Protein AF-A0A316UJD0-F1 (afdb_monomer_lite)

Radius of gyration: 44.46 Å; chains: 1; bounding box: 113×105×135 Å

InterPro domains:
  IPR000489 Pterin-binding domain [PF00809] (618-902)
  IPR000489 Pterin-binding domain [PS00792] (617-632)
  IPR000489 Pterin-binding domain [PS50972] (615-912)
  IPR000550 7,8-Dihydro-6-hydroxymethylpterin-pyrophosphokinase, HPPK [PF01288] (425-561)
  IPR000550 7,8-Dihydro-6-hydroxymethylpterin-pyrophosphokinase, HPPK [TIGR01498] (424-561)
  IPR000550 7,8-Dihydro-6-hydroxymethylpterin-pyrophosphokinase, HPPK [cd00483] (423-559)
  IPR006157 Dihydroneopterin aldolase/epimerase domain [PF02152] (89-205)
  IPR006157 Dihydroneopterin aldolase/epimerase domain [PF02152] (250-360)
  IPR006157 Dihydroneopterin aldolase/epimerase domain [SM00905] (85-206)
  IPR006157 Dihydroneopterin aldolase/epimerase domain [SM00905] (249-362)
  IPR006157 Dihydroneopterin aldolase/epimerase domain [TIGR00526] (247-365)
  IPR006390 Dihydropteroate synthase domain [TIGR01496] (617-821)
  IPR006390 Dihydropteroate synthase domain [cd00739] (615-915)
  IPR011005 Dihydropteroate synthase-like superfamily [G3DSA:3.20.20.20] (614-922)
  IPR011005 Dihydropteroate synthase-like superfamily [SSF51717] (606-919)
  IPR035907 7,8-Dihydro-6-hydroxymethylpterin-pyrophosphokinase HPPK superfamily [G3DSA:3.30.70.560] (421-604)
  IPR035907 7,8-Dihydro-6-hydroxymethylpterin-pyrophosphokinase HPPK superfamily [SSF55083] (421-580)
  IPR043133 GTP cyclohydrolase I, C-terminal/NADPH-dependent 7-cyano-7-deazaguanine reductase [G3DSA:3.30.1130.10] (66-210)
  IPR043133 GTP cyclohydrolase I, C-terminal/NADPH-dependent 7-cyano-7-deazaguanine reductase [G3DSA:3.30.1130.10] (237-364)
  IPR045031 Dihydropteroate synthase-like [PTHR20941] (417-919)

pLDDT: mean 74.89, std 22.79, range [22.47, 98.44]

Foldseek 3Di:
DDDDDDDDDDDDDDDDDDDDDDDDDDDDDDDDDDDDDDDDDDDDDDDDDDDDDDDDDDDDDDDDDDDDDDDDDDPDDDPPLPDKDKDFFDWDWAFEAADPVRFGRGTAIKTKIKIFGHHCVVCVVPVDPVSDQDVVVLSVLVRVQRVVQRVVCVVVRHRPHRHQLSVQLLSQLLCQQVRLGQKMWMKIWGAPPDPQFGIKIKIAIDGQQQKDFLVRDRDDSPDHQDNDSVSSVRIDGDDPDPRQQAIKIKTWFRWAWAQEADDPLSQPGTAIKGKIKIFGFRNCLVPPPDDDDPDDNLDPRVLSVQLRVDRHPDRYHHQVVNQVVNQLSNCVSDVRGFKMWMKMWGAPPDPPDRTDIDIDIDGPVVNVVVVPDDDDDDPDDDDDDDDDDDDDDDDDDDDDDDDDDDDDDDDDDDDDPQDWKKWKKKKKAFDAQQVVLRLQLVVLQCPDPFKHWFAKFFWKWFQQDPDRPGGTMTMIMTIMIGSDDPVRVVVSSVVSQVVSPFDDQQDPVRDGDDDSDHGRMDMATQAIHLDFDPPDPRDTPNPPCQLQDLSNLNNCCRFFQQDANSNPRDGSVVSNVCQVPDPPRPDSPPIFGWFAFLPNRGDPLRIDTFLDLFFAEEAEQELECVVPPDDDDVVSLVVSLVLVLCCCPQLVHQEYEYFDFDQAAPGDDDDLVSRLSRQLSNLLVCVVDCSCCPVSRNRAYEYEDQDLVSVVSSVVSPHGEYEHQALCPVPVVNLLSCQVSVGAYEREDADDGSHCLQVQLDQPPPDLGLLLVLLLVQLVSLQSSVVSRHHLNRYEYESNQQHSHALVSNVSCLQCVLVSQDDDPPDQSDDPPVSHTRSHSHPHAYEYEPQLHQSLQQCVQPVHDRPDDSVSGHHSVPSLVSVLVSLLSLLQSSRHRYYYYNVSNSNSVSRVVSSVVRSPVVPD

Organism: NCBI:txid1569628

Sequence (924 aa):
MLRTSKHSISTLASSSSSSSPRQLAATALRRSVQPSSSIRRHLTVLATSSRPSIHPSSAFFTPLRHSSSRATTSMASSALLPDSLHVPSLSLRLPLGIDSWSRPSPSQPISLDIQVHTDVTAAGVSDYLPHSIHYGLLVKDVEAHCAAVVAASDKQQQPVYKDLESLAEGLAKLILFGTGAPKVTLRCRKTRALLHAESVAVEVTRDRADYLRQSGQLIADSELVGKNAADLANLKLVAGSSNANLDKLIIKNLTLSCILGVNAPERVDKQQVKVNLTLQRPASALHASSATSQASPRNYRTLATAVTAFVEASTYQTVESLALGVAEVALLHDAAVESVRARVDKPSAIMFADSAGCEVVRGRRWLREIGEGERGPVNGRNGASAPAVMASRGTAAPLTAAFGPSASSSRAGVGLATSEHLVALSLGSNLGNRSAHISRALQLLAAHPAISLIDTSFLYATRPMYYESQPTFLNAAARISTTLSPLDLLEVTQGVELKVGRAPKTSPDGISTPPKGPRVLDVDVLLYDDEVVLEGKKLQIPHRGMPEREFVLRPLADILPGWTHPKTGRTVREMLDVLTKAVDYQGAGDVKRVMAPCSSAESEGGLWTWRGDRTLLMGILNATPDSFSDGGDHLGVDAALSSARRMVSEGNVDVLDVGGMSTAPGAANVSEEEEIRRVVPVIKALRQDEIVTAKGKRTPISIDTFRSRVARAALEAGADIINDVTAGRADPAILTLAAELGCPIVLMHSRGDASSMNKLAQYAQEEGGVVSGVRRELVESVRAALKAGVKRWNLILDPGIGFAKDCQGNLELLAGLGELTAPRHGQADGQEDVEGPRAELDNFPLLVGPSRKRFVGTLVGTGRSVNAEETVAVPAKERAWGTAAAVSACVGSGVVDVVRVHDVAEMRDVISVADGIYRRARRS

Structure (mmCIF, N/CA/C/O backbone):
data_AF-A0A316UJD0-F1
#
_entry.id   AF-A0A316UJD0-F1
#
loop_
_atom_site.group_PDB
_atom_site.id
_atom_site.type_symbol
_atom_site.label_atom_id
_atom_site.label_alt_id
_atom_site.label_comp_id
_atom_site.label_asym_id
_atom_site.label_entity_id
_atom_site.label_seq_id
_atom_site.pdbx_PDB_ins_code
_atom_site.Cartn_x
_atom_site.Cartn_y
_atom_site.Cartn_z
_atom_site.occupancy
_atom_site.B_iso_or_equiv
_atom_site.auth_seq_id
_atom_site.auth_comp_id
_atom_site.auth_asym_id
_atom_site.auth_atom_id
_atom_site.pdbx_PDB_model_num
ATOM 1 N N . MET A 1 1 ? 30.311 -45.324 31.489 1.00 33.38 1 MET A N 1
ATOM 2 C CA . MET A 1 1 ? 31.731 -45.355 31.066 1.00 33.38 1 MET A CA 1
ATOM 3 C C . MET A 1 1 ? 31.995 -44.087 30.261 1.00 33.38 1 MET A C 1
ATOM 5 O O . MET A 1 1 ? 31.208 -43.799 29.378 1.00 33.38 1 MET A O 1
ATOM 9 N N . LEU A 1 2 ? 32.818 -43.178 30.799 1.00 28.47 2 LEU A N 1
ATOM 10 C CA . LEU A 1 2 ? 34.182 -42.849 30.321 1.00 28.47 2 LEU A CA 1
ATOM 11 C C . LEU A 1 2 ? 34.164 -41.894 29.105 1.00 28.47 2 LEU A C 1
ATOM 13 O O . LEU A 1 2 ? 33.773 -42.287 28.019 1.00 28.47 2 LEU A O 1
ATOM 17 N N . ARG A 1 3 ? 34.373 -40.589 29.352 1.00 27.09 3 ARG A N 1
ATOM 18 C CA . ARG A 1 3 ? 35.649 -39.830 29.199 1.00 27.09 3 ARG A CA 1
ATOM 19 C C . ARG A 1 3 ? 35.906 -39.424 27.737 1.00 27.09 3 ARG A C 1
ATOM 21 O O . ARG A 1 3 ? 36.058 -40.283 26.889 1.00 27.09 3 ARG A O 1
ATOM 28 N N . THR A 1 4 ? 35.837 -38.146 27.356 1.00 33.78 4 THR A N 1
ATOM 29 C CA . THR A 1 4 ? 36.821 -37.058 27.595 1.00 33.78 4 THR A CA 1
ATOM 30 C C . THR A 1 4 ? 38.261 -37.375 27.168 1.00 33.78 4 THR A C 1
ATOM 32 O O . THR A 1 4 ? 38.966 -38.075 27.894 1.00 33.78 4 THR A O 1
ATOM 35 N N . SER A 1 5 ? 38.755 -36.687 26.137 1.00 27.02 5 SER A N 1
ATOM 36 C CA . SER A 1 5 ? 40.133 -36.171 26.104 1.00 27.02 5 SER A CA 1
ATOM 37 C C . SER A 1 5 ? 40.283 -35.033 25.086 1.00 27.02 5 SER A C 1
ATOM 39 O O . SER A 1 5 ? 39.870 -35.131 23.935 1.00 27.02 5 SER A O 1
ATOM 41 N N . LYS A 1 6 ? 40.892 -33.931 25.533 1.00 30.62 6 LYS A N 1
ATOM 42 C CA . LYS A 1 6 ? 41.588 -32.976 24.659 1.00 30.62 6 LYS A CA 1
ATOM 43 C C . LYS A 1 6 ? 42.976 -33.548 24.367 1.00 30.62 6 LYS A C 1
ATOM 45 O O . LYS A 1 6 ? 43.524 -34.198 25.253 1.00 30.62 6 LYS A O 1
ATOM 50 N N . HIS A 1 7 ? 43.604 -33.158 23.261 1.00 26.92 7 HIS A N 1
ATOM 51 C CA . HIS A 1 7 ? 45.049 -32.920 23.277 1.00 26.92 7 HIS A CA 1
ATOM 52 C C . HIS A 1 7 ? 45.429 -31.721 22.406 1.00 26.92 7 HIS A C 1
ATOM 54 O O . HIS A 1 7 ? 45.055 -31.629 21.242 1.00 26.92 7 HIS A O 1
ATOM 60 N N . SER A 1 8 ? 46.171 -30.806 23.024 1.00 26.39 8 SER A N 1
ATOM 61 C CA . SER A 1 8 ? 46.918 -29.715 22.393 1.00 26.39 8 SER A CA 1
ATOM 62 C C . SER A 1 8 ? 48.393 -30.115 22.290 1.00 26.39 8 SER A C 1
ATOM 64 O O . SER A 1 8 ? 48.815 -30.952 23.084 1.00 26.39 8 SER A O 1
ATOM 66 N N . ILE A 1 9 ? 49.165 -29.457 21.414 1.00 26.88 9 ILE A N 1
ATOM 67 C CA . ILE A 1 9 ? 50.638 -29.248 21.449 1.00 26.88 9 ILE A CA 1
ATOM 68 C C . ILE A 1 9 ? 50.945 -28.338 20.233 1.00 26.88 9 ILE A C 1
ATOM 70 O O . ILE A 1 9 ? 50.567 -28.691 19.123 1.00 26.88 9 ILE A O 1
ATOM 74 N N . SER A 1 10 ? 51.167 -27.025 20.428 1.00 25.72 10 SER A N 1
ATOM 75 C CA . SER A 1 10 ? 52.458 -26.317 20.656 1.00 25.72 10 SER A CA 1
ATOM 76 C C . SER A 1 10 ? 53.213 -26.048 19.326 1.00 25.72 10 SER A C 1
ATOM 78 O O . SER A 1 10 ? 52.911 -26.696 18.336 1.00 25.72 10 SER A O 1
ATOM 80 N N . THR A 1 11 ? 54.141 -25.098 19.129 1.00 27.67 11 THR A N 1
ATOM 81 C CA . THR A 1 11 ? 54.890 -24.108 19.953 1.00 27.67 11 THR A CA 1
ATOM 82 C C . THR A 1 11 ? 55.471 -23.071 18.950 1.00 27.67 11 THR A C 1
ATOM 84 O O . THR A 1 11 ? 55.758 -23.471 17.830 1.00 27.67 11 THR A O 1
ATOM 87 N N . LEU A 1 12 ? 55.593 -21.753 19.173 1.00 26.36 12 LEU A N 1
ATOM 88 C CA . LEU A 1 12 ? 56.616 -20.969 19.917 1.00 26.36 12 LEU A CA 1
ATOM 89 C C . LEU A 1 12 ? 56.231 -19.471 19.704 1.00 26.36 12 LEU A C 1
ATOM 91 O O . LEU A 1 12 ? 55.734 -19.137 18.635 1.00 26.36 12 LEU A O 1
ATOM 95 N N . ALA A 1 13 ? 56.206 -18.579 20.705 1.00 27.70 13 ALA A N 1
ATOM 96 C CA . ALA A 1 13 ? 57.342 -17.875 21.340 1.00 27.70 13 ALA A CA 1
ATOM 97 C C . ALA A 1 13 ? 58.022 -16.827 20.408 1.00 27.70 13 ALA A C 1
ATOM 99 O O . ALA A 1 13 ? 58.282 -17.139 19.255 1.00 27.70 13 ALA A O 1
ATOM 100 N N . SER A 1 14 ? 58.356 -15.594 20.826 1.00 28.28 14 SER A N 1
ATOM 101 C CA . SER A 1 14 ? 58.229 -14.954 22.151 1.00 28.28 14 SER A CA 1
ATOM 102 C C . SER A 1 14 ? 58.396 -13.416 22.120 1.00 28.28 14 SER A C 1
ATOM 104 O O . SER A 1 14 ? 58.990 -12.864 21.201 1.00 28.28 14 SER A O 1
ATOM 106 N N . SER A 1 15 ? 58.007 -12.803 23.254 1.00 29.31 15 SER A N 1
ATOM 107 C CA . SER A 1 15 ? 58.723 -11.754 24.031 1.00 29.31 15 SER A CA 1
ATOM 108 C C . SER A 1 15 ? 58.727 -10.277 23.579 1.00 29.31 15 SER A C 1
ATOM 110 O O . SER A 1 15 ? 58.956 -9.993 22.414 1.00 29.31 15 SER A O 1
ATOM 112 N N . SER A 1 16 ? 58.586 -9.287 24.484 1.00 28.88 16 SER A N 1
ATOM 113 C CA . SER A 1 16 ? 58.201 -9.328 25.923 1.00 28.88 16 SER A CA 1
ATOM 114 C C . SER A 1 16 ? 57.994 -7.928 26.546 1.00 28.88 16 SER A C 1
ATOM 116 O O . SER A 1 16 ? 58.577 -6.966 26.063 1.00 28.88 16 SER A O 1
ATOM 118 N N . SER A 1 17 ? 57.330 -7.900 27.725 1.00 27.69 17 SER A N 1
ATOM 119 C CA . SER A 1 17 ? 57.563 -7.001 28.899 1.00 27.69 17 SER A CA 1
ATOM 120 C C . SER A 1 17 ? 57.340 -5.476 28.756 1.00 27.69 17 SER A C 1
ATOM 122 O O . SER A 1 17 ? 57.656 -4.906 27.727 1.00 27.69 17 SER A O 1
ATOM 124 N N . SER A 1 18 ? 56.889 -4.700 29.757 1.00 27.30 18 SER A N 1
ATOM 125 C CA . SER A 1 18 ? 56.330 -4.905 31.125 1.00 27.30 18 SER A CA 1
ATOM 126 C C . SER A 1 18 ? 55.806 -3.522 31.632 1.00 27.30 18 SER A C 1
ATOM 128 O O . SER A 1 18 ? 56.014 -2.532 30.941 1.00 27.30 18 SER A O 1
ATOM 130 N N . SER A 1 19 ? 55.126 -3.289 32.768 1.00 26.72 19 SER A N 1
ATOM 131 C CA . SER A 1 19 ? 54.709 -4.090 33.944 1.00 26.72 19 SER A CA 1
ATOM 132 C C . SER A 1 19 ? 53.527 -3.396 34.675 1.00 26.72 19 SER A C 1
ATOM 134 O O . SER A 1 19 ? 53.183 -2.259 34.368 1.00 26.72 19 SER A O 1
ATOM 136 N N . SER A 1 20 ? 52.923 -4.061 35.668 1.00 26.80 20 SER A N 1
ATOM 137 C CA . SER A 1 20 ? 51.907 -3.537 36.614 1.00 26.80 20 SER A CA 1
ATOM 138 C C . SER A 1 20 ? 52.510 -3.379 38.039 1.00 26.80 20 SER A C 1
ATOM 140 O O . SER A 1 20 ? 53.711 -3.621 38.173 1.00 26.80 20 SER A O 1
ATOM 142 N N . PRO A 1 21 ? 51.762 -3.148 39.152 1.00 49.25 21 PRO A N 1
ATOM 143 C CA . PRO A 1 21 ? 50.547 -2.340 39.435 1.00 49.25 21 PRO A CA 1
ATOM 144 C C . PRO A 1 21 ? 50.702 -1.413 40.690 1.00 49.25 21 PRO A C 1
ATOM 146 O O . PRO A 1 21 ? 51.653 -1.589 41.445 1.00 49.25 21 PRO A O 1
ATOM 149 N N . ARG A 1 22 ? 49.716 -0.540 41.022 1.00 28.09 22 ARG A N 1
ATOM 150 C CA . ARG A 1 22 ? 49.052 -0.435 42.368 1.00 28.09 22 ARG A CA 1
ATOM 151 C C . ARG A 1 22 ? 48.124 0.787 42.574 1.00 28.09 22 ARG A C 1
ATOM 153 O O . ARG A 1 22 ? 48.160 1.765 41.845 1.00 28.09 22 ARG A O 1
ATOM 160 N N . GLN A 1 23 ? 47.285 0.638 43.604 1.00 27.25 23 GLN A N 1
ATOM 161 C CA . GLN A 1 23 ? 46.258 1.519 44.188 1.00 27.25 23 GLN A CA 1
ATOM 162 C C . GLN A 1 23 ? 46.683 2.977 44.467 1.00 27.25 23 GLN A C 1
ATOM 164 O O . GLN A 1 23 ? 47.784 3.184 44.969 1.00 27.25 23 GLN A O 1
ATOM 169 N N . LEU A 1 24 ? 45.747 3.937 44.357 1.00 27.53 24 LEU A N 1
ATOM 170 C CA . LEU A 1 24 ? 45.177 4.704 45.494 1.00 27.53 24 LEU A CA 1
ATOM 171 C C . LEU A 1 24 ? 44.121 5.737 45.035 1.00 27.53 24 LEU A C 1
ATOM 173 O O . LEU A 1 24 ? 43.937 5.964 43.843 1.00 27.53 24 LEU A O 1
ATOM 177 N N . ALA A 1 25 ? 43.385 6.307 45.993 1.00 26.22 25 ALA A N 1
ATOM 178 C CA . ALA A 1 25 ? 42.296 7.266 45.777 1.00 26.22 25 ALA A CA 1
ATOM 179 C C . ALA A 1 25 ? 42.722 8.736 46.023 1.00 26.22 25 ALA A C 1
ATOM 181 O O . ALA A 1 25 ? 43.819 8.987 46.510 1.00 26.22 25 ALA A O 1
ATOM 182 N N . ALA A 1 26 ? 41.771 9.656 45.792 1.00 25.83 26 ALA A N 1
ATOM 183 C CA . ALA A 1 26 ? 41.712 11.069 46.221 1.00 25.83 26 ALA A CA 1
ATOM 184 C C . ALA A 1 26 ? 42.272 12.188 45.294 1.00 25.83 26 ALA A C 1
ATOM 186 O O . ALA A 1 26 ? 43.460 12.476 45.246 1.00 25.83 26 ALA A O 1
ATOM 187 N N . THR A 1 27 ? 41.321 12.909 44.678 1.00 25.56 27 THR A N 1
ATOM 188 C CA . THR A 1 27 ? 41.107 14.374 44.804 1.00 25.56 27 THR A CA 1
ATOM 189 C C . THR A 1 27 ? 42.195 15.394 44.395 1.00 25.56 27 THR A C 1
ATOM 191 O O . THR A 1 27 ? 43.075 15.702 45.189 1.00 25.56 27 THR A O 1
ATOM 194 N N . ALA A 1 28 ? 41.986 16.093 43.262 1.00 24.86 28 ALA A N 1
ATOM 195 C CA . ALA A 1 28 ? 41.933 17.577 43.128 1.00 24.86 28 ALA A CA 1
ATOM 196 C C . ALA A 1 28 ? 41.737 17.976 41.635 1.00 24.86 28 ALA A C 1
ATOM 198 O O . ALA A 1 28 ? 42.473 17.495 40.786 1.00 24.86 28 ALA A O 1
ATOM 199 N N . LEU A 1 29 ? 40.699 18.697 41.183 1.00 25.92 29 LEU A N 1
ATOM 200 C CA . LEU A 1 29 ? 40.328 20.122 41.361 1.00 25.92 29 LEU A CA 1
ATOM 201 C C . LEU A 1 29 ? 41.305 21.174 40.779 1.00 25.92 29 LEU A C 1
ATOM 203 O O . LEU A 1 29 ? 42.278 21.534 41.439 1.00 25.92 29 LEU A O 1
ATOM 207 N N . ARG A 1 30 ? 40.960 21.730 39.595 1.00 24.64 30 ARG A N 1
ATOM 208 C CA . ARG A 1 30 ? 41.264 23.079 39.016 1.00 24.64 30 ARG A CA 1
ATOM 209 C C . ARG A 1 30 ? 40.922 23.051 37.508 1.00 24.64 30 ARG A C 1
ATOM 211 O O . ARG A 1 30 ? 41.221 22.050 36.878 1.00 24.64 30 ARG A O 1
ATOM 218 N N . ARG A 1 31 ? 40.320 24.041 36.830 1.00 26.56 31 ARG A N 1
ATOM 219 C CA . ARG A 1 31 ? 39.806 25.415 37.094 1.00 26.56 31 ARG A CA 1
ATOM 220 C C . ARG A 1 31 ? 38.464 25.531 36.329 1.00 26.56 31 ARG A C 1
ATOM 222 O O . ARG A 1 31 ? 38.388 25.009 35.228 1.00 26.56 31 ARG A O 1
ATOM 229 N N . SER A 1 32 ? 37.344 26.046 36.841 1.00 23.20 32 SER A N 1
ATOM 230 C CA . SER A 1 32 ? 37.041 27.404 37.335 1.00 23.20 32 SER A CA 1
ATOM 231 C C . SER A 1 32 ? 37.176 28.523 36.282 1.00 23.20 32 SER A C 1
ATOM 233 O O . SER A 1 32 ? 38.254 29.095 36.125 1.00 23.20 32 SER A O 1
ATOM 235 N N . VAL A 1 33 ? 36.054 28.896 35.652 1.00 24.31 33 VAL A N 1
ATOM 236 C CA . VAL A 1 33 ? 35.825 30.242 35.094 1.00 24.31 33 VAL A CA 1
ATOM 237 C C . VAL A 1 33 ? 34.597 30.836 35.789 1.00 24.31 33 VAL A C 1
ATOM 239 O O . VAL A 1 33 ? 33.499 30.295 35.712 1.00 24.31 33 VAL A O 1
ATOM 242 N N . GLN A 1 34 ? 34.835 31.920 36.519 1.00 24.05 34 GLN A N 1
ATOM 243 C CA . GLN A 1 34 ? 33.906 32.785 37.254 1.00 24.05 34 GLN A CA 1
ATOM 244 C C . GLN A 1 34 ? 34.725 34.024 37.690 1.00 24.05 34 GLN A C 1
ATOM 246 O O . GLN A 1 34 ? 35.954 33.928 37.735 1.00 24.05 34 GLN A O 1
ATOM 251 N N . PRO A 1 35 ? 34.109 35.122 38.154 1.00 44.50 35 PRO A N 1
ATOM 252 C CA . PRO A 1 35 ? 32.957 35.833 37.592 1.00 44.50 35 PRO A CA 1
ATOM 253 C C . PRO A 1 35 ? 33.253 37.358 37.533 1.00 44.50 35 PRO A C 1
ATOM 255 O O . PRO A 1 35 ? 34.298 37.805 38.002 1.00 44.50 35 PRO A O 1
ATOM 258 N N . SER A 1 36 ? 32.316 38.196 37.077 1.00 23.14 36 SER A N 1
ATOM 259 C CA . SER A 1 36 ? 32.262 39.592 37.552 1.00 23.14 36 SER A CA 1
ATOM 260 C C . SER A 1 36 ? 30.875 40.225 37.416 1.00 23.14 36 SER A C 1
ATOM 262 O O . SER A 1 36 ? 30.154 40.037 36.441 1.00 23.14 36 SER A O 1
ATOM 264 N N . SER A 1 37 ? 30.504 40.984 38.443 1.00 26.86 37 SER A N 1
ATOM 265 C CA . SER A 1 37 ? 29.342 41.871 38.517 1.00 26.86 37 SER A CA 1
ATOM 266 C C . SER A 1 37 ? 29.781 43.328 38.311 1.00 26.86 37 SER A C 1
ATOM 268 O O . SER A 1 37 ? 30.931 43.630 38.632 1.00 26.86 37 SER A O 1
ATOM 270 N N . SER A 1 38 ? 28.887 44.235 37.857 1.00 24.83 38 SER A N 1
ATOM 271 C CA . SER A 1 38 ? 28.773 45.635 38.363 1.00 24.83 38 SER A CA 1
ATOM 272 C C . SER A 1 38 ? 27.824 46.592 37.587 1.00 24.83 38 SER A C 1
ATOM 274 O O . SER A 1 38 ? 28.150 47.026 36.494 1.00 24.83 38 SER A O 1
ATOM 276 N N . ILE A 1 39 ? 26.740 47.032 38.259 1.00 25.41 39 ILE A N 1
ATOM 277 C CA . ILE A 1 39 ? 26.435 48.443 38.658 1.00 25.41 39 ILE A CA 1
ATOM 278 C C . ILE A 1 39 ? 26.049 49.555 37.615 1.00 25.41 39 ILE A C 1
ATOM 280 O O . ILE A 1 39 ? 26.784 49.827 36.676 1.00 25.41 39 ILE A O 1
ATOM 284 N N . ARG A 1 40 ? 25.006 50.356 37.990 1.00 24.66 40 ARG A N 1
ATOM 285 C CA . ARG A 1 40 ? 24.482 51.677 37.466 1.00 24.66 40 ARG A CA 1
ATOM 286 C C . ARG A 1 40 ? 23.637 51.635 36.166 1.00 24.66 40 ARG A C 1
ATOM 288 O O . ARG A 1 40 ? 23.918 50.820 35.307 1.00 24.66 40 ARG A O 1
ATOM 295 N N . ARG A 1 41 ? 22.613 52.489 35.920 1.00 26.66 41 ARG A N 1
ATOM 296 C CA . ARG A 1 41 ? 21.923 53.631 36.620 1.00 26.66 41 ARG A CA 1
ATOM 297 C C . ARG A 1 41 ? 20.535 53.837 35.935 1.00 26.66 41 ARG A C 1
ATOM 299 O O . ARG A 1 41 ? 20.472 53.610 34.737 1.00 26.66 41 ARG A O 1
ATOM 306 N N . HIS A 1 42 ? 19.409 54.170 36.590 1.00 27.08 42 HIS A N 1
ATOM 307 C CA . HIS A 1 42 ? 18.873 55.525 36.914 1.00 27.08 42 HIS A CA 1
ATOM 308 C C . HIS A 1 42 ? 17.491 55.360 37.638 1.00 27.08 42 HIS A C 1
ATOM 310 O O . HIS A 1 42 ? 16.790 54.408 37.323 1.00 27.08 42 HIS A O 1
ATOM 316 N N . LEU A 1 43 ? 17.174 56.073 38.745 1.00 25.06 43 LEU A N 1
ATOM 317 C CA . LEU A 1 43 ? 16.304 57.291 38.851 1.00 25.06 43 LEU A CA 1
ATOM 318 C C . LEU A 1 43 ? 14.836 57.059 38.375 1.00 25.06 43 LEU A C 1
ATOM 320 O O . LEU A 1 43 ? 14.658 56.607 37.254 1.00 25.06 43 LEU A O 1
ATOM 324 N N . THR A 1 44 ? 13.742 57.265 39.146 1.00 25.44 44 THR A N 1
ATOM 325 C CA . THR A 1 44 ? 13.238 58.494 39.843 1.00 25.44 44 THR A CA 1
ATOM 326 C C . THR A 1 44 ? 11.984 58.098 40.702 1.00 25.44 44 THR A C 1
ATOM 328 O O . THR A 1 44 ? 11.113 57.451 40.141 1.00 25.44 44 THR A O 1
ATOM 331 N N . VAL A 1 45 ? 11.906 58.189 42.056 1.00 25.88 45 VAL A N 1
ATOM 332 C CA . VAL A 1 45 ? 11.527 59.321 42.979 1.00 25.88 45 VAL A CA 1
ATOM 333 C C . VAL A 1 45 ? 10.076 59.267 43.557 1.00 25.88 45 VAL A C 1
ATOM 335 O O . VAL A 1 45 ? 9.126 59.226 42.792 1.00 25.88 45 VAL A O 1
ATOM 338 N N . LEU A 1 46 ? 9.961 59.401 44.903 1.00 25.53 46 LEU A N 1
ATOM 339 C CA . LEU A 1 46 ? 8.789 59.774 45.761 1.00 25.53 46 LEU A CA 1
ATOM 340 C C . LEU A 1 46 ? 7.541 58.836 45.807 1.00 25.53 46 LEU A C 1
ATOM 342 O O . LEU A 1 46 ? 7.228 58.177 44.830 1.00 25.53 46 LEU A O 1
ATOM 346 N N . ALA A 1 47 ? 6.768 58.708 46.905 1.00 25.30 47 ALA A N 1
ATOM 347 C CA . ALA A 1 47 ? 6.819 59.309 48.254 1.00 25.30 47 ALA A CA 1
ATOM 348 C C . ALA A 1 47 ? 6.143 58.421 49.347 1.00 25.30 47 ALA A C 1
ATOM 350 O O . ALA A 1 47 ? 5.105 57.817 49.104 1.00 25.30 47 ALA A O 1
ATOM 351 N N . THR A 1 48 ? 6.775 58.368 50.535 1.00 25.70 48 THR A N 1
ATOM 352 C CA . THR A 1 48 ? 6.258 58.498 51.937 1.00 25.70 48 THR A CA 1
ATOM 353 C C . THR A 1 48 ? 4.739 58.448 52.212 1.00 25.70 48 THR A C 1
ATOM 355 O O . THR A 1 48 ? 3.977 59.007 51.438 1.00 25.70 48 THR A O 1
ATOM 358 N N . SER A 1 49 ? 4.189 58.009 53.359 1.00 26.72 49 SER A N 1
ATOM 359 C CA . SER A 1 49 ? 4.631 57.447 54.671 1.00 26.72 49 SER A CA 1
ATOM 360 C C . SER A 1 49 ? 3.328 57.075 55.453 1.00 26.72 49 SER A C 1
ATOM 362 O O . SER A 1 49 ? 2.262 57.446 54.978 1.00 26.72 49 SER A O 1
ATOM 364 N N . SER A 1 50 ? 3.237 56.393 56.607 1.00 25.64 50 SER A N 1
ATOM 365 C CA . SER A 1 50 ? 4.084 56.326 57.815 1.00 25.64 50 SER A CA 1
ATOM 366 C C . SER A 1 50 ? 3.710 55.126 58.732 1.00 25.64 50 SER A C 1
ATOM 368 O O . SER A 1 50 ? 2.597 54.609 58.684 1.00 25.64 50 SER A O 1
ATOM 370 N N . ARG A 1 51 ? 4.647 54.696 59.600 1.00 28.47 51 ARG A N 1
ATOM 371 C CA . ARG A 1 51 ? 4.428 53.845 60.807 1.00 28.47 51 ARG A CA 1
ATOM 372 C C . ARG A 1 51 ? 4.319 54.754 62.061 1.00 28.47 51 ARG A C 1
ATOM 374 O O . ARG A 1 51 ? 4.757 55.900 61.938 1.00 28.47 51 ARG A O 1
ATOM 381 N N . PRO A 1 52 ? 3.771 54.321 63.226 1.00 32.03 52 PRO A N 1
ATOM 382 C CA . PRO A 1 52 ? 4.477 53.483 64.242 1.00 32.03 52 PRO A CA 1
ATOM 383 C C . PRO A 1 52 ? 3.558 52.410 64.908 1.00 32.03 52 PRO A C 1
ATOM 385 O O . PRO A 1 52 ? 2.366 52.627 65.049 1.00 32.03 52 PRO A O 1
ATOM 388 N N . SER A 1 53 ? 3.935 51.158 65.215 1.00 26.97 53 SER A N 1
ATOM 389 C CA . SER A 1 53 ? 4.909 50.617 66.195 1.00 26.97 53 SER A CA 1
ATOM 390 C C . SER A 1 53 ? 4.754 51.088 67.654 1.00 26.97 53 SER A C 1
ATOM 392 O O . SER A 1 53 ? 5.0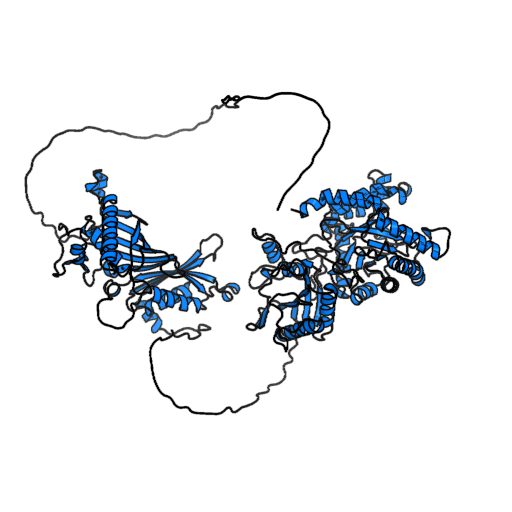74 52.240 67.916 1.00 26.97 53 SER A O 1
ATOM 394 N N . ILE A 1 54 ? 4.409 50.180 68.588 1.00 26.41 54 ILE A N 1
ATOM 395 C CA . ILE A 1 54 ? 4.956 50.058 69.968 1.00 26.41 54 ILE A CA 1
ATOM 396 C C . ILE A 1 54 ? 4.430 48.771 70.658 1.00 26.41 54 ILE A C 1
ATOM 398 O O . ILE A 1 54 ? 3.236 48.495 70.683 1.00 26.41 54 ILE A O 1
ATOM 402 N N . HIS A 1 55 ? 5.361 48.019 71.246 1.00 28.23 55 HIS A N 1
ATOM 403 C CA . HIS A 1 55 ? 5.240 47.064 72.369 1.00 28.23 55 HIS A CA 1
ATOM 404 C C . HIS A 1 55 ? 6.235 47.578 73.454 1.00 28.23 55 HIS A C 1
ATOM 406 O O . HIS A 1 55 ? 7.014 48.475 73.108 1.00 28.23 55 HIS A O 1
ATOM 412 N N . PRO A 1 56 ? 6.352 47.032 74.692 1.00 48.44 56 PRO A N 1
ATOM 413 C CA . PRO A 1 56 ? 5.615 45.948 75.371 1.00 48.44 56 PRO A CA 1
ATOM 414 C C . PRO A 1 56 ? 5.164 46.335 76.813 1.00 48.44 56 PRO A C 1
ATOM 416 O O . PRO A 1 56 ? 5.359 47.465 77.249 1.00 48.44 56 PRO A O 1
ATOM 419 N N . SER A 1 57 ? 4.634 45.387 77.601 1.00 25.75 57 SER A N 1
ATOM 420 C CA . SER A 1 57 ? 5.141 45.042 78.959 1.00 25.75 57 SER A CA 1
ATOM 421 C C . SER A 1 57 ? 4.225 44.044 79.687 1.00 25.75 57 SER A C 1
ATOM 423 O O . SER A 1 57 ? 3.043 43.922 79.377 1.00 25.75 57 SER A O 1
ATOM 425 N N . SER A 1 58 ? 4.797 43.287 80.626 1.00 27.81 58 SER A N 1
ATOM 426 C CA . SER A 1 58 ? 4.154 42.206 81.381 1.00 27.81 58 SER A CA 1
ATOM 427 C C . SER A 1 58 ? 4.063 42.537 82.875 1.00 27.81 58 SER A C 1
ATOM 429 O O . SER A 1 58 ? 5.005 43.084 83.446 1.00 27.81 58 SER A O 1
ATOM 431 N N . ALA A 1 59 ? 2.962 42.149 83.532 1.00 26.67 59 ALA A N 1
ATOM 432 C CA . ALA A 1 59 ? 2.841 42.197 84.989 1.00 26.67 59 ALA A CA 1
ATOM 433 C C . ALA A 1 59 ? 2.058 40.993 85.549 1.00 26.67 59 ALA A C 1
ATOM 435 O O . ALA A 1 59 ? 0.916 40.723 85.196 1.00 26.67 59 ALA A O 1
ATOM 436 N N . PHE A 1 60 ? 2.764 40.279 86.416 1.00 24.88 60 PHE A N 1
ATOM 437 C CA . PHE A 1 60 ? 2.444 39.085 87.190 1.00 24.88 60 PHE A CA 1
ATOM 438 C C . PHE A 1 60 ? 1.222 39.108 88.151 1.00 24.88 60 PHE A C 1
ATOM 440 O O . PHE A 1 60 ? 0.794 40.154 88.621 1.00 24.88 60 PHE A O 1
ATOM 447 N N . PHE A 1 61 ? 0.875 37.883 88.590 1.00 22.88 61 PHE A N 1
ATOM 448 C CA . PHE A 1 61 ? 0.298 37.461 89.889 1.00 22.88 61 PHE A CA 1
ATOM 449 C C . PHE A 1 61 ? -1.232 37.556 90.170 1.00 22.88 61 PHE A C 1
ATOM 451 O O . PHE A 1 61 ? -1.804 38.589 90.494 1.00 22.88 61 PHE A O 1
ATOM 458 N N . THR A 1 62 ? -1.830 36.355 90.114 1.00 23.16 62 THR A N 1
ATOM 459 C CA . THR A 1 62 ? -2.876 35.695 90.943 1.00 23.16 62 THR A CA 1
ATOM 460 C C . THR A 1 62 ? -3.105 36.171 92.398 1.00 23.16 62 THR A C 1
ATOM 462 O O . THR A 1 62 ? -2.251 36.875 92.930 1.00 23.16 62 THR A O 1
ATOM 465 N N . PRO A 1 63 ? -4.118 35.637 93.147 1.00 46.91 63 PRO A N 1
ATOM 466 C CA . PRO A 1 63 ? -5.299 34.810 92.776 1.00 46.91 63 PRO A CA 1
ATOM 467 C C . PRO A 1 63 ? -6.631 35.279 93.438 1.00 46.91 63 PRO A C 1
ATOM 469 O O . PRO A 1 63 ? -6.624 36.191 94.254 1.00 46.91 63 PRO A O 1
ATOM 472 N N . LEU A 1 64 ? -7.757 34.574 93.207 1.00 22.47 64 LEU A N 1
ATOM 473 C CA . LEU A 1 64 ? -8.563 33.928 94.279 1.00 22.47 64 LEU A CA 1
ATOM 474 C C . LEU A 1 64 ? -9.791 33.160 93.744 1.00 22.47 64 LEU A C 1
ATOM 476 O O . LEU A 1 64 ? -10.324 33.447 92.677 1.00 22.47 64 LEU A O 1
ATOM 480 N N . ARG A 1 65 ? -10.227 32.151 94.510 1.00 28.44 65 ARG A N 1
ATOM 481 C CA . ARG A 1 65 ? -11.451 31.364 94.275 1.00 28.44 65 ARG A CA 1
ATOM 482 C C . ARG A 1 65 ? -12.669 32.119 94.819 1.00 28.44 65 ARG A C 1
ATOM 484 O O . ARG A 1 65 ? -12.566 32.633 95.926 1.00 28.44 65 ARG A O 1
ATOM 491 N N . HIS A 1 66 ? -13.836 32.013 94.176 1.00 23.62 66 HIS A N 1
ATOM 492 C CA . HIS A 1 66 ? -14.972 31.298 94.783 1.00 23.62 66 HIS A CA 1
ATOM 493 C C . HIS A 1 66 ? -16.116 31.008 93.795 1.00 23.62 66 HIS A C 1
ATOM 495 O O . HIS A 1 66 ? -16.078 31.360 92.621 1.00 23.62 66 HIS A O 1
ATOM 501 N N . SER A 1 67 ? -17.074 30.239 94.298 1.00 25.77 67 SER A N 1
ATOM 502 C CA . SER A 1 67 ? -18.140 29.518 93.612 1.00 25.77 67 SER A CA 1
ATOM 503 C C . SER A 1 67 ? -19.372 30.347 93.224 1.00 25.77 67 SER A C 1
ATOM 505 O O . SER A 1 67 ? -19.730 31.307 93.896 1.00 25.77 67 SER A O 1
ATOM 507 N N . SER A 1 68 ? -20.101 29.800 92.244 1.00 28.81 68 SER A N 1
ATOM 508 C CA . SER A 1 68 ? -21.558 29.889 92.041 1.00 28.81 68 SER A CA 1
ATOM 509 C C . SER A 1 68 ? -22.213 31.255 91.783 1.00 28.81 68 SER A C 1
ATOM 511 O O . SER A 1 68 ? -22.563 31.976 92.713 1.00 28.81 68 SER A O 1
ATOM 513 N N . SER A 1 69 ? -22.678 31.436 90.545 1.00 23.91 69 SER A N 1
ATOM 514 C CA . SER A 1 69 ? -24.101 31.711 90.307 1.00 23.91 69 SER A CA 1
ATOM 515 C C . SER A 1 69 ? -24.561 31.074 88.987 1.00 23.91 69 SER A C 1
ATOM 517 O O . SER A 1 69 ? -23.791 30.940 88.037 1.00 23.91 69 SER A O 1
ATOM 519 N N . ARG A 1 70 ? -25.818 30.615 88.939 1.00 32.22 70 ARG A N 1
ATOM 520 C CA . ARG A 1 70 ? -26.471 30.188 87.694 1.00 32.22 70 ARG A CA 1
ATOM 521 C C . ARG A 1 70 ? -26.802 31.437 86.878 1.00 32.22 70 ARG A C 1
ATOM 523 O O . ARG A 1 70 ? -27.709 32.169 87.262 1.00 32.22 70 ARG A O 1
ATOM 530 N N . ALA A 1 71 ? -26.152 31.623 85.735 1.00 24.64 71 ALA A N 1
ATOM 531 C CA . ALA A 1 71 ? -26.716 32.435 84.665 1.00 24.64 71 ALA A CA 1
ATOM 532 C C . ALA A 1 71 ? -27.654 31.547 83.836 1.00 24.64 71 ALA A C 1
ATOM 534 O O . ALA A 1 71 ? -27.227 30.578 83.213 1.00 24.64 71 ALA A O 1
ATOM 535 N N . THR A 1 72 ? -28.947 31.849 83.871 1.00 31.73 72 THR A N 1
ATOM 536 C CA . THR A 1 72 ? -29.944 31.242 82.988 1.00 31.73 72 THR A CA 1
ATOM 537 C C . THR A 1 72 ? -29.696 31.660 81.541 1.00 31.73 72 THR A C 1
ATOM 539 O O . THR A 1 72 ? -29.959 32.804 81.176 1.00 31.73 72 THR A O 1
ATOM 542 N N . THR A 1 73 ? -29.281 30.717 80.704 1.00 26.84 73 THR A N 1
ATOM 543 C CA . THR A 1 73 ? -29.411 30.774 79.243 1.00 26.84 73 THR A CA 1
ATOM 544 C C . THR A 1 73 ? -30.352 29.632 78.861 1.00 26.84 73 THR A C 1
ATOM 546 O O . THR A 1 73 ? -30.061 28.466 79.099 1.00 26.84 73 THR A O 1
ATOM 549 N N . SER A 1 74 ? -31.614 29.930 78.546 1.00 25.48 74 SER A N 1
ATOM 550 C CA . SER A 1 74 ? -32.050 30.456 77.242 1.00 25.48 74 SER A CA 1
ATOM 551 C C . SER A 1 74 ? -31.700 29.478 76.127 1.00 25.48 74 SER A C 1
ATOM 553 O O . SER A 1 74 ? -30.531 29.146 75.955 1.00 25.48 74 SER A O 1
ATOM 555 N N . MET A 1 75 ? -32.735 29.018 75.414 1.00 31.80 75 MET A N 1
ATOM 556 C CA . MET A 1 75 ? -32.673 28.019 74.345 1.00 31.80 75 MET A CA 1
ATOM 557 C C . MET A 1 75 ? -31.406 28.170 73.502 1.00 31.80 75 MET A C 1
ATOM 559 O O . MET A 1 75 ? -31.247 29.156 72.781 1.00 31.80 75 MET A O 1
ATOM 563 N N . ALA A 1 76 ? -30.511 27.187 73.606 1.00 30.25 76 ALA A N 1
ATOM 564 C CA . ALA A 1 76 ? -29.281 27.173 72.839 1.00 30.25 76 ALA A CA 1
ATOM 565 C C . ALA A 1 76 ? -29.619 26.964 71.358 1.00 30.25 76 ALA A C 1
ATOM 567 O O . ALA A 1 76 ? -29.821 25.843 70.892 1.00 30.25 76 ALA A O 1
ATOM 568 N N . SER A 1 77 ? -29.686 28.087 70.638 1.00 33.69 77 SER A N 1
ATOM 569 C CA . SER A 1 77 ? -29.426 28.183 69.202 1.00 33.69 77 SER A CA 1
ATOM 570 C C . SER A 1 77 ? -28.379 27.154 68.788 1.00 33.69 77 SER A C 1
ATOM 572 O O . SER A 1 77 ? -27.375 27.008 69.487 1.00 33.69 77 SER A O 1
ATOM 574 N N . SER A 1 78 ? -28.573 26.503 67.636 1.00 41.25 78 SER A N 1
ATOM 575 C CA . SER A 1 78 ? -27.564 25.616 67.055 1.00 41.25 78 SER A CA 1
ATOM 576 C C . SER A 1 78 ? -26.210 26.318 67.074 1.00 41.25 78 SER A C 1
ATOM 578 O O . SER A 1 78 ? -26.041 27.338 66.396 1.00 41.25 78 SER A O 1
ATOM 580 N N . ALA A 1 79 ? -25.274 25.805 67.873 1.00 54.50 79 ALA A N 1
ATOM 581 C CA . ALA A 1 79 ? -23.917 26.313 67.878 1.00 54.50 79 ALA A CA 1
ATOM 582 C C . ALA A 1 79 ? -23.370 26.124 66.462 1.00 54.50 79 ALA A C 1
ATOM 584 O O . ALA A 1 79 ? -23.286 24.998 65.965 1.00 54.50 79 ALA A O 1
ATOM 585 N N . LEU A 1 80 ? -23.065 27.232 65.787 1.00 60.12 80 LEU A N 1
ATOM 586 C CA . LEU A 1 80 ? -22.308 27.178 64.548 1.00 60.12 80 LEU A CA 1
ATOM 587 C C . LEU A 1 80 ? -20.965 26.537 64.900 1.00 60.12 80 LEU A C 1
ATOM 589 O O . LEU A 1 80 ? -20.245 27.048 65.751 1.00 60.12 80 LEU A O 1
ATOM 593 N N . LEU A 1 81 ? -20.677 25.398 64.276 1.00 80.75 81 LEU A N 1
ATOM 594 C CA . LEU A 1 81 ? -19.377 24.740 64.308 1.00 80.75 81 LEU A CA 1
ATOM 595 C C . LEU A 1 81 ? -18.678 25.152 63.003 1.00 80.75 81 LEU A C 1
ATOM 597 O O . LEU A 1 81 ? -18.934 24.519 61.976 1.00 80.75 81 LEU A O 1
ATOM 601 N N . PRO A 1 82 ? -17.932 26.275 62.979 1.00 79.06 82 PRO A N 1
ATOM 602 C CA . PRO A 1 82 ? -17.373 26.813 61.739 1.00 79.06 82 PRO A CA 1
ATOM 603 C C . PRO A 1 82 ? -16.201 25.975 61.221 1.00 79.06 82 PRO A C 1
ATOM 605 O O . PRO A 1 82 ? -15.938 25.968 60.019 1.00 79.06 82 PRO A O 1
ATOM 608 N N . ASP A 1 83 ? -15.515 25.264 62.117 1.00 87.62 83 ASP A N 1
ATOM 609 C CA . ASP A 1 83 ? -14.266 24.578 61.832 1.00 87.62 83 ASP A CA 1
ATOM 610 C C . ASP A 1 83 ? -14.480 23.072 61.683 1.00 87.62 83 ASP A C 1
ATOM 612 O O . ASP A 1 83 ? -15.401 22.470 62.245 1.00 87.62 83 ASP A O 1
ATOM 616 N N . SER A 1 84 ? -13.577 22.414 60.955 1.00 88.75 84 SER A N 1
ATOM 617 C CA . SER A 1 84 ? -13.547 20.955 60.957 1.00 88.75 84 SER A CA 1
ATOM 618 C C . SER A 1 84 ? -12.144 20.374 60.825 1.00 88.75 84 SER A C 1
ATOM 620 O O . SER A 1 84 ? -11.279 20.890 60.119 1.00 88.75 84 SER A O 1
ATOM 622 N N . LEU A 1 85 ? -11.925 19.275 61.543 1.00 88.88 85 LEU A N 1
ATOM 623 C CA . LEU A 1 85 ? -10.689 18.506 61.557 1.00 88.88 85 LEU A CA 1
ATOM 624 C C . LEU A 1 85 ? -10.842 17.309 60.619 1.00 88.88 85 LEU A C 1
ATOM 626 O O . LEU A 1 85 ? -11.756 16.499 60.785 1.00 88.88 85 LEU A O 1
ATOM 630 N N . HIS A 1 86 ? -9.935 17.186 59.652 1.00 91.19 86 HIS A N 1
ATOM 631 C CA . HIS A 1 86 ? -9.981 16.151 58.623 1.00 91.19 86 HIS A CA 1
ATOM 632 C C . HIS A 1 86 ? -8.906 15.080 58.842 1.00 91.19 86 HIS A C 1
ATOM 634 O O . HIS A 1 86 ? -7.716 15.384 58.884 1.00 91.19 86 HIS A O 1
ATOM 640 N N . VAL A 1 87 ? -9.320 13.812 58.875 1.00 91.00 87 VAL A N 1
ATOM 641 C CA . VAL A 1 87 ? -8.443 12.638 58.747 1.00 91.00 87 VAL A CA 1
ATOM 642 C C . VAL A 1 87 ? -8.879 11.865 57.494 1.00 91.00 87 VAL A C 1
ATOM 644 O O . VAL A 1 87 ? -9.752 10.998 57.576 1.00 91.00 87 VAL A O 1
ATOM 647 N N . PRO A 1 88 ? -8.352 12.214 56.306 1.00 91.56 88 PRO A N 1
ATOM 648 C CA . PRO A 1 88 ? -8.721 11.558 55.058 1.00 91.56 88 PRO A CA 1
ATOM 649 C C . PRO A 1 88 ? -8.006 10.212 54.894 1.00 91.56 88 PRO A C 1
ATOM 651 O O . PRO A 1 88 ? -6.831 10.067 55.221 1.00 91.56 88 PRO A O 1
ATOM 654 N N . SER A 1 89 ? -8.692 9.252 54.277 1.00 87.12 89 SER A N 1
ATOM 655 C CA . SER A 1 89 ? -8.126 7.976 53.813 1.00 87.12 89 SER A CA 1
ATOM 656 C C . SER A 1 89 ? -7.381 7.115 54.851 1.00 87.12 89 SER A C 1
ATOM 658 O O . SER A 1 89 ? -6.482 6.359 54.477 1.00 87.12 89 SER A O 1
ATOM 660 N N . LEU A 1 90 ? -7.790 7.137 56.125 1.00 91.00 90 LEU A N 1
ATOM 661 C CA . LEU A 1 90 ? -7.292 6.208 57.148 1.00 91.00 90 LEU A CA 1
ATOM 662 C C . LEU A 1 90 ? -7.575 4.758 56.714 1.00 91.00 90 LEU A C 1
ATOM 664 O O . LEU A 1 90 ? -8.727 4.377 56.504 1.00 91.00 90 LEU A O 1
ATOM 668 N N . SER A 1 91 ? -6.520 3.962 56.535 1.00 88.75 91 SER A N 1
ATOM 669 C CA . SER A 1 91 ? -6.597 2.604 55.983 1.00 88.75 91 SER A CA 1
ATOM 670 C C . SER A 1 91 ? -6.624 1.560 57.094 1.00 88.75 91 SER A C 1
ATOM 672 O O . SER A 1 91 ? -5.641 1.383 57.810 1.00 88.75 91 SER A O 1
ATOM 674 N N . LEU A 1 92 ? -7.741 0.848 57.216 1.00 87.06 92 LEU A N 1
ATOM 675 C CA . LEU A 1 92 ? -7.975 -0.187 58.222 1.00 87.06 92 LEU A CA 1
ATOM 676 C C . LEU A 1 92 ? -8.228 -1.542 57.552 1.00 87.06 92 LEU A C 1
ATOM 678 O O . LEU A 1 92 ? -8.541 -1.619 56.362 1.00 87.06 92 LEU A O 1
ATOM 682 N N . ARG A 1 93 ? -8.114 -2.632 58.318 1.00 84.12 93 ARG A N 1
ATOM 683 C CA . ARG A 1 93 ? -8.466 -3.985 57.863 1.00 84.12 93 ARG A CA 1
ATOM 684 C C . ARG A 1 93 ? -9.447 -4.631 58.834 1.00 84.12 93 ARG A C 1
ATOM 686 O O . ARG A 1 93 ? -9.091 -4.853 59.988 1.00 84.12 93 ARG A O 1
ATOM 693 N N . LEU A 1 94 ? -10.656 -4.937 58.363 1.00 82.31 94 LEU A N 1
ATOM 694 C CA . LEU A 1 94 ? -11.713 -5.568 59.161 1.00 82.31 94 LEU A CA 1
ATOM 695 C C . LEU A 1 94 ? -12.418 -6.687 58.377 1.00 82.31 94 LEU A C 1
ATOM 697 O O . LEU A 1 94 ? -12.584 -6.561 57.157 1.00 82.31 94 LEU A O 1
ATOM 701 N N . PRO A 1 95 ? -12.896 -7.754 59.044 1.00 75.94 95 PRO A N 1
ATOM 702 C CA . PRO A 1 95 ? -13.910 -8.631 58.474 1.00 75.94 95 PRO A CA 1
ATOM 703 C C . PRO A 1 95 ? -15.232 -7.855 58.360 1.00 75.94 95 PRO A C 1
ATOM 705 O O . PRO A 1 95 ? -15.723 -7.300 59.342 1.00 75.94 95 PRO A O 1
ATOM 708 N N . LEU A 1 96 ? -15.808 -7.803 57.157 1.00 73.31 96 LEU A N 1
ATOM 709 C CA . LEU A 1 96 ? -17.106 -7.167 56.905 1.00 73.31 96 LEU A CA 1
ATOM 710 C C . LEU A 1 96 ? -18.035 -8.116 56.165 1.00 73.31 96 LEU A C 1
ATOM 712 O O . LEU A 1 96 ? -17.795 -8.438 54.996 1.00 73.31 96 LEU A O 1
ATOM 716 N N . GLY A 1 97 ? -19.127 -8.481 56.833 1.00 65.06 97 GLY A N 1
ATOM 717 C CA . GLY A 1 97 ? -20.138 -9.373 56.289 1.00 65.06 97 GLY A CA 1
ATOM 718 C C . GLY A 1 97 ? -19.656 -10.809 56.082 1.00 65.06 97 GLY A C 1
ATOM 719 O O . GLY A 1 97 ? -18.566 -11.222 56.490 1.00 65.06 97 GLY A O 1
ATOM 720 N N . ILE A 1 98 ? -20.526 -11.591 55.457 1.00 56.31 98 ILE A N 1
ATOM 721 C CA . ILE A 1 98 ? -20.379 -13.035 55.284 1.00 56.31 98 ILE A CA 1
ATOM 722 C C . ILE A 1 98 ? -19.984 -13.314 53.825 1.00 56.31 98 I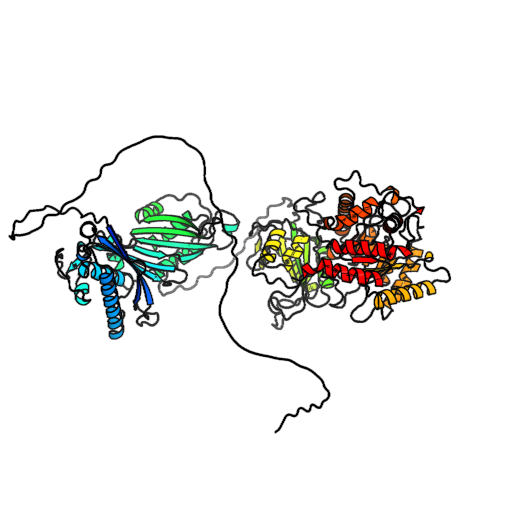LE A C 1
ATOM 724 O O . ILE A 1 98 ? -20.483 -12.654 52.911 1.00 56.31 98 ILE A O 1
ATOM 728 N N . ASP A 1 99 ? -19.051 -14.240 53.608 1.00 49.50 99 ASP A N 1
ATOM 729 C CA . ASP A 1 99 ? -18.613 -14.656 52.277 1.00 49.50 99 ASP A CA 1
ATOM 730 C C . ASP A 1 99 ? -19.651 -15.549 51.565 1.00 49.50 99 ASP A C 1
ATOM 732 O O . ASP A 1 99 ? -20.691 -15.920 52.117 1.00 49.50 99 ASP A O 1
ATOM 736 N N . SER A 1 100 ? -19.369 -15.913 50.311 1.00 43.25 100 SER A N 1
ATOM 737 C CA . SER A 1 100 ? -20.251 -16.761 49.493 1.00 43.25 100 SER A CA 1
ATOM 738 C C . SER A 1 100 ? -20.434 -18.194 50.022 1.00 43.25 100 SER A C 1
ATOM 740 O O . SER A 1 100 ? -21.248 -18.931 49.473 1.00 43.25 100 SER A O 1
ATOM 742 N N . TRP A 1 101 ? -19.693 -18.594 51.060 1.00 39.59 101 TRP A N 1
ATOM 743 C CA . TRP A 1 101 ? -19.723 -19.916 51.697 1.00 39.59 101 TRP A CA 1
ATOM 744 C C . TRP A 1 101 ? -20.268 -19.862 53.131 1.00 39.59 101 TRP A C 1
ATOM 746 O O . TRP A 1 101 ? -20.068 -20.799 53.906 1.00 39.59 101 TRP A O 1
ATOM 756 N N . SER A 1 102 ? -20.950 -18.767 53.481 1.00 51.12 102 SER A N 1
ATOM 757 C CA . SER A 1 102 ? -21.523 -18.508 54.806 1.00 51.12 102 SER A CA 1
ATOM 758 C C . SER A 1 102 ? -20.498 -18.381 55.947 1.00 51.12 102 SER A C 1
ATOM 760 O O . SER A 1 102 ? -20.853 -18.550 57.113 1.00 51.12 102 SER A O 1
ATOM 762 N N . ARG A 1 103 ? -19.239 -18.042 55.642 1.00 53.41 103 ARG A N 1
ATOM 763 C CA . ARG A 1 103 ? -18.148 -17.835 56.616 1.00 53.41 103 ARG A CA 1
ATOM 764 C C . ARG A 1 103 ? -17.898 -16.336 56.835 1.00 53.41 103 ARG A C 1
ATOM 766 O O . ARG A 1 103 ? -18.238 -15.538 55.960 1.00 53.41 103 ARG A O 1
ATOM 773 N N . PRO A 1 104 ? -17.284 -15.903 57.951 1.00 57.16 104 PRO A N 1
ATOM 774 C CA . PRO A 1 104 ? -16.808 -14.527 58.082 1.00 57.16 104 PRO A CA 1
ATOM 775 C C . PRO A 1 104 ? -15.900 -14.157 56.907 1.00 57.16 104 PRO A C 1
ATOM 777 O O . PRO A 1 104 ? -14.953 -14.883 56.601 1.00 57.16 104 PRO A O 1
ATOM 780 N N . SER A 1 105 ? -16.181 -13.035 56.239 1.00 62.72 105 SER A N 1
ATOM 781 C CA . SER A 1 105 ? -15.304 -12.562 55.165 1.00 62.72 105 SER A CA 1
ATOM 782 C C . SER A 1 105 ? -13.897 -12.299 55.714 1.00 62.72 105 SER A C 1
ATOM 784 O O . SER A 1 105 ? -13.779 -11.659 56.763 1.00 62.72 105 SER A O 1
ATOM 786 N N . PRO A 1 106 ? -12.822 -12.715 55.015 1.00 66.94 106 PRO A N 1
ATOM 787 C CA . PRO A 1 106 ? -11.461 -12.420 55.446 1.00 66.94 106 PRO A CA 1
ATOM 788 C C . PRO A 1 106 ? -11.239 -10.908 55.532 1.00 66.94 106 PRO A C 1
ATOM 790 O O . PRO A 1 106 ? -11.844 -10.146 54.773 1.00 66.94 106 PRO A O 1
ATOM 793 N N . SER A 1 107 ? -10.357 -10.490 56.443 1.00 75.44 107 SER A N 1
ATOM 794 C CA . SER A 1 107 ? -10.127 -9.078 56.760 1.00 75.44 107 SER A CA 1
ATOM 795 C C . SER A 1 107 ? -9.730 -8.268 55.517 1.00 75.44 107 SER A C 1
ATOM 797 O O . SER A 1 107 ? -8.694 -8.518 54.893 1.00 75.44 107 SER A O 1
ATOM 799 N N . GLN A 1 108 ? -10.582 -7.316 55.134 1.00 77.31 108 GLN A N 1
ATOM 800 C CA . GLN A 1 108 ? -10.503 -6.561 53.880 1.00 77.31 108 GLN A CA 1
ATOM 801 C C . GLN A 1 108 ? -10.100 -5.101 54.130 1.00 77.31 108 GLN A C 1
ATOM 803 O O . GLN A 1 108 ? -10.449 -4.548 55.175 1.00 77.31 108 GLN A O 1
ATOM 808 N N . PRO A 1 109 ? -9.381 -4.459 53.187 1.00 83.69 109 PRO A N 1
ATOM 809 C CA . PRO A 1 109 ? -9.002 -3.058 53.308 1.00 83.69 109 PRO A CA 1
ATOM 810 C C . PRO A 1 109 ? -10.230 -2.144 53.213 1.00 83.69 109 PRO A C 1
ATOM 812 O O . PRO A 1 109 ? -11.028 -2.237 52.276 1.00 83.69 109 PRO A O 1
ATOM 815 N N . ILE A 1 110 ? -10.351 -1.238 54.176 1.00 88.56 110 ILE A N 1
ATOM 816 C CA . ILE A 1 110 ? -11.393 -0.215 54.272 1.00 88.56 110 ILE A CA 1
ATOM 817 C C . ILE A 1 110 ? -10.689 1.129 54.429 1.00 88.56 110 ILE A C 1
ATOM 819 O O . ILE A 1 110 ? -9.751 1.255 55.212 1.00 88.56 110 ILE A O 1
ATOM 823 N N . SER A 1 111 ? -11.137 2.131 53.682 1.00 91.31 111 SER A N 1
ATOM 824 C CA . SER A 1 111 ? -10.619 3.496 53.754 1.00 91.31 111 SER A CA 1
ATOM 825 C C . SER A 1 111 ? -11.667 4.386 54.413 1.00 91.31 111 SER A C 1
ATOM 827 O O . SER A 1 111 ? -12.793 4.467 53.923 1.00 91.31 111 SER A O 1
ATOM 829 N N . LEU A 1 112 ? -11.313 5.037 55.518 1.00 91.88 112 LEU A N 1
ATOM 830 C CA . LEU A 1 112 ? -12.173 5.985 56.220 1.00 91.88 112 LEU A CA 1
ATOM 831 C C . LEU A 1 112 ? -11.752 7.421 55.902 1.00 91.88 112 LEU A C 1
ATOM 833 O O . LEU A 1 112 ? -10.580 7.757 56.051 1.00 91.88 112 LEU A O 1
ATOM 837 N N . ASP A 1 113 ? -12.705 8.278 55.538 1.00 92.56 113 ASP A N 1
ATOM 838 C CA . ASP A 1 113 ? -12.556 9.720 55.758 1.00 92.56 113 ASP A CA 1
ATOM 839 C C . ASP A 1 113 ? -13.321 10.090 57.032 1.00 92.56 113 ASP A C 1
ATOM 841 O O . ASP A 1 113 ? -14.509 9.774 57.157 1.00 92.56 113 ASP A O 1
ATOM 845 N N . ILE A 1 114 ? -12.648 10.769 57.958 1.00 93.44 114 ILE A N 1
ATOM 846 C CA . ILE A 1 114 ? -13.237 11.308 59.185 1.00 93.44 114 ILE A CA 1
ATOM 847 C C . ILE A 1 114 ? -13.192 12.832 59.095 1.00 93.44 114 ILE A C 1
ATOM 849 O O . ILE A 1 114 ? -12.120 13.405 58.901 1.00 93.44 114 ILE A O 1
ATOM 853 N N . GLN A 1 115 ? -14.337 13.488 59.261 1.00 93.12 115 GLN A N 1
ATOM 854 C CA . GLN A 1 115 ? -14.433 14.934 59.433 1.00 93.12 115 GLN A CA 1
ATOM 855 C C . GLN A 1 115 ? -15.148 15.218 60.754 1.00 93.12 115 GLN A C 1
ATOM 857 O O . GLN A 1 115 ? -16.331 14.916 60.903 1.00 93.12 115 GLN A O 1
ATOM 862 N N . VAL A 1 116 ? -14.429 15.776 61.725 1.00 91.00 116 VAL A N 1
ATOM 863 C CA . VAL A 1 116 ? -15.001 16.203 63.008 1.00 91.00 116 VAL A CA 1
ATOM 864 C C . VAL A 1 116 ? -15.284 17.693 62.926 1.00 91.00 116 VAL A C 1
ATOM 866 O O . VAL A 1 116 ? -14.353 18.472 62.748 1.00 91.00 116 VAL A O 1
ATOM 869 N N . HIS A 1 117 ? -16.547 18.088 63.050 1.00 89.50 117 HIS A N 1
ATOM 870 C CA . HIS A 1 117 ? -16.951 19.496 63.071 1.00 89.50 117 HIS A CA 1
ATOM 871 C C . HIS A 1 117 ? -16.861 19.999 64.512 1.00 89.50 117 HIS A C 1
ATOM 873 O O . HIS A 1 117 ? -17.307 19.309 65.430 1.00 89.50 117 HIS A O 1
ATOM 879 N N . THR A 1 118 ? -16.253 21.161 64.725 1.00 88.12 118 THR A N 1
ATOM 880 C CA . THR A 1 118 ? -15.992 21.736 66.054 1.00 88.12 118 THR A CA 1
ATOM 881 C C . THR A 1 118 ? -15.801 23.256 65.939 1.00 88.12 118 THR A C 1
ATOM 883 O O . THR A 1 118 ? -15.864 23.817 64.850 1.00 88.12 118 THR A O 1
ATOM 886 N N . ASP A 1 119 ? -15.570 23.930 67.058 1.00 85.94 119 ASP A N 1
ATOM 887 C CA . ASP A 1 119 ? -14.928 25.248 67.103 1.00 85.94 119 ASP A CA 1
ATOM 888 C C . ASP A 1 119 ? -13.486 25.031 67.601 1.00 85.94 119 ASP A C 1
ATOM 890 O O . ASP A 1 119 ? -13.290 24.308 68.585 1.00 85.94 119 ASP A O 1
ATOM 894 N N . VAL A 1 120 ? -12.474 25.566 66.908 1.00 85.88 120 VAL A N 1
ATOM 895 C CA . VAL A 1 120 ? -11.061 25.517 67.347 1.00 85.88 120 VAL A CA 1
ATOM 896 C C . VAL A 1 120 ? -10.534 26.866 67.839 1.00 85.88 120 VAL A C 1
ATOM 898 O O . VAL A 1 120 ? -9.364 26.951 68.217 1.00 85.88 120 VAL A O 1
ATOM 901 N N . THR A 1 121 ? -11.368 27.907 67.904 1.00 84.44 121 THR A N 1
ATOM 902 C CA . THR A 1 121 ? -10.992 29.273 68.317 1.00 84.44 121 THR A CA 1
ATOM 903 C C . THR A 1 121 ? -10.272 29.280 69.663 1.00 84.44 121 THR A C 1
ATOM 905 O O . THR A 1 121 ? -9.212 29.889 69.799 1.00 84.44 121 THR A O 1
ATOM 908 N N . ALA A 1 122 ? -10.791 28.546 70.654 1.00 81.06 122 ALA A N 1
ATOM 909 C CA . ALA A 1 122 ? -10.174 28.454 71.977 1.00 81.06 122 ALA A CA 1
ATOM 910 C C . ALA A 1 122 ? -8.753 27.863 71.925 1.00 81.06 122 ALA A C 1
ATOM 912 O O . ALA A 1 122 ? -7.848 28.369 72.592 1.00 81.06 122 ALA A O 1
ATOM 913 N N . ALA A 1 123 ? -8.528 26.832 71.106 1.00 82.75 123 ALA A N 1
ATOM 914 C CA . ALA A 1 123 ? -7.208 26.237 70.911 1.00 82.75 123 ALA A CA 1
ATOM 915 C C . ALA A 1 123 ? -6.265 27.153 70.123 1.00 82.75 123 ALA A C 1
ATOM 917 O O . ALA A 1 123 ? -5.115 27.302 70.519 1.00 82.75 123 ALA A O 1
ATOM 918 N N . GLY A 1 124 ? -6.751 27.815 69.069 1.00 84.94 124 GLY A N 1
ATOM 919 C CA . GLY A 1 124 ? -5.958 28.756 68.273 1.00 84.94 124 GLY A CA 1
ATOM 920 C C . GLY A 1 124 ? -5.520 30.001 69.052 1.00 84.94 124 GLY A C 1
ATOM 921 O O . GLY A 1 124 ? -4.420 30.498 68.837 1.00 84.94 124 GLY A O 1
ATOM 922 N N . VAL A 1 125 ? -6.344 30.484 69.989 1.00 85.88 125 VAL A N 1
ATOM 923 C CA . VAL A 1 125 ? -6.013 31.634 70.853 1.00 85.88 125 VAL A CA 1
ATOM 924 C C . VAL A 1 125 ? -5.069 31.254 72.000 1.00 85.88 125 VAL A C 1
ATOM 926 O O . VAL A 1 125 ? -4.244 32.070 72.403 1.00 85.88 125 VAL A O 1
ATOM 929 N N . SER A 1 126 ? -5.189 30.042 72.549 1.00 87.81 126 SER A N 1
ATOM 930 C CA . SER A 1 126 ? -4.412 29.610 73.727 1.00 87.81 126 SER A CA 1
ATOM 931 C C . SER A 1 126 ? -3.168 28.773 73.418 1.00 87.81 126 SER A C 1
ATOM 933 O O . SER A 1 126 ? -2.401 28.504 74.340 1.00 87.81 126 SER A O 1
ATOM 935 N N . ASP A 1 127 ? -3.004 28.323 72.170 1.00 81.94 127 ASP A N 1
ATOM 936 C CA . ASP A 1 127 ? -2.022 27.315 71.734 1.00 81.94 127 ASP A CA 1
ATOM 937 C C . ASP A 1 127 ? -1.976 26.073 72.654 1.00 81.94 127 ASP A C 1
ATOM 939 O O . ASP A 1 127 ? -0.928 25.505 72.963 1.00 81.94 127 ASP A O 1
ATOM 943 N N . TYR A 1 128 ? -3.149 25.663 73.156 1.00 78.62 128 TYR A N 1
ATOM 944 C CA . TYR A 1 128 ? -3.277 24.582 74.131 1.00 78.62 128 TYR A CA 1
ATOM 945 C C . TYR A 1 128 ? -4.116 23.433 73.573 1.00 78.62 128 TYR A C 1
ATOM 947 O O . TYR A 1 128 ? -5.337 23.519 73.436 1.00 78.62 128 TYR A O 1
ATOM 955 N N . LEU A 1 129 ? -3.440 22.323 73.264 1.00 75.25 129 LEU A N 1
ATOM 956 C CA . LEU A 1 129 ? -4.012 21.173 72.559 1.00 75.25 129 LEU A CA 1
ATOM 957 C C . LEU A 1 129 ? -5.284 20.571 73.207 1.00 75.25 129 LEU A C 1
ATOM 959 O O . LEU A 1 129 ? -6.171 20.187 72.449 1.00 75.25 129 LEU A O 1
ATOM 963 N N . PRO A 1 130 ? -5.452 20.523 74.549 1.00 79.25 130 PRO A N 1
ATOM 964 C CA . PRO A 1 130 ? -6.702 20.089 75.188 1.00 79.25 130 PRO A CA 1
ATOM 965 C C . PRO A 1 130 ? -7.926 20.994 74.971 1.00 79.25 130 PRO A C 1
ATOM 967 O O . PRO A 1 130 ? -9.031 20.582 75.308 1.00 79.25 130 PRO A O 1
ATOM 970 N N . HIS A 1 131 ? -7.766 22.200 74.414 1.00 77.44 131 HIS A N 1
ATOM 971 C CA . HIS A 1 131 ? -8.889 23.017 73.931 1.00 77.44 131 HIS A CA 1
ATOM 972 C C . HIS A 1 131 ? -9.338 22.628 72.505 1.00 77.44 131 HIS A C 1
ATOM 974 O O . HIS A 1 131 ? -10.195 23.294 71.931 1.00 77.44 131 HIS A O 1
ATOM 980 N N . SER A 1 132 ? -8.761 21.571 71.922 1.00 82.88 132 SER A N 1
ATOM 981 C CA . SER A 1 132 ? -9.140 20.989 70.631 1.00 82.88 132 SER A CA 1
ATOM 982 C C . SER A 1 132 ? -9.257 19.464 70.729 1.00 82.88 132 SER A C 1
ATOM 984 O O . SER A 1 132 ? -8.862 18.836 71.713 1.00 82.88 132 SER A O 1
ATOM 986 N N . ILE A 1 133 ? -9.792 18.840 69.681 1.00 82.50 133 ILE A N 1
ATOM 987 C CA . ILE A 1 133 ? -9.931 17.387 69.589 1.00 82.50 133 ILE A CA 1
ATOM 988 C C . ILE A 1 133 ? -8.629 16.806 69.030 1.00 82.50 133 ILE A C 1
ATOM 990 O O . ILE A 1 133 ? -8.277 16.989 67.863 1.00 82.50 133 ILE A O 1
ATOM 994 N N . HIS A 1 134 ? -7.900 16.071 69.869 1.00 83.62 134 HIS A N 1
ATOM 995 C CA . HIS A 1 134 ? -6.613 15.486 69.500 1.00 83.62 134 HIS A CA 1
ATOM 996 C C . HIS A 1 134 ? -6.793 14.330 68.495 1.00 83.62 134 HIS A C 1
ATOM 998 O O . HIS A 1 134 ? -6.908 13.163 68.878 1.00 83.62 134 HIS A O 1
ATOM 1004 N N . TYR A 1 135 ? -6.715 14.627 67.195 1.00 83.56 135 TYR A N 1
ATOM 1005 C CA . TYR A 1 135 ? -6.859 13.654 66.098 1.00 83.56 135 TYR A CA 1
ATOM 1006 C C . TYR A 1 135 ? -5.979 12.398 66.260 1.00 83.56 135 TYR A C 1
ATOM 1008 O O . TYR A 1 135 ? -6.437 11.290 66.006 1.00 83.56 135 TYR A O 1
ATOM 1016 N N . GLY A 1 136 ? -4.746 12.529 66.765 1.00 81.94 136 GLY A N 1
ATOM 1017 C CA . GLY A 1 136 ? -3.874 11.376 67.045 1.00 81.94 136 GLY A CA 1
ATOM 1018 C C . GLY A 1 136 ? -4.349 10.424 68.161 1.00 81.94 136 GLY A C 1
ATOM 1019 O O . GLY A 1 136 ? -3.974 9.255 68.145 1.00 81.94 136 GLY A O 1
ATOM 1020 N N . LEU A 1 137 ? -5.175 10.880 69.114 1.00 84.31 137 LEU A N 1
ATOM 1021 C CA . LEU A 1 137 ? -5.836 10.006 70.094 1.00 84.31 137 LEU A CA 1
ATOM 1022 C C . LEU A 1 137 ? -7.109 9.397 69.499 1.00 84.31 137 LEU A C 1
ATOM 1024 O O . LEU A 1 137 ? -7.344 8.207 69.675 1.00 84.31 137 LEU A O 1
ATOM 1028 N N . LEU A 1 138 ? -7.864 10.178 68.718 1.00 86.12 138 LEU A N 1
ATOM 1029 C CA . LEU A 1 138 ? -9.028 9.698 67.967 1.00 86.12 138 LEU A CA 1
ATOM 1030 C C . LEU A 1 138 ? -8.663 8.536 67.030 1.00 86.12 138 LEU A C 1
ATOM 1032 O O . LEU A 1 138 ? -9.358 7.524 67.022 1.00 86.12 138 LEU A O 1
ATOM 1036 N N . VAL A 1 139 ? -7.560 8.640 66.280 1.00 88.19 139 VAL A N 1
ATOM 1037 C CA . VAL A 1 139 ? -7.093 7.552 65.400 1.00 88.19 139 VAL A CA 1
ATOM 1038 C C . VAL A 1 139 ? -6.735 6.304 66.211 1.00 88.19 139 VAL A C 1
ATOM 1040 O O . VAL A 1 139 ? -7.168 5.217 65.844 1.00 88.19 139 VAL A O 1
ATOM 1043 N N . LYS A 1 140 ? -6.045 6.448 67.351 1.00 87.25 140 LYS A N 1
ATOM 1044 C CA . LYS A 1 140 ? -5.721 5.316 68.239 1.00 87.25 140 LYS A CA 1
ATOM 1045 C C . LYS A 1 140 ? -6.964 4.650 68.833 1.00 87.25 140 LYS A C 1
ATOM 1047 O O . LYS A 1 140 ? -7.012 3.425 68.888 1.00 87.25 140 LYS A O 1
ATOM 1052 N N . ASP A 1 141 ? -7.965 5.426 69.251 1.00 85.25 141 ASP A N 1
ATOM 1053 C CA . ASP A 1 141 ? -9.243 4.892 69.739 1.00 85.25 141 ASP A CA 1
ATOM 1054 C C . ASP A 1 141 ? -9.968 4.106 68.625 1.00 85.25 141 ASP A C 1
ATOM 1056 O O . ASP A 1 141 ? -10.454 2.999 68.863 1.00 85.25 141 ASP A O 1
ATOM 1060 N N . VAL A 1 142 ? -9.987 4.633 67.391 1.00 87.94 142 VAL A N 1
ATOM 1061 C CA . VAL A 1 142 ? -10.557 3.961 66.207 1.00 87.94 142 VAL A CA 1
ATOM 1062 C C . VAL A 1 142 ? -9.805 2.669 65.871 1.00 87.94 142 VAL A C 1
ATOM 1064 O O . VAL A 1 142 ? -10.442 1.634 65.666 1.00 87.94 142 VAL A O 1
ATOM 1067 N N . GLU A 1 143 ? -8.471 2.689 65.847 1.00 88.62 143 GLU A N 1
ATOM 1068 C CA . GLU A 1 143 ? -7.631 1.508 65.604 1.00 88.62 143 GLU A CA 1
ATOM 1069 C C . GLU A 1 143 ? -7.829 0.433 66.682 1.00 88.62 143 GLU A C 1
ATOM 1071 O O . GLU A 1 143 ? -8.005 -0.742 66.352 1.00 88.62 143 GLU A O 1
ATOM 1076 N N . ALA A 1 144 ? -7.869 0.822 67.960 1.00 86.50 144 ALA A N 1
ATOM 1077 C CA . ALA A 1 144 ? -8.085 -0.089 69.083 1.00 86.50 144 ALA A CA 1
ATOM 1078 C C . ALA A 1 144 ? -9.476 -0.743 69.041 1.00 86.50 144 ALA A C 1
ATOM 1080 O O . ALA A 1 144 ? -9.595 -1.959 69.215 1.00 86.50 144 ALA A O 1
ATOM 1081 N N . HIS A 1 145 ? -10.523 0.035 68.747 1.00 85.12 145 HIS A N 1
ATOM 1082 C CA . HIS A 1 145 ? -11.879 -0.488 68.549 1.00 85.12 145 HIS A CA 1
ATOM 1083 C C . HIS A 1 145 ? -11.938 -1.458 67.365 1.00 85.12 145 HIS A C 1
ATOM 1085 O O . HIS A 1 145 ? -12.499 -2.547 67.474 1.00 85.12 145 HIS A O 1
ATOM 1091 N N . CYS A 1 146 ? -11.290 -1.114 66.253 1.00 85.62 146 CYS A N 1
ATOM 1092 C CA . CYS A 1 146 ? -11.205 -1.976 65.077 1.00 85.62 146 CYS A CA 1
ATOM 1093 C C . CYS A 1 146 ? -10.461 -3.292 65.364 1.00 85.62 146 CYS A C 1
ATOM 1095 O O . CYS A 1 146 ? -10.933 -4.357 64.968 1.00 85.62 146 CYS A O 1
ATOM 1097 N N . ALA A 1 147 ? -9.359 -3.260 66.114 1.00 84.56 147 ALA A N 1
ATOM 1098 C CA . ALA A 1 147 ? -8.654 -4.467 66.546 1.00 84.56 147 ALA A CA 1
ATOM 1099 C C . ALA A 1 147 ? -9.517 -5.352 67.469 1.00 84.56 147 ALA A C 1
ATOM 1101 O O . ALA A 1 147 ? -9.556 -6.573 67.299 1.00 84.56 147 ALA A O 1
ATOM 1102 N N . ALA A 1 148 ? -10.269 -4.750 68.399 1.00 82.56 148 ALA A N 1
ATOM 1103 C CA . ALA A 1 148 ? -11.210 -5.473 69.256 1.00 82.56 148 ALA A CA 1
ATOM 1104 C C . ALA A 1 148 ? -12.347 -6.131 68.449 1.00 82.56 148 ALA A C 1
ATOM 1106 O O . ALA A 1 148 ? -12.733 -7.265 68.734 1.00 82.56 148 ALA A O 1
ATOM 1107 N N . VAL A 1 149 ? -12.838 -5.456 67.406 1.00 80.19 149 VAL A N 1
ATOM 1108 C CA . VAL A 1 149 ? -13.854 -5.958 66.464 1.00 80.19 149 VAL A CA 1
ATOM 1109 C C . VAL A 1 149 ? -13.356 -7.169 65.666 1.00 80.19 149 VAL A C 1
ATOM 1111 O O . VAL A 1 149 ? -14.113 -8.128 65.502 1.00 80.19 149 VAL A O 1
ATOM 1114 N N . VAL A 1 150 ? -12.092 -7.180 65.220 1.00 81.12 150 VAL A N 1
ATOM 1115 C CA . VAL A 1 150 ? -11.471 -8.366 64.591 1.00 81.12 150 VAL A CA 1
ATOM 1116 C C . VAL A 1 150 ? -11.436 -9.528 65.586 1.00 81.12 150 VAL A C 1
ATOM 1118 O O . VAL A 1 150 ? -12.020 -10.577 65.324 1.00 81.12 150 VAL A O 1
ATOM 1121 N N . ALA A 1 151 ? -10.856 -9.314 66.771 1.00 80.44 151 ALA A N 1
ATOM 1122 C CA . ALA A 1 151 ? -10.705 -10.357 67.787 1.00 80.44 151 ALA A CA 1
ATOM 1123 C C . ALA A 1 151 ? -12.048 -10.920 68.298 1.00 80.44 151 ALA A C 1
ATOM 1125 O O . ALA A 1 151 ? -12.136 -12.097 68.652 1.00 80.44 151 ALA A O 1
ATOM 1126 N N . ALA A 1 152 ? -13.102 -10.100 68.346 1.00 77.81 152 ALA A N 1
ATOM 1127 C CA . ALA A 1 152 ? -14.456 -10.548 68.663 1.00 77.81 152 ALA A CA 1
ATOM 1128 C C . ALA A 1 152 ? -15.076 -11.369 67.520 1.00 77.81 152 ALA A C 1
ATOM 1130 O O . ALA A 1 152 ? -15.692 -12.403 67.786 1.00 77.81 152 ALA A O 1
ATOM 1131 N N . SER A 1 153 ? -14.864 -10.956 66.265 1.00 74.50 153 SER A N 1
ATOM 1132 C CA . SER A 1 153 ? -15.377 -11.667 65.086 1.00 74.50 153 SER A CA 1
ATOM 1133 C C . SER A 1 153 ? -14.752 -13.059 64.938 1.00 74.50 153 SER A C 1
ATOM 1135 O O . SER A 1 153 ? -15.462 -14.030 64.673 1.00 74.50 153 SER A O 1
ATOM 1137 N N . ASP A 1 154 ? -13.444 -13.176 65.189 1.00 76.56 154 ASP A N 1
ATOM 1138 C CA . ASP A 1 154 ? -12.720 -14.452 65.161 1.00 76.56 154 ASP A CA 1
ATOM 1139 C C . ASP A 1 154 ? -13.207 -15.406 66.267 1.00 76.56 154 ASP A C 1
ATOM 1141 O O . ASP A 1 154 ? -13.436 -16.590 66.017 1.00 76.56 154 ASP A O 1
ATOM 1145 N N . LYS A 1 155 ? -13.439 -14.892 67.486 1.00 76.56 155 LYS A N 1
ATOM 1146 C CA . LYS A 1 155 ? -13.955 -15.684 68.621 1.00 76.56 155 LYS A CA 1
ATOM 1147 C C . LYS A 1 155 ? -15.385 -16.183 68.418 1.00 76.56 155 LYS A C 1
ATOM 1149 O O . LYS A 1 155 ? -15.707 -17.273 68.880 1.00 76.56 155 LYS A O 1
ATOM 1154 N N . GLN A 1 156 ? -16.245 -15.388 67.782 1.00 69.06 156 GLN A N 1
ATOM 1155 C CA . GLN A 1 156 ? -17.659 -15.727 67.573 1.00 69.06 156 GLN A CA 1
ATOM 1156 C C . GLN A 1 156 ? -17.921 -16.452 66.243 1.00 69.06 156 GLN A C 1
ATOM 1158 O O . GLN A 1 156 ? -19.053 -16.856 65.991 1.00 69.06 156 GLN A O 1
ATOM 1163 N N . GLN A 1 157 ? -16.901 -16.602 65.384 1.00 67.31 157 GLN A N 1
ATOM 1164 C CA . GLN A 1 157 ? -17.023 -17.090 64.001 1.00 67.31 157 GLN A CA 1
ATOM 1165 C C . GLN A 1 157 ? -18.118 -16.370 63.187 1.00 67.31 157 GLN A C 1
ATOM 1167 O O . GLN A 1 157 ? -18.679 -16.924 62.241 1.00 67.31 157 GLN A O 1
ATOM 1172 N N . GLN A 1 158 ? -18.414 -15.115 63.535 1.00 66.62 158 GLN A N 1
ATOM 1173 C CA . GLN A 1 158 ? -19.384 -14.251 62.863 1.00 66.62 158 GLN A CA 1
ATOM 1174 C C . GLN A 1 158 ? -18.872 -12.806 62.877 1.00 66.62 158 GLN A C 1
ATOM 1176 O O . GLN A 1 158 ? -18.308 -12.376 63.881 1.00 66.62 158 GLN A O 1
ATOM 1181 N N . PRO A 1 159 ? -19.055 -12.033 61.794 1.00 68.44 159 PRO A N 1
ATOM 1182 C CA . PRO A 1 159 ? -18.595 -10.650 61.742 1.00 68.44 159 PRO A CA 1
ATOM 1183 C C . PRO A 1 159 ? -19.439 -9.760 62.667 1.00 68.44 159 PRO A C 1
ATOM 1185 O O . PRO A 1 159 ? -20.665 -9.729 62.556 1.00 68.44 159 PRO A O 1
ATOM 1188 N N . VAL A 1 160 ? -18.783 -8.991 63.543 1.00 75.62 160 VAL A N 1
ATOM 1189 C CA . VAL A 1 160 ? -19.456 -8.038 64.454 1.00 75.62 160 VAL A CA 1
ATOM 1190 C C . VAL A 1 160 ? -20.228 -6.962 63.675 1.00 75.62 160 VAL A C 1
ATOM 1192 O O . VAL A 1 160 ? -21.338 -6.598 64.062 1.00 75.62 160 VAL A O 1
ATOM 1195 N N . TYR A 1 161 ? -19.676 -6.494 62.550 1.00 79.19 161 TYR A N 1
ATOM 1196 C CA . TYR A 1 161 ? -20.356 -5.602 61.608 1.00 79.19 161 TYR A CA 1
ATOM 1197 C C . TYR A 1 161 ? -20.756 -6.359 60.339 1.00 79.19 161 TYR A C 1
ATOM 1199 O O . TYR A 1 161 ? -19.928 -6.970 59.655 1.00 79.19 161 TYR A O 1
ATOM 1207 N N . LYS A 1 162 ? -22.051 -6.320 60.019 1.00 74.19 162 LYS A N 1
ATOM 1208 C CA . LYS A 1 162 ? -22.643 -7.090 58.913 1.00 74.19 162 LYS A CA 1
ATOM 1209 C C . LYS A 1 162 ? -22.413 -6.431 57.552 1.00 74.19 162 LYS A C 1
ATOM 1211 O O . LYS A 1 162 ? -22.382 -7.119 56.533 1.00 74.19 162 LYS A O 1
ATOM 1216 N N . ASP A 1 163 ? -22.249 -5.114 57.549 1.00 76.31 163 ASP A N 1
ATOM 1217 C CA . ASP A 1 163 ? -22.262 -4.237 56.381 1.00 76.31 163 ASP A CA 1
ATOM 1218 C C . ASP A 1 163 ? -21.489 -2.927 56.672 1.00 76.31 163 ASP A C 1
ATOM 1220 O O . ASP A 1 163 ? -20.886 -2.774 57.738 1.00 76.31 163 ASP A O 1
ATOM 1224 N N . LEU A 1 164 ? -21.420 -2.009 55.701 1.00 79.81 164 LEU A N 1
ATOM 1225 C CA . LEU A 1 164 ? -20.677 -0.745 55.857 1.00 79.81 164 LEU A CA 1
ATOM 1226 C C . LEU A 1 164 ? -21.443 0.260 56.721 1.00 79.81 164 LEU A C 1
ATOM 1228 O O . LEU A 1 164 ? -20.839 1.086 57.398 1.00 79.81 164 LEU A O 1
ATOM 1232 N N . GLU A 1 165 ? -22.763 0.162 56.692 1.00 80.75 165 GLU A N 1
ATOM 1233 C CA . GLU A 1 165 ? -23.741 0.967 57.398 1.00 80.75 165 GLU A CA 1
ATOM 1234 C C . GLU A 1 165 ? -23.595 0.778 58.917 1.00 80.75 165 GLU A C 1
ATOM 1236 O O . GLU A 1 165 ? -23.400 1.745 59.653 1.00 80.75 165 GLU A O 1
ATOM 1241 N N . SER A 1 166 ? -23.586 -0.472 59.391 1.00 80.19 166 SER A N 1
ATOM 1242 C CA . SER A 1 166 ? -23.361 -0.808 60.803 1.00 80.19 166 SER A CA 1
ATOM 1243 C C . SER A 1 166 ? -21.949 -0.468 61.291 1.00 80.19 166 SER A C 1
ATOM 1245 O O . SER A 1 166 ? -21.797 -0.057 62.443 1.00 80.19 166 SER A O 1
ATOM 1247 N N . LEU A 1 167 ? -20.929 -0.564 60.427 1.00 85.00 167 LEU A N 1
ATOM 1248 C CA . LEU A 1 167 ? -19.572 -0.100 60.739 1.00 85.00 167 LEU A CA 1
ATOM 1249 C C . LEU A 1 167 ? -19.517 1.427 60.905 1.00 85.00 167 LEU A C 1
ATOM 1251 O O . LEU A 1 167 ? -18.981 1.910 61.903 1.00 85.00 167 LEU A O 1
ATOM 1255 N N . ALA A 1 168 ? -20.071 2.182 59.953 1.00 87.25 168 ALA A N 1
ATOM 1256 C CA . ALA A 1 168 ? -20.078 3.645 59.980 1.00 87.25 168 ALA A CA 1
ATOM 1257 C C . ALA A 1 168 ? -20.806 4.181 61.222 1.00 87.25 168 ALA A C 1
ATOM 1259 O O . ALA A 1 168 ? -20.284 5.041 61.930 1.00 87.25 168 ALA A O 1
ATOM 1260 N N . GLU A 1 169 ? -21.964 3.603 61.535 1.00 85.19 169 GLU A N 1
ATOM 1261 C CA . GLU A 1 169 ? -22.759 3.908 62.726 1.00 85.19 169 GLU A CA 1
ATOM 1262 C C . GLU A 1 169 ? -22.009 3.566 64.031 1.00 85.19 169 GLU A C 1
ATOM 1264 O O . GLU A 1 169 ? -22.009 4.343 64.987 1.00 85.19 169 GLU A O 1
ATOM 1269 N N . GLY A 1 170 ? -21.309 2.426 64.074 1.00 84.69 170 GLY A N 1
ATOM 1270 C CA . GLY A 1 170 ? -20.488 2.029 65.221 1.00 84.69 170 GLY A CA 1
ATOM 1271 C C . GLY A 1 170 ? -19.312 2.975 65.486 1.00 84.69 170 GLY A C 1
ATOM 1272 O O . GLY A 1 170 ? -19.050 3.331 66.637 1.00 84.69 170 GLY A O 1
ATOM 1273 N N . LEU A 1 171 ? -18.633 3.421 64.427 1.00 88.75 171 LEU A N 1
ATOM 1274 C CA . LEU A 1 171 ? -17.521 4.370 64.514 1.00 88.75 171 LEU A CA 1
ATOM 1275 C C . LEU A 1 171 ? -17.986 5.799 64.833 1.00 88.75 171 LEU A C 1
ATOM 1277 O O . LEU A 1 171 ? -17.289 6.510 65.558 1.00 88.75 171 LEU A O 1
ATOM 1281 N N . ALA A 1 172 ? -19.168 6.215 64.365 1.00 88.31 172 ALA A N 1
ATOM 1282 C CA . ALA A 1 172 ? -19.739 7.522 64.697 1.00 88.31 172 ALA A CA 1
ATOM 1283 C C . ALA A 1 172 ? -19.956 7.659 66.210 1.00 88.31 172 ALA A C 1
ATOM 1285 O O . ALA A 1 172 ? -19.499 8.627 66.821 1.00 88.31 172 ALA A O 1
ATOM 1286 N N . LYS A 1 173 ? -20.559 6.640 66.834 1.00 86.81 173 LYS A N 1
ATOM 1287 C CA . LYS A 1 173 ? -20.743 6.567 68.291 1.00 86.81 173 LYS A CA 1
ATOM 1288 C C . LYS A 1 173 ? -19.416 6.615 69.049 1.00 86.81 173 LYS A C 1
ATOM 1290 O O . LYS A 1 173 ? -19.290 7.376 70.007 1.00 86.81 173 LYS A O 1
ATOM 1295 N N . LEU A 1 174 ? -18.419 5.839 68.612 1.00 86.88 174 LEU A N 1
ATOM 1296 C CA . LEU A 1 174 ? -17.086 5.833 69.223 1.00 86.88 174 LEU A CA 1
ATOM 1297 C C . LEU A 1 174 ? -16.459 7.234 69.233 1.00 86.88 174 LEU A C 1
ATOM 1299 O O . LEU A 1 174 ? -15.896 7.644 70.244 1.00 86.88 174 LEU A O 1
ATOM 1303 N N . ILE A 1 175 ? -16.576 7.985 68.137 1.00 87.50 175 ILE A N 1
ATOM 1304 C CA . ILE A 1 175 ? -15.979 9.320 68.027 1.00 87.50 175 ILE A CA 1
ATOM 1305 C C . ILE A 1 175 ? -16.754 10.343 68.869 1.00 87.50 175 ILE A C 1
ATOM 1307 O O . ILE A 1 175 ? -16.142 11.036 69.685 1.00 87.50 175 ILE A O 1
ATOM 1311 N N . LEU A 1 176 ? -18.083 10.399 68.747 1.00 85.69 176 LEU A N 1
ATOM 1312 C CA . LEU A 1 176 ? -18.927 11.356 69.479 1.00 85.69 176 LEU A CA 1
ATOM 1313 C C . LEU A 1 176 ? -18.816 11.205 71.000 1.00 85.69 176 LEU A C 1
ATOM 1315 O O . LEU A 1 176 ? -18.637 12.192 71.720 1.00 85.69 176 LEU A O 1
ATOM 1319 N N . PHE A 1 177 ? -18.893 9.971 71.499 1.00 82.25 177 PHE A N 1
ATOM 1320 C CA . PHE A 1 177 ? -18.910 9.708 72.938 1.00 82.25 177 PHE A CA 1
ATOM 1321 C C . PHE A 1 177 ? -17.517 9.423 73.514 1.00 82.25 177 PHE A C 1
ATOM 1323 O O . PHE A 1 177 ? -17.240 9.819 74.643 1.00 82.25 177 PHE A O 1
ATOM 1330 N N . GLY A 1 178 ? -16.611 8.817 72.741 1.00 75.62 178 GLY A N 1
ATOM 1331 C CA . GLY A 1 178 ? -15.257 8.487 73.193 1.00 75.62 178 GLY A CA 1
ATOM 1332 C C . GLY A 1 178 ? -14.233 9.621 73.073 1.00 75.62 178 GLY A C 1
ATOM 1333 O O . GLY A 1 178 ? -13.292 9.652 73.866 1.00 75.62 178 GLY A O 1
ATOM 1334 N N . THR A 1 179 ? -14.396 10.559 72.130 1.00 73.69 179 THR A N 1
ATOM 1335 C CA . THR A 1 179 ? -13.416 11.652 71.904 1.00 73.69 179 THR A CA 1
ATOM 1336 C C . THR A 1 179 ? -13.925 13.049 72.260 1.00 73.69 179 THR A C 1
ATOM 1338 O O . THR A 1 179 ? -13.172 14.011 72.157 1.00 73.69 179 THR A O 1
ATOM 1341 N N . GLY A 1 180 ? -15.184 13.177 72.691 1.00 75.31 180 GLY A N 1
ATOM 1342 C CA . GLY A 1 180 ? -15.783 14.477 73.014 1.00 75.31 180 GLY A CA 1
ATOM 1343 C C . GLY A 1 180 ? -16.346 15.243 71.811 1.00 75.31 180 GLY A C 1
ATOM 1344 O O . GLY A 1 180 ? -16.815 16.362 71.987 1.00 75.31 180 GLY A O 1
ATOM 1345 N N . ALA A 1 181 ? -16.310 14.668 70.604 1.00 83.19 181 ALA A N 1
ATOM 1346 C CA . ALA A 1 181 ? -16.733 15.354 69.387 1.00 83.19 181 ALA A CA 1
ATOM 1347 C C . ALA A 1 181 ? -18.218 15.779 69.439 1.00 83.19 181 ALA A C 1
ATOM 1349 O O . ALA A 1 181 ? -19.069 14.937 69.748 1.00 83.19 181 ALA A O 1
ATOM 1350 N N . PRO A 1 182 ? -18.554 17.042 69.103 1.00 84.06 182 PRO A N 1
ATOM 1351 C CA . PRO A 1 182 ? -19.941 17.494 69.088 1.00 84.06 182 PRO A CA 1
ATOM 1352 C C . PRO A 1 182 ? -20.681 16.997 67.838 1.00 84.06 182 PRO A C 1
ATOM 1354 O O . PRO A 1 182 ? -21.842 16.607 67.936 1.00 84.06 182 PRO A O 1
ATOM 1357 N N . LYS A 1 183 ? -20.008 16.946 66.677 1.00 89.56 183 LYS A N 1
ATOM 1358 C CA . LYS A 1 183 ? -20.562 16.428 65.419 1.00 89.56 183 LYS A CA 1
ATOM 1359 C C . LYS A 1 183 ? -19.482 15.787 64.544 1.00 89.56 183 LYS A C 1
ATOM 1361 O O . LYS A 1 183 ? -18.366 16.294 64.448 1.00 89.56 183 LYS A O 1
ATOM 1366 N N . VAL A 1 184 ? -19.812 14.689 63.867 1.00 91.62 184 VAL A N 1
ATOM 1367 C CA . VAL A 1 184 ? -18.903 13.963 62.967 1.00 91.62 184 VAL A CA 1
ATOM 1368 C C . VAL A 1 184 ? -19.590 13.600 61.651 1.00 91.62 184 VAL A C 1
ATOM 1370 O O . VAL A 1 184 ? -20.749 13.189 61.631 1.00 91.62 184 VAL A O 1
ATOM 1373 N N . THR A 1 185 ? -18.856 13.714 60.548 1.00 92.44 185 THR A N 1
ATOM 1374 C CA . THR A 1 185 ? -19.181 13.102 59.256 1.00 92.44 185 THR A CA 1
ATOM 1375 C C . THR A 1 185 ? -18.156 12.005 58.977 1.00 92.44 185 THR A C 1
ATOM 1377 O O . THR A 1 185 ? -16.948 12.250 58.996 1.00 92.44 185 THR A O 1
ATOM 1380 N N . LEU A 1 186 ? -18.632 10.786 58.728 1.00 92.44 186 LEU A N 1
ATOM 1381 C CA . LEU A 1 186 ? -17.808 9.612 58.443 1.00 92.44 186 LEU A CA 1
ATOM 1382 C C . LEU A 1 186 ? -18.139 9.051 57.073 1.00 92.44 186 LEU A C 1
ATOM 1384 O O . LEU A 1 186 ? -19.298 8.744 56.809 1.00 92.44 186 LEU A O 1
ATOM 1388 N N . ARG A 1 187 ? -17.118 8.824 56.243 1.00 93.19 187 ARG A N 1
ATOM 1389 C CA . ARG A 1 187 ? -17.256 8.116 54.965 1.00 93.19 187 ARG A CA 1
ATOM 1390 C C . ARG A 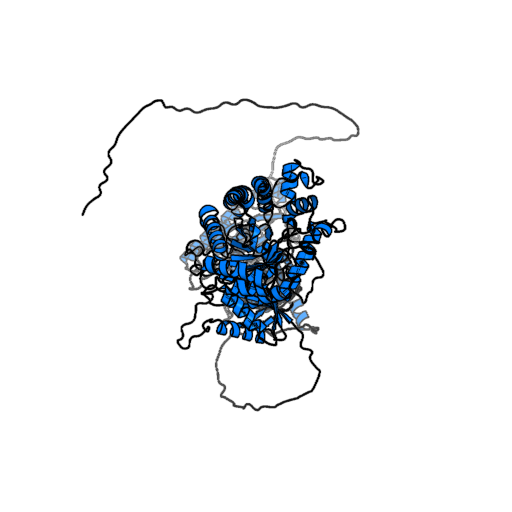1 187 ? -16.444 6.825 54.980 1.00 93.19 187 ARG A C 1
ATOM 1392 O O . ARG A 1 187 ? -15.220 6.850 54.872 1.00 93.19 187 ARG A O 1
ATOM 1399 N N . CYS A 1 188 ? -17.133 5.692 55.064 1.00 90.69 188 CYS A N 1
ATOM 1400 C CA . CYS A 1 188 ? -16.540 4.355 55.077 1.00 90.69 188 CYS A CA 1
ATOM 1401 C C . CYS A 1 188 ? -16.509 3.775 53.656 1.00 90.69 188 CYS A C 1
ATOM 1403 O O . CYS A 1 188 ? -17.552 3.372 53.145 1.00 90.69 188 CYS A O 1
ATOM 1405 N N . ARG A 1 189 ? -15.337 3.722 53.005 1.00 90.69 189 ARG A N 1
ATOM 1406 C CA . ARG A 1 189 ? -15.146 3.163 51.651 1.00 90.69 189 ARG A CA 1
ATOM 1407 C C . ARG A 1 189 ? -14.620 1.730 51.669 1.00 90.69 189 ARG A C 1
ATOM 1409 O O . ARG A 1 189 ? -13.579 1.452 52.261 1.00 90.69 189 ARG A O 1
ATOM 1416 N N . LYS A 1 190 ? -15.241 0.865 50.868 1.00 86.38 190 LYS A N 1
ATOM 1417 C CA . LYS A 1 190 ? -14.740 -0.463 50.493 1.00 86.38 190 LYS A CA 1
ATOM 1418 C C . LYS A 1 190 ? -14.313 -0.451 49.023 1.00 86.38 190 LYS A C 1
ATOM 1420 O O . LYS A 1 190 ? -15.145 -0.309 48.123 1.00 86.38 190 LYS A O 1
ATOM 1425 N N . THR A 1 191 ? -13.011 -0.560 48.768 1.00 81.19 191 THR A N 1
ATOM 1426 C CA . THR A 1 191 ? -12.455 -0.587 47.405 1.00 81.19 191 THR A CA 1
ATOM 1427 C C . THR A 1 191 ? -12.716 -1.937 46.737 1.00 81.19 191 THR A C 1
ATOM 1429 O O . THR A 1 191 ? -12.735 -2.971 47.404 1.00 81.19 191 THR A O 1
ATOM 1432 N N . ARG A 1 192 ? -12.959 -1.936 45.417 1.00 71.69 192 ARG A N 1
ATOM 1433 C CA . ARG A 1 192 ? -13.258 -3.150 44.618 1.00 71.69 192 ARG A CA 1
ATOM 1434 C C . ARG A 1 192 ? -14.407 -4.022 45.175 1.00 71.69 192 ARG A C 1
ATOM 1436 O O . ARG A 1 192 ? -14.438 -5.228 44.953 1.00 71.69 192 ARG A O 1
ATOM 1443 N N . ALA A 1 193 ? -15.366 -3.423 45.890 1.00 65.06 193 ALA A N 1
ATOM 1444 C CA . ALA A 1 193 ? -16.517 -4.128 46.474 1.00 65.06 193 ALA A CA 1
ATOM 1445 C C . ALA A 1 193 ? -17.500 -4.700 45.429 1.00 65.06 193 ALA A C 1
ATOM 1447 O O . ALA A 1 193 ? -18.308 -5.579 45.743 1.00 65.06 193 ALA A O 1
ATOM 1448 N N . LEU A 1 194 ? -17.442 -4.177 44.203 1.00 71.69 194 LEU A N 1
ATOM 1449 C CA . LEU A 1 194 ? -18.243 -4.570 43.051 1.00 71.69 194 LEU A CA 1
ATOM 1450 C C . LEU A 1 194 ? -17.332 -4.760 41.840 1.00 71.69 194 LEU A C 1
ATOM 1452 O O . LEU A 1 194 ? -16.323 -4.066 41.699 1.00 71.69 194 LEU A O 1
ATOM 1456 N N . LEU A 1 195 ? -17.724 -5.665 40.945 1.00 64.94 195 LEU A N 1
ATOM 1457 C CA . LEU A 1 195 ? -17.092 -5.791 39.639 1.00 64.94 195 LEU A CA 1
ATOM 1458 C C . LEU A 1 195 ? -17.284 -4.469 38.868 1.00 64.94 195 LEU A C 1
ATOM 1460 O O . LEU A 1 195 ? -18.374 -3.903 38.875 1.00 64.94 195 LEU A O 1
ATOM 1464 N N . HIS A 1 196 ? -16.213 -3.971 38.250 1.00 79.19 196 HIS A N 1
ATOM 1465 C CA . HIS A 1 196 ? -16.167 -2.713 37.488 1.00 79.19 196 HIS A CA 1
ATOM 1466 C C . HIS A 1 196 ? -16.419 -1.393 38.254 1.00 79.19 196 HIS A C 1
ATOM 1468 O O . HIS A 1 196 ? -16.445 -0.349 37.609 1.00 79.19 196 HIS A O 1
ATOM 1474 N N . ALA A 1 197 ? -16.530 -1.377 39.591 1.00 86.62 197 ALA A N 1
ATOM 1475 C CA . ALA A 1 197 ? -16.557 -0.128 40.374 1.00 86.62 197 ALA A CA 1
ATOM 1476 C C . ALA A 1 197 ? -15.243 0.115 41.134 1.00 86.62 197 ALA A C 1
ATOM 1478 O O . ALA A 1 197 ? -14.622 -0.819 41.646 1.00 86.62 197 ALA A O 1
ATOM 1479 N N . GLU A 1 198 ? -14.847 1.382 41.277 1.00 88.25 198 GLU A N 1
ATOM 1480 C CA . GLU A 1 198 ? -13.666 1.774 42.059 1.00 88.25 198 GLU A CA 1
ATOM 1481 C C . GLU A 1 198 ? -13.877 1.479 43.554 1.00 88.25 198 GLU A C 1
ATOM 1483 O O . GLU A 1 198 ? -13.067 0.808 44.207 1.00 88.25 198 GLU A O 1
ATOM 1488 N N . SER A 1 199 ? -14.994 1.962 44.102 1.00 88.19 199 SER A N 1
ATOM 1489 C CA . SER A 1 199 ? -15.388 1.727 45.491 1.00 88.19 199 SER A CA 1
ATOM 1490 C C . SER A 1 199 ? -16.891 1.896 45.708 1.00 88.19 199 SER A C 1
ATOM 1492 O O . SER A 1 199 ? -17.582 2.572 44.943 1.00 88.19 199 SER A O 1
ATOM 1494 N N . VAL A 1 200 ? -17.375 1.290 46.789 1.00 88.69 200 VAL A N 1
ATOM 1495 C CA . VAL A 1 200 ? -18.672 1.602 47.402 1.00 88.69 200 VAL A CA 1
ATOM 1496 C C . VAL A 1 200 ? -18.395 2.262 48.747 1.00 88.69 200 VAL A C 1
ATOM 1498 O O . VAL A 1 200 ? -17.462 1.854 49.443 1.00 88.69 200 VAL A O 1
ATOM 1501 N N . ALA A 1 201 ? -19.174 3.275 49.112 1.00 89.38 201 ALA A N 1
ATOM 1502 C CA . ALA A 1 201 ? -19.050 3.965 50.387 1.00 89.38 201 ALA A CA 1
ATOM 1503 C C . ALA A 1 201 ? -20.402 4.178 51.063 1.00 89.38 201 ALA A C 1
ATOM 1505 O O . ALA A 1 201 ? -21.410 4.366 50.387 1.00 89.38 201 ALA A O 1
ATOM 1506 N N . VAL A 1 202 ? -20.388 4.241 52.390 1.00 89.06 202 VAL A N 1
ATOM 1507 C CA . VAL A 1 202 ? -21.482 4.815 53.181 1.00 89.06 202 VAL A CA 1
ATOM 1508 C C . VAL A 1 202 ? -20.958 6.084 53.839 1.00 89.06 202 VAL A C 1
ATOM 1510 O O . VAL A 1 202 ? -19.876 6.069 54.427 1.00 89.06 202 VAL A O 1
ATOM 1513 N N . GLU A 1 203 ? -21.701 7.177 53.709 1.00 91.00 203 GLU A N 1
ATOM 1514 C CA . GLU A 1 203 ? -21.456 8.439 54.398 1.00 91.00 203 GLU A CA 1
ATOM 1515 C C . GLU A 1 203 ? -22.582 8.695 55.398 1.00 91.00 203 GLU A C 1
ATOM 1517 O O . GLU A 1 203 ? -23.741 8.817 55.001 1.00 91.00 203 GLU A O 1
ATOM 1522 N N . VAL A 1 204 ? -22.227 8.790 56.679 1.00 89.44 204 VAL A N 1
ATOM 1523 C CA . VAL A 1 204 ? -23.140 9.159 57.768 1.00 89.44 204 VAL A CA 1
ATOM 1524 C C . VAL A 1 204 ? -22.697 10.474 58.388 1.00 89.44 204 VAL A C 1
ATOM 1526 O O . VAL A 1 204 ? -21.500 10.757 58.482 1.00 89.44 204 VAL A O 1
ATOM 1529 N N . THR A 1 205 ? -23.652 11.284 58.831 1.00 89.94 205 THR A N 1
ATOM 1530 C CA . THR A 1 205 ? -23.383 12.450 59.687 1.00 89.94 205 THR A CA 1
ATOM 1531 C C . THR A 1 205 ? -24.171 12.299 60.975 1.00 89.94 205 THR A C 1
ATOM 1533 O O . THR A 1 205 ? -25.342 11.925 60.934 1.00 89.94 205 THR A O 1
ATOM 1536 N N . ARG A 1 206 ? -23.521 12.536 62.115 1.00 89.75 206 ARG A N 1
ATOM 1537 C CA . ARG A 1 206 ? -24.100 12.337 63.446 1.00 89.75 206 ARG A CA 1
ATOM 1538 C C . ARG A 1 206 ? -23.638 13.410 64.420 1.00 89.75 206 ARG A C 1
ATOM 1540 O O . ARG A 1 206 ? -22.473 13.809 64.386 1.00 89.75 206 ARG A O 1
ATOM 1547 N N . ASP A 1 207 ? -24.520 13.811 65.316 1.00 88.56 207 ASP A N 1
ATOM 1548 C CA . ASP A 1 207 ? -24.205 14.497 66.568 1.00 88.56 207 ASP A CA 1
ATOM 1549 C C . ASP A 1 207 ? -24.718 13.684 67.772 1.00 88.56 207 ASP A C 1
ATOM 1551 O O . ASP A 1 207 ? -25.168 12.544 67.636 1.00 88.56 207 ASP A O 1
ATOM 1555 N N . ARG A 1 208 ? -24.580 14.226 68.984 1.00 83.44 208 ARG A N 1
ATOM 1556 C CA . ARG A 1 208 ? -24.992 13.539 70.218 1.00 83.44 208 ARG A CA 1
ATOM 1557 C C . ARG A 1 208 ? -26.509 13.489 70.412 1.00 83.44 208 ARG A C 1
ATOM 1559 O O . ARG A 1 208 ? -26.992 12.541 71.029 1.00 83.44 208 ARG A O 1
ATOM 1566 N N . ALA A 1 209 ? -27.250 14.461 69.875 1.00 81.88 209 ALA A N 1
ATOM 1567 C CA . ALA A 1 209 ? -28.706 14.534 69.994 1.00 81.88 209 ALA A CA 1
ATOM 1568 C C . ALA A 1 209 ? -29.415 13.486 69.118 1.00 81.88 209 ALA A C 1
ATOM 1570 O O . ALA A 1 209 ? -30.558 13.120 69.390 1.00 81.88 209 ALA A O 1
ATOM 1571 N N . ASP A 1 210 ? -28.717 12.937 68.121 1.00 82.25 210 ASP A N 1
ATOM 1572 C CA . ASP A 1 210 ? -29.186 11.806 67.316 1.00 82.25 210 ASP A CA 1
ATOM 1573 C C . ASP A 1 210 ? -29.345 10.492 68.111 1.00 82.25 210 ASP A C 1
ATOM 1575 O O . ASP A 1 210 ? -29.899 9.531 67.571 1.00 82.25 210 ASP A O 1
ATOM 1579 N N . TYR A 1 211 ? -28.889 10.410 69.370 1.00 83.31 211 TYR A N 1
ATOM 1580 C CA . TYR A 1 211 ? -28.836 9.170 70.154 1.00 83.31 211 TYR A CA 1
ATOM 1581 C C . TYR A 1 211 ? -29.621 9.202 71.471 1.00 83.31 211 TYR A C 1
ATOM 1583 O O . TYR A 1 211 ? -29.541 10.139 72.261 1.00 83.31 211 TYR A O 1
ATOM 1591 N N . LEU A 1 212 ? -30.298 8.087 71.762 1.00 80.94 212 LEU A N 1
ATOM 1592 C CA . LEU A 1 212 ? -30.936 7.789 73.047 1.00 80.94 212 LEU A CA 1
ATOM 1593 C C . LEU A 1 212 ? -30.342 6.523 73.669 1.00 80.94 212 LEU A C 1
ATOM 1595 O O . LEU A 1 212 ? -29.887 5.612 72.968 1.00 80.94 212 LEU A O 1
ATOM 1599 N N . ARG A 1 213 ? -30.427 6.407 74.996 1.00 76.94 213 ARG A N 1
ATOM 1600 C CA . ARG A 1 213 ? -30.232 5.120 75.690 1.00 76.94 213 ARG A CA 1
ATOM 1601 C C . ARG A 1 213 ? -31.339 4.130 75.291 1.00 76.94 213 ARG A C 1
ATOM 1603 O O . ARG A 1 213 ? -32.441 4.538 74.927 1.00 76.94 213 ARG A O 1
ATOM 1610 N N . GLN A 1 214 ? -31.111 2.821 75.450 1.00 68.12 214 GLN A N 1
ATOM 1611 C CA . GLN A 1 214 ? -32.168 1.800 75.284 1.00 68.12 214 GLN A CA 1
ATOM 1612 C C . GLN A 1 214 ? -33.437 2.060 76.127 1.00 68.12 214 GLN A C 1
ATOM 1614 O O . GLN A 1 214 ? -34.509 1.606 75.734 1.00 68.12 214 GLN A O 1
ATOM 1619 N N . SER A 1 215 ? -33.328 2.806 77.234 1.00 66.50 215 SER A N 1
ATOM 1620 C CA . SER A 1 215 ? -34.438 3.265 78.086 1.00 66.50 215 SER A CA 1
ATOM 1621 C C . SER A 1 215 ? -35.256 4.436 77.513 1.00 66.50 215 SER A C 1
ATOM 1623 O O . SER A 1 215 ? -36.220 4.858 78.145 1.00 66.50 215 SER A O 1
ATOM 1625 N N . GLY A 1 216 ? -34.877 4.995 76.358 1.00 65.94 216 GLY A N 1
ATOM 1626 C CA . GLY A 1 216 ? -35.526 6.162 75.744 1.00 65.94 216 GLY A CA 1
ATOM 1627 C C . GLY A 1 216 ? -35.100 7.519 76.318 1.00 65.94 216 GLY A C 1
ATOM 1628 O O . GLY A 1 216 ? -35.646 8.543 75.922 1.00 65.94 216 GLY A O 1
ATOM 1629 N N . GLN A 1 217 ? -34.132 7.550 77.239 1.00 73.50 217 GLN A N 1
ATOM 1630 C CA . GLN A 1 217 ? -33.618 8.789 77.832 1.00 73.50 217 GLN A CA 1
ATOM 1631 C C . GLN A 1 217 ? -32.595 9.487 76.923 1.00 73.50 217 GLN A C 1
ATOM 1633 O O . GLN A 1 217 ? -31.741 8.828 76.320 1.00 73.50 217 GLN A O 1
ATOM 1638 N N . LEU A 1 218 ? -32.679 10.823 76.883 1.00 67.88 218 LEU A N 1
ATOM 1639 C CA . LEU A 1 218 ? -31.674 11.717 76.300 1.00 67.88 218 LEU A CA 1
ATOM 1640 C C . LEU A 1 218 ? -30.356 11.641 77.081 1.00 67.88 218 LEU A C 1
ATOM 1642 O O . LEU A 1 218 ? -30.352 11.376 78.284 1.00 67.88 218 LEU A O 1
ATOM 1646 N N . ILE A 1 219 ? -29.252 11.894 76.383 1.00 72.00 219 ILE A N 1
ATOM 1647 C CA . ILE A 1 219 ? -27.892 11.922 76.932 1.00 72.00 219 ILE A CA 1
ATOM 1648 C C . ILE A 1 219 ? -27.511 13.391 77.130 1.00 72.00 219 ILE A C 1
ATOM 1650 O O . ILE A 1 219 ? -27.704 14.193 76.216 1.00 72.00 219 ILE A O 1
ATOM 1654 N N . ALA A 1 220 ? -26.999 13.766 78.302 1.00 64.75 220 ALA A N 1
ATOM 1655 C CA . ALA A 1 220 ? -26.577 15.149 78.538 1.00 64.75 220 ALA A CA 1
ATOM 1656 C C . ALA A 1 220 ? -25.216 15.442 77.877 1.00 64.75 220 ALA A C 1
ATOM 1658 O O . ALA A 1 220 ? -24.334 14.585 77.862 1.00 64.75 220 ALA A O 1
ATOM 1659 N N . ASP A 1 221 ? -24.997 16.672 77.397 1.00 59.12 221 ASP A N 1
ATOM 1660 C CA . ASP A 1 221 ? -23.755 17.056 76.694 1.00 59.12 221 ASP A CA 1
ATOM 1661 C C . ASP A 1 221 ? -22.472 16.875 77.527 1.00 59.12 221 ASP A C 1
ATOM 1663 O O . ASP A 1 221 ? -21.381 16.728 76.976 1.00 59.12 221 ASP A O 1
ATOM 1667 N N . SER A 1 222 ? -22.586 16.857 78.856 1.00 56.59 222 SER A N 1
ATOM 1668 C CA . SER A 1 222 ? -21.482 16.635 79.797 1.00 56.59 222 SER A CA 1
ATOM 1669 C C . SER A 1 222 ? -21.287 15.170 80.217 1.00 56.59 222 SER A C 1
ATOM 1671 O O . SER A 1 222 ? -20.397 14.879 81.017 1.00 56.59 222 SER A O 1
ATOM 1673 N N . GLU A 1 223 ? -22.102 14.239 79.717 1.00 59.50 223 GLU A N 1
ATOM 1674 C CA . GLU A 1 223 ? -22.132 12.847 80.168 1.00 59.50 223 GLU A CA 1
ATOM 1675 C C . GLU A 1 223 ? -21.151 11.956 79.383 1.00 59.50 223 GLU A C 1
ATOM 1677 O O . GLU A 1 223 ? -21.178 11.882 78.153 1.00 59.50 223 GLU A O 1
ATOM 1682 N N . LEU A 1 224 ? -20.271 11.251 80.102 1.00 57.88 224 LEU A N 1
ATOM 1683 C CA . LEU A 1 224 ? -19.293 10.330 79.518 1.00 57.88 224 LEU A CA 1
ATOM 1684 C C . LEU A 1 224 ? -19.887 8.918 79.400 1.00 57.88 224 LEU A C 1
ATOM 1686 O O . LEU A 1 224 ? -20.049 8.222 80.403 1.00 57.88 224 LEU A O 1
ATOM 1690 N N . VAL A 1 225 ? -20.161 8.470 78.173 1.00 63.16 225 VAL A N 1
ATOM 1691 C CA . VAL A 1 225 ? -20.460 7.056 77.883 1.00 63.16 225 VAL A CA 1
ATOM 1692 C C . VAL A 1 225 ? -19.140 6.285 77.756 1.00 63.16 225 VAL A C 1
ATOM 1694 O O . VAL A 1 225 ? -18.166 6.794 77.201 1.00 63.16 225 VAL A O 1
ATOM 1697 N N . GLY A 1 226 ? -19.086 5.056 78.277 1.00 62.09 226 GLY A N 1
ATOM 1698 C CA . GLY A 1 226 ? -17.880 4.229 78.227 1.00 62.09 226 GLY A CA 1
ATOM 1699 C C . GLY A 1 226 ? -17.428 3.918 76.794 1.00 62.09 226 GLY A C 1
ATOM 1700 O O . GLY A 1 226 ? -18.239 3.656 75.910 1.00 62.09 226 GLY A O 1
ATOM 1701 N N . LYS A 1 227 ? -16.106 3.905 76.563 1.00 66.31 227 LYS A N 1
ATOM 1702 C CA . LYS A 1 227 ? -15.502 3.642 75.239 1.00 66.31 227 LYS A CA 1
ATOM 1703 C C . LYS A 1 227 ? -15.610 2.184 74.761 1.00 66.31 227 LYS A C 1
ATOM 1705 O O . LYS A 1 227 ? -15.113 1.862 73.686 1.00 66.31 227 LYS A O 1
ATOM 1710 N N . ASN A 1 228 ? -16.163 1.275 75.566 1.00 66.75 228 ASN A N 1
ATOM 1711 C CA . ASN A 1 228 ? -16.209 -0.143 75.216 1.00 66.75 228 ASN A CA 1
ATOM 1712 C C . ASN A 1 228 ? -17.384 -0.452 74.264 1.00 66.75 228 ASN A C 1
ATOM 1714 O O . ASN A 1 228 ? -18.390 0.255 74.217 1.00 66.75 228 ASN A O 1
ATOM 1718 N N . ALA A 1 229 ? -17.264 -1.543 73.505 1.00 63.31 229 ALA A N 1
ATOM 1719 C CA . ALA A 1 229 ? -18.253 -1.903 72.490 1.00 63.31 229 ALA A CA 1
ATOM 1720 C C . ALA A 1 229 ? -19.650 -2.240 73.057 1.00 63.31 229 ALA A C 1
ATOM 1722 O O . ALA A 1 229 ? -20.633 -2.133 72.325 1.00 63.31 229 ALA A O 1
ATOM 1723 N N . ALA A 1 230 ? -19.759 -2.628 74.335 1.00 64.94 230 ALA A N 1
ATOM 1724 C CA . ALA A 1 230 ? -21.038 -2.947 74.971 1.00 64.94 230 ALA A CA 1
ATOM 1725 C C . ALA A 1 230 ? -21.832 -1.676 75.317 1.00 64.94 230 ALA A C 1
ATOM 1727 O O . ALA A 1 230 ? -23.024 -1.595 75.020 1.00 64.94 230 ALA A O 1
ATOM 1728 N N . ASP A 1 231 ? -21.168 -0.653 75.857 1.00 68.88 231 ASP A N 1
ATOM 1729 C CA . ASP A 1 231 ? -21.794 0.630 76.190 1.00 68.88 231 ASP A CA 1
ATOM 1730 C C . ASP A 1 231 ? -22.282 1.361 74.928 1.00 68.88 231 ASP A C 1
ATOM 1732 O O . ASP A 1 231 ? -23.421 1.829 74.876 1.00 68.88 231 ASP A O 1
ATOM 1736 N N . LEU A 1 232 ? -21.479 1.364 73.857 1.00 72.38 232 LEU A N 1
ATOM 1737 C CA . LEU A 1 232 ? -21.851 1.957 72.562 1.00 72.38 232 LEU A CA 1
ATOM 1738 C C . LEU A 1 232 ? -22.980 1.182 71.841 1.00 72.38 232 LEU A C 1
ATOM 1740 O O . LEU A 1 232 ? -23.749 1.764 71.062 1.00 72.38 232 LEU A O 1
ATOM 1744 N N . ALA A 1 233 ? -23.133 -0.120 72.108 1.00 69.19 233 ALA A N 1
ATOM 1745 C CA . ALA A 1 233 ? -24.249 -0.926 71.601 1.00 69.19 233 ALA A CA 1
ATOM 1746 C C . ALA A 1 233 ? -25.591 -0.594 72.288 1.00 69.19 233 ALA A C 1
ATOM 1748 O O . ALA A 1 233 ? -26.654 -0.805 71.699 1.00 69.19 233 ALA A O 1
ATOM 1749 N N . ASN A 1 234 ? -25.563 -0.012 73.492 1.00 72.75 234 ASN A N 1
ATOM 1750 C CA . ASN A 1 234 ? -26.759 0.414 74.229 1.00 72.75 234 ASN A CA 1
ATOM 1751 C C . ASN A 1 234 ? -27.333 1.767 73.764 1.00 72.75 234 ASN A C 1
ATOM 1753 O O . ASN A 1 234 ? -28.360 2.213 74.284 1.00 72.75 234 ASN A O 1
ATOM 1757 N N . LEU A 1 235 ? -26.706 2.403 72.770 1.00 78.75 235 LEU A N 1
ATOM 1758 C CA . LEU A 1 235 ? -27.183 3.633 72.141 1.00 78.75 235 LEU A CA 1
ATOM 1759 C C . LEU A 1 235 ? -28.032 3.316 70.903 1.00 78.75 235 LEU A C 1
ATOM 1761 O O . LEU A 1 235 ? -27.589 2.596 70.002 1.00 78.75 235 LEU A O 1
ATOM 1765 N N . LYS A 1 236 ? -29.241 3.872 70.826 1.00 78.38 236 LYS A N 1
ATOM 1766 C CA . LYS A 1 236 ? -30.153 3.756 69.679 1.00 78.38 236 LYS A CA 1
ATOM 1767 C C . LYS A 1 236 ? -30.314 5.109 68.994 1.00 78.38 236 LYS A C 1
ATOM 1769 O O . LYS A 1 236 ? -30.445 6.125 69.667 1.00 78.38 236 LYS A O 1
ATOM 1774 N N . LEU A 1 237 ? -30.311 5.094 67.665 1.00 78.81 237 LEU A N 1
ATOM 1775 C CA . LEU A 1 237 ? -30.535 6.276 66.837 1.00 78.81 237 LEU A CA 1
ATOM 1776 C C . LEU A 1 237 ? -32.000 6.737 66.960 1.00 78.81 237 LEU A C 1
ATOM 1778 O O . LEU A 1 237 ? -32.912 5.905 66.951 1.00 78.81 237 LEU A O 1
ATOM 1782 N N . VAL A 1 238 ? -32.229 8.045 67.080 1.00 77.88 238 VAL A N 1
ATOM 1783 C CA . VAL A 1 238 ? -33.567 8.649 67.172 1.00 77.88 238 VAL A CA 1
ATOM 1784 C C . VAL A 1 238 ? -34.323 8.455 65.858 1.00 77.88 238 VAL A C 1
ATOM 1786 O O . VAL A 1 238 ? -33.857 8.843 64.784 1.00 77.88 238 VAL A O 1
ATOM 1789 N N . ALA A 1 239 ? -35.532 7.897 65.941 1.00 65.81 239 ALA A N 1
ATOM 1790 C CA . ALA A 1 239 ? -36.428 7.802 64.795 1.00 65.81 239 ALA A CA 1
ATOM 1791 C C . ALA A 1 239 ? -36.826 9.213 64.323 1.00 65.81 239 ALA A C 1
ATOM 1793 O O . ALA A 1 239 ? -37.492 9.946 65.049 1.00 65.81 239 ALA A O 1
ATOM 1794 N N . GLY A 1 240 ? -36.411 9.583 63.108 1.00 64.31 240 GLY A N 1
ATOM 1795 C CA . GLY A 1 240 ? -36.662 10.910 62.538 1.00 64.31 240 GLY A CA 1
ATOM 1796 C C . GLY A 1 240 ? -35.576 11.961 62.805 1.00 64.31 240 GLY A C 1
ATOM 1797 O O . GLY A 1 240 ? -35.831 13.134 62.543 1.00 64.31 240 GLY A O 1
ATOM 1798 N N . SER A 1 241 ? -34.383 11.575 63.284 1.00 77.81 241 SER A N 1
ATOM 1799 C CA . SER A 1 241 ? -33.221 12.480 63.336 1.00 77.81 241 SER A CA 1
ATOM 1800 C C . SER A 1 241 ? -32.985 13.166 61.978 1.00 77.81 241 SER A C 1
ATOM 1802 O O . SER A 1 241 ? -32.988 12.529 60.921 1.00 77.81 241 SER A O 1
ATOM 1804 N N . SER A 1 242 ? -32.753 14.480 62.010 1.00 75.81 242 SER A N 1
ATOM 1805 C CA . SER A 1 242 ? -32.502 15.280 60.810 1.00 75.81 242 SER A CA 1
ATOM 1806 C C . SER A 1 242 ? -31.170 14.926 60.146 1.00 75.81 242 SER A C 1
ATOM 1808 O O . SER A 1 242 ? -31.113 14.879 58.919 1.00 75.81 242 SER A O 1
ATOM 1810 N N . ASN A 1 243 ? -30.125 14.610 60.919 1.00 81.94 243 ASN A N 1
ATOM 1811 C CA . ASN A 1 243 ? -28.848 14.142 60.374 1.00 81.94 243 ASN A CA 1
ATOM 1812 C C . ASN A 1 243 ? -28.967 12.725 59.788 1.00 81.94 243 ASN A C 1
ATOM 1814 O O . ASN A 1 243 ? -28.430 12.456 58.716 1.00 81.94 243 ASN A O 1
ATOM 1818 N N . ALA A 1 244 ? -29.718 11.838 60.448 1.00 75.31 244 ALA A N 1
ATOM 1819 C CA . ALA A 1 244 ? -29.959 10.460 60.014 1.00 75.31 244 ALA A CA 1
ATOM 1820 C C . ALA A 1 244 ? -30.764 10.352 58.705 1.00 75.31 244 ALA A C 1
ATOM 1822 O O . ALA A 1 244 ? -30.678 9.349 57.996 1.00 75.31 244 ALA A O 1
ATOM 1823 N N . ASN A 1 245 ? -31.529 11.387 58.353 1.00 77.06 245 ASN A N 1
ATOM 1824 C CA . ASN A 1 245 ? -32.214 11.483 57.062 1.00 77.06 245 ASN A CA 1
ATOM 1825 C C . ASN A 1 245 ? -31.287 11.948 55.916 1.00 77.06 245 ASN A C 1
ATOM 1827 O O . ASN A 1 245 ? -31.693 11.938 54.753 1.00 77.06 245 ASN A O 1
ATOM 1831 N N . LEU A 1 246 ? -30.044 12.349 56.215 1.00 81.31 246 LEU A N 1
ATOM 1832 C CA . LEU A 1 246 ? -29.049 12.827 55.242 1.00 81.31 246 LEU A CA 1
ATOM 1833 C C . LEU A 1 246 ? -27.967 11.786 54.912 1.00 81.31 246 LEU A C 1
ATOM 1835 O O . LEU A 1 246 ? -27.008 12.121 54.210 1.00 81.31 246 LEU A O 1
ATOM 1839 N N . ASP A 1 247 ? -28.112 10.549 55.391 1.00 86.06 247 ASP A N 1
ATOM 1840 C CA . ASP A 1 247 ? -27.178 9.457 55.113 1.00 86.06 247 ASP A CA 1
ATOM 1841 C C . ASP A 1 247 ? -27.146 9.102 53.623 1.00 86.06 247 ASP A C 1
ATOM 1843 O O . ASP A 1 247 ? -28.166 9.119 52.921 1.00 86.06 247 ASP A O 1
ATOM 1847 N N . LYS A 1 248 ? -25.949 8.770 53.127 1.00 89.06 248 LYS A N 1
ATOM 1848 C CA . LYS A 1 248 ? -25.708 8.532 51.700 1.00 89.06 248 LYS A CA 1
ATOM 1849 C C . LYS A 1 248 ? -25.018 7.204 51.451 1.00 89.06 248 LYS A C 1
ATOM 1851 O O . LYS A 1 248 ? -23.952 6.925 51.997 1.00 89.06 248 LYS A O 1
ATOM 1856 N N . LEU A 1 249 ? -25.565 6.446 50.510 1.00 88.75 249 LEU A N 1
ATOM 1857 C CA . LEU A 1 249 ? -24.888 5.325 49.867 1.00 88.75 249 LEU A CA 1
ATOM 1858 C C . LEU A 1 249 ? -24.251 5.815 48.560 1.00 88.75 249 LEU A C 1
ATOM 1860 O O . LEU A 1 249 ? -24.931 6.393 47.712 1.00 88.75 249 LEU A O 1
ATOM 1864 N N . ILE A 1 250 ? -22.950 5.593 48.391 1.00 90.94 250 ILE A N 1
ATOM 1865 C CA . ILE A 1 250 ? -22.150 6.108 47.274 1.00 90.94 250 ILE A CA 1
ATOM 1866 C C . ILE A 1 250 ? -21.570 4.936 46.477 1.00 90.94 250 ILE A C 1
ATOM 1868 O O . ILE A 1 250 ? -20.924 4.055 47.042 1.00 90.94 250 ILE A O 1
ATOM 1872 N N . ILE A 1 251 ? -21.739 4.946 45.155 1.00 91.88 251 ILE A N 1
ATOM 1873 C CA . ILE A 1 251 ? -21.040 4.047 44.223 1.00 91.88 251 ILE A CA 1
ATOM 1874 C C . ILE A 1 251 ? -20.172 4.923 43.325 1.00 91.88 251 ILE A C 1
ATOM 1876 O O . ILE A 1 251 ? -20.695 5.777 42.607 1.00 91.88 251 ILE A O 1
ATOM 1880 N N . LYS A 1 252 ? -18.851 4.729 43.377 1.00 92.25 252 LYS A N 1
ATOM 1881 C CA . LYS A 1 252 ? -17.882 5.556 42.652 1.00 92.25 252 LYS A CA 1
ATOM 1882 C C . LYS A 1 252 ? -17.320 4.820 41.436 1.00 92.25 252 LYS A C 1
ATOM 1884 O O . LYS A 1 252 ? -16.825 3.697 41.564 1.00 92.25 252 LYS A O 1
ATOM 1889 N N . ASN A 1 253 ? -17.344 5.495 40.288 1.00 91.62 253 ASN A N 1
ATOM 1890 C CA . ASN A 1 253 ? -16.771 5.071 39.011 1.00 91.62 253 ASN A CA 1
ATOM 1891 C C . ASN A 1 253 ? -17.145 3.629 38.620 1.00 91.62 253 ASN A C 1
ATOM 1893 O O . ASN A 1 253 ? -16.274 2.808 38.330 1.00 91.62 253 ASN A O 1
ATOM 1897 N N . LEU A 1 254 ? -18.447 3.323 38.607 1.00 93.38 254 LEU A N 1
ATOM 1898 C CA . LEU A 1 254 ? -18.975 2.097 38.007 1.00 93.38 254 LEU A CA 1
ATOM 1899 C C . LEU A 1 254 ? -18.802 2.192 36.484 1.00 93.38 254 LEU A C 1
ATOM 1901 O O . LEU A 1 254 ? -19.490 2.962 35.819 1.00 93.38 254 LEU A O 1
ATOM 1905 N N . THR A 1 255 ? -17.831 1.458 35.949 1.00 93.12 255 THR A N 1
ATOM 1906 C CA . THR A 1 255 ? -17.410 1.531 34.545 1.00 93.12 255 THR A CA 1
ATOM 1907 C C . THR A 1 255 ? -18.229 0.553 33.708 1.00 93.12 255 THR A C 1
ATOM 1909 O O . THR A 1 255 ? -18.124 -0.656 33.894 1.00 93.12 255 THR A O 1
ATOM 1912 N N . LEU A 1 256 ? -19.057 1.073 32.804 1.00 93.06 256 LEU A N 1
ATOM 1913 C CA . LEU A 1 256 ? -20.051 0.328 32.019 1.00 93.06 256 LEU A CA 1
ATOM 1914 C C . LEU A 1 256 ? -19.882 0.619 30.526 1.00 93.06 256 LEU A C 1
ATOM 1916 O O . LEU A 1 256 ? -19.248 1.608 30.171 1.00 93.06 256 LEU A O 1
ATOM 1920 N N . SER A 1 257 ? -20.440 -0.223 29.650 1.00 88.75 257 SER A N 1
ATOM 1921 C CA . SER A 1 257 ? -20.305 -0.062 28.190 1.00 88.75 257 SER A CA 1
ATOM 1922 C C . SER A 1 257 ? -21.661 0.071 27.487 1.00 88.75 257 SER A C 1
ATOM 1924 O O . SER A 1 257 ? -22.431 -0.892 27.406 1.00 88.75 257 SER A O 1
ATOM 1926 N N . CYS A 1 258 ? -21.947 1.250 26.932 1.00 90.12 258 CYS A N 1
ATOM 1927 C CA . CYS A 1 258 ? -23.217 1.575 26.272 1.00 90.12 258 CYS A CA 1
ATOM 1928 C C . CYS A 1 258 ? -23.016 2.391 24.990 1.00 90.12 258 CYS A C 1
ATOM 1930 O O . CYS A 1 258 ? -21.962 2.984 24.772 1.00 90.12 258 CYS A O 1
ATOM 1932 N N . ILE A 1 259 ? -24.036 2.432 24.135 1.00 84.44 259 ILE A N 1
ATOM 1933 C CA . ILE A 1 259 ? -24.050 3.331 22.977 1.00 84.44 259 ILE A CA 1
ATOM 1934 C C . ILE A 1 259 ? -24.461 4.715 23.490 1.00 84.44 259 ILE A C 1
ATOM 1936 O O . ILE A 1 259 ? -25.538 4.847 24.068 1.00 84.44 259 ILE A O 1
ATOM 1940 N N . LEU A 1 260 ? -23.590 5.719 23.342 1.00 84.06 260 LEU A N 1
ATOM 1941 C CA . LEU A 1 260 ? -23.809 7.055 23.902 1.00 84.06 260 LEU A CA 1
ATOM 1942 C C . LEU A 1 260 ? -23.140 8.146 23.062 1.00 84.06 260 LEU A C 1
ATOM 1944 O O . LEU A 1 260 ? -21.919 8.316 23.098 1.00 84.06 260 LEU A O 1
ATOM 1948 N N . GLY A 1 261 ? -23.954 8.940 22.376 1.00 76.56 261 GLY A N 1
ATOM 1949 C CA . GLY A 1 261 ? -23.525 10.155 21.690 1.00 76.56 261 GLY A CA 1
ATOM 1950 C C . GLY A 1 261 ? -24.441 10.544 20.533 1.00 76.56 261 GLY A C 1
ATOM 1951 O O . GLY A 1 261 ? -25.227 9.737 20.026 1.00 76.56 261 GLY A O 1
ATOM 1952 N N . VAL A 1 262 ? -24.360 11.814 20.140 1.00 64.62 262 VAL A N 1
ATOM 1953 C CA . VAL A 1 262 ? -25.199 12.382 19.079 1.00 64.62 262 VAL A CA 1
ATOM 1954 C C . VAL A 1 262 ? -24.568 12.214 17.703 1.00 64.62 262 VAL A C 1
ATOM 1956 O O . VAL A 1 262 ? -25.308 12.179 16.722 1.00 64.62 262 VAL A O 1
ATOM 1959 N N . ASN A 1 263 ? -23.250 12.046 17.607 1.00 63.91 263 ASN A N 1
ATOM 1960 C CA . ASN A 1 263 ? -22.561 11.875 16.330 1.00 63.91 263 ASN A CA 1
ATOM 1961 C C . ASN A 1 263 ? -22.735 10.443 15.808 1.00 63.91 263 ASN A C 1
ATOM 1963 O O . ASN A 1 263 ? -22.773 9.495 16.591 1.00 63.91 263 ASN A O 1
ATOM 1967 N N . ALA A 1 264 ? -22.807 10.260 14.486 1.00 58.75 264 ALA A N 1
ATOM 1968 C CA . ALA A 1 264 ? -23.024 8.942 13.879 1.00 58.75 264 ALA A CA 1
ATOM 1969 C C . ALA A 1 264 ? -22.032 7.844 14.350 1.00 58.75 264 ALA A C 1
ATOM 1971 O O . ALA A 1 264 ? -22.506 6.750 14.661 1.00 58.75 264 ALA A O 1
ATOM 1972 N N . PRO A 1 265 ? -20.714 8.103 14.528 1.00 58.03 265 PRO A N 1
ATOM 1973 C CA . PRO A 1 265 ? -19.781 7.095 15.050 1.00 58.03 265 PRO A CA 1
ATOM 1974 C C . PRO A 1 265 ? -20.096 6.651 16.488 1.00 58.03 265 PRO A C 1
ATOM 1976 O O . PRO A 1 265 ? -19.952 5.480 16.835 1.00 58.03 265 PRO A O 1
ATOM 1979 N N . GLU A 1 266 ? -20.597 7.565 17.324 1.00 61.12 266 GLU A N 1
ATOM 1980 C CA . GLU A 1 266 ? -20.929 7.302 18.731 1.00 61.12 266 GLU A CA 1
ATOM 1981 C C . GLU A 1 266 ? -22.187 6.430 18.900 1.00 61.12 266 GLU A C 1
ATOM 1983 O O . GLU A 1 266 ? -22.479 5.972 20.008 1.00 61.12 266 GLU A O 1
ATOM 1988 N N . ARG A 1 267 ? -22.937 6.207 17.811 1.00 66.81 267 ARG A N 1
ATOM 1989 C CA . ARG A 1 267 ? -24.186 5.432 17.777 1.00 66.81 267 ARG A CA 1
ATOM 1990 C C . ARG A 1 267 ? -23.995 3.962 17.384 1.00 66.81 267 ARG A C 1
ATOM 1992 O O . ARG A 1 267 ? -24.975 3.223 17.374 1.00 66.81 267 ARG A O 1
ATOM 1999 N N . VAL A 1 268 ? -22.771 3.542 17.051 1.00 62.22 268 VAL A N 1
ATOM 2000 C CA . VAL A 1 268 ? -22.485 2.192 16.526 1.00 62.22 268 VAL A CA 1
ATOM 2001 C C . VAL A 1 268 ? -21.809 1.300 17.564 1.00 62.22 268 VAL A C 1
ATOM 2003 O O . VAL A 1 268 ? -22.274 0.192 17.821 1.00 62.22 268 VAL A O 1
ATOM 2006 N N . ASP A 1 269 ? -20.720 1.774 18.169 1.00 71.50 269 ASP A N 1
ATOM 2007 C CA . ASP A 1 269 ? -19.905 0.972 19.080 1.00 71.50 269 ASP A CA 1
ATOM 2008 C C . ASP A 1 269 ? -20.177 1.346 20.551 1.00 71.50 269 ASP A C 1
ATOM 2010 O O . ASP A 1 269 ? -20.367 2.516 20.904 1.00 71.50 269 ASP A O 1
ATOM 2014 N N . LYS A 1 270 ? -20.205 0.337 21.435 1.00 81.38 270 LYS A N 1
ATOM 2015 C CA . LYS A 1 270 ? -20.368 0.548 22.880 1.00 81.38 270 LYS A CA 1
ATOM 2016 C C . LYS A 1 270 ? -19.126 1.238 23.446 1.00 81.38 270 LYS A C 1
ATOM 2018 O O . LYS A 1 270 ? -18.036 0.674 23.434 1.00 81.38 270 LYS A O 1
ATOM 2023 N N . GLN A 1 271 ? -19.313 2.432 23.989 1.00 84.44 271 GLN A N 1
ATOM 2024 C CA . GLN A 1 271 ? -18.272 3.242 24.611 1.00 84.44 271 GLN A CA 1
ATOM 2025 C C . GLN A 1 271 ? -18.286 3.049 26.127 1.00 84.44 271 GLN A C 1
ATOM 2027 O O . GLN A 1 271 ? -19.342 2.816 26.721 1.00 84.44 271 GLN A O 1
ATOM 2032 N N . GLN A 1 272 ? -17.118 3.171 26.762 1.00 89.56 272 GLN A N 1
ATOM 2033 C CA . GLN A 1 272 ? -17.053 3.162 28.219 1.00 89.56 272 GLN A CA 1
ATOM 2034 C C . GLN A 1 272 ? -17.609 4.462 28.800 1.00 89.56 272 GLN A C 1
ATOM 2036 O O . GLN A 1 272 ? -17.249 5.558 28.375 1.00 89.56 272 GLN A O 1
ATOM 2041 N N . VAL A 1 273 ? -18.437 4.319 29.827 1.00 93.69 273 VAL A N 1
ATOM 2042 C CA . VAL A 1 273 ? -18.961 5.404 30.657 1.00 93.69 273 VAL A CA 1
ATOM 2043 C C . VAL A 1 273 ? -18.694 5.083 32.120 1.00 93.69 273 VAL A C 1
ATOM 2045 O O . VAL A 1 273 ? -18.717 3.919 32.525 1.00 93.69 273 VAL A O 1
ATOM 2048 N N . LYS A 1 274 ? -18.435 6.105 32.933 1.00 94.62 274 LYS A N 1
ATOM 2049 C CA . LYS A 1 274 ? -18.268 5.969 34.383 1.00 94.62 274 LYS A CA 1
ATOM 2050 C C . LYS A 1 274 ? -19.505 6.540 35.058 1.00 94.62 274 LYS A C 1
ATOM 2052 O O . LYS A 1 274 ? -19.774 7.735 34.973 1.00 94.62 274 LYS A O 1
ATOM 2057 N N . VAL A 1 275 ? -20.261 5.677 35.722 1.00 95.50 275 VAL A N 1
ATOM 2058 C CA . VAL A 1 275 ? -21.452 6.056 36.479 1.00 95.50 275 VAL A CA 1
ATOM 2059 C C . VAL A 1 275 ? -21.070 6.248 37.945 1.00 95.50 275 VAL A C 1
ATOM 2061 O O . VAL A 1 275 ? -20.495 5.367 38.588 1.00 95.50 275 VAL A O 1
ATOM 2064 N N . ASN A 1 276 ? -21.393 7.422 38.469 1.00 95.75 276 ASN A N 1
ATOM 2065 C CA . ASN A 1 276 ? -21.197 7.835 39.848 1.00 95.75 276 ASN A CA 1
ATOM 2066 C C . ASN A 1 276 ? -22.581 8.061 40.475 1.00 95.75 276 ASN A C 1
ATOM 2068 O O . ASN A 1 276 ? -23.375 8.855 39.972 1.00 95.75 276 ASN A O 1
ATOM 2072 N N . LEU A 1 277 ? -22.887 7.351 41.562 1.00 94.62 277 LEU A N 1
ATOM 2073 C CA . LEU A 1 277 ? -24.173 7.433 42.260 1.00 94.62 277 LEU A CA 1
ATOM 2074 C C . LEU A 1 277 ? -23.964 7.879 43.700 1.00 94.62 277 LEU A C 1
ATOM 2076 O O . LEU A 1 277 ? -23.070 7.390 44.385 1.00 94.62 277 LEU A O 1
ATOM 2080 N N . THR A 1 278 ? -24.821 8.772 44.177 1.00 93.69 278 THR A N 1
ATOM 2081 C CA . THR A 1 278 ? -24.964 9.124 45.594 1.00 93.69 278 THR A CA 1
ATOM 2082 C C . THR A 1 278 ? -26.451 9.139 45.922 1.00 93.69 278 THR A C 1
ATOM 2084 O O . THR A 1 278 ? -27.208 9.926 45.360 1.00 93.69 278 THR A O 1
ATOM 2087 N N . LEU A 1 279 ? -26.873 8.227 46.790 1.00 90.25 279 LEU A N 1
ATOM 2088 C CA . LEU A 1 279 ? -28.269 7.917 47.088 1.00 90.25 279 LEU A CA 1
ATOM 2089 C C . LEU A 1 279 ? -28.549 8.341 48.521 1.00 90.25 279 LEU A C 1
ATOM 2091 O O . LEU A 1 279 ? -27.957 7.774 49.439 1.00 90.25 279 LEU A O 1
ATOM 2095 N N . GLN A 1 280 ? -29.439 9.305 48.717 1.00 88.50 280 GLN A N 1
ATOM 2096 C CA . GLN A 1 280 ? -29.891 9.688 50.046 1.00 88.50 280 GLN A CA 1
ATOM 2097 C C . GLN A 1 280 ? -30.954 8.692 50.517 1.00 88.50 280 GLN A C 1
ATOM 2099 O O . GLN A 1 280 ? -31.992 8.523 49.864 1.00 88.50 280 GLN A O 1
ATOM 2104 N N . ARG A 1 281 ? -30.686 8.022 51.638 1.00 79.31 281 ARG A N 1
ATOM 2105 C CA . ARG A 1 281 ? -31.594 7.059 52.276 1.00 79.31 281 ARG A CA 1
ATOM 2106 C C . ARG A 1 281 ? -31.709 7.410 53.759 1.00 79.31 281 ARG A C 1
ATOM 2108 O O . ARG A 1 281 ? -30.672 7.529 54.402 1.00 79.31 281 ARG A O 1
ATOM 2115 N N . PRO A 1 282 ? -32.919 7.518 54.328 1.00 69.88 282 PRO A N 1
ATOM 2116 C CA . PRO A 1 282 ? -33.065 7.727 55.758 1.00 69.88 282 PRO A CA 1
ATOM 2117 C C . PRO A 1 282 ? -32.591 6.490 56.528 1.00 69.88 282 PRO A C 1
ATOM 2119 O O . PRO A 1 282 ? -32.807 5.349 56.099 1.00 69.88 282 PRO A O 1
ATOM 2122 N N . ALA A 1 283 ? -31.970 6.698 57.691 1.00 63.53 283 ALA A N 1
ATOM 2123 C CA . ALA A 1 283 ? -31.372 5.623 58.487 1.00 63.53 283 ALA A CA 1
ATOM 2124 C C . ALA A 1 283 ? -32.358 4.507 58.882 1.00 63.53 283 ALA A C 1
ATOM 2126 O O . ALA A 1 283 ? -31.964 3.344 59.000 1.00 63.53 283 ALA A O 1
ATOM 2127 N N . SER A 1 284 ? -33.656 4.819 58.997 1.00 59.22 284 SER A N 1
ATOM 2128 C CA . SER A 1 284 ? -34.731 3.834 59.204 1.00 59.22 284 SER A CA 1
ATOM 2129 C C . SER A 1 284 ? -34.754 2.734 58.137 1.00 59.22 284 SER A C 1
ATOM 2131 O O . SER A 1 284 ? -35.119 1.601 58.438 1.00 59.22 284 SER A O 1
ATOM 2133 N N . ALA A 1 285 ? -34.312 3.039 56.915 1.00 54.44 285 ALA A N 1
ATOM 2134 C CA . ALA A 1 285 ? -34.212 2.098 55.810 1.00 54.44 285 ALA A CA 1
ATOM 2135 C C . ALA A 1 285 ? -32.788 1.584 55.543 1.00 54.44 285 ALA A C 1
ATOM 2137 O O . ALA A 1 285 ? -32.626 0.630 54.781 1.00 54.44 285 ALA A O 1
ATOM 2138 N N . LEU A 1 286 ? -31.752 2.181 56.140 1.00 52.56 286 LEU A N 1
ATOM 2139 C CA . LEU A 1 286 ? -30.393 1.619 56.150 1.00 52.56 286 LEU A CA 1
ATOM 2140 C C . LEU A 1 286 ? -30.264 0.513 57.210 1.00 52.56 286 LEU A C 1
ATOM 2142 O O . LEU A 1 286 ? -29.599 -0.489 56.973 1.00 52.56 286 LEU A O 1
ATOM 2146 N N . HIS A 1 287 ? -30.978 0.634 58.334 1.00 50.81 287 HIS A N 1
ATOM 2147 C CA . HIS A 1 287 ? -30.981 -0.354 59.421 1.00 50.81 287 HIS A CA 1
ATOM 2148 C C . HIS A 1 287 ? -32.134 -1.378 59.363 1.00 50.81 287 HIS A C 1
ATOM 2150 O O . HIS A 1 287 ? -32.268 -2.202 60.268 1.00 50.81 287 HIS A O 1
ATOM 2156 N N . ALA A 1 288 ? -32.944 -1.385 58.297 1.00 44.09 288 ALA A N 1
ATOM 2157 C CA . ALA A 1 288 ? -34.116 -2.257 58.118 1.00 44.09 288 ALA A CA 1
ATOM 2158 C C . ALA A 1 288 ? -33.796 -3.754 57.860 1.00 44.09 288 ALA A C 1
ATOM 2160 O O . ALA A 1 288 ? -34.538 -4.450 57.169 1.00 44.09 288 ALA A O 1
ATOM 2161 N N . SER A 1 289 ? -32.710 -4.286 58.428 1.00 40.22 289 SER A N 1
ATOM 2162 C CA . SER A 1 289 ? -32.392 -5.723 58.440 1.00 40.22 289 SER A CA 1
ATOM 2163 C C . SER A 1 289 ? -32.959 -6.459 59.669 1.00 40.22 289 SER A C 1
ATOM 2165 O O . SER A 1 289 ? -32.537 -7.576 59.974 1.00 40.22 289 SER A O 1
ATOM 2167 N N . SER A 1 290 ? -33.871 -5.838 60.426 1.00 31.52 290 SER A N 1
ATOM 2168 C CA . SER A 1 290 ? -34.481 -6.412 61.630 1.00 31.52 290 SER A CA 1
ATOM 2169 C C . SER A 1 290 ? -35.802 -7.140 61.335 1.00 31.52 290 SER A C 1
ATOM 2171 O O . SER A 1 290 ? -36.866 -6.533 61.308 1.00 31.52 290 SER A O 1
ATOM 2173 N N . ALA A 1 291 ? -35.711 -8.463 61.190 1.00 33.97 291 ALA A N 1
ATOM 2174 C CA . ALA A 1 291 ? -36.730 -9.435 61.606 1.00 33.97 291 ALA A CA 1
ATOM 2175 C C . ALA A 1 291 ? -38.214 -9.168 61.236 1.00 33.97 291 ALA A C 1
ATOM 2177 O O . ALA A 1 291 ? -39.031 -8.955 62.126 1.00 33.97 291 ALA A O 1
ATOM 2178 N N . THR A 1 292 ? -38.576 -9.274 59.948 1.00 31.00 292 THR A N 1
ATOM 2179 C CA . THR A 1 292 ? -39.777 -9.996 59.429 1.00 31.00 292 THR A CA 1
ATOM 2180 C C . THR A 1 292 ? -40.033 -9.688 57.943 1.00 31.00 292 THR A C 1
ATOM 2182 O O . THR A 1 292 ? -40.769 -8.777 57.588 1.00 31.00 292 THR A O 1
ATOM 2185 N N . SER A 1 293 ? -39.425 -10.466 57.043 1.00 27.84 293 SER A N 1
ATOM 2186 C CA . SER A 1 293 ? -39.937 -10.802 55.695 1.00 27.84 293 SER A CA 1
ATOM 2187 C C . SER A 1 293 ? -38.861 -11.563 54.915 1.00 27.84 293 SER A C 1
ATOM 2189 O O . SER A 1 293 ? -37.669 -11.357 55.125 1.00 27.84 293 SER A O 1
ATOM 2191 N N . GLN A 1 294 ? -39.265 -12.419 53.973 1.00 31.25 294 GLN A N 1
ATOM 2192 C CA . GLN A 1 294 ? -38.357 -13.068 53.011 1.00 31.25 294 GLN A CA 1
ATOM 2193 C C . GLN A 1 294 ? -37.944 -12.114 51.866 1.00 31.25 294 GLN A C 1
ATOM 2195 O O . GLN A 1 294 ? -37.753 -12.534 50.727 1.00 31.25 294 GLN A O 1
ATOM 2200 N N . ALA A 1 295 ? -37.818 -10.815 52.150 1.00 30.66 295 ALA A N 1
ATOM 2201 C CA . ALA A 1 295 ? -37.320 -9.832 51.200 1.00 30.66 295 ALA A CA 1
ATOM 2202 C C . ALA A 1 295 ? -35.786 -9.840 51.233 1.00 30.66 295 ALA A C 1
ATOM 2204 O O . ALA A 1 295 ? -35.178 -9.482 52.242 1.00 30.66 295 ALA A O 1
ATOM 2205 N N . SER A 1 296 ? -35.146 -10.257 50.137 1.00 33.25 296 SER A N 1
ATOM 2206 C CA . SER A 1 296 ? -33.684 -10.232 50.033 1.00 33.25 296 SER A CA 1
ATOM 2207 C C . SER A 1 296 ? -33.152 -8.816 50.299 1.00 33.25 296 SER A C 1
ATOM 2209 O O . SER A 1 296 ? -33.716 -7.858 49.759 1.00 33.25 296 SER A O 1
ATOM 2211 N N . PRO A 1 297 ? -32.074 -8.649 51.090 1.00 41.84 297 PRO A N 1
ATOM 2212 C CA . PRO A 1 297 ? -31.545 -7.327 51.403 1.00 41.84 297 PRO A CA 1
ATOM 2213 C C . PRO A 1 297 ? -31.158 -6.605 50.107 1.00 41.84 297 PRO A C 1
ATOM 2215 O O . PRO A 1 297 ? -30.279 -7.070 49.374 1.00 41.84 297 PRO A O 1
ATOM 2218 N N . ARG A 1 298 ? -31.822 -5.472 49.823 1.00 52.47 298 ARG A N 1
ATOM 2219 C CA . ARG A 1 298 ? -31.586 -4.618 48.642 1.00 52.47 298 ARG A CA 1
ATOM 2220 C C . ARG A 1 298 ? -30.246 -3.889 48.778 1.00 52.47 298 ARG A C 1
ATOM 2222 O O . ARG A 1 298 ? -30.161 -2.705 49.087 1.00 52.47 298 ARG A O 1
ATOM 2229 N N . ASN A 1 299 ? -29.192 -4.674 48.606 1.00 66.00 299 ASN A N 1
ATOM 2230 C CA . ASN A 1 299 ? -27.788 -4.316 48.729 1.00 66.00 299 ASN A CA 1
ATOM 2231 C C . ASN A 1 299 ? -27.347 -3.467 47.521 1.00 66.00 299 ASN A C 1
ATOM 2233 O O . ASN A 1 299 ? -27.858 -3.663 46.415 1.00 66.00 299 ASN A O 1
ATOM 2237 N N . TYR A 1 300 ? -26.349 -2.595 47.700 1.00 75.06 300 TYR A N 1
ATOM 2238 C CA . TYR A 1 300 ? -25.696 -1.823 46.630 1.00 75.06 300 TYR A CA 1
ATOM 2239 C C . TYR A 1 300 ? -25.298 -2.669 45.405 1.00 75.06 300 TYR A C 1
ATOM 2241 O O . TYR A 1 300 ? -25.339 -2.176 44.282 1.00 75.06 300 TYR A O 1
ATOM 2249 N N . ARG A 1 301 ? -24.993 -3.960 45.589 1.00 75.00 301 ARG A N 1
ATOM 2250 C CA . ARG A 1 301 ? -24.778 -4.941 44.515 1.00 75.00 301 ARG A CA 1
ATOM 2251 C C . ARG A 1 301 ? -25.999 -5.112 43.613 1.00 75.00 301 ARG A C 1
ATOM 2253 O O . ARG A 1 301 ? -25.844 -5.096 42.402 1.00 75.00 301 ARG A O 1
ATOM 2260 N N . THR A 1 302 ? -27.198 -5.243 44.183 1.00 80.06 302 THR A N 1
ATOM 2261 C CA . THR A 1 302 ? -28.440 -5.398 43.402 1.00 80.06 302 THR A CA 1
ATOM 2262 C C . THR A 1 302 ? -28.745 -4.148 42.580 1.00 80.06 302 THR A C 1
ATOM 2264 O O . THR A 1 302 ? -29.132 -4.266 41.421 1.00 80.06 302 THR A O 1
ATOM 2267 N N . LEU A 1 303 ? -28.498 -2.963 43.149 1.00 83.94 303 LEU A N 1
ATOM 2268 C CA . LEU A 1 303 ? -28.648 -1.694 42.443 1.00 83.94 303 LEU A CA 1
ATOM 2269 C C . LEU A 1 303 ? -27.609 -1.552 41.327 1.00 83.94 303 LEU A C 1
ATOM 2271 O O . LEU A 1 303 ? -27.963 -1.184 40.214 1.00 83.94 303 LEU A O 1
ATOM 2275 N N . ALA A 1 304 ? -26.343 -1.879 41.599 1.00 85.31 304 ALA A N 1
ATOM 2276 C CA . ALA A 1 304 ? -25.298 -1.860 40.583 1.00 85.31 304 ALA A CA 1
ATOM 2277 C C . ALA A 1 304 ? -25.638 -2.797 39.416 1.00 85.31 304 ALA A C 1
ATOM 2279 O O . ALA A 1 304 ? -25.529 -2.377 38.274 1.00 85.31 304 ALA A O 1
ATOM 2280 N N . THR A 1 305 ? -26.144 -4.008 39.679 1.00 83.75 305 THR A N 1
ATOM 2281 C CA . THR A 1 305 ? -26.628 -4.920 38.629 1.00 83.75 305 THR A CA 1
ATOM 2282 C C . THR A 1 305 ? -27.799 -4.332 37.833 1.00 83.75 305 THR A C 1
ATOM 2284 O O . THR A 1 305 ? -27.789 -4.423 36.608 1.00 83.75 305 THR A O 1
ATOM 2287 N N . ALA A 1 306 ? -28.780 -3.701 38.489 1.00 85.00 306 ALA A N 1
ATOM 2288 C CA . ALA A 1 306 ? -29.909 -3.062 37.806 1.00 85.00 306 ALA A CA 1
ATOM 2289 C C . ALA A 1 306 ? -29.461 -1.889 36.913 1.00 85.00 306 ALA A C 1
ATOM 2291 O O . ALA A 1 306 ? -29.884 -1.788 35.762 1.00 85.00 306 ALA A O 1
ATOM 2292 N N . VAL A 1 307 ? -28.552 -1.045 37.410 1.00 90.25 307 VAL A N 1
ATOM 2293 C CA . VAL A 1 307 ? -27.966 0.076 36.658 1.00 90.25 307 VAL A CA 1
ATOM 2294 C C . VAL A 1 307 ? -27.079 -0.424 35.515 1.00 90.25 307 VAL A C 1
ATOM 2296 O O . VAL A 1 307 ? -27.186 0.105 34.414 1.00 90.25 307 VAL A O 1
ATOM 2299 N N . THR A 1 308 ? -26.271 -1.471 35.717 1.00 90.19 308 THR A N 1
ATOM 2300 C CA . THR A 1 308 ? -25.510 -2.139 34.645 1.00 90.19 308 THR A CA 1
ATOM 2301 C C . THR A 1 308 ? -26.439 -2.611 33.533 1.00 90.19 308 THR A C 1
ATOM 2303 O O . THR A 1 308 ? -26.261 -2.202 32.389 1.00 90.19 308 THR A O 1
ATOM 2306 N N . ALA A 1 309 ? -27.461 -3.406 33.864 1.00 86.62 309 ALA A N 1
ATOM 2307 C CA . ALA A 1 309 ? -28.397 -3.945 32.880 1.00 86.62 309 ALA A CA 1
ATOM 2308 C C . ALA A 1 309 ? -29.128 -2.836 32.104 1.00 86.62 309 ALA A C 1
ATOM 2310 O O . ALA A 1 309 ? -29.281 -2.936 30.889 1.00 86.62 309 ALA A O 1
ATOM 2311 N N . PHE A 1 310 ? -29.531 -1.759 32.786 1.00 92.06 310 PHE A N 1
ATOM 2312 C CA . PHE A 1 310 ? -30.153 -0.600 32.151 1.00 92.06 310 PHE A CA 1
ATOM 2313 C C . PHE A 1 310 ? -29.204 0.133 31.197 1.00 92.06 310 PHE A C 1
ATOM 2315 O O . PHE A 1 310 ? -29.538 0.333 30.032 1.00 92.06 310 PHE A O 1
ATOM 2322 N N . VAL A 1 311 ? -28.015 0.517 31.670 1.00 91.25 311 VAL A N 1
ATOM 2323 C CA . VAL A 1 311 ? -27.039 1.286 30.883 1.00 91.25 311 VAL A CA 1
ATOM 2324 C C . VAL A 1 311 ? -26.592 0.482 29.663 1.00 91.25 311 VAL A C 1
ATOM 2326 O O . VAL A 1 311 ? -26.609 1.004 28.550 1.00 91.25 311 VAL A O 1
ATOM 2329 N N . GLU A 1 312 ? -26.269 -0.801 29.829 1.00 88.75 312 GLU A N 1
ATOM 2330 C CA . GLU A 1 312 ? -25.809 -1.662 28.734 1.00 88.75 312 GLU A CA 1
ATOM 2331 C C . GLU A 1 312 ? -26.888 -1.995 27.693 1.00 88.75 312 GLU A C 1
ATOM 2333 O O . GLU A 1 312 ? -26.531 -2.332 26.559 1.00 88.75 312 GLU A O 1
ATOM 2338 N N . ALA A 1 313 ? -28.171 -1.907 28.054 1.00 86.50 313 ALA A N 1
ATOM 2339 C CA . ALA A 1 313 ? -29.305 -2.045 27.137 1.00 86.50 313 ALA A CA 1
ATOM 2340 C C . ALA A 1 313 ? -29.771 -0.703 26.538 1.00 86.50 313 ALA A C 1
ATOM 2342 O O . ALA A 1 313 ? -30.596 -0.693 25.625 1.00 86.50 313 ALA A O 1
ATOM 2343 N N . SER A 1 314 ? -29.274 0.426 27.050 1.00 82.19 314 SER A N 1
ATOM 2344 C CA . SER A 1 314 ? -29.737 1.750 26.645 1.00 82.19 314 SER A CA 1
ATOM 2345 C C . SER A 1 314 ? -29.179 2.207 25.293 1.00 82.19 314 SER A C 1
ATOM 2347 O O . SER A 1 314 ? -28.050 1.895 24.910 1.00 82.19 314 SER A O 1
ATOM 2349 N N . THR A 1 315 ? -29.991 2.996 24.589 1.00 78.00 315 THR A N 1
ATOM 2350 C CA . THR A 1 315 ? -29.693 3.610 23.284 1.00 78.00 315 THR A CA 1
ATOM 2351 C C . THR A 1 315 ? -29.750 5.142 23.348 1.00 78.00 315 THR A C 1
ATOM 2353 O O . THR A 1 315 ? -30.013 5.810 22.345 1.00 78.00 315 THR A O 1
ATOM 2356 N N . TYR A 1 316 ? -29.571 5.722 24.541 1.00 81.12 316 TYR A N 1
ATOM 2357 C CA . TYR A 1 316 ? -29.644 7.170 24.735 1.00 81.12 316 TYR A CA 1
ATOM 2358 C C . TYR A 1 316 ? -28.515 7.880 23.988 1.00 81.12 316 TYR A C 1
ATOM 2360 O O . TYR A 1 316 ? -27.342 7.574 24.159 1.00 81.12 316 TYR A O 1
ATOM 2368 N N . GLN A 1 317 ? -28.872 8.884 23.190 1.00 80.38 317 GLN A N 1
ATOM 2369 C CA . GLN A 1 317 ? -27.906 9.638 22.387 1.00 80.38 317 GLN A CA 1
ATOM 2370 C C . GLN A 1 317 ? -27.182 10.730 23.189 1.00 80.38 317 GLN A C 1
ATOM 2372 O O . GLN A 1 317 ? -26.195 11.275 22.712 1.00 80.38 317 GLN A O 1
ATOM 2377 N N . THR A 1 318 ? -27.637 11.068 24.400 1.00 87.56 318 THR A N 1
ATOM 2378 C CA . THR A 1 318 ? -27.070 12.176 25.186 1.00 87.56 318 THR A CA 1
ATOM 2379 C C . THR A 1 318 ? -26.760 11.754 26.622 1.00 87.56 318 THR A C 1
ATOM 2381 O O . THR A 1 318 ? -27.453 10.908 27.201 1.00 87.56 318 THR A O 1
ATOM 2384 N N . VAL A 1 319 ? -25.707 12.341 27.202 1.00 90.12 319 VAL A N 1
ATOM 2385 C CA . VAL A 1 319 ? -25.227 12.017 28.559 1.00 90.12 319 VAL A CA 1
ATOM 2386 C C . VAL A 1 319 ? -26.271 12.400 29.612 1.00 90.12 319 VAL A C 1
ATOM 2388 O O . VAL A 1 319 ? -26.463 11.676 30.584 1.00 90.12 319 VAL A O 1
ATOM 2391 N N . GLU A 1 320 ? -27.003 13.489 29.381 1.00 91.81 320 GLU A N 1
ATOM 2392 C CA . GLU A 1 320 ? -28.123 13.964 30.199 1.00 91.81 320 GLU A CA 1
ATOM 2393 C C . GLU A 1 320 ? -29.264 12.942 30.211 1.00 91.81 320 GLU A C 1
ATOM 2395 O O . GLU A 1 320 ? -29.787 12.601 31.271 1.00 91.81 320 GLU A O 1
ATOM 2400 N N . SER A 1 321 ? -29.627 12.416 29.037 1.00 89.38 321 SER A N 1
ATOM 2401 C CA . SER A 1 321 ? -30.704 11.432 28.891 1.00 89.38 321 SER A CA 1
ATOM 2402 C C . SER A 1 321 ? -30.362 10.124 29.610 1.00 89.38 321 SER A C 1
ATOM 2404 O O . SER A 1 321 ? -31.202 9.566 30.320 1.00 89.38 321 SER A O 1
ATOM 2406 N N . LEU A 1 322 ? -29.107 9.674 29.496 1.00 92.69 322 LEU A N 1
ATOM 2407 C CA . LEU A 1 322 ? -28.613 8.509 30.226 1.00 92.69 322 LEU A CA 1
ATOM 2408 C C . LEU A 1 322 ? -28.555 8.763 31.742 1.00 92.69 322 LEU A C 1
ATOM 2410 O O . LEU A 1 322 ? -28.985 7.908 32.513 1.00 92.69 322 LEU A O 1
ATOM 2414 N N . ALA A 1 323 ? -28.089 9.936 32.184 1.00 93.06 323 ALA A N 1
ATOM 2415 C CA . ALA A 1 323 ? -28.033 10.298 33.603 1.00 93.06 323 ALA A CA 1
ATOM 2416 C C . ALA A 1 323 ? -29.429 10.362 34.248 1.00 93.06 323 ALA A C 1
ATOM 2418 O O . ALA A 1 323 ? -29.612 9.881 35.368 1.00 93.06 323 ALA A O 1
ATOM 2419 N N . LEU A 1 324 ? -30.432 10.884 33.530 1.00 92.44 324 LEU A N 1
ATOM 2420 C CA . LEU A 1 324 ? -31.834 10.871 33.961 1.00 92.44 324 LEU A CA 1
ATOM 2421 C C . LEU A 1 324 ? -32.389 9.449 34.077 1.00 92.44 324 LEU A C 1
ATOM 2423 O O . LEU A 1 324 ? -32.989 9.122 35.098 1.00 92.44 324 LEU A O 1
ATOM 2427 N N . GLY A 1 325 ? -32.151 8.596 33.078 1.00 90.44 325 GLY A N 1
ATOM 2428 C CA . GLY A 1 325 ? -32.581 7.197 33.118 1.00 90.44 325 GLY A CA 1
ATOM 2429 C C . GLY A 1 325 ? -31.924 6.401 34.252 1.00 90.44 325 GLY A C 1
ATOM 2430 O O . GLY A 1 325 ? -32.581 5.634 34.952 1.00 90.44 325 GLY A O 1
ATOM 2431 N N . VAL A 1 326 ? -30.634 6.637 34.507 1.00 93.81 326 VAL A N 1
ATOM 2432 C CA . VAL A 1 326 ? -29.907 6.044 35.641 1.00 93.81 326 VAL A CA 1
ATOM 2433 C C . VAL A 1 326 ? -30.492 6.506 36.985 1.00 93.81 326 VAL A C 1
ATOM 2435 O O . VAL A 1 326 ? -30.639 5.692 37.900 1.00 93.81 326 VAL A O 1
ATOM 2438 N N . ALA A 1 327 ? -30.872 7.782 37.111 1.00 92.44 327 ALA A N 1
ATOM 2439 C CA . ALA A 1 327 ? -31.556 8.302 38.296 1.00 92.44 327 ALA A CA 1
ATOM 2440 C C . ALA A 1 327 ? -32.959 7.689 38.486 1.00 92.44 327 ALA A C 1
ATOM 2442 O O . ALA A 1 327 ? -33.336 7.354 39.610 1.00 92.44 327 ALA A O 1
ATOM 2443 N N . GLU A 1 328 ? -33.718 7.503 37.403 1.00 91.31 328 GLU A N 1
ATOM 2444 C CA . GLU A 1 328 ? -35.027 6.837 37.410 1.00 91.31 328 GLU A CA 1
ATOM 2445 C C . GLU A 1 328 ? -34.912 5.387 37.906 1.00 91.31 328 GLU A C 1
ATOM 2447 O O . GLU A 1 328 ? -35.576 5.012 38.875 1.00 91.31 328 GLU A O 1
ATOM 2452 N N . VAL A 1 329 ? -33.997 4.596 37.331 1.00 90.50 329 VAL A N 1
ATOM 2453 C CA . VAL A 1 329 ? -33.734 3.210 37.763 1.00 90.50 329 VAL A CA 1
ATOM 2454 C C . VAL A 1 329 ? -33.330 3.142 39.231 1.00 90.50 329 VAL A C 1
ATOM 2456 O O . VAL A 1 329 ? -33.819 2.277 39.954 1.00 90.50 329 VAL A O 1
ATOM 2459 N N . ALA A 1 330 ? -32.495 4.066 39.709 1.00 89.50 330 ALA A N 1
ATOM 2460 C CA . ALA A 1 330 ? -32.089 4.097 41.110 1.00 89.50 330 ALA A CA 1
ATOM 2461 C C . ALA A 1 330 ? -33.254 4.370 42.082 1.00 89.50 330 ALA A C 1
ATOM 2463 O O . ALA A 1 330 ? -33.332 3.731 43.132 1.00 89.50 330 ALA A O 1
ATOM 2464 N N . LEU A 1 331 ? -34.178 5.274 41.731 1.00 88.44 331 LEU A N 1
ATOM 2465 C CA . LEU A 1 331 ? -35.359 5.593 42.549 1.00 88.44 331 LEU A CA 1
ATOM 2466 C C . LEU A 1 331 ? -36.443 4.498 42.499 1.00 88.44 331 LEU A C 1
ATOM 2468 O O . LEU A 1 331 ? -37.182 4.328 43.475 1.00 88.44 331 LEU A O 1
ATOM 2472 N N . LEU A 1 332 ? -36.539 3.766 41.383 1.00 86.25 332 LEU A N 1
ATOM 2473 C CA . LEU A 1 332 ? -37.452 2.629 41.200 1.00 86.25 332 LEU A CA 1
ATOM 2474 C C . LEU A 1 332 ? -36.946 1.348 41.880 1.00 86.25 332 LEU A C 1
ATOM 2476 O O . LEU A 1 332 ? -37.737 0.604 42.462 1.00 86.25 332 LEU A O 1
ATOM 2480 N N . HIS A 1 333 ? -35.636 1.089 41.834 1.00 83.69 333 HIS A N 1
ATOM 2481 C CA . HIS A 1 333 ? -35.014 -0.101 42.432 1.00 83.69 333 HIS A CA 1
ATOM 2482 C C . HIS A 1 333 ? -35.181 -0.148 43.953 1.00 83.69 333 HIS A C 1
ATOM 2484 O O . HIS A 1 333 ? -35.312 -1.224 44.545 1.00 83.69 333 HIS A O 1
ATOM 2490 N N . ASP A 1 334 ? -35.200 1.014 44.604 1.00 78.81 334 ASP A N 1
ATOM 2491 C CA . ASP A 1 334 ? -35.261 1.119 46.054 1.00 78.81 334 ASP A CA 1
ATOM 2492 C C . ASP A 1 334 ? -36.280 2.169 46.518 1.00 78.81 334 ASP A C 1
ATOM 2494 O O . ASP A 1 334 ? -36.068 3.379 46.428 1.00 78.81 334 ASP A O 1
ATOM 2498 N N . ALA A 1 335 ? -37.390 1.675 47.075 1.00 76.56 335 ALA A N 1
ATOM 2499 C CA . ALA A 1 335 ? -38.479 2.484 47.614 1.00 76.56 335 ALA A CA 1
ATOM 2500 C C . ALA A 1 335 ? -38.066 3.371 48.806 1.00 76.56 335 ALA A C 1
ATOM 2502 O O . ALA A 1 335 ? -38.813 4.283 49.157 1.00 76.56 335 ALA A O 1
ATOM 2503 N N . ALA A 1 336 ? -36.894 3.137 49.405 1.00 77.19 336 ALA A N 1
ATOM 2504 C CA . ALA A 1 336 ? -36.358 3.950 50.491 1.00 77.19 336 ALA A CA 1
ATOM 2505 C C . ALA A 1 336 ? -35.477 5.126 50.042 1.00 77.19 336 ALA A C 1
ATOM 2507 O O . ALA A 1 336 ? -35.178 5.994 50.857 1.00 77.19 336 ALA A O 1
ATOM 2508 N N . VAL A 1 337 ? -35.033 5.178 48.783 1.00 84.06 337 VAL A N 1
ATOM 2509 C CA . VAL A 1 337 ? -34.217 6.307 48.300 1.00 84.06 337 VAL A CA 1
ATOM 2510 C C . VAL A 1 337 ? -35.116 7.531 48.146 1.00 84.06 337 VAL A C 1
ATOM 2512 O O . VAL A 1 337 ? -36.093 7.489 47.395 1.00 84.06 337 VAL A O 1
ATOM 2515 N N . GLU A 1 338 ? -34.811 8.617 48.852 1.00 85.38 338 GLU A N 1
ATOM 2516 C CA . GLU A 1 338 ? -35.562 9.881 48.771 1.00 85.38 338 GLU A CA 1
ATOM 2517 C C . GLU A 1 338 ? -35.085 10.738 47.598 1.00 85.38 338 GLU A C 1
ATOM 2519 O O . GLU A 1 338 ? -35.896 11.252 46.815 1.00 85.38 338 GLU A O 1
ATOM 2524 N N . SER A 1 339 ? -33.760 10.845 47.465 1.00 90.44 339 SER A N 1
ATOM 2525 C CA . SER A 1 339 ? -33.074 11.551 46.391 1.00 90.44 339 SER A CA 1
ATOM 2526 C C . SER A 1 339 ? -31.867 10.759 45.883 1.00 90.44 339 SER A C 1
ATOM 2528 O O . SER A 1 339 ? -31.224 10.005 46.614 1.00 90.44 339 SER A O 1
ATOM 2530 N N . VAL A 1 340 ? -31.557 10.929 44.603 1.00 93.56 340 VAL A N 1
ATOM 2531 C CA . VAL A 1 340 ? -30.364 10.405 43.946 1.00 93.56 340 VAL A CA 1
ATOM 2532 C C . VAL A 1 340 ? -29.659 11.538 43.216 1.00 93.56 340 VAL A C 1
ATOM 2534 O O . VAL A 1 340 ? -30.271 12.312 42.480 1.00 93.56 340 VAL A O 1
ATOM 2537 N N . ARG A 1 341 ? -28.346 11.609 43.405 1.00 95.88 341 ARG A N 1
ATOM 2538 C CA . ARG A 1 341 ? -27.410 12.318 42.540 1.00 95.88 341 ARG A CA 1
ATOM 2539 C C . ARG A 1 341 ? -26.758 11.272 41.644 1.00 95.88 341 ARG A C 1
ATOM 2541 O O . ARG A 1 341 ? -26.015 10.420 42.135 1.00 95.88 341 ARG A O 1
ATOM 2548 N N . ALA A 1 342 ? -27.075 11.315 40.356 1.00 96.06 342 ALA A N 1
ATOM 2549 C CA . ALA A 1 342 ? -26.493 10.454 39.339 1.00 96.06 342 ALA A CA 1
ATOM 2550 C C . ALA A 1 342 ? -25.620 11.303 38.418 1.00 96.06 342 ALA A C 1
ATOM 2552 O O . ALA A 1 342 ? -26.110 12.230 37.773 1.00 96.06 342 ALA A O 1
ATOM 2553 N N . ARG A 1 343 ? -24.330 10.982 38.358 1.00 96.69 343 ARG A N 1
ATOM 2554 C CA . ARG A 1 343 ? -23.379 11.578 37.427 1.00 96.69 343 ARG A CA 1
ATOM 2555 C C . ARG A 1 343 ? -22.906 10.519 36.444 1.00 96.69 343 ARG A C 1
ATOM 2557 O O . ARG A 1 343 ? -22.462 9.447 36.852 1.00 96.69 343 ARG A O 1
ATOM 2564 N N . VAL A 1 344 ? -23.008 10.821 35.157 1.00 96.25 344 VAL A N 1
ATOM 2565 C CA . VAL A 1 344 ? -22.482 9.981 34.080 1.00 96.25 344 VAL A CA 1
ATOM 2566 C C . VAL A 1 344 ? -21.353 10.741 33.413 1.00 96.25 344 VAL A C 1
ATOM 2568 O O . VAL A 1 344 ? -21.567 11.804 32.835 1.00 96.25 344 VAL A O 1
ATOM 2571 N N . ASP A 1 345 ? -20.155 10.181 33.505 1.00 94.31 345 ASP A N 1
ATOM 2572 C CA . ASP A 1 345 ? -18.959 10.692 32.857 1.00 94.31 345 ASP A CA 1
ATOM 2573 C C . ASP A 1 345 ? -18.644 9.859 31.619 1.00 94.31 345 ASP A C 1
ATOM 2575 O O . ASP A 1 345 ? -18.611 8.626 31.668 1.00 94.31 345 ASP A O 1
ATOM 2579 N N . LYS A 1 346 ? -18.368 10.544 30.513 1.00 91.25 346 LYS A N 1
ATOM 2580 C CA . LYS A 1 346 ? -17.850 9.990 29.268 1.00 91.25 346 LYS A CA 1
ATOM 2581 C C . LYS A 1 346 ? -16.353 10.342 29.182 1.00 91.25 346 LYS A C 1
ATOM 2583 O O . LYS A 1 346 ? -16.008 11.492 28.884 1.00 91.25 346 LYS A O 1
ATOM 2588 N N . PRO A 1 347 ? -15.443 9.403 29.511 1.00 86.38 347 PRO A N 1
ATOM 2589 C CA . PRO A 1 347 ? -14.003 9.615 29.377 1.00 86.38 347 PRO A CA 1
ATOM 2590 C C . PRO A 1 347 ? -13.635 9.957 27.933 1.00 86.38 347 PRO A C 1
ATOM 2592 O O . PRO A 1 347 ? -14.288 9.484 27.004 1.00 86.38 347 PRO A O 1
ATOM 2595 N N . SER A 1 348 ? -12.601 10.778 27.747 1.00 77.44 348 SER A N 1
ATOM 2596 C CA . SER A 1 348 ? -12.065 11.139 26.421 1.00 77.44 348 SER A CA 1
ATOM 2597 C C . SER A 1 348 ? -13.053 11.810 25.445 1.00 77.44 348 SER A C 1
ATOM 2599 O O . SER A 1 348 ? -12.720 11.983 24.278 1.00 77.44 348 SER A O 1
ATOM 2601 N N . ALA A 1 349 ? -14.239 12.235 25.902 1.00 75.62 349 ALA A N 1
ATOM 2602 C CA . ALA A 1 349 ? -15.228 12.939 25.077 1.00 75.62 349 ALA A CA 1
ATOM 2603 C C . ALA A 1 349 ? -14.756 14.321 24.587 1.00 75.62 349 ALA A C 1
ATOM 2605 O O . ALA A 1 349 ? -15.250 14.822 23.581 1.00 75.62 349 ALA A O 1
ATOM 2606 N N . ILE A 1 350 ? -13.815 14.939 25.305 1.00 74.94 350 ILE A N 1
ATOM 2607 C CA . ILE A 1 350 ? -13.158 16.195 24.939 1.00 74.94 350 ILE A CA 1
ATOM 2608 C C . ILE A 1 350 ? -11.651 15.958 25.042 1.00 74.94 350 ILE A C 1
ATOM 2610 O O . ILE A 1 350 ? -11.170 15.409 26.036 1.00 74.94 350 ILE A O 1
ATOM 2614 N N . MET A 1 351 ? -10.903 16.359 24.014 1.00 57.62 351 MET A N 1
ATOM 2615 C CA . MET A 1 351 ? -9.445 16.235 23.996 1.00 57.62 351 MET A CA 1
ATOM 2616 C C . MET A 1 351 ? -8.830 17.041 25.155 1.00 57.62 351 MET A C 1
ATOM 2618 O O . MET A 1 351 ? -9.270 18.151 25.440 1.00 57.62 351 MET A O 1
ATOM 2622 N N . PHE A 1 352 ? -7.821 16.473 25.823 1.00 73.50 352 PHE A N 1
ATOM 2623 C CA . PHE A 1 352 ? -7.151 17.033 27.013 1.00 73.50 352 PHE A CA 1
ATOM 2624 C C . PHE A 1 352 ? -7.989 17.125 28.307 1.00 73.50 352 PHE A C 1
ATOM 2626 O O . PHE A 1 352 ? -7.467 17.595 29.316 1.00 73.50 352 PHE A O 1
ATOM 2633 N N . ALA A 1 353 ? -9.234 16.637 28.329 1.00 69.94 353 ALA A N 1
ATOM 2634 C CA . ALA A 1 353 ? -10.024 16.492 29.554 1.00 69.94 353 ALA A CA 1
ATOM 2635 C C . ALA A 1 353 ? -10.115 15.019 29.993 1.00 69.94 353 ALA A C 1
ATOM 2637 O O . ALA A 1 353 ? -10.373 14.138 29.171 1.00 69.94 353 ALA A O 1
ATOM 2638 N N . ASP A 1 354 ? -9.994 14.750 31.300 1.00 77.56 354 ASP A N 1
ATOM 2639 C CA . ASP A 1 354 ? -10.142 13.396 31.869 1.00 77.56 354 ASP A CA 1
ATOM 2640 C C . ASP A 1 354 ? -11.501 12.755 31.517 1.00 77.56 354 ASP A C 1
ATOM 2642 O O . ASP A 1 354 ? -11.609 11.551 31.263 1.00 77.56 354 ASP A O 1
ATOM 2646 N N . SER A 1 355 ? -12.556 13.574 31.507 1.00 88.50 355 SER A N 1
ATOM 2647 C CA . SER A 1 355 ? -13.914 13.216 31.089 1.00 88.50 355 SER A CA 1
ATOM 2648 C C . SER A 1 355 ? -14.785 14.461 30.935 1.00 88.50 355 SER A C 1
ATOM 2650 O O . SER A 1 355 ? -14.638 15.399 31.719 1.00 88.50 355 SER A O 1
ATOM 2652 N N . ALA A 1 356 ? -15.766 14.417 30.033 1.00 87.00 356 ALA A N 1
ATOM 2653 C CA . ALA A 1 356 ? -16.938 15.295 30.099 1.00 87.00 356 ALA A CA 1
ATOM 2654 C C . ALA A 1 356 ? -18.116 14.505 30.688 1.00 87.00 356 ALA A C 1
ATOM 2656 O O . ALA A 1 356 ? -18.236 13.310 30.425 1.00 87.00 356 ALA A O 1
ATOM 2657 N N . GLY A 1 357 ? -18.987 15.132 31.477 1.00 90.62 357 GLY A N 1
ATOM 2658 C CA . GLY A 1 357 ? -20.076 14.412 32.136 1.00 90.62 357 GLY A CA 1
ATOM 2659 C C . GLY A 1 357 ? -21.229 15.298 32.582 1.00 90.62 357 GLY A C 1
ATOM 2660 O O . GLY A 1 357 ? -21.070 16.504 32.756 1.00 90.62 357 GLY A O 1
ATOM 2661 N N . CYS A 1 358 ? -22.389 14.675 32.776 1.00 94.25 358 CYS A N 1
ATOM 2662 C CA . CYS A 1 358 ? -23.599 15.318 33.279 1.00 94.25 358 CYS A CA 1
ATOM 2663 C C . CYS A 1 358 ? -23.921 14.783 34.678 1.00 94.25 358 CYS A C 1
ATOM 2665 O O . CYS A 1 358 ? -23.919 13.569 34.884 1.00 94.25 358 CYS A O 1
ATOM 2667 N N . GLU A 1 359 ? -24.228 15.673 35.624 1.00 96.25 359 GLU A N 1
ATOM 2668 C CA . GLU A 1 359 ? -24.761 15.321 36.942 1.00 96.25 359 GLU A CA 1
ATOM 2669 C C . GLU A 1 359 ? -26.209 15.800 37.076 1.00 96.25 359 GLU A C 1
ATOM 2671 O O . GLU A 1 359 ? -26.513 16.976 36.872 1.00 96.25 359 GLU A O 1
ATOM 2676 N N . VAL A 1 360 ? -27.105 14.892 37.463 1.00 94.44 360 VAL A N 1
ATOM 2677 C CA . VAL A 1 360 ? -28.504 15.194 37.773 1.00 94.44 360 VAL A CA 1
ATOM 2678 C C . VAL A 1 360 ? -28.815 14.826 39.218 1.00 94.44 360 VAL A C 1
ATOM 2680 O O . VAL A 1 360 ? -28.458 13.750 39.695 1.00 94.44 360 VAL A O 1
ATOM 2683 N N . VAL A 1 361 ? -29.529 15.710 39.915 1.00 94.12 361 VAL A N 1
ATOM 2684 C CA . VAL A 1 361 ? -30.128 15.423 41.225 1.00 94.12 361 VAL A CA 1
ATOM 2685 C C . VAL A 1 361 ? -31.634 15.296 41.038 1.00 94.12 361 VAL A C 1
ATOM 2687 O O . VAL A 1 361 ? -32.267 16.215 40.514 1.00 94.12 361 VAL A O 1
ATOM 2690 N N . ARG A 1 362 ? -32.211 14.155 41.415 1.00 93.00 362 ARG A N 1
ATOM 2691 C CA . ARG A 1 362 ? -33.643 13.840 41.280 1.00 93.00 362 ARG A CA 1
ATOM 2692 C C . ARG A 1 362 ? -34.158 13.171 42.550 1.00 93.00 362 ARG A C 1
ATOM 2694 O O . ARG A 1 362 ? -33.395 12.551 43.277 1.00 93.00 362 ARG A O 1
ATOM 2701 N N . GLY A 1 363 ? -35.454 13.283 42.822 1.00 90.31 363 GLY A N 1
ATOM 2702 C CA . GLY A 1 363 ? -36.083 12.658 43.988 1.00 90.31 363 GLY A CA 1
ATOM 2703 C C . GLY A 1 363 ? -37.514 12.218 43.711 1.00 90.31 363 GLY A C 1
ATOM 2704 O O . GLY A 1 363 ? -38.034 12.427 42.613 1.00 90.31 363 GLY A O 1
ATOM 2705 N N . ARG A 1 364 ? -38.178 11.635 44.715 1.00 85.62 364 ARG A N 1
ATOM 2706 C CA . ARG A 1 364 ? -39.518 11.019 44.570 1.00 85.62 364 ARG A CA 1
ATOM 2707 C C . ARG A 1 364 ? -40.621 11.938 44.037 1.00 85.62 364 ARG A C 1
ATOM 2709 O O . ARG A 1 364 ? -41.623 11.450 43.525 1.00 85.62 364 ARG A O 1
ATOM 2716 N N . ARG A 1 365 ? -40.469 13.259 44.160 1.00 84.81 365 ARG A N 1
ATOM 2717 C CA . ARG A 1 365 ? -41.383 14.231 43.542 1.00 84.81 365 ARG A CA 1
ATOM 2718 C C . ARG A 1 365 ? -41.293 14.187 42.011 1.00 84.81 365 ARG A C 1
ATOM 2720 O O . ARG A 1 365 ? -42.301 13.924 41.370 1.00 84.81 365 ARG A O 1
ATOM 2727 N N . TRP A 1 366 ? -40.084 14.314 41.465 1.00 88.50 366 TRP A N 1
ATOM 2728 C CA . TRP A 1 366 ? -39.831 14.246 40.022 1.00 88.50 366 TRP A CA 1
ATOM 2729 C C . TRP A 1 366 ? -40.294 12.919 39.407 1.00 88.50 366 TRP A C 1
ATOM 2731 O O . TRP A 1 366 ? -40.899 12.920 38.342 1.00 88.50 366 TRP A O 1
ATOM 2741 N N . LEU A 1 367 ? -40.076 11.793 40.102 1.00 85.19 367 LEU A N 1
ATOM 2742 C CA . LEU A 1 367 ? -40.513 10.473 39.629 1.00 85.19 367 LEU A CA 1
ATOM 2743 C C . LEU A 1 367 ? -42.044 10.367 39.468 1.00 85.19 367 LEU A C 1
ATOM 2745 O O . LEU A 1 367 ? -42.511 9.641 38.597 1.00 85.19 367 LEU A O 1
ATOM 2749 N N . ARG A 1 368 ? -42.826 11.091 40.283 1.00 83.00 368 ARG A N 1
ATOM 2750 C CA . ARG A 1 368 ? -44.288 11.176 40.123 1.00 83.00 368 ARG A CA 1
ATOM 2751 C C . ARG A 1 368 ? -44.667 12.087 38.957 1.00 83.00 368 ARG A C 1
ATOM 2753 O O . ARG A 1 368 ? -45.439 11.679 38.099 1.00 83.00 368 ARG A O 1
ATOM 2760 N N . GLU A 1 369 ? -44.045 13.262 38.873 1.00 80.31 369 GLU A N 1
ATOM 2761 C CA . GLU A 1 369 ? -44.306 14.259 37.823 1.00 80.31 369 GLU A CA 1
ATOM 2762 C C . GLU A 1 369 ? -44.056 13.706 36.398 1.00 80.31 369 GLU A C 1
ATOM 2764 O O . GLU A 1 369 ? -44.816 14.012 35.483 1.00 80.31 369 GLU A O 1
ATOM 2769 N N . ILE A 1 370 ? -43.063 12.824 36.195 1.00 74.69 370 ILE A N 1
ATOM 2770 C CA . ILE A 1 370 ? -42.822 12.156 34.892 1.00 74.69 370 ILE A CA 1
ATOM 2771 C C . ILE A 1 370 ? -43.738 10.949 34.605 1.00 74.69 370 ILE A C 1
ATOM 2773 O O . ILE A 1 370 ? -43.723 10.417 33.489 1.00 74.69 370 ILE A O 1
ATOM 2777 N N . GLY A 1 371 ? -44.498 10.485 35.600 1.00 60.72 371 GLY A N 1
ATOM 2778 C CA . GLY A 1 371 ? -45.476 9.403 35.460 1.00 60.72 371 GLY A CA 1
ATOM 2779 C C . GLY A 1 371 ? -46.845 9.878 34.966 1.00 60.72 371 GLY A C 1
ATOM 2780 O O . GLY A 1 371 ? -47.578 9.085 34.382 1.00 60.72 371 GLY A O 1
ATOM 2781 N N . GLU A 1 372 ? -47.166 11.158 35.172 1.00 45.69 372 GLU A N 1
ATOM 2782 C CA . GLU A 1 372 ? -48.499 11.739 34.943 1.00 45.69 372 GLU A CA 1
ATOM 2783 C C . GLU A 1 372 ? -48.580 12.640 33.688 1.00 45.69 372 GLU A C 1
ATOM 2785 O O . GLU A 1 372 ? -49.673 13.017 33.275 1.00 45.69 372 GLU A O 1
ATOM 2790 N N . GLY A 1 373 ? -47.446 12.977 33.054 1.00 39.16 373 GLY A N 1
ATOM 2791 C CA . GLY A 1 373 ? -47.385 13.863 31.880 1.00 39.16 373 GLY A CA 1
ATOM 2792 C C . GLY A 1 373 ? -47.397 13.153 30.516 1.00 39.16 373 GLY A C 1
ATOM 2793 O O . GLY A 1 373 ? -46.739 12.125 30.326 1.00 39.16 373 GLY A O 1
ATOM 2794 N N . GLU A 1 374 ? -48.091 13.742 29.534 1.00 40.97 374 GLU A N 1
ATOM 2795 C CA . GLU A 1 374 ? -48.104 13.271 28.141 1.00 40.97 374 GLU A CA 1
ATOM 2796 C C . GLU A 1 374 ? -46.695 13.243 27.523 1.00 40.97 374 GLU A C 1
ATOM 2798 O O . GLU A 1 374 ? -45.900 14.179 27.636 1.00 40.97 374 GLU A O 1
ATOM 2803 N N . ARG A 1 375 ? -46.375 12.138 26.843 1.00 43.59 375 ARG A N 1
ATOM 2804 C CA . ARG A 1 375 ? -45.049 11.881 26.271 1.00 43.59 375 ARG A CA 1
ATOM 2805 C C . ARG A 1 375 ? -45.016 12.304 24.803 1.00 43.59 375 ARG A C 1
ATOM 2807 O O . ARG A 1 375 ? -45.630 11.649 23.967 1.00 43.59 375 ARG A O 1
ATOM 2814 N N . GLY A 1 376 ? -44.255 13.357 24.496 1.00 35.91 376 GLY A N 1
ATOM 2815 C CA . GLY A 1 376 ? -43.983 13.784 23.119 1.00 35.91 376 GLY A CA 1
ATOM 2816 C C . GLY A 1 376 ? -43.270 12.712 22.269 1.00 35.91 376 GLY A C 1
ATOM 2817 O O . GLY A 1 376 ? -42.736 11.739 22.813 1.00 35.91 376 GLY A O 1
ATOM 2818 N N . PRO A 1 377 ? -43.250 12.868 20.931 1.00 33.03 377 PRO A N 1
ATOM 2819 C CA . PRO A 1 377 ? -42.778 11.834 20.014 1.00 33.03 377 PRO A CA 1
ATOM 2820 C C . PRO A 1 377 ? -41.263 11.618 20.128 1.00 33.03 377 PRO A C 1
ATOM 2822 O O . PRO A 1 377 ? -40.468 12.515 19.856 1.00 33.03 377 PRO A O 1
ATOM 2825 N N . VAL A 1 378 ? -40.860 10.399 20.498 1.00 37.34 378 VAL A N 1
ATOM 2826 C CA . VAL A 1 378 ? -39.453 9.974 20.572 1.00 37.34 378 VAL A CA 1
ATOM 2827 C C . VAL A 1 378 ? -39.293 8.633 19.862 1.00 37.34 378 VAL A C 1
ATOM 2829 O O . VAL A 1 378 ? -39.933 7.646 20.226 1.00 37.34 378 VAL A O 1
ATOM 2832 N N . ASN A 1 379 ? -38.413 8.597 18.860 1.00 31.61 379 ASN A N 1
ATOM 2833 C CA . ASN A 1 379 ? -38.115 7.396 18.083 1.00 31.61 379 ASN A CA 1
ATOM 2834 C C . ASN A 1 379 ? -37.509 6.278 18.951 1.00 31.61 379 ASN A C 1
ATOM 2836 O O . ASN A 1 379 ? -36.561 6.509 19.698 1.00 31.61 379 ASN A O 1
ATOM 2840 N N . GLY A 1 380 ? -37.992 5.045 18.765 1.00 34.53 380 GLY A N 1
ATOM 2841 C CA . GLY A 1 380 ? -37.240 3.835 19.118 1.00 34.53 380 GLY A CA 1
ATOM 2842 C C . GLY A 1 380 ? -37.213 3.430 20.596 1.00 34.53 380 GLY A C 1
ATOM 2843 O O . GLY A 1 380 ? -36.157 3.058 21.103 1.00 34.53 380 GLY A O 1
ATOM 2844 N N . ARG A 1 381 ? -38.357 3.419 21.294 1.00 35.03 381 ARG A N 1
ATOM 2845 C CA . ARG A 1 381 ? -38.473 2.685 22.570 1.00 35.03 381 ARG A CA 1
ATOM 2846 C C . ARG A 1 381 ? -38.755 1.200 22.329 1.00 35.03 381 ARG A C 1
ATOM 2848 O O . ARG A 1 381 ? -39.912 0.797 22.253 1.00 35.03 381 ARG A O 1
ATOM 2855 N N . ASN A 1 382 ? -37.705 0.379 22.303 1.00 32.47 382 ASN A N 1
ATOM 2856 C CA . ASN A 1 382 ? -37.865 -1.052 22.571 1.00 32.47 382 ASN A CA 1
ATOM 2857 C C . ASN A 1 382 ? -38.276 -1.234 24.039 1.00 32.47 382 ASN A C 1
ATOM 2859 O O . ASN A 1 382 ? -37.558 -0.829 24.954 1.00 32.47 382 ASN A O 1
ATOM 2863 N N . GLY A 1 383 ? -39.447 -1.828 24.262 1.00 31.77 383 GLY A N 1
ATOM 2864 C CA . GLY A 1 383 ? -39.972 -2.095 25.597 1.00 31.77 383 GLY A CA 1
ATOM 2865 C C . GLY A 1 383 ? -39.208 -3.217 26.295 1.00 31.77 383 GLY A C 1
ATOM 2866 O O . GLY A 1 383 ? -39.580 -4.378 26.177 1.00 31.77 383 GLY A O 1
ATOM 2867 N N . ALA A 1 384 ? -38.178 -2.867 27.063 1.00 28.97 384 ALA A N 1
ATOM 2868 C CA . ALA A 1 384 ? -37.552 -3.758 28.034 1.00 28.97 384 ALA A CA 1
ATOM 2869 C C . ALA A 1 384 ? -38.116 -3.477 29.437 1.00 28.97 384 ALA A C 1
ATOM 2871 O O . ALA A 1 384 ? -37.498 -2.799 30.258 1.00 28.97 384 ALA A O 1
ATOM 2872 N N . SER A 1 385 ? -39.314 -3.994 29.719 1.00 28.42 385 SER A N 1
ATOM 2873 C CA . SER A 1 385 ? -39.784 -4.140 31.101 1.00 28.42 385 SER A CA 1
ATOM 2874 C C . SER A 1 385 ? -38.827 -5.060 31.866 1.00 28.42 385 SER A C 1
ATOM 2876 O O . SER A 1 385 ? -38.482 -6.132 31.366 1.00 28.42 385 SER A O 1
ATOM 2878 N N . ALA A 1 386 ? -38.395 -4.645 33.060 1.00 26.33 386 ALA A N 1
ATOM 2879 C CA . ALA A 1 386 ? -37.402 -5.369 33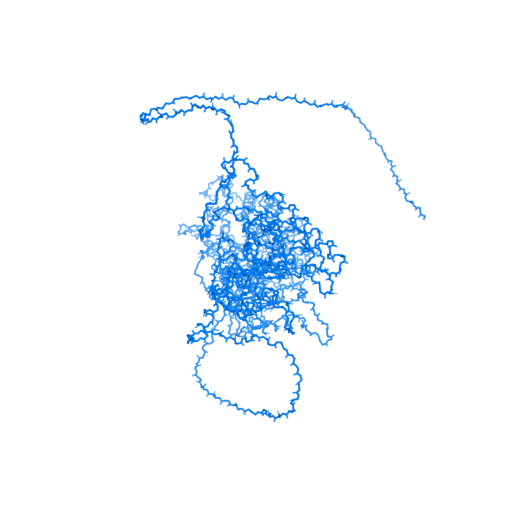.854 1.00 26.33 386 ALA A CA 1
ATOM 2880 C C . ALA A 1 386 ? -37.802 -6.842 34.112 1.00 26.33 386 ALA A C 1
ATOM 2882 O O . ALA A 1 386 ? -38.986 -7.125 34.318 1.00 26.33 386 ALA A O 1
ATOM 2883 N N . PRO A 1 387 ? -36.843 -7.789 34.138 1.00 27.11 387 PRO A N 1
ATOM 2884 C CA . PRO A 1 387 ? -37.148 -9.204 34.312 1.00 27.11 387 PRO A CA 1
ATOM 2885 C C . PRO A 1 387 ? -37.648 -9.488 35.733 1.00 27.11 387 PRO A C 1
ATOM 2887 O O . PRO A 1 387 ? -36.894 -9.423 36.706 1.00 27.11 387 PRO A O 1
ATOM 2890 N N . ALA A 1 388 ? -38.925 -9.851 35.847 1.00 26.91 388 ALA A N 1
ATOM 2891 C CA . ALA A 1 388 ? -39.504 -10.338 37.089 1.00 26.91 388 ALA A CA 1
ATOM 2892 C C . ALA A 1 388 ? -38.969 -11.745 37.407 1.00 26.91 388 ALA A C 1
ATOM 2894 O O . ALA A 1 388 ? -39.324 -12.728 36.759 1.00 26.91 388 ALA A O 1
ATOM 2895 N N . VAL A 1 389 ? -38.128 -11.849 38.435 1.00 25.14 389 VAL A N 1
ATOM 2896 C CA . VAL A 1 389 ? -37.745 -13.132 39.033 1.00 25.14 389 VAL A CA 1
ATOM 2897 C C . VAL A 1 389 ? -38.711 -13.434 40.175 1.00 25.14 389 VAL A C 1
ATOM 2899 O O . VAL A 1 389 ? -38.601 -12.790 41.213 1.00 25.14 389 VAL A O 1
ATOM 2902 N N . MET A 1 390 ? -39.615 -14.408 40.005 1.00 24.09 390 MET A N 1
ATOM 2903 C CA . MET A 1 390 ? -40.075 -15.320 41.072 1.00 24.09 390 MET A CA 1
ATOM 2904 C C . MET A 1 390 ? -41.064 -16.392 40.564 1.00 24.09 390 MET A C 1
ATOM 2906 O O . MET A 1 390 ? -42.079 -16.094 39.951 1.00 24.09 390 MET A O 1
ATOM 2910 N N . ALA A 1 391 ? -40.757 -17.640 40.924 1.00 24.30 391 ALA A N 1
ATOM 2911 C CA . ALA A 1 391 ? -41.671 -18.698 41.367 1.00 24.30 391 ALA A CA 1
ATOM 2912 C C . ALA A 1 391 ? -42.997 -19.026 40.619 1.00 24.30 391 ALA A C 1
ATOM 2914 O O . ALA A 1 391 ? -44.054 -18.467 40.887 1.00 24.30 391 ALA A O 1
ATOM 2915 N N . SER A 1 392 ? -42.963 -20.221 40.010 1.00 24.56 392 SER A N 1
ATOM 2916 C CA . SER A 1 392 ? -43.848 -21.368 40.319 1.00 24.56 392 SER A CA 1
ATOM 2917 C C . SER A 1 392 ? -45.035 -21.731 39.404 1.00 24.56 392 SER A C 1
ATOM 2919 O O . SER A 1 392 ? -45.903 -20.933 39.092 1.00 24.56 392 SER A O 1
ATOM 2921 N N . ARG A 1 393 ? -45.062 -23.042 39.101 1.00 25.80 393 ARG A N 1
ATOM 2922 C CA . ARG A 1 393 ? -46.213 -23.957 38.970 1.00 25.80 393 ARG A CA 1
ATOM 2923 C C . ARG A 1 393 ? -47.427 -23.535 38.120 1.00 25.80 393 ARG A C 1
ATOM 2925 O O . ARG A 1 393 ? -48.317 -22.852 38.602 1.00 25.80 393 ARG A O 1
ATOM 2932 N N . GLY A 1 394 ? -47.615 -24.284 37.028 1.00 23.67 394 GLY A N 1
ATOM 2933 C CA . GLY A 1 394 ? -48.877 -25.016 36.848 1.00 23.67 394 GLY A CA 1
ATOM 2934 C C . GLY A 1 394 ? -49.636 -24.788 35.540 1.00 23.67 394 GLY A C 1
ATOM 2935 O O . GLY A 1 394 ? -50.143 -23.707 35.288 1.00 23.67 394 GLY A O 1
ATOM 2936 N N . THR A 1 395 ? -49.798 -25.885 34.792 1.00 27.00 395 THR A N 1
ATOM 2937 C CA . THR A 1 395 ? -50.953 -26.206 33.925 1.00 27.00 395 THR A CA 1
ATOM 2938 C C . THR A 1 395 ? -51.401 -25.205 32.848 1.00 27.00 395 THR A C 1
ATOM 2940 O O . THR A 1 395 ? -52.176 -24.294 33.117 1.00 27.00 395 THR A O 1
ATOM 2943 N N . ALA A 1 396 ? -51.116 -25.546 31.587 1.00 23.72 396 ALA A N 1
ATOM 2944 C CA . ALA A 1 396 ? -52.070 -25.394 30.485 1.00 23.72 396 ALA A CA 1
ATOM 2945 C C . ALA A 1 396 ? -51.847 -26.507 29.441 1.00 23.72 396 ALA A C 1
ATOM 2947 O O . ALA A 1 396 ? -50.710 -26.797 29.073 1.00 23.72 396 ALA A O 1
ATOM 2948 N N . ALA A 1 397 ? -52.932 -27.151 29.005 1.00 24.98 397 ALA A N 1
ATOM 2949 C CA . ALA A 1 397 ? -52.948 -28.131 27.915 1.00 24.98 397 ALA A CA 1
ATOM 2950 C C . ALA A 1 397 ? -53.097 -27.412 26.545 1.00 24.98 397 ALA A C 1
ATOM 2952 O O . ALA A 1 397 ? -53.394 -26.215 26.528 1.00 24.98 397 ALA A O 1
ATOM 2953 N N . PRO A 1 398 ? -52.850 -28.079 25.400 1.00 30.69 398 PRO A N 1
ATOM 2954 C CA . PRO A 1 398 ? -52.573 -27.389 24.141 1.00 30.69 398 PRO A CA 1
ATOM 2955 C C . PRO A 1 398 ? -53.833 -27.033 23.343 1.00 30.69 398 PRO A C 1
ATOM 2957 O O . PRO A 1 398 ? -54.821 -27.765 23.367 1.00 30.69 398 PRO A O 1
ATOM 2960 N N . LEU A 1 399 ? -53.743 -25.975 22.530 1.00 25.25 399 LEU A N 1
ATOM 2961 C CA . LEU A 1 399 ? -54.656 -25.741 21.410 1.00 25.25 399 LEU A CA 1
ATOM 2962 C C . LEU A 1 399 ? -53.883 -25.457 20.119 1.00 25.25 399 LEU A C 1
ATOM 2964 O O . LEU A 1 399 ? -53.012 -24.593 20.050 1.00 25.25 399 LEU A O 1
ATOM 2968 N N . THR A 1 400 ? -54.227 -26.235 19.101 1.00 24.86 400 THR A N 1
ATOM 2969 C CA . THR A 1 400 ? -53.681 -26.235 17.743 1.00 24.86 400 THR A CA 1
ATOM 2970 C C . THR A 1 400 ? -54.485 -25.334 16.806 1.00 24.86 400 THR A C 1
ATOM 2972 O O . THR A 1 400 ? -55.698 -25.504 16.710 1.00 24.86 400 THR A O 1
ATOM 2975 N N . ALA A 1 401 ? -53.811 -24.486 16.025 1.00 26.19 401 ALA A N 1
ATOM 2976 C CA . ALA A 1 401 ? -54.268 -23.981 14.721 1.00 26.19 401 ALA A CA 1
ATOM 2977 C C . ALA A 1 401 ? -53.027 -23.454 13.967 1.00 26.19 401 ALA A C 1
ATOM 2979 O O . ALA A 1 401 ? -52.350 -22.555 14.451 1.00 26.19 401 ALA A O 1
ATOM 2980 N N . ALA A 1 402 ? -52.518 -24.160 12.956 1.00 24.95 402 ALA A N 1
ATOM 2981 C CA . ALA A 1 402 ? -52.994 -24.169 11.565 1.00 24.95 402 ALA A CA 1
ATOM 2982 C C . ALA A 1 402 ? -52.480 -22.958 10.756 1.00 24.95 402 ALA A C 1
ATOM 2984 O O . ALA A 1 402 ? -53.031 -21.863 10.808 1.00 24.95 402 ALA A O 1
ATOM 2985 N N . PHE A 1 403 ? -51.413 -23.195 9.982 1.00 27.44 403 PHE A N 1
ATOM 2986 C CA . PHE A 1 403 ? -50.939 -22.294 8.928 1.00 27.44 403 PHE A CA 1
ATOM 2987 C C . PHE A 1 403 ? -51.950 -22.230 7.770 1.00 27.44 403 PHE A C 1
ATOM 2989 O O . PHE A 1 403 ? -52.494 -23.257 7.369 1.00 27.44 403 PHE A O 1
ATOM 2996 N N . GLY A 1 404 ? -52.117 -21.046 7.175 1.00 24.91 404 GLY A N 1
ATOM 2997 C CA . GLY A 1 404 ? -52.861 -20.830 5.930 1.00 24.91 404 GLY A CA 1
ATOM 2998 C C . GLY A 1 404 ? -52.311 -19.602 5.181 1.00 24.91 404 GLY A C 1
ATOM 2999 O O . GLY A 1 404 ? -52.114 -18.572 5.826 1.00 24.91 404 GLY A O 1
ATOM 3000 N N . PRO A 1 405 ? -52.002 -19.683 3.870 1.00 36.44 405 PRO A N 1
ATOM 3001 C CA . PRO A 1 405 ? -51.320 -18.611 3.140 1.00 36.44 405 PRO A CA 1
ATOM 3002 C C . PRO A 1 405 ? -52.269 -17.685 2.357 1.00 36.44 405 PRO A C 1
ATOM 3004 O O . PRO A 1 405 ? -53.300 -18.117 1.849 1.00 36.44 405 PRO A O 1
ATOM 3007 N N . SER A 1 406 ? -51.859 -16.426 2.172 1.00 24.52 406 SER A N 1
ATOM 3008 C CA . SER A 1 406 ? -52.358 -15.506 1.134 1.00 24.52 406 SER A CA 1
ATOM 3009 C C . SER A 1 406 ? -51.282 -14.426 0.916 1.00 24.52 406 SER A C 1
ATOM 3011 O O . SER A 1 406 ? -50.949 -13.710 1.854 1.00 24.52 406 SER A O 1
ATOM 3013 N N . ALA A 1 407 ? -50.484 -14.438 -0.155 1.00 26.16 407 ALA A N 1
ATOM 3014 C CA . ALA A 1 407 ? -50.807 -14.238 -1.574 1.00 26.16 407 ALA A CA 1
ATOM 3015 C C . ALA A 1 407 ? -50.956 -12.752 -1.976 1.00 26.16 407 ALA A C 1
ATOM 3017 O O . ALA A 1 407 ? -51.989 -12.124 -1.787 1.00 26.16 407 ALA A O 1
ATOM 3018 N N . SER A 1 408 ? -49.880 -12.248 -2.596 1.00 28.47 408 SER A N 1
ATOM 3019 C CA . SER A 1 408 ? -49.833 -11.239 -3.671 1.00 28.47 408 SER A CA 1
ATOM 3020 C C . SER A 1 408 ? -50.689 -9.961 -3.591 1.00 28.47 408 SER A C 1
ATOM 3022 O O . SER A 1 408 ? -51.889 -9.978 -3.855 1.00 28.47 408 SER A O 1
ATOM 3024 N N . SER A 1 409 ? -50.005 -8.815 -3.532 1.00 26.55 409 SER A N 1
ATOM 3025 C CA . SER A 1 409 ? -50.432 -7.600 -4.239 1.00 26.55 409 SER A CA 1
ATOM 3026 C C . SER A 1 409 ? -49.308 -7.103 -5.155 1.00 26.55 409 SER A C 1
ATOM 3028 O O . SER A 1 409 ? -48.351 -6.457 -4.736 1.00 26.55 409 SER A O 1
ATOM 3030 N N . SER A 1 410 ? -49.406 -7.428 -6.443 1.00 29.02 410 SER A N 1
ATOM 3031 C CA . SER A 1 410 ? -48.542 -6.842 -7.464 1.00 29.02 410 SER A CA 1
ATOM 3032 C C . SER A 1 410 ? -48.962 -5.395 -7.738 1.00 29.02 410 SER A C 1
ATOM 3034 O O . SER A 1 410 ? -50.127 -5.109 -8.018 1.00 29.02 410 SER A O 1
ATOM 3036 N N . ARG A 1 411 ? -48.002 -4.467 -7.726 1.00 28.45 411 ARG A N 1
ATOM 3037 C CA . ARG A 1 411 ? -48.115 -3.194 -8.449 1.00 28.45 411 ARG A CA 1
ATOM 3038 C C . ARG A 1 411 ? -46.893 -3.012 -9.333 1.00 28.45 411 ARG A C 1
ATOM 3040 O O . ARG A 1 411 ? -45.778 -3.338 -8.945 1.00 28.45 411 ARG A O 1
ATOM 3047 N N . ALA A 1 412 ? -47.158 -2.581 -10.558 1.00 26.89 412 ALA A N 1
ATOM 3048 C CA . ALA A 1 412 ? -46.208 -2.623 -11.652 1.00 26.89 412 ALA A CA 1
ATOM 3049 C C . ALA A 1 412 ? -45.259 -1.418 -11.670 1.00 26.89 412 ALA A C 1
ATOM 3051 O O . ALA A 1 412 ? -45.640 -0.314 -11.292 1.00 26.89 412 ALA A O 1
ATOM 3052 N N . GLY A 1 413 ? -44.078 -1.644 -12.247 1.00 32.41 413 GLY A N 1
ATOM 3053 C CA . GLY A 1 413 ? -43.513 -0.737 -13.245 1.00 32.41 413 GLY A CA 1
ATOM 3054 C C . GLY A 1 413 ? -43.204 0.692 -12.807 1.00 32.41 413 GLY A C 1
ATOM 3055 O O . GLY A 1 413 ? -43.815 1.631 -13.308 1.00 32.41 413 GLY A O 1
ATOM 3056 N N . VAL A 1 414 ? -42.149 0.856 -12.013 1.00 28.98 414 VAL A N 1
ATOM 3057 C CA . VAL A 1 414 ? -41.239 1.999 -12.173 1.00 28.98 414 VAL A CA 1
ATOM 3058 C C . VAL A 1 414 ? -39.865 1.409 -12.464 1.00 28.98 414 VAL A C 1
ATOM 3060 O O . VAL A 1 414 ? -39.416 0.521 -11.742 1.00 28.98 414 VAL A O 1
ATOM 3063 N N . GLY A 1 415 ? -39.235 1.837 -13.559 1.00 30.78 415 GLY A N 1
ATOM 3064 C CA . GLY A 1 415 ? -37.921 1.335 -13.950 1.00 30.78 415 GLY A CA 1
ATOM 3065 C C . GLY A 1 415 ? -36.862 1.769 -12.943 1.00 30.78 415 GLY A C 1
ATOM 3066 O O . GLY A 1 415 ? -36.474 2.934 -12.928 1.00 30.78 415 GLY A O 1
ATOM 3067 N N . LEU A 1 416 ? -36.398 0.835 -12.114 1.00 32.75 416 LEU A N 1
ATOM 3068 C CA . LEU A 1 416 ? -35.185 1.012 -11.326 1.00 32.75 416 LEU A CA 1
ATOM 3069 C C . LEU A 1 416 ? -33.998 0.989 -12.289 1.00 32.75 416 LEU A C 1
ATOM 3071 O O . LEU A 1 416 ? -33.638 -0.066 -12.809 1.00 32.75 416 LEU A O 1
ATOM 3075 N N . ALA A 1 417 ? -33.400 2.156 -12.525 1.00 34.28 417 ALA A N 1
ATOM 3076 C CA . ALA A 1 417 ? -32.036 2.205 -13.019 1.00 34.28 417 ALA A CA 1
ATOM 3077 C C . ALA A 1 417 ? -31.154 1.517 -11.969 1.00 34.28 417 ALA A C 1
ATOM 3079 O O . ALA A 1 417 ? -31.120 1.945 -10.815 1.00 34.28 417 ALA A O 1
ATOM 3080 N N . THR A 1 418 ? -30.499 0.422 -12.348 1.00 46.50 418 THR A N 1
ATOM 3081 C CA . THR A 1 418 ? -29.518 -0.249 -11.495 1.00 46.50 418 THR A CA 1
ATOM 3082 C C . THR A 1 418 ? -28.328 0.685 -11.329 1.00 46.50 418 THR A C 1
ATOM 3084 O O . THR A 1 418 ? -27.588 0.895 -12.291 1.00 46.50 418 THR A O 1
ATOM 3087 N N . SER A 1 419 ? -28.169 1.273 -10.145 1.00 73.50 419 SER A N 1
ATOM 3088 C CA . SER A 1 419 ? -26.969 2.032 -9.800 1.00 73.50 419 SER A CA 1
ATOM 3089 C C . SER A 1 419 ? -25.743 1.131 -9.915 1.00 73.50 419 SER A C 1
ATOM 3091 O O . SER A 1 419 ? -25.752 0.001 -9.428 1.00 73.50 419 SER A O 1
ATOM 3093 N N . GLU A 1 420 ? -24.694 1.626 -10.565 1.00 87.19 420 GLU A N 1
ATOM 3094 C CA . GLU A 1 420 ? -23.370 1.030 -10.433 1.00 87.19 420 GLU A CA 1
ATOM 3095 C C . GLU A 1 420 ? -22.781 1.419 -9.072 1.00 87.19 420 GLU A C 1
ATOM 3097 O O . GLU A 1 420 ? -22.866 2.576 -8.663 1.00 87.19 420 GLU A O 1
ATOM 3102 N N . HIS A 1 421 ? -22.207 0.438 -8.380 1.00 91.38 421 HIS A N 1
ATOM 3103 C CA . HIS A 1 421 ? -21.634 0.560 -7.043 1.00 91.38 421 HIS A CA 1
ATOM 3104 C C . HIS A 1 421 ? -20.117 0.374 -7.090 1.00 91.38 421 HIS A C 1
ATOM 3106 O O . HIS A 1 421 ? -19.611 -0.558 -7.726 1.00 91.38 421 HIS A O 1
ATOM 3112 N N . LEU A 1 422 ? -19.380 1.232 -6.389 1.00 92.06 422 LEU A N 1
ATOM 3113 C CA . LEU A 1 422 ? -17.924 1.220 -6.323 1.00 92.06 422 LEU A CA 1
ATOM 3114 C C . LEU A 1 422 ? -17.449 0.377 -5.137 1.00 92.06 422 LEU A C 1
ATOM 3116 O O . LEU A 1 422 ? -17.685 0.704 -3.977 1.00 92.06 422 LEU A O 1
ATOM 3120 N N . VAL A 1 423 ? -16.720 -0.702 -5.408 1.00 94.31 423 VAL A N 1
ATOM 3121 C CA . VAL A 1 423 ? -16.321 -1.675 -4.382 1.00 94.31 423 VAL A CA 1
ATOM 3122 C C . VAL A 1 423 ? -14.809 -1.850 -4.349 1.00 94.31 423 VAL A C 1
ATOM 3124 O O . VAL A 1 423 ? -14.155 -1.954 -5.388 1.00 94.31 423 VAL A O 1
ATOM 3127 N N . ALA A 1 424 ? -14.244 -1.933 -3.142 1.00 95.69 424 ALA A N 1
ATOM 3128 C CA . ALA A 1 424 ? -12.864 -2.361 -2.937 1.00 95.69 424 ALA A CA 1
ATOM 3129 C C . ALA A 1 424 ? -12.823 -3.777 -2.349 1.00 95.69 424 ALA A C 1
ATOM 3131 O O . ALA A 1 424 ? -13.483 -4.069 -1.351 1.00 95.69 424 ALA A O 1
ATOM 3132 N N . LEU A 1 425 ? -12.005 -4.644 -2.940 1.00 97.06 425 LEU A N 1
ATOM 3133 C CA . LEU A 1 425 ? -11.751 -6.017 -2.497 1.00 97.06 425 LEU A CA 1
ATOM 3134 C C . LEU A 1 425 ? -10.292 -6.161 -2.054 1.00 97.06 425 LEU A C 1
ATOM 3136 O O . LEU A 1 425 ? -9.415 -5.569 -2.683 1.00 97.06 425 LEU A O 1
ATOM 3140 N N . SER A 1 426 ? -10.003 -6.992 -1.048 1.00 96.25 426 SER A N 1
ATOM 3141 C CA . SER A 1 426 ? -8.642 -7.508 -0.812 1.00 96.25 426 SER A CA 1
ATOM 3142 C C . SER A 1 426 ? -8.501 -8.930 -1.333 1.00 96.25 426 SER A C 1
ATOM 3144 O O . SER A 1 426 ? -9.400 -9.745 -1.151 1.00 96.25 426 SER A O 1
ATOM 3146 N N . LEU A 1 427 ? -7.343 -9.227 -1.917 1.00 95.19 427 LEU A N 1
ATOM 3147 C CA . LEU A 1 427 ? -6.956 -10.522 -2.470 1.00 95.19 427 LEU A CA 1
ATOM 3148 C C . LEU A 1 427 ? -5.714 -11.015 -1.721 1.00 95.19 427 LEU A C 1
ATOM 3150 O O . LEU A 1 427 ? -4.704 -10.309 -1.703 1.00 95.19 427 LEU A O 1
ATOM 3154 N N . GLY A 1 428 ? -5.764 -12.209 -1.130 1.00 93.06 428 GLY A N 1
ATOM 3155 C CA . GLY A 1 428 ? -4.641 -12.807 -0.401 1.00 93.06 428 GLY A CA 1
ATOM 3156 C C . GLY A 1 428 ? -4.377 -14.257 -0.802 1.00 93.06 428 GLY A C 1
ATOM 3157 O O . GLY A 1 428 ? -5.311 -15.031 -0.994 1.00 93.06 428 GLY A O 1
ATOM 3158 N N . SER A 1 429 ? -3.108 -14.654 -0.913 1.00 90.50 429 SER A N 1
ATOM 3159 C CA . SER A 1 429 ? -2.709 -16.040 -1.203 1.00 90.50 429 SER A CA 1
ATOM 3160 C C . SER A 1 429 ? -1.368 -16.390 -0.556 1.00 90.50 429 SER A C 1
ATOM 3162 O O . SER A 1 429 ? -0.414 -15.617 -0.660 1.00 90.50 429 SER A O 1
ATOM 3164 N N . ASN A 1 430 ? -1.266 -17.555 0.098 1.00 86.31 430 ASN A N 1
ATOM 3165 C CA . ASN A 1 430 ? -0.006 -18.051 0.676 1.00 86.31 430 ASN A CA 1
ATOM 3166 C C . ASN A 1 430 ? 0.325 -19.519 0.355 1.00 86.31 430 ASN A C 1
ATOM 3168 O O . ASN A 1 430 ? 1.228 -20.085 0.963 1.00 86.31 430 ASN A O 1
ATOM 3172 N N . LEU A 1 431 ? -0.368 -20.134 -0.606 1.00 83.00 431 LEU A N 1
ATOM 3173 C CA . LEU A 1 431 ? -0.069 -21.483 -1.096 1.00 83.00 431 LEU A CA 1
ATOM 3174 C C . LEU A 1 431 ? 0.094 -21.482 -2.620 1.00 83.00 431 LEU A C 1
ATOM 3176 O O . LEU A 1 431 ? -0.579 -20.720 -3.310 1.00 83.00 431 LEU A O 1
ATOM 3180 N N . GLY A 1 432 ? 0.935 -22.381 -3.139 1.00 82.31 432 GLY A N 1
ATOM 3181 C CA . GLY A 1 432 ? 1.114 -22.609 -4.578 1.00 82.31 432 GLY A CA 1
ATOM 3182 C C . GLY A 1 432 ? 1.628 -21.388 -5.351 1.00 82.31 432 GLY A C 1
ATOM 3183 O O . GLY A 1 432 ? 2.407 -20.585 -4.832 1.00 82.31 432 GLY A O 1
ATOM 3184 N N . ASN A 1 433 ? 1.190 -21.234 -6.605 1.00 82.00 433 ASN A N 1
ATOM 3185 C CA . ASN A 1 433 ? 1.519 -20.063 -7.417 1.00 82.00 433 ASN A CA 1
ATOM 3186 C C . ASN A 1 433 ? 0.629 -18.869 -7.028 1.00 82.00 433 ASN A C 1
ATOM 3188 O O . ASN A 1 433 ? -0.386 -18.563 -7.659 1.00 82.00 433 ASN A O 1
ATOM 3192 N N . ARG A 1 434 ? 1.054 -18.174 -5.971 1.00 88.06 434 ARG A N 1
ATOM 3193 C CA . ARG A 1 434 ? 0.312 -17.075 -5.342 1.00 88.06 434 ARG A CA 1
ATOM 3194 C C . ARG A 1 434 ? -0.081 -15.955 -6.315 1.00 88.06 434 ARG A C 1
ATOM 3196 O O . ARG A 1 434 ? -1.197 -15.446 -6.218 1.00 88.06 434 ARG A O 1
ATOM 3203 N N . SER A 1 435 ? 0.791 -15.577 -7.255 1.00 86.69 435 SER A N 1
ATOM 3204 C CA . SER A 1 435 ? 0.497 -14.512 -8.227 1.00 86.69 435 SER A CA 1
ATOM 3205 C C . SER A 1 435 ? -0.501 -14.968 -9.290 1.00 86.69 435 SER A C 1
ATOM 3207 O O . SER A 1 435 ? -1.435 -14.224 -9.582 1.00 86.69 435 SER A O 1
ATOM 3209 N N . ALA A 1 436 ? -0.393 -16.198 -9.806 1.00 85.12 436 ALA A N 1
ATOM 3210 C CA . ALA A 1 436 ? -1.401 -16.724 -10.729 1.00 85.12 436 ALA A CA 1
ATOM 3211 C C . ALA A 1 436 ? -2.768 -16.913 -10.060 1.00 85.12 436 ALA A C 1
ATOM 3213 O O . ALA A 1 436 ? -3.779 -16.663 -10.709 1.00 85.12 436 ALA A O 1
ATOM 3214 N N . HIS A 1 437 ? -2.832 -17.283 -8.775 1.00 89.88 437 HIS A N 1
ATOM 3215 C CA . HIS A 1 437 ? -4.108 -17.374 -8.052 1.00 89.88 437 HIS A CA 1
ATOM 3216 C C . HIS A 1 437 ? -4.815 -16.010 -7.983 1.00 89.88 437 HIS A C 1
ATOM 3218 O O . HIS A 1 437 ? -6.004 -15.922 -8.288 1.00 89.88 437 HIS A O 1
ATOM 3224 N N . ILE A 1 438 ? -4.083 -14.936 -7.654 1.00 91.88 438 ILE A N 1
ATOM 3225 C CA . ILE A 1 438 ? -4.619 -13.562 -7.622 1.00 91.88 438 ILE A CA 1
ATOM 3226 C C . ILE A 1 438 ? -5.024 -13.098 -9.031 1.00 91.88 438 ILE A C 1
ATOM 3228 O O . ILE A 1 438 ? -6.135 -12.600 -9.219 1.00 91.88 438 ILE A O 1
ATOM 3232 N N . SER A 1 439 ? -4.177 -13.311 -10.043 1.00 90.12 439 SER A N 1
ATOM 3233 C CA . SER A 1 439 ? -4.498 -12.967 -11.437 1.00 90.12 439 SER A CA 1
ATOM 3234 C C . SER A 1 439 ? -5.726 -13.725 -11.948 1.00 90.12 439 SER A C 1
ATOM 3236 O O . SER A 1 439 ? -6.597 -13.136 -12.591 1.00 90.12 439 SER A O 1
ATOM 3238 N N . ARG A 1 440 ? -5.854 -15.016 -11.616 1.00 90.25 440 ARG A N 1
ATOM 3239 C CA . ARG A 1 440 ? -7.007 -15.842 -11.989 1.00 90.25 440 ARG A CA 1
ATOM 3240 C C . ARG A 1 440 ? -8.284 -15.403 -11.278 1.00 90.25 440 ARG A C 1
ATOM 3242 O O . ARG A 1 440 ? -9.345 -15.421 -11.898 1.00 90.25 440 ARG A O 1
ATOM 3249 N N . ALA A 1 441 ? -8.191 -14.970 -10.021 1.00 94.19 441 ALA A N 1
ATOM 3250 C CA . ALA A 1 441 ? -9.317 -14.390 -9.296 1.00 94.19 441 ALA A CA 1
ATOM 3251 C C . ALA A 1 441 ? -9.859 -13.144 -10.009 1.00 94.19 441 ALA A C 1
ATOM 3253 O O . ALA A 1 441 ? -11.058 -13.058 -10.266 1.00 94.19 441 ALA A O 1
ATOM 3254 N N . LEU A 1 442 ? -8.973 -12.225 -10.412 1.00 93.88 442 LEU A N 1
ATOM 3255 C CA . LEU A 1 442 ? -9.357 -11.029 -11.167 1.00 93.88 442 LEU A CA 1
ATOM 3256 C C . LEU A 1 442 ? -9.969 -11.355 -12.533 1.00 93.88 442 LEU A C 1
ATOM 3258 O O . LEU A 1 442 ? -10.960 -10.734 -12.903 1.00 93.88 442 LEU A O 1
ATOM 3262 N N . GLN A 1 443 ? -9.432 -12.339 -13.261 1.00 91.88 443 GLN A N 1
ATOM 3263 C CA . GLN A 1 443 ? -10.037 -12.810 -14.515 1.00 91.88 443 GLN A CA 1
ATOM 3264 C C . GLN A 1 443 ? -11.452 -13.364 -14.304 1.00 91.88 443 GLN A C 1
ATOM 3266 O O . GLN A 1 443 ? -12.337 -13.107 -15.111 1.00 91.88 443 GLN A O 1
ATOM 3271 N N . LEU A 1 444 ? -11.676 -14.135 -13.233 1.00 94.38 444 LEU A N 1
ATOM 3272 C CA . LEU A 1 444 ? -12.987 -14.714 -12.930 1.00 94.38 444 LEU A CA 1
ATOM 3273 C C . LEU A 1 444 ? -14.006 -13.662 -12.470 1.00 94.38 444 LEU A C 1
ATOM 3275 O O . LEU A 1 444 ? -15.183 -13.806 -12.788 1.00 94.38 444 LEU A O 1
ATOM 3279 N N . LEU A 1 445 ? -13.561 -12.620 -11.760 1.00 94.75 445 LEU A N 1
ATOM 3280 C CA . LEU A 1 445 ? -14.392 -11.470 -11.395 1.00 94.75 445 LEU A CA 1
ATOM 3281 C C . LEU A 1 445 ? -14.757 -10.638 -12.632 1.00 94.75 445 LEU A C 1
ATOM 3283 O O . LEU A 1 445 ? -15.933 -10.400 -12.868 1.00 94.75 445 LEU A O 1
ATOM 3287 N N . ALA A 1 446 ? -13.778 -10.272 -13.466 1.00 91.56 446 ALA A N 1
ATOM 3288 C CA . ALA A 1 446 ? -13.998 -9.484 -14.684 1.00 91.56 446 ALA A CA 1
ATOM 3289 C C . ALA A 1 446 ? -14.762 -10.237 -15.795 1.00 91.56 446 ALA A C 1
ATOM 3291 O O . ALA A 1 446 ? -15.257 -9.619 -16.730 1.00 91.56 446 ALA A O 1
ATOM 3292 N N . ALA A 1 447 ? -14.865 -11.567 -15.708 1.00 93.75 447 ALA A N 1
ATOM 3293 C CA . ALA A 1 447 ? -15.717 -12.374 -16.584 1.00 93.75 447 ALA A CA 1
ATOM 3294 C C . ALA A 1 447 ? -17.193 -12.414 -16.136 1.00 93.75 447 ALA A C 1
ATOM 3296 O O . ALA A 1 447 ? -18.025 -12.999 -16.832 1.00 93.75 447 ALA A O 1
ATOM 3297 N N . HIS A 1 448 ? -17.533 -11.848 -14.973 1.00 95.31 448 HIS A N 1
ATOM 3298 C CA . HIS A 1 448 ? -18.909 -11.772 -14.498 1.00 95.31 448 HIS A CA 1
ATOM 3299 C C . HIS A 1 448 ? -19.612 -10.549 -15.120 1.00 95.31 448 HIS A C 1
ATOM 3301 O O . HIS A 1 448 ? -19.119 -9.438 -14.960 1.00 95.31 448 HIS A O 1
ATOM 3307 N N . PRO A 1 449 ? -20.780 -10.693 -15.778 1.00 94.31 449 PRO A N 1
ATOM 3308 C CA . PRO A 1 449 ? -21.381 -9.615 -16.578 1.00 94.31 449 PRO A CA 1
ATOM 3309 C C . PRO A 1 449 ? -21.824 -8.390 -15.764 1.00 94.31 449 PRO A C 1
ATOM 3311 O O . PRO A 1 449 ? -22.039 -7.327 -16.332 1.00 94.31 449 PRO A O 1
ATOM 3314 N N . ALA A 1 450 ? -21.969 -8.544 -14.446 1.00 95.19 450 ALA A N 1
ATOM 3315 C CA . ALA A 1 450 ? -22.324 -7.473 -13.517 1.00 95.19 450 ALA A CA 1
ATOM 3316 C C . ALA A 1 450 ? -21.115 -6.867 -12.773 1.00 95.19 450 ALA A C 1
ATOM 3318 O O . ALA A 1 450 ? -21.334 -6.146 -11.807 1.00 95.19 450 ALA A O 1
ATOM 3319 N N . ILE A 1 451 ? -19.867 -7.197 -13.145 1.00 95.62 451 ILE A N 1
ATOM 3320 C CA . ILE A 1 451 ? -18.642 -6.703 -12.488 1.00 95.62 451 ILE A CA 1
ATOM 3321 C C . ILE A 1 451 ? -17.656 -6.171 -13.535 1.00 95.62 451 ILE A C 1
ATOM 3323 O O . ILE A 1 451 ? -17.256 -6.890 -14.448 1.00 95.62 451 ILE A O 1
ATOM 3327 N N . SER A 1 452 ? -17.181 -4.941 -13.343 1.00 93.31 452 SER A N 1
ATOM 3328 C CA . SER A 1 452 ? -16.102 -4.332 -14.127 1.00 93.31 452 SER A CA 1
ATOM 3329 C C . SER A 1 452 ? -14.891 -4.048 -13.239 1.00 93.31 452 SER A C 1
ATOM 3331 O O . SER A 1 452 ? -15.024 -3.456 -12.169 1.00 93.31 452 SER A O 1
ATOM 3333 N N . LEU A 1 453 ? -13.693 -4.467 -13.656 1.00 93.19 453 LEU A N 1
ATOM 3334 C CA . LEU A 1 453 ? -12.452 -4.197 -12.922 1.00 93.19 453 LEU A CA 1
ATOM 3335 C C . LEU A 1 453 ? -11.891 -2.826 -13.316 1.00 93.19 453 LEU A C 1
ATOM 3337 O O . LEU A 1 453 ? -11.456 -2.649 -14.451 1.00 93.19 453 LEU A O 1
ATOM 3341 N N . ILE A 1 454 ? -11.845 -1.896 -12.362 1.00 91.44 454 ILE A N 1
ATOM 3342 C CA . ILE A 1 454 ? -11.383 -0.519 -12.581 1.00 91.44 454 ILE A CA 1
ATOM 3343 C C . ILE A 1 454 ? -9.879 -0.395 -12.323 1.00 91.44 454 ILE A C 1
ATOM 3345 O O . ILE A 1 454 ? -9.158 0.172 -13.138 1.00 91.44 454 ILE A O 1
ATOM 3349 N N . ASP A 1 455 ? -9.397 -0.891 -11.178 1.00 89.69 455 ASP A N 1
ATOM 3350 C CA . ASP A 1 455 ? -8.026 -0.634 -10.713 1.00 89.69 455 ASP A CA 1
ATOM 3351 C C . ASP A 1 455 ? -7.490 -1.759 -9.809 1.00 89.69 455 ASP A C 1
ATOM 3353 O O . ASP A 1 455 ? -8.240 -2.577 -9.271 1.00 89.69 455 ASP A O 1
ATOM 3357 N N . THR A 1 456 ? -6.175 -1.781 -9.602 1.00 95.00 456 THR A N 1
ATOM 3358 C CA . THR A 1 456 ? -5.453 -2.698 -8.706 1.00 95.00 456 THR A CA 1
ATOM 3359 C C . THR A 1 456 ? -4.344 -1.964 -7.961 1.00 95.00 456 THR A C 1
ATOM 3361 O O . THR A 1 456 ? -3.749 -1.031 -8.496 1.00 95.00 456 THR A O 1
ATOM 3364 N N . SER A 1 457 ? -4.021 -2.408 -6.750 1.00 95.25 457 SER A N 1
ATOM 3365 C CA . SER A 1 457 ? -2.843 -1.954 -6.001 1.00 95.25 457 SER A CA 1
ATOM 3366 C C . SER A 1 457 ? -1.529 -2.503 -6.578 1.00 95.25 457 SER A C 1
ATOM 3368 O O . SER A 1 457 ? -1.528 -3.250 -7.557 1.00 95.25 457 SER A O 1
ATOM 3370 N N . PHE A 1 458 ? -0.393 -2.226 -5.929 1.00 94.38 458 PHE A N 1
ATOM 3371 C CA . PHE A 1 458 ? 0.787 -3.088 -6.092 1.00 94.38 458 PHE A CA 1
ATOM 3372 C C . PHE A 1 458 ? 0.567 -4.457 -5.412 1.00 94.38 458 PHE A C 1
ATOM 3374 O O . PHE A 1 458 ? -0.338 -4.609 -4.587 1.00 94.38 458 PHE A O 1
ATOM 3381 N N . LEU A 1 459 ? 1.396 -5.457 -5.733 1.00 92.69 459 LEU A N 1
ATOM 3382 C CA . LEU A 1 459 ? 1.461 -6.714 -4.978 1.00 92.69 459 LEU A CA 1
ATOM 3383 C C . LEU A 1 459 ? 2.411 -6.550 -3.788 1.00 92.69 459 LEU A C 1
ATOM 3385 O O . LEU A 1 459 ? 3.502 -5.993 -3.925 1.00 92.69 459 LEU A O 1
ATOM 3389 N N . TYR A 1 460 ? 2.021 -7.082 -2.632 1.00 91.88 460 TYR A N 1
ATOM 3390 C CA . TYR A 1 460 ? 2.787 -7.002 -1.390 1.00 91.88 460 TYR A CA 1
ATOM 3391 C C . TYR A 1 460 ? 3.043 -8.390 -0.808 1.00 91.88 460 TYR A C 1
ATOM 3393 O O . TYR A 1 460 ? 2.104 -9.099 -0.441 1.00 91.88 460 TYR A O 1
ATOM 3401 N N . ALA A 1 461 ? 4.314 -8.759 -0.673 1.00 89.00 461 ALA A N 1
ATOM 3402 C CA . ALA A 1 461 ? 4.733 -9.910 0.112 1.00 89.00 461 ALA A CA 1
ATOM 3403 C C . ALA A 1 461 ? 4.819 -9.514 1.595 1.00 89.00 461 ALA A C 1
ATOM 3405 O O . ALA A 1 461 ? 5.512 -8.553 1.936 1.00 89.00 461 ALA A O 1
ATOM 3406 N N . THR A 1 462 ? 4.123 -10.237 2.475 1.00 87.00 462 THR A N 1
ATOM 3407 C CA . THR A 1 462 ? 4.071 -9.953 3.923 1.00 87.00 462 THR A CA 1
ATOM 3408 C C . THR A 1 462 ? 4.263 -11.217 4.757 1.00 87.00 462 THR A C 1
ATOM 3410 O O . THR A 1 462 ? 3.993 -12.337 4.302 1.00 87.00 462 THR A O 1
ATOM 3413 N N . ARG A 1 463 ? 4.694 -11.056 6.015 1.00 82.56 463 ARG A N 1
ATOM 3414 C CA . ARG A 1 463 ? 4.654 -12.170 6.974 1.00 82.56 463 ARG A CA 1
ATOM 3415 C C . ARG A 1 463 ? 3.197 -12.501 7.350 1.00 82.56 463 ARG A C 1
ATOM 3417 O O . ARG A 1 463 ? 2.325 -11.633 7.252 1.00 82.56 463 ARG A O 1
ATOM 3424 N N . PRO A 1 464 ? 2.908 -13.746 7.764 1.00 75.00 464 PRO A N 1
ATOM 3425 C CA . PRO A 1 464 ? 1.619 -14.100 8.352 1.00 75.00 464 PRO A CA 1
ATOM 3426 C C . PRO A 1 464 ? 1.354 -13.347 9.663 1.00 75.00 464 PRO A C 1
ATOM 3428 O O . PRO A 1 464 ? 2.235 -13.270 10.509 1.00 75.00 464 PRO A O 1
ATOM 3431 N N . MET A 1 465 ? 0.128 -12.850 9.868 1.00 64.94 465 MET A N 1
ATOM 3432 C CA . MET A 1 465 ? -0.221 -12.059 11.065 1.00 64.94 465 MET A CA 1
ATOM 3433 C C . MET A 1 465 ? -0.640 -12.895 12.291 1.00 64.94 465 MET A C 1
ATOM 3435 O O . MET A 1 465 ? -0.497 -12.438 13.418 1.00 64.94 465 MET A O 1
ATOM 3439 N N . TYR A 1 466 ? -1.225 -14.083 12.092 1.00 60.19 466 TYR A N 1
ATOM 3440 C CA . TYR A 1 466 ? -1.899 -14.830 13.176 1.00 60.19 466 TYR A CA 1
ATOM 3441 C C . TYR A 1 466 ? -1.333 -16.229 13.452 1.00 60.19 466 TYR A C 1
ATOM 3443 O O . TYR A 1 466 ? -1.487 -16.740 14.556 1.00 60.19 466 TYR A O 1
ATOM 3451 N N . TYR A 1 467 ? -0.708 -16.852 12.454 1.00 57.75 467 TYR A N 1
ATOM 3452 C CA . TYR A 1 467 ? -0.021 -18.136 12.581 1.00 57.75 467 TYR A CA 1
ATOM 3453 C C . TYR A 1 467 ? 1.301 -17.998 11.842 1.00 57.75 467 TYR A C 1
ATOM 3455 O O . TYR A 1 467 ? 1.300 -17.968 10.615 1.00 57.75 467 TYR A O 1
ATOM 3463 N N . GLU A 1 468 ? 2.404 -17.861 12.570 1.00 63.84 468 GLU A N 1
ATOM 3464 C CA . GLU A 1 468 ? 3.725 -17.590 11.986 1.00 63.84 468 GLU A CA 1
ATOM 3465 C C . GLU A 1 468 ? 4.330 -18.818 11.285 1.00 63.84 468 GLU A C 1
ATOM 3467 O O . GLU A 1 468 ? 5.145 -18.680 10.378 1.00 63.84 468 GLU A O 1
ATOM 3472 N N . SER A 1 469 ? 3.882 -20.028 11.636 1.00 62.72 469 SER A N 1
ATOM 3473 C CA . SER A 1 469 ? 4.315 -21.295 11.033 1.00 62.72 469 SER A CA 1
ATOM 3474 C C . SER A 1 469 ? 3.620 -21.593 9.691 1.00 62.72 469 SER A C 1
ATOM 3476 O O . SER A 1 469 ? 3.024 -22.658 9.523 1.00 62.72 469 SER A O 1
ATOM 3478 N N . GLN A 1 470 ? 3.644 -20.648 8.747 1.00 68.81 470 GLN A N 1
ATOM 3479 C CA . GLN A 1 470 ? 3.140 -20.827 7.375 1.00 68.81 470 GLN A CA 1
ATOM 3480 C C . GLN A 1 470 ? 3.894 -19.933 6.363 1.00 68.81 470 GLN A C 1
ATOM 3482 O O . GLN A 1 470 ? 4.570 -18.991 6.783 1.00 68.81 470 GLN A O 1
ATOM 3487 N N . PRO A 1 471 ? 3.783 -20.183 5.042 1.00 76.44 471 PRO A N 1
ATOM 3488 C CA . PRO A 1 471 ? 4.455 -19.370 4.027 1.00 76.44 471 PRO A CA 1
ATOM 3489 C C . PRO A 1 471 ? 3.971 -17.915 4.001 1.00 76.44 471 PRO A C 1
ATOM 3491 O O . PRO A 1 471 ? 2.870 -17.592 4.465 1.00 76.44 471 PRO A O 1
ATOM 3494 N N . THR A 1 472 ? 4.792 -17.035 3.422 1.00 83.75 472 THR A N 1
ATOM 3495 C CA . THR A 1 472 ? 4.483 -15.606 3.278 1.00 83.75 472 THR A CA 1
ATOM 3496 C C . THR A 1 472 ? 3.251 -15.377 2.404 1.00 83.75 472 THR A C 1
ATOM 3498 O O . THR A 1 472 ? 3.031 -16.064 1.402 1.00 83.75 472 THR A O 1
ATOM 3501 N N . PHE A 1 473 ? 2.443 -14.385 2.771 1.00 86.31 473 PHE A N 1
ATOM 3502 C CA . PHE A 1 473 ? 1.282 -13.989 1.981 1.00 86.31 473 PHE A CA 1
ATOM 3503 C C . PHE A 1 473 ? 1.706 -13.061 0.852 1.00 86.31 473 PHE A C 1
ATOM 3505 O O . PHE A 1 473 ? 2.532 -12.172 1.052 1.00 86.31 473 PHE A O 1
ATOM 3512 N N . LEU A 1 474 ? 1.100 -13.249 -0.313 1.00 90.94 474 LEU A N 1
ATOM 3513 C CA . LEU A 1 474 ? 1.015 -12.250 -1.364 1.00 90.94 474 LEU A CA 1
ATOM 3514 C C . LEU A 1 474 ? -0.358 -11.582 -1.249 1.00 90.94 474 LEU A C 1
ATOM 3516 O O . LEU A 1 474 ? -1.371 -12.283 -1.241 1.00 90.94 474 LEU A O 1
ATOM 3520 N N . ASN A 1 475 ? -0.387 -10.256 -1.135 1.00 93.88 475 ASN A N 1
ATOM 3521 C CA . ASN A 1 475 ? -1.607 -9.471 -0.948 1.00 93.88 475 ASN A CA 1
ATOM 3522 C C . ASN A 1 475 ? -1.732 -8.388 -2.024 1.00 93.88 475 ASN A C 1
ATOM 3524 O O . ASN A 1 475 ? -0.732 -7.793 -2.431 1.00 93.88 475 ASN A O 1
ATOM 3528 N N . ALA A 1 476 ? -2.963 -8.095 -2.427 1.00 95.69 476 ALA A N 1
ATOM 3529 C CA . ALA A 1 476 ? -3.330 -6.942 -3.241 1.00 95.69 476 ALA A CA 1
ATOM 3530 C C . ALA A 1 476 ? -4.731 -6.440 -2.864 1.00 95.69 476 ALA A C 1
ATOM 3532 O O . ALA A 1 476 ? -5.478 -7.110 -2.150 1.00 95.69 476 ALA A O 1
ATOM 3533 N N . ALA A 1 477 ? -5.102 -5.279 -3.389 1.00 96.94 477 ALA A N 1
ATOM 3534 C CA . ALA A 1 477 ? -6.466 -4.785 -3.427 1.00 96.94 477 ALA A CA 1
ATOM 3535 C C . ALA A 1 477 ? -6.882 -4.508 -4.876 1.00 96.94 477 ALA A C 1
ATOM 3537 O O . ALA A 1 477 ? -6.042 -4.218 -5.733 1.00 96.94 477 ALA A O 1
ATOM 3538 N N . ALA A 1 478 ? -8.179 -4.596 -5.142 1.00 96.62 478 ALA A N 1
ATOM 3539 C CA . ALA A 1 478 ? -8.777 -4.288 -6.434 1.00 96.62 478 ALA A CA 1
ATOM 3540 C C . ALA A 1 478 ? -9.997 -3.386 -6.250 1.00 96.62 478 ALA A C 1
ATOM 3542 O O . ALA A 1 478 ? -10.763 -3.576 -5.304 1.00 96.62 478 ALA A O 1
ATOM 3543 N N . ARG A 1 479 ? -10.172 -2.427 -7.161 1.00 94.50 479 ARG A N 1
ATOM 3544 C CA . ARG A 1 479 ? -11.351 -1.561 -7.245 1.00 94.50 479 ARG A CA 1
ATOM 3545 C C . ARG A 1 479 ? -12.218 -2.028 -8.406 1.00 94.50 479 ARG A C 1
ATOM 3547 O O . ARG A 1 479 ? -11.704 -2.180 -9.515 1.00 94.50 479 ARG A O 1
ATOM 3554 N N . ILE A 1 480 ? -13.502 -2.257 -8.164 1.00 95.00 480 ILE A N 1
ATOM 3555 C CA . ILE A 1 480 ? -14.467 -2.718 -9.169 1.00 95.00 480 ILE A CA 1
ATOM 3556 C C . ILE A 1 480 ? -15.703 -1.810 -9.190 1.00 95.00 480 ILE A C 1
ATOM 3558 O O . ILE A 1 480 ? -16.047 -1.235 -8.159 1.00 95.00 480 ILE A O 1
ATOM 3562 N N . SER A 1 481 ? -16.367 -1.717 -10.341 1.00 94.00 481 SER A N 1
ATOM 3563 C CA . SER A 1 481 ? -17.781 -1.330 -10.431 1.00 94.00 481 SER A CA 1
ATOM 3564 C C . SER A 1 481 ? -18.629 -2.605 -10.452 1.00 94.00 481 SER A C 1
ATOM 3566 O O . SER A 1 481 ? -18.202 -3.622 -11.013 1.00 94.00 481 SER A O 1
ATOM 3568 N N . THR A 1 482 ? -19.803 -2.584 -9.825 1.00 95.12 482 THR A N 1
ATOM 3569 C CA . THR A 1 482 ? -20.741 -3.711 -9.816 1.00 95.12 482 THR A CA 1
ATOM 3570 C C . THR A 1 482 ? -22.195 -3.262 -9.697 1.00 95.12 482 THR A C 1
ATOM 3572 O O . THR A 1 482 ? -22.492 -2.292 -9.012 1.00 95.12 482 THR A O 1
ATOM 3575 N N . THR A 1 483 ? -23.124 -3.998 -10.312 1.00 95.56 483 THR A N 1
ATOM 3576 C CA . THR A 1 483 ? -24.581 -3.836 -10.089 1.00 95.56 483 THR A CA 1
ATOM 3577 C C . THR A 1 483 ? -25.164 -4.882 -9.126 1.00 95.56 483 THR A C 1
ATOM 3579 O O . THR A 1 483 ? -26.364 -4.888 -8.859 1.00 95.56 483 THR A O 1
ATOM 3582 N N . LEU A 1 484 ? -24.323 -5.784 -8.603 1.00 93.88 484 LEU A N 1
ATOM 3583 C CA . LEU A 1 484 ? -24.684 -6.785 -7.591 1.00 93.88 484 LEU A CA 1
ATOM 3584 C C . LEU A 1 484 ? -24.800 -6.177 -6.195 1.00 93.88 484 LEU A C 1
ATOM 3586 O O . LEU A 1 484 ? -23.929 -5.401 -5.812 1.00 93.88 484 LEU A O 1
ATOM 3590 N N . SER A 1 485 ? -25.770 -6.643 -5.400 1.00 92.25 485 SER A N 1
ATOM 3591 C CA . SER A 1 485 ? -25.863 -6.281 -3.982 1.00 92.25 485 SER A CA 1
ATOM 3592 C C . SER A 1 485 ? -24.643 -6.772 -3.176 1.00 92.25 485 SER A C 1
ATOM 3594 O O . SER A 1 485 ? -23.950 -7.704 -3.604 1.00 92.25 485 SER A O 1
ATOM 3596 N N . PRO A 1 486 ? -24.391 -6.233 -1.964 1.00 91.56 486 PRO A N 1
ATOM 3597 C CA . PRO A 1 486 ? -23.283 -6.677 -1.117 1.00 91.56 486 PRO A CA 1
ATOM 3598 C C . PRO A 1 486 ? -23.288 -8.185 -0.807 1.00 91.56 486 PRO A C 1
ATOM 3600 O O . PRO A 1 486 ? -22.221 -8.795 -0.701 1.00 91.56 486 PRO A O 1
ATOM 3603 N N . LEU A 1 487 ? -24.473 -8.798 -0.672 1.00 89.94 487 LEU A N 1
ATOM 3604 C CA . LEU A 1 487 ? -24.611 -10.243 -0.459 1.00 89.94 487 LEU A CA 1
ATOM 3605 C C . LEU A 1 487 ? -24.313 -11.042 -1.729 1.00 89.94 487 LEU A C 1
ATOM 3607 O O . LEU A 1 487 ? -23.529 -11.987 -1.666 1.00 89.94 487 LEU A O 1
ATOM 3611 N N . ASP A 1 488 ? -24.887 -10.652 -2.869 1.00 92.12 488 ASP A N 1
ATOM 3612 C CA . ASP A 1 488 ? -24.670 -11.350 -4.144 1.00 92.12 488 ASP A CA 1
ATOM 3613 C C . ASP A 1 488 ? -23.188 -11.295 -4.542 1.00 92.12 488 ASP A C 1
ATOM 3615 O O . ASP A 1 488 ? -22.604 -12.292 -4.970 1.00 92.12 488 ASP A O 1
ATOM 3619 N N . LEU A 1 489 ? -22.537 -10.148 -4.320 1.00 94.12 489 LEU A N 1
ATOM 3620 C CA . LEU A 1 489 ? -21.101 -9.997 -4.527 1.00 94.12 489 LEU A CA 1
ATOM 3621 C C . LEU A 1 489 ? -20.288 -10.918 -3.607 1.00 94.12 489 LEU A C 1
ATOM 3623 O O . LEU A 1 489 ? -19.321 -11.526 -4.064 1.00 94.12 489 LEU A O 1
ATOM 3627 N N . LEU A 1 490 ? -20.673 -11.057 -2.334 1.00 92.19 490 LEU A N 1
ATOM 3628 C CA . LEU A 1 490 ? -20.020 -11.980 -1.400 1.00 92.19 490 LEU A CA 1
ATOM 3629 C C . LEU A 1 490 ? -20.184 -13.452 -1.828 1.00 92.19 490 LEU A C 1
ATOM 3631 O O . LEU A 1 490 ? -19.274 -14.258 -1.618 1.00 92.19 490 LEU A O 1
ATOM 3635 N N . GLU A 1 491 ? -21.316 -13.826 -2.424 1.00 91.25 491 GLU A N 1
ATOM 3636 C CA . GLU A 1 491 ? -21.499 -15.165 -2.998 1.00 91.25 491 GLU A CA 1
ATOM 3637 C C . GLU A 1 491 ? -20.627 -15.362 -4.247 1.00 91.25 491 GLU A C 1
ATOM 3639 O O . GLU A 1 491 ? -19.978 -16.406 -4.388 1.00 91.25 491 GLU A O 1
ATOM 3644 N N . VAL A 1 492 ? -20.505 -14.341 -5.104 1.00 94.44 492 VAL A N 1
ATOM 3645 C CA . VAL A 1 492 ? -19.592 -14.363 -6.259 1.00 94.44 492 VAL A CA 1
ATOM 3646 C C . VAL A 1 492 ? -18.130 -14.484 -5.822 1.00 94.44 492 VAL A C 1
ATOM 3648 O O . VAL A 1 492 ? -17.425 -15.338 -6.365 1.00 94.44 492 VAL A O 1
ATOM 3651 N N . THR A 1 493 ? -17.652 -13.719 -4.830 1.00 93.44 493 THR A N 1
ATOM 3652 C CA . THR A 1 493 ? -16.254 -13.832 -4.366 1.00 93.44 493 THR A CA 1
ATOM 3653 C C . THR A 1 493 ? -15.966 -15.209 -3.769 1.00 93.44 493 THR A C 1
ATOM 3655 O O . THR A 1 493 ? -14.956 -15.819 -4.123 1.00 93.44 493 THR A O 1
ATOM 3658 N N . GLN A 1 494 ? -16.877 -15.775 -2.971 1.00 89.88 494 GLN A N 1
ATOM 3659 C CA . GLN A 1 494 ? -16.754 -17.153 -2.469 1.00 89.88 494 GLN A CA 1
ATOM 3660 C C . GLN A 1 494 ? -16.752 -18.189 -3.606 1.00 89.88 494 GLN A C 1
ATOM 3662 O O . GLN A 1 494 ? -15.976 -19.147 -3.580 1.00 89.88 494 GLN A O 1
ATOM 3667 N N . GLY A 1 495 ? -17.563 -17.986 -4.647 1.00 90.50 495 GLY A N 1
ATOM 3668 C CA . GLY A 1 495 ? -17.546 -18.814 -5.854 1.00 90.50 495 GLY A CA 1
ATOM 3669 C C . GLY A 1 495 ? -16.224 -18.734 -6.629 1.00 90.50 495 GLY A C 1
ATOM 3670 O O . GLY A 1 495 ? -15.766 -19.743 -7.168 1.00 90.50 495 GLY A O 1
ATOM 3671 N N . VAL A 1 496 ? -15.581 -17.562 -6.667 1.00 92.25 496 VAL A N 1
ATOM 3672 C CA . VAL A 1 496 ? -14.244 -17.373 -7.260 1.00 92.25 496 VAL A CA 1
ATOM 3673 C C . VAL A 1 496 ? -13.179 -18.122 -6.462 1.00 92.25 496 VAL A C 1
ATOM 3675 O O . VAL A 1 496 ? -12.371 -18.832 -7.057 1.00 92.25 496 VAL A O 1
ATOM 3678 N N . GLU A 1 497 ? -13.203 -18.047 -5.131 1.00 91.31 497 GLU A N 1
ATOM 3679 C CA . GLU A 1 497 ? -12.273 -18.792 -4.274 1.00 91.31 497 GLU A CA 1
ATOM 3680 C C . GLU A 1 497 ? -12.320 -20.304 -4.522 1.00 91.31 497 GLU A C 1
ATOM 3682 O O . GLU A 1 497 ? -11.275 -20.935 -4.699 1.00 91.31 497 GLU A O 1
ATOM 3687 N N . LEU A 1 498 ? -13.525 -20.882 -4.579 1.00 87.44 498 LEU A N 1
ATOM 3688 C CA . LEU A 1 498 ? -13.718 -22.306 -4.873 1.00 87.44 498 LEU A CA 1
ATOM 3689 C C . LEU A 1 498 ? -13.156 -22.669 -6.258 1.00 87.44 498 LEU A C 1
ATOM 3691 O O . LEU A 1 498 ? -12.433 -23.656 -6.385 1.00 87.44 498 LEU A O 1
ATOM 3695 N N . LYS A 1 499 ? -13.413 -21.843 -7.284 1.00 89.50 499 LYS A N 1
ATOM 3696 C CA . LYS A 1 499 ? -12.909 -22.042 -8.660 1.00 89.50 499 LYS A CA 1
ATOM 3697 C C . LYS A 1 499 ? -11.384 -21.940 -8.786 1.00 89.50 499 LYS A C 1
ATOM 3699 O O . LYS A 1 499 ? -10.826 -22.538 -9.702 1.00 89.50 499 LYS A O 1
ATOM 3704 N N . VAL A 1 500 ? -10.715 -21.190 -7.909 1.00 86.38 500 VAL A N 1
ATOM 3705 C CA . VAL A 1 500 ? -9.241 -21.076 -7.871 1.00 86.38 500 VAL A CA 1
ATOM 3706 C C . VAL A 1 500 ? -8.597 -22.210 -7.053 1.00 86.38 500 VAL A C 1
ATOM 3708 O O . VAL A 1 500 ? -7.394 -22.428 -7.157 1.00 86.38 500 VAL A O 1
ATOM 3711 N N . GLY A 1 501 ? -9.383 -22.985 -6.296 1.00 80.25 501 GLY A N 1
ATOM 3712 C CA . GLY A 1 501 ? -8.917 -24.172 -5.566 1.00 80.25 501 GLY A CA 1
ATOM 3713 C C . GLY A 1 501 ? -8.946 -24.047 -4.042 1.00 80.25 501 GLY A C 1
ATOM 3714 O O . GLY A 1 501 ? -8.295 -24.829 -3.346 1.00 80.25 501 GLY A O 1
ATOM 3715 N N . ARG A 1 502 ? -9.686 -23.082 -3.480 1.00 74.62 502 ARG A N 1
ATOM 3716 C CA . ARG A 1 502 ? -9.949 -23.039 -2.035 1.00 74.62 502 ARG A CA 1
ATOM 3717 C C . ARG A 1 502 ? -10.799 -24.251 -1.634 1.00 74.62 502 ARG A C 1
ATOM 3719 O O . ARG A 1 502 ? -11.918 -24.407 -2.111 1.00 74.62 502 ARG A O 1
ATOM 3726 N N . ALA A 1 503 ? -10.305 -25.075 -0.709 1.00 66.56 503 ALA A N 1
ATOM 3727 C CA . ALA A 1 503 ? -11.109 -26.144 -0.115 1.00 66.56 503 ALA A CA 1
ATOM 3728 C C . ALA A 1 503 ? -12.350 -25.568 0.609 1.00 66.56 503 ALA A C 1
ATOM 3730 O O . ALA A 1 503 ? -12.232 -24.535 1.285 1.00 66.56 503 ALA A O 1
ATOM 3731 N N . PRO A 1 504 ? -13.531 -26.209 0.505 1.00 60.94 504 PRO A N 1
ATOM 3732 C CA . PRO A 1 504 ? -14.739 -25.741 1.177 1.00 60.94 504 PRO A CA 1
ATOM 3733 C C . PRO A 1 504 ? -14.549 -25.714 2.700 1.00 60.94 504 PRO A C 1
ATOM 3735 O O . PRO A 1 504 ? -13.881 -26.568 3.278 1.00 60.94 504 PRO A O 1
ATOM 3738 N N . LYS A 1 505 ? -15.179 -24.737 3.373 1.00 55.22 505 LYS A N 1
ATOM 3739 C CA . LYS A 1 505 ? -15.085 -24.549 4.840 1.00 55.22 505 LYS A CA 1
ATOM 3740 C C . LYS A 1 505 ? -15.595 -25.763 5.643 1.00 55.22 505 LYS A C 1
ATOM 3742 O O . LYS A 1 505 ? -15.279 -25.886 6.823 1.00 55.22 505 LYS A O 1
ATOM 3747 N N . THR A 1 506 ? -16.349 -26.650 4.998 1.00 50.47 506 THR A N 1
ATOM 3748 C CA . THR A 1 506 ? -16.826 -27.939 5.509 1.00 50.47 506 THR A CA 1
ATOM 3749 C C . THR A 1 506 ? -16.530 -29.035 4.484 1.00 50.47 506 THR A C 1
ATOM 3751 O O . THR A 1 506 ? -17.064 -28.990 3.375 1.00 50.47 506 THR A O 1
ATOM 3754 N N . SER A 1 507 ? -15.705 -30.016 4.856 1.00 43.03 507 SER A N 1
ATOM 3755 C CA . SER A 1 507 ? -15.572 -31.287 4.128 1.00 43.03 507 SER A CA 1
ATOM 3756 C C . SER A 1 507 ? -16.770 -32.207 4.432 1.00 43.03 507 SER A C 1
ATOM 3758 O O . SER A 1 507 ? -17.249 -32.177 5.571 1.00 43.03 507 SER A O 1
ATOM 3760 N N . PRO A 1 508 ? -17.217 -33.066 3.489 1.00 44.06 508 PRO A N 1
ATOM 3761 C CA . PRO A 1 508 ? -18.118 -34.188 3.783 1.00 44.06 508 PRO A CA 1
ATOM 3762 C C . PRO A 1 508 ? -17.633 -35.073 4.943 1.00 44.06 508 PRO A C 1
ATOM 3764 O O . PRO A 1 508 ? -18.447 -35.601 5.695 1.00 44.06 508 PRO A O 1
ATOM 3767 N N . ASP A 1 509 ? -16.313 -35.162 5.135 1.00 45.47 509 ASP A N 1
ATOM 3768 C CA . ASP A 1 509 ? -15.657 -36.005 6.144 1.00 45.47 509 ASP A CA 1
ATOM 3769 C C . ASP A 1 509 ? -15.439 -35.288 7.495 1.00 45.47 509 ASP A C 1
ATOM 3771 O O . ASP A 1 509 ? -14.708 -35.768 8.360 1.00 45.47 509 ASP A O 1
ATOM 3775 N N . GLY A 1 510 ? -16.009 -34.092 7.685 1.00 37.84 510 GLY A N 1
ATOM 3776 C CA . GLY A 1 510 ? -15.953 -33.339 8.950 1.00 37.84 510 GLY A CA 1
ATOM 3777 C C . GLY A 1 510 ? -14.620 -32.641 9.269 1.00 37.84 510 GLY A C 1
ATOM 3778 O O . GLY A 1 510 ? -14.545 -31.877 10.233 1.00 37.84 510 GLY A O 1
ATOM 3779 N N . ILE A 1 511 ? -13.575 -32.833 8.459 1.00 42.06 511 ILE A N 1
ATOM 3780 C CA . ILE A 1 511 ? -12.287 -32.140 8.613 1.00 42.06 511 ILE A CA 1
ATOM 3781 C C . ILE A 1 511 ? -12.416 -30.706 8.073 1.00 42.06 511 ILE A C 1
ATOM 3783 O O . ILE A 1 511 ? -12.542 -30.496 6.867 1.00 42.06 511 ILE A O 1
ATOM 3787 N N . SER A 1 512 ? -12.388 -29.710 8.964 1.00 47.44 512 SER A N 1
ATOM 3788 C CA . SER A 1 512 ? -12.404 -28.285 8.595 1.00 47.44 512 SER A CA 1
ATOM 3789 C C . SER A 1 512 ? -11.002 -27.675 8.633 1.00 47.44 512 SER A C 1
ATOM 3791 O O . SER A 1 512 ? -10.223 -27.921 9.555 1.00 47.44 512 SER A O 1
ATOM 3793 N N . THR A 1 513 ? -10.675 -26.845 7.640 1.00 52.09 513 THR A N 1
ATOM 3794 C CA . THR A 1 513 ? -9.433 -26.060 7.633 1.00 52.09 513 THR A CA 1
ATOM 3795 C C . THR A 1 513 ? -9.431 -25.087 8.822 1.00 52.09 513 THR A C 1
ATOM 3797 O O . THR A 1 513 ? -10.437 -24.396 9.017 1.00 52.09 513 THR A O 1
ATOM 3800 N N . PRO A 1 514 ? -8.334 -24.958 9.597 1.00 53.25 514 PRO A N 1
ATOM 3801 C CA . PRO A 1 514 ? -8.303 -24.076 10.761 1.00 53.25 514 PRO A CA 1
ATOM 3802 C C . PRO A 1 514 ? -8.724 -22.628 10.440 1.00 53.25 514 PRO A C 1
ATOM 3804 O O . PRO A 1 514 ? -8.327 -22.082 9.399 1.00 53.25 514 PRO A O 1
ATOM 3807 N N . PRO A 1 515 ? -9.484 -21.954 11.326 1.00 54.03 515 PRO A N 1
ATOM 3808 C CA . PRO A 1 515 ? -9.783 -20.533 11.176 1.00 54.03 515 PRO A CA 1
ATOM 3809 C C . PRO A 1 515 ? -8.487 -19.726 11.021 1.00 54.03 515 PRO A C 1
ATOM 3811 O O . PRO A 1 515 ? -7.607 -19.814 11.865 1.00 54.03 515 PRO A O 1
ATOM 3814 N N . LYS A 1 516 ? -8.377 -18.924 9.952 1.00 56.50 516 LYS A N 1
ATOM 3815 C CA . LYS A 1 516 ? -7.168 -18.157 9.571 1.00 56.50 516 LYS A CA 1
ATOM 3816 C C . LYS A 1 516 ? -5.904 -18.991 9.228 1.00 56.50 516 LYS A C 1
ATOM 3818 O O . LYS A 1 516 ? -4.813 -18.426 9.205 1.00 56.50 516 LYS A O 1
ATOM 3823 N N . GLY A 1 517 ? -6.031 -20.294 8.958 1.00 55.19 517 GLY A N 1
ATOM 3824 C CA . GLY A 1 517 ? -4.940 -21.120 8.415 1.00 55.19 517 GLY A CA 1
ATOM 3825 C C . GLY A 1 517 ? -4.614 -20.830 6.933 1.00 55.19 517 GLY A C 1
ATOM 3826 O O . GLY A 1 517 ? -5.288 -19.985 6.335 1.00 55.19 517 GLY A O 1
ATOM 3827 N N . PRO A 1 518 ? -3.630 -21.541 6.338 1.00 59.91 518 PRO A N 1
ATOM 3828 C CA . PRO A 1 518 ? -3.149 -21.318 4.967 1.00 59.91 518 PRO A CA 1
ATOM 3829 C C . PRO A 1 518 ? -4.233 -21.460 3.888 1.00 59.91 518 PRO A C 1
ATOM 3831 O O . PRO A 1 518 ? -5.138 -22.291 4.015 1.00 59.91 518 PRO A O 1
ATOM 3834 N N . ARG A 1 519 ? -4.150 -20.655 2.819 1.00 76.00 519 ARG A N 1
ATOM 3835 C CA . ARG A 1 519 ? -5.158 -20.564 1.745 1.00 76.00 519 ARG A CA 1
ATOM 3836 C C . ARG A 1 519 ? -4.526 -20.381 0.365 1.00 76.00 519 ARG A C 1
ATOM 3838 O O . ARG A 1 519 ? -3.595 -19.601 0.174 1.00 76.00 519 ARG A O 1
ATOM 3845 N N . VAL A 1 520 ? -5.117 -21.074 -0.609 1.00 82.88 520 VAL A N 1
ATOM 3846 C CA . VAL A 1 520 ? -4.857 -20.915 -2.051 1.00 82.88 520 VAL A CA 1
ATOM 3847 C C . VAL A 1 520 ? -5.296 -19.525 -2.530 1.00 82.88 520 VAL A C 1
ATOM 3849 O O . VAL A 1 520 ? -4.592 -18.903 -3.324 1.00 82.88 520 VAL A O 1
ATOM 3852 N N . LEU A 1 521 ? -6.430 -19.039 -2.013 1.00 87.75 521 LEU A N 1
ATOM 3853 C CA . LEU A 1 521 ? -6.958 -17.690 -2.203 1.00 87.75 521 LEU A CA 1
ATOM 3854 C C . LEU A 1 521 ? -7.905 -17.324 -1.039 1.00 87.75 521 LEU A C 1
ATOM 3856 O O . LEU A 1 521 ? -8.590 -18.200 -0.502 1.00 87.75 521 LEU A O 1
ATOM 3860 N N . ASP A 1 522 ? -7.940 -16.044 -0.677 1.00 90.06 522 ASP A N 1
ATOM 3861 C CA . ASP A 1 522 ? -8.908 -15.391 0.215 1.00 90.06 522 ASP A CA 1
ATOM 3862 C C . ASP A 1 522 ? -9.334 -14.064 -0.448 1.00 90.06 522 ASP A C 1
ATOM 3864 O O . ASP A 1 522 ? -8.464 -13.304 -0.891 1.00 90.06 522 ASP A O 1
ATOM 3868 N N . VAL A 1 523 ? -10.641 -13.795 -0.551 1.00 92.56 523 VAL A N 1
ATOM 3869 C CA . VAL A 1 523 ? -11.204 -12.574 -1.159 1.00 92.56 523 VAL A CA 1
ATOM 3870 C C . VAL A 1 523 ? -12.239 -11.937 -0.226 1.00 92.56 523 VAL A C 1
ATOM 3872 O O . VAL A 1 523 ? -13.408 -12.325 -0.213 1.00 92.56 523 VAL A O 1
ATOM 3875 N N . ASP A 1 524 ? -11.816 -10.926 0.537 1.00 92.50 524 ASP A N 1
ATOM 3876 C CA . ASP A 1 524 ? -12.699 -10.150 1.423 1.00 92.50 524 ASP A CA 1
ATOM 3877 C C . ASP A 1 524 ? -13.224 -8.890 0.700 1.00 92.50 524 ASP A C 1
ATOM 3879 O O . ASP A 1 524 ? -12.454 -8.156 0.071 1.00 92.50 524 ASP A O 1
ATOM 3883 N N . VAL A 1 525 ? -14.522 -8.595 0.847 1.00 93.75 525 VAL A N 1
ATOM 3884 C CA . VAL A 1 525 ? -15.113 -7.298 0.465 1.00 93.75 525 VAL A CA 1
ATOM 3885 C C . VAL A 1 525 ? -14.737 -6.267 1.530 1.00 93.75 525 VAL A C 1
ATOM 3887 O O . VAL A 1 525 ? -15.125 -6.415 2.689 1.00 93.75 525 VAL A O 1
ATOM 3890 N N . LEU A 1 526 ? -13.959 -5.245 1.161 1.00 92.69 526 LEU A N 1
ATOM 3891 C CA . LEU A 1 526 ? -13.469 -4.218 2.087 1.00 92.69 526 LEU A CA 1
ATOM 3892 C C . LEU A 1 526 ? -14.436 -3.049 2.219 1.00 92.69 526 LEU A C 1
ATOM 3894 O O . LEU A 1 526 ? -14.780 -2.691 3.342 1.00 92.69 526 LEU A O 1
ATOM 3898 N N . LEU A 1 527 ? -14.819 -2.454 1.087 1.00 92.56 527 LEU A N 1
ATOM 3899 C CA . LEU A 1 527 ? -15.603 -1.220 0.963 1.00 92.56 527 LEU A CA 1
ATOM 3900 C C . LEU A 1 527 ? -16.721 -1.434 -0.058 1.00 92.56 527 LEU A C 1
ATOM 3902 O O . LEU A 1 527 ? -16.523 -2.203 -0.995 1.00 92.56 527 LEU A O 1
ATOM 3906 N N . TYR A 1 528 ? -17.842 -0.736 0.089 1.00 90.69 528 TYR A N 1
ATOM 3907 C CA . TYR A 1 528 ? -18.952 -0.740 -0.863 1.00 90.69 528 TYR A CA 1
ATOM 3908 C C . TYR A 1 528 ? -19.588 0.648 -0.798 1.00 90.69 528 TYR A C 1
ATOM 3910 O O . TYR A 1 528 ? -20.182 0.999 0.223 1.00 90.69 528 TYR A O 1
ATOM 3918 N N . ASP A 1 529 ? -19.349 1.449 -1.834 1.00 87.56 529 ASP A N 1
ATOM 3919 C CA . ASP A 1 529 ? -19.551 2.899 -1.848 1.00 87.56 529 ASP A CA 1
ATOM 3920 C C . ASP A 1 529 ? -19.018 3.552 -0.551 1.00 87.56 529 ASP A C 1
ATOM 3922 O O . ASP A 1 529 ? -17.977 3.153 -0.015 1.00 87.56 529 ASP A O 1
ATOM 3926 N N . ASP A 1 530 ? -19.764 4.518 -0.016 1.00 76.56 530 ASP A N 1
ATOM 3927 C CA . ASP A 1 530 ? -19.589 5.070 1.330 1.00 76.56 530 ASP A CA 1
ATOM 3928 C C . ASP A 1 530 ? -20.566 4.437 2.350 1.00 76.56 530 ASP A C 1
ATOM 3930 O O . ASP A 1 530 ? -20.812 4.989 3.428 1.00 76.56 530 ASP A O 1
ATOM 3934 N N . GLU A 1 531 ? -21.150 3.276 2.028 1.00 76.38 531 GLU A N 1
ATOM 3935 C CA . GLU A 1 531 ? -22.173 2.628 2.852 1.00 76.38 531 GLU A CA 1
ATOM 3936 C C . GLU A 1 531 ? -21.610 1.845 4.053 1.00 76.38 531 GLU A C 1
ATOM 3938 O O . GLU A 1 531 ? -20.476 1.356 4.083 1.00 76.38 531 GLU A O 1
ATOM 3943 N N . VAL A 1 532 ? -22.463 1.679 5.072 1.00 74.69 532 VAL A N 1
ATOM 3944 C CA . VAL A 1 532 ? -22.212 0.805 6.226 1.00 74.69 532 VAL A CA 1
ATOM 3945 C C . VAL A 1 532 ? -23.210 -0.350 6.207 1.00 74.69 532 VAL A C 1
ATOM 3947 O O . VAL A 1 532 ? -24.336 -0.226 6.689 1.00 74.69 532 VAL A O 1
ATOM 3950 N N . VAL A 1 533 ? -22.782 -1.494 5.672 1.00 77.94 533 VAL A N 1
ATOM 3951 C CA . VAL A 1 533 ? -23.611 -2.700 5.519 1.00 77.94 533 VAL A CA 1
ATOM 3952 C C . VAL A 1 533 ? -23.407 -3.634 6.716 1.00 77.94 533 VAL A C 1
ATOM 3954 O O . VAL A 1 533 ? -22.276 -4.016 7.028 1.00 77.94 533 VAL A O 1
ATOM 3957 N N . LEU A 1 534 ? -24.498 -4.027 7.386 1.00 72.38 534 LEU A N 1
ATOM 3958 C CA . LEU A 1 534 ? -24.491 -4.897 8.574 1.00 72.38 534 LEU A CA 1
ATOM 3959 C C . LEU A 1 534 ? -25.457 -6.085 8.422 1.00 72.38 534 LEU A C 1
ATOM 3961 O O . LEU A 1 534 ? -26.563 -6.107 8.957 1.00 72.38 534 LEU A O 1
ATOM 3965 N N . GLU A 1 535 ? -24.983 -7.122 7.741 1.00 73.00 535 GLU A N 1
ATOM 3966 C CA . GLU A 1 535 ? -25.694 -8.367 7.417 1.00 73.00 535 GLU A CA 1
ATOM 3967 C C . GLU A 1 535 ? -25.467 -9.431 8.513 1.00 73.00 535 GLU A C 1
ATOM 3969 O O . GLU A 1 535 ? -24.895 -10.514 8.316 1.00 73.00 535 GLU A O 1
ATOM 3974 N N . GLY A 1 536 ? -25.861 -9.088 9.743 1.00 66.50 536 GLY A N 1
ATOM 3975 C CA . GLY A 1 536 ? -25.733 -9.946 10.925 1.00 66.50 536 GLY A CA 1
ATOM 3976 C C . GLY A 1 536 ? -24.288 -10.388 11.203 1.00 66.50 536 GLY A C 1
ATOM 3977 O O . GLY A 1 536 ? -23.418 -9.573 11.495 1.00 66.50 536 GLY A O 1
ATOM 3978 N N . LYS A 1 537 ? -24.031 -11.704 11.157 1.00 61.72 537 LYS A N 1
ATOM 3979 C CA . LYS A 1 537 ? -22.672 -12.286 11.255 1.00 61.72 537 LYS A CA 1
ATOM 3980 C C . LYS A 1 537 ? -22.052 -12.634 9.892 1.00 61.72 537 LYS A C 1
ATOM 3982 O O . LYS A 1 537 ? -20.926 -13.129 9.879 1.00 61.72 537 LYS A O 1
ATOM 3987 N N . LYS A 1 538 ? -22.780 -12.465 8.779 1.00 69.31 538 LYS A N 1
ATOM 3988 C CA . LYS A 1 538 ? -22.343 -12.913 7.446 1.00 69.31 538 LYS A CA 1
ATOM 3989 C C . LYS A 1 538 ? -21.416 -11.905 6.773 1.00 69.31 538 LYS A C 1
ATOM 3991 O O . LYS A 1 538 ? -20.366 -12.306 6.281 1.00 69.31 538 LYS A O 1
ATOM 3996 N N . LEU A 1 539 ? -21.794 -10.627 6.774 1.00 79.44 539 LEU A N 1
ATOM 3997 C CA . LEU A 1 539 ? -21.065 -9.559 6.092 1.00 79.44 539 LEU A CA 1
ATOM 3998 C C . LEU A 1 539 ? -21.105 -8.265 6.917 1.00 79.44 539 LEU A C 1
ATOM 4000 O O . LEU A 1 539 ? -22.115 -7.930 7.534 1.00 79.44 539 LEU A O 1
ATOM 4004 N N . GLN A 1 540 ? -19.974 -7.564 6.944 1.00 84.50 540 GLN A N 1
ATOM 4005 C CA . GLN A 1 540 ? -19.812 -6.267 7.589 1.00 84.50 540 GLN A CA 1
ATOM 4006 C C . GLN A 1 540 ? -18.907 -5.410 6.710 1.00 84.50 540 GLN A C 1
ATOM 4008 O O . GLN A 1 540 ? -17.745 -5.769 6.512 1.00 84.50 540 GLN A O 1
ATOM 4013 N N . ILE A 1 541 ? -19.442 -4.296 6.219 1.00 85.94 541 ILE A N 1
ATOM 4014 C CA . ILE A 1 541 ? -18.738 -3.322 5.381 1.00 85.94 541 ILE A CA 1
ATOM 4015 C C . ILE A 1 541 ? -18.839 -1.950 6.074 1.00 85.94 541 ILE A C 1
ATOM 4017 O O . ILE A 1 541 ? -19.922 -1.612 6.554 1.00 85.94 541 ILE A O 1
ATOM 4021 N N . PRO A 1 542 ? -17.752 -1.166 6.183 1.00 87.62 542 PRO A N 1
ATOM 4022 C CA . PRO A 1 542 ? -16.373 -1.523 5.854 1.00 87.62 542 PRO A CA 1
ATOM 4023 C C . PRO A 1 542 ? -15.846 -2.717 6.662 1.00 87.62 542 PRO A C 1
ATOM 4025 O O . PRO A 1 542 ? -16.242 -2.921 7.816 1.00 87.62 542 PRO A O 1
ATOM 4028 N N . HIS A 1 543 ? -14.952 -3.514 6.072 1.00 86.38 543 HIS A N 1
ATOM 4029 C CA . HIS A 1 543 ? -14.475 -4.749 6.694 1.00 86.38 543 HIS A CA 1
ATOM 4030 C C . HIS A 1 543 ? -13.797 -4.477 8.046 1.00 86.38 543 HIS A C 1
ATOM 4032 O O . HIS A 1 543 ? -12.730 -3.866 8.125 1.00 86.38 543 HIS A O 1
ATOM 4038 N N . ARG A 1 544 ? -14.380 -5.019 9.123 1.00 84.12 544 ARG A N 1
ATOM 4039 C CA . ARG A 1 544 ? -14.026 -4.736 10.531 1.00 84.12 544 ARG A CA 1
ATOM 4040 C C . ARG A 1 544 ? -12.540 -4.786 10.889 1.00 84.12 544 ARG A C 1
ATOM 4042 O O . ARG A 1 544 ? -12.109 -4.057 11.768 1.00 84.12 544 ARG A O 1
ATOM 4049 N N . GLY A 1 545 ? -11.776 -5.673 10.250 1.00 82.12 545 GLY A N 1
ATOM 4050 C CA . GLY A 1 545 ? -10.351 -5.863 10.536 1.00 82.12 545 GLY A CA 1
ATOM 4051 C C . GLY A 1 545 ? -9.428 -4.953 9.727 1.00 82.12 545 GLY A C 1
ATOM 4052 O O . GLY A 1 545 ? -8.218 -5.054 9.874 1.00 82.12 545 GLY A O 1
ATOM 4053 N N . MET A 1 546 ? -9.962 -4.116 8.835 1.00 87.88 546 MET A N 1
ATOM 4054 C CA . MET A 1 546 ? -9.167 -3.251 7.962 1.00 87.88 546 MET A CA 1
ATOM 4055 C C . MET A 1 546 ? -8.288 -2.245 8.732 1.00 87.88 546 MET A C 1
ATOM 4057 O O . MET A 1 546 ? -7.107 -2.182 8.401 1.00 87.88 546 MET A O 1
ATOM 4061 N N . PRO A 1 547 ? -8.760 -1.531 9.782 1.00 85.38 547 PRO A N 1
ATOM 4062 C CA . PRO A 1 547 ? -7.933 -0.543 10.492 1.00 85.38 547 PRO A CA 1
ATOM 4063 C C . PRO A 1 547 ? -6.700 -1.125 11.204 1.00 85.38 547 PRO A C 1
ATOM 4065 O O . PRO A 1 547 ? -5.762 -0.395 11.501 1.00 85.38 547 PRO A O 1
ATOM 4068 N N . GLU A 1 548 ? -6.695 -2.433 11.476 1.00 84.00 548 GLU A N 1
ATOM 4069 C CA . GLU A 1 548 ? -5.624 -3.136 12.196 1.00 84.00 548 GLU A CA 1
ATOM 4070 C C . GLU A 1 548 ? -4.586 -3.776 11.251 1.00 84.00 548 GLU A C 1
ATOM 4072 O O . GLU A 1 548 ? -3.540 -4.243 11.699 1.00 84.00 548 GLU A O 1
ATOM 4077 N N . ARG A 1 549 ? -4.868 -3.856 9.941 1.00 87.25 549 ARG A N 1
ATOM 4078 C CA . ARG A 1 549 ? -4.116 -4.688 8.986 1.00 87.25 549 ARG A CA 1
ATOM 4079 C C . ARG A 1 549 ? -3.330 -3.848 7.985 1.00 87.25 549 ARG A C 1
ATOM 4081 O O . ARG A 1 549 ? -3.851 -3.446 6.947 1.00 87.25 549 ARG A O 1
ATOM 4088 N N . GLU A 1 550 ? -2.029 -3.704 8.219 1.00 89.88 550 GLU A N 1
ATOM 4089 C CA . GLU A 1 550 ? -1.099 -3.057 7.278 1.00 89.88 550 GLU A CA 1
ATOM 4090 C C . GLU A 1 550 ? -1.127 -3.704 5.882 1.00 89.88 550 GLU A C 1
ATOM 4092 O O . GLU A 1 550 ? -1.128 -2.997 4.877 1.00 89.88 550 GLU A O 1
ATOM 4097 N N . PHE A 1 551 ? -1.244 -5.035 5.805 1.00 89.06 551 PHE A N 1
ATOM 4098 C CA . PHE A 1 551 ? -1.348 -5.771 4.537 1.00 89.06 551 PHE A CA 1
ATOM 4099 C C . PHE A 1 551 ? -2.673 -5.555 3.781 1.00 89.06 551 PHE A C 1
ATOM 4101 O O . PHE A 1 551 ? -2.792 -6.010 2.648 1.00 89.06 551 PHE A O 1
ATOM 4108 N N . VAL A 1 552 ? -3.652 -4.865 4.379 1.00 92.31 552 VAL A N 1
ATOM 4109 C CA . VAL A 1 552 ? -4.874 -4.386 3.708 1.00 92.31 552 VAL A CA 1
ATOM 4110 C C . VAL A 1 552 ? -4.757 -2.889 3.413 1.00 92.31 552 VAL A C 1
ATOM 4112 O O . VAL A 1 552 ? -4.994 -2.463 2.285 1.00 92.31 552 VAL A O 1
ATOM 4115 N N . LEU A 1 553 ? -4.337 -2.093 4.402 1.00 92.62 553 LEU A N 1
ATOM 4116 C CA . LEU A 1 553 ? -4.230 -0.637 4.281 1.00 92.62 553 LEU A CA 1
ATOM 4117 C C . LEU A 1 553 ? -3.170 -0.189 3.264 1.00 92.62 553 LEU A C 1
ATOM 4119 O O . LEU A 1 553 ? -3.409 0.788 2.563 1.00 92.62 553 LEU A O 1
ATOM 4123 N N . ARG A 1 554 ? -2.032 -0.891 3.131 1.00 92.12 554 ARG A N 1
ATOM 4124 C CA . ARG A 1 554 ? -1.013 -0.572 2.110 1.00 92.12 554 ARG A CA 1
ATOM 4125 C C . ARG A 1 554 ? -1.545 -0.752 0.682 1.00 92.12 554 ARG A C 1
ATOM 4127 O O . ARG A 1 554 ? -1.522 0.238 -0.044 1.00 92.12 554 ARG A O 1
ATOM 4134 N N . PRO A 1 555 ? -2.078 -1.927 0.282 1.00 94.38 555 PRO A N 1
ATOM 4135 C CA . PRO A 1 555 ? -2.756 -2.070 -1.004 1.00 94.38 555 PRO A CA 1
ATOM 4136 C C . PRO A 1 555 ? -3.869 -1.044 -1.236 1.00 94.38 555 PRO A C 1
ATOM 4138 O O . PRO A 1 555 ? -3.946 -0.440 -2.304 1.00 94.38 555 PRO A O 1
ATOM 4141 N N . LEU A 1 556 ? -4.724 -0.814 -0.236 1.00 93.06 556 LEU A N 1
ATOM 4142 C CA . LEU A 1 556 ? -5.854 0.101 -0.376 1.00 93.06 556 LEU A CA 1
ATOM 4143 C C . LEU A 1 556 ? -5.396 1.561 -0.557 1.00 93.06 556 LEU A C 1
ATOM 4145 O O . LEU A 1 556 ? -6.002 2.295 -1.332 1.00 93.06 556 LEU A O 1
ATOM 4149 N N . ALA A 1 557 ? -4.287 1.969 0.070 1.00 91.44 557 ALA A N 1
ATOM 4150 C CA . ALA A 1 557 ? -3.693 3.299 -0.086 1.00 91.44 557 ALA A CA 1
ATOM 4151 C C . ALA A 1 557 ? -3.035 3.551 -1.461 1.00 91.44 557 ALA A C 1
ATOM 4153 O O . ALA A 1 557 ? -2.696 4.702 -1.759 1.00 91.44 557 ALA A O 1
ATOM 4154 N N . ASP A 1 558 ? -2.857 2.519 -2.295 1.00 90.81 558 ASP A N 1
ATOM 4155 C CA . ASP A 1 558 ? -2.418 2.685 -3.687 1.00 90.81 558 ASP A CA 1
ATOM 4156 C C . ASP A 1 558 ? -3.586 3.112 -4.601 1.00 90.81 558 ASP A C 1
ATOM 4158 O O . ASP A 1 558 ? -3.373 3.896 -5.526 1.00 90.81 558 ASP A O 1
ATOM 4162 N N . ILE A 1 559 ? -4.809 2.628 -4.329 1.00 90.31 559 ILE A N 1
ATOM 4163 C CA . ILE A 1 559 ? -6.007 2.813 -5.179 1.00 90.31 559 ILE A CA 1
ATOM 4164 C C . ILE A 1 559 ? -7.025 3.828 -4.636 1.00 90.31 559 ILE A C 1
ATOM 4166 O O . ILE A 1 559 ? -7.719 4.470 -5.420 1.00 90.31 559 ILE A O 1
ATOM 4170 N N . LEU A 1 560 ? -7.131 3.968 -3.311 1.00 89.31 560 LEU A N 1
ATOM 4171 C CA . LEU A 1 560 ? -8.117 4.797 -2.604 1.00 89.31 560 LEU A CA 1
ATOM 4172 C C . LEU A 1 560 ? -7.506 5.472 -1.349 1.00 89.31 560 LEU A C 1
ATOM 4174 O O . LEU A 1 560 ? -8.051 5.340 -0.252 1.00 89.31 560 LEU A O 1
ATOM 4178 N N . PRO A 1 561 ? -6.374 6.202 -1.450 1.00 88.12 561 PRO A N 1
ATOM 4179 C CA . PRO A 1 561 ? -5.709 6.794 -0.282 1.00 88.12 561 PRO A CA 1
ATOM 4180 C C . PRO A 1 561 ? -6.573 7.795 0.494 1.00 88.12 561 PRO A C 1
ATOM 4182 O O . PRO A 1 561 ? -6.441 7.865 1.716 1.00 88.12 561 PRO A O 1
ATOM 4185 N N . GLY A 1 562 ? -7.422 8.558 -0.204 1.00 85.69 562 GLY A N 1
ATOM 4186 C CA . GLY A 1 562 ? -8.286 9.596 0.369 1.00 85.69 562 GLY A CA 1
ATOM 4187 C C . GLY A 1 562 ? -9.658 9.112 0.848 1.00 85.69 562 GLY A C 1
ATOM 4188 O O . GLY A 1 562 ? -10.379 9.886 1.472 1.00 85.69 562 GLY A O 1
ATOM 4189 N N . TRP A 1 563 ? -10.034 7.850 0.598 1.00 87.56 563 TRP A N 1
ATOM 4190 C CA . TRP A 1 563 ? -11.334 7.342 1.043 1.00 87.56 563 TRP A CA 1
ATOM 4191 C C . TRP A 1 563 ? -11.415 7.355 2.575 1.00 87.56 563 TRP A C 1
ATOM 4193 O O . TRP A 1 563 ? -10.491 6.892 3.249 1.00 87.56 563 TRP A O 1
ATOM 4203 N N . THR A 1 564 ? -12.495 7.909 3.127 1.00 86.12 564 THR A N 1
ATOM 4204 C CA . THR A 1 564 ? -12.616 8.199 4.564 1.00 86.12 564 THR A CA 1
ATOM 4205 C C . THR A 1 564 ? -13.458 7.150 5.270 1.00 86.12 564 THR A C 1
ATOM 4207 O O . THR A 1 564 ? -14.636 6.971 4.980 1.00 86.12 564 THR A O 1
ATOM 4210 N N . HIS A 1 565 ? -12.874 6.476 6.258 1.00 82.56 565 HIS A N 1
ATOM 4211 C CA . HIS A 1 565 ? -13.542 5.385 6.949 1.00 82.56 565 HIS A CA 1
ATOM 4212 C C . HIS A 1 565 ? -14.652 5.906 7.886 1.00 82.56 565 HIS A C 1
ATOM 4214 O O . HIS A 1 565 ? -14.341 6.553 8.890 1.00 82.56 565 HIS A O 1
ATOM 4220 N N . PRO A 1 566 ? -15.935 5.528 7.687 1.00 77.44 566 PRO A N 1
ATOM 4221 C CA . PRO A 1 566 ? -17.086 6.127 8.375 1.00 77.44 566 PRO A CA 1
ATOM 4222 C C . PRO A 1 566 ? -17.053 5.983 9.905 1.00 77.44 566 PRO A C 1
ATOM 4224 O O . PRO A 1 566 ? -17.492 6.877 10.621 1.00 77.44 566 PRO A O 1
ATOM 4227 N N . LYS A 1 567 ? -16.493 4.882 10.434 1.00 73.12 567 LYS A N 1
ATOM 4228 C CA . LYS A 1 567 ? -16.257 4.716 11.881 1.00 73.12 567 LYS A CA 1
ATOM 4229 C C . LYS A 1 567 ? -15.104 5.546 12.462 1.00 73.12 567 LYS A C 1
ATOM 4231 O O . LYS A 1 567 ? -15.232 6.015 13.587 1.00 73.12 567 LYS A O 1
ATOM 4236 N N . THR A 1 568 ? -13.962 5.656 11.775 1.00 78.06 568 THR A N 1
ATOM 4237 C CA . THR A 1 568 ? -12.744 6.263 12.357 1.00 78.06 568 THR A CA 1
ATOM 4238 C C . THR A 1 568 ? -12.578 7.739 11.999 1.00 78.06 568 THR A C 1
ATOM 4240 O O . THR A 1 568 ? -11.777 8.419 12.637 1.00 78.06 568 THR A O 1
ATOM 4243 N N . GLY A 1 569 ? -13.302 8.227 10.985 1.00 82.12 569 GLY A N 1
ATOM 4244 C CA . GLY A 1 569 ? -13.184 9.590 10.459 1.00 82.12 569 GLY A CA 1
ATOM 4245 C C . GLY A 1 569 ? -11.845 9.881 9.775 1.00 82.12 569 GLY A C 1
ATOM 4246 O O . GLY A 1 569 ? -11.534 11.043 9.544 1.00 82.12 569 GLY A O 1
ATOM 4247 N N . ARG A 1 570 ? -11.041 8.848 9.491 1.00 86.19 570 ARG A N 1
ATOM 4248 C CA . ARG A 1 570 ? -9.704 8.957 8.892 1.00 86.19 570 ARG A CA 1
ATOM 4249 C C . ARG A 1 570 ? -9.692 8.401 7.480 1.00 86.19 570 ARG A C 1
ATOM 4251 O O . ARG A 1 570 ? -10.327 7.379 7.207 1.00 86.19 570 ARG A O 1
ATOM 4258 N N . THR A 1 571 ? -8.906 9.025 6.617 1.00 90.25 571 THR A N 1
ATOM 4259 C CA . THR A 1 571 ? -8.578 8.497 5.291 1.00 90.25 571 THR A CA 1
ATOM 4260 C C . THR A 1 571 ? -7.808 7.174 5.391 1.00 90.25 571 THR A C 1
ATOM 4262 O O . THR A 1 571 ? -7.165 6.887 6.407 1.00 90.25 571 THR A O 1
ATOM 4265 N N . VAL A 1 572 ? -7.816 6.354 4.335 1.00 90.25 572 VAL A N 1
ATOM 4266 C CA . VAL A 1 572 ? -6.995 5.125 4.269 1.00 90.25 572 VAL A CA 1
ATOM 4267 C C . VAL A 1 572 ? -5.518 5.429 4.529 1.00 90.25 572 VAL A C 1
ATOM 4269 O O . VAL A 1 572 ? -4.862 4.694 5.272 1.00 90.25 572 VAL A O 1
ATOM 4272 N N . ARG A 1 573 ? -5.000 6.531 3.971 1.00 88.81 573 ARG A N 1
ATOM 4273 C CA . ARG A 1 573 ? -3.609 6.958 4.174 1.00 88.81 573 ARG A CA 1
ATOM 4274 C C . ARG A 1 573 ? -3.339 7.361 5.629 1.00 88.81 573 ARG A C 1
ATOM 4276 O O . ARG A 1 573 ? -2.342 6.916 6.182 1.00 88.81 573 ARG A O 1
ATOM 4283 N N . GLU A 1 574 ? -4.237 8.093 6.289 1.00 88.94 574 GLU A N 1
ATOM 4284 C CA . GLU A 1 574 ? -4.103 8.413 7.723 1.00 88.94 574 GLU A CA 1
ATOM 4285 C C . GLU A 1 574 ? -4.211 7.181 8.630 1.00 88.94 574 GLU A C 1
ATOM 4287 O O . GLU A 1 574 ? -3.501 7.095 9.631 1.00 88.94 574 GLU A O 1
ATOM 4292 N N . MET A 1 575 ? -5.071 6.210 8.305 1.00 90.50 575 MET A N 1
ATOM 4293 C CA . MET A 1 575 ? -5.136 4.947 9.052 1.00 90.50 575 MET A CA 1
ATOM 4294 C C . MET A 1 575 ? -3.830 4.156 8.932 1.00 90.50 575 MET A C 1
ATOM 4296 O O . MET A 1 575 ? -3.335 3.650 9.938 1.00 90.50 575 MET A O 1
ATOM 4300 N N . LEU A 1 576 ? -3.247 4.090 7.729 1.00 89.94 576 LEU A N 1
ATOM 4301 C CA . LEU A 1 576 ? -1.945 3.461 7.501 1.00 89.94 576 LEU A CA 1
ATOM 4302 C C . LEU A 1 576 ? -0.824 4.183 8.264 1.00 89.94 576 LEU A C 1
ATOM 4304 O O . LEU A 1 576 ? -0.001 3.535 8.912 1.00 89.94 576 LEU A O 1
ATOM 4308 N N . ASP A 1 577 ? -0.808 5.513 8.219 1.00 88.25 577 ASP A N 1
ATOM 4309 C CA . ASP A 1 577 ? 0.168 6.343 8.927 1.00 88.25 577 ASP A CA 1
ATOM 4310 C C . ASP A 1 577 ? 0.085 6.152 10.445 1.00 88.25 577 ASP A C 1
ATOM 4312 O O . ASP A 1 577 ? 1.111 5.999 11.101 1.00 88.25 577 ASP A O 1
ATOM 4316 N N . VAL A 1 578 ? -1.123 6.116 11.016 1.00 88.06 578 VAL A N 1
ATOM 4317 C CA . VAL A 1 578 ? -1.311 5.880 12.456 1.00 88.06 578 VAL A CA 1
ATOM 4318 C C . VAL A 1 578 ? -0.859 4.477 12.851 1.00 88.06 578 VAL A C 1
ATOM 4320 O O . VAL A 1 578 ? -0.164 4.338 13.854 1.00 88.06 578 VAL A O 1
ATOM 4323 N N . LEU A 1 579 ? -1.219 3.453 12.071 1.00 86.31 579 LEU A N 1
ATOM 4324 C CA . LEU A 1 579 ? -0.822 2.073 12.347 1.00 86.31 579 LEU A CA 1
ATOM 4325 C C . LEU A 1 579 ? 0.705 1.920 12.311 1.00 86.31 579 LEU A C 1
ATOM 4327 O O . LEU A 1 579 ? 1.287 1.374 13.239 1.00 86.31 579 LEU A O 1
ATOM 4331 N N . THR A 1 580 ? 1.357 2.452 11.274 1.00 84.06 580 THR A N 1
ATOM 4332 C CA . THR A 1 580 ? 2.812 2.313 11.074 1.00 84.06 580 THR A CA 1
ATOM 4333 C C . THR A 1 580 ? 3.664 3.179 12.005 1.00 84.06 580 THR A C 1
ATOM 4335 O O . THR A 1 580 ? 4.848 2.890 12.167 1.00 84.06 580 THR A O 1
ATOM 4338 N N . LYS A 1 581 ? 3.089 4.215 12.632 1.00 83.25 581 LYS A N 1
ATOM 4339 C CA . LYS A 1 581 ? 3.775 5.118 13.579 1.00 83.25 581 LYS A CA 1
ATOM 4340 C C . LYS A 1 581 ? 3.446 4.838 15.055 1.00 83.25 581 LYS A C 1
ATOM 4342 O O . LYS A 1 581 ? 3.903 5.586 15.920 1.00 83.25 581 LYS A O 1
ATOM 4347 N N . ALA A 1 582 ? 2.647 3.815 15.369 1.00 79.62 582 ALA A N 1
ATOM 4348 C CA . ALA A 1 582 ? 2.319 3.472 16.753 1.00 79.62 582 ALA A CA 1
ATOM 4349 C C . ALA A 1 582 ? 3.531 2.872 17.500 1.00 79.62 582 ALA A C 1
ATOM 4351 O O . ALA A 1 582 ? 4.317 2.113 16.940 1.00 79.62 582 ALA A O 1
ATOM 4352 N N . VAL A 1 583 ? 3.691 3.226 18.781 1.00 73.00 583 VAL A N 1
ATOM 4353 C CA . VAL A 1 583 ? 4.902 2.940 19.587 1.00 73.00 583 VAL A CA 1
ATOM 4354 C C . VAL A 1 583 ? 5.102 1.442 19.857 1.00 73.00 583 VAL A C 1
ATOM 4356 O O . VAL A 1 583 ? 6.225 0.978 20.034 1.00 73.00 583 VAL A O 1
ATOM 4359 N N . ASP A 1 584 ? 4.009 0.689 19.889 1.00 72.38 584 ASP A N 1
ATOM 4360 C CA . ASP A 1 584 ? 3.937 -0.760 20.068 1.00 72.38 584 ASP A CA 1
ATOM 4361 C C . ASP A 1 584 ? 3.842 -1.531 18.738 1.00 72.38 584 ASP A C 1
ATOM 4363 O O . ASP A 1 584 ? 3.723 -2.759 18.738 1.00 72.38 584 ASP A O 1
ATOM 4367 N N . TYR A 1 585 ? 3.928 -0.842 17.593 1.00 70.56 585 TYR A N 1
ATOM 4368 C CA . TYR A 1 585 ? 3.811 -1.474 16.286 1.00 70.56 585 TYR A CA 1
ATOM 4369 C C . TYR A 1 585 ? 5.073 -2.253 15.902 1.00 70.56 585 TYR A C 1
ATOM 4371 O O . TYR A 1 585 ? 6.087 -1.686 15.503 1.00 70.56 585 TYR A O 1
ATOM 4379 N N . GLN A 1 586 ? 4.994 -3.583 15.956 1.00 60.25 586 GLN A N 1
ATOM 4380 C CA . GLN A 1 586 ? 6.097 -4.476 15.571 1.00 60.25 586 GLN A CA 1
ATOM 4381 C C . GLN A 1 586 ? 6.193 -4.737 14.049 1.00 60.25 586 GLN A C 1
ATOM 4383 O O . GLN A 1 586 ? 7.008 -5.554 13.617 1.00 60.25 586 GLN A O 1
ATOM 4388 N N . GLY A 1 587 ? 5.381 -4.052 13.231 1.00 56.97 587 GLY A N 1
ATOM 4389 C CA . GLY A 1 587 ? 5.284 -4.281 11.784 1.00 56.97 587 GLY A CA 1
ATOM 4390 C C . GLY A 1 587 ? 4.512 -5.551 11.414 1.00 56.97 587 GLY A C 1
ATOM 4391 O O . GLY A 1 587 ? 4.487 -6.521 12.171 1.00 56.97 587 GLY A O 1
ATOM 4392 N N . ALA A 1 588 ? 3.972 -5.634 10.194 1.00 52.88 588 ALA A N 1
ATOM 4393 C CA . ALA A 1 588 ? 3.642 -6.928 9.577 1.00 52.88 588 ALA A CA 1
ATOM 4394 C C . ALA A 1 588 ? 4.910 -7.646 9.037 1.00 52.88 588 ALA A C 1
ATOM 4396 O O . ALA A 1 588 ? 4.895 -8.280 7.974 1.00 52.88 588 ALA A O 1
ATOM 4397 N N . GLY A 1 589 ? 6.028 -7.537 9.770 1.00 53.34 589 GLY A N 1
ATOM 4398 C CA . GLY A 1 589 ? 7.377 -7.871 9.310 1.00 53.34 589 GLY A CA 1
ATOM 4399 C C . GLY A 1 589 ? 7.827 -7.031 8.109 1.00 53.34 589 GLY A C 1
ATOM 4400 O O . GLY A 1 589 ? 7.297 -5.953 7.854 1.00 53.34 589 GLY A O 1
ATOM 4401 N N . ASP A 1 590 ? 8.801 -7.539 7.346 1.00 67.75 590 ASP A N 1
ATOM 4402 C CA . ASP A 1 590 ? 9.218 -6.911 6.092 1.00 67.75 590 ASP A CA 1
ATOM 4403 C C . ASP A 1 590 ? 8.062 -6.916 5.060 1.00 67.75 590 ASP A C 1
ATOM 4405 O O . ASP A 1 590 ? 7.885 -7.887 4.316 1.00 67.75 590 ASP A O 1
ATOM 4409 N N . VAL A 1 591 ? 7.287 -5.834 4.963 1.00 78.00 591 VAL A N 1
ATOM 4410 C CA . VAL A 1 591 ? 6.317 -5.668 3.871 1.00 78.00 591 VAL A CA 1
ATOM 4411 C C . VAL A 1 591 ? 7.047 -5.221 2.604 1.00 78.00 591 VAL A C 1
ATOM 4413 O O . VAL A 1 591 ? 7.503 -4.083 2.502 1.00 78.00 591 VAL A O 1
ATOM 4416 N N . LYS A 1 592 ? 7.154 -6.120 1.622 1.00 84.44 592 LYS A N 1
ATOM 4417 C CA . LYS A 1 592 ? 7.902 -5.901 0.371 1.00 84.44 592 LYS A CA 1
ATOM 4418 C C . LYS A 1 592 ? 6.941 -5.731 -0.797 1.00 84.44 592 LYS A C 1
ATOM 4420 O O . LYS A 1 592 ? 6.099 -6.599 -1.018 1.00 84.44 592 LYS A O 1
ATOM 4425 N N . ARG A 1 593 ? 7.082 -4.654 -1.579 1.00 87.94 593 ARG A N 1
ATOM 4426 C CA . ARG A 1 593 ? 6.428 -4.568 -2.896 1.00 87.94 593 ARG A CA 1
ATOM 4427 C C . ARG A 1 593 ? 7.084 -5.567 -3.828 1.00 87.94 593 ARG A C 1
ATOM 4429 O O . ARG A 1 593 ? 8.312 -5.619 -3.891 1.00 87.94 593 ARG A O 1
ATOM 4436 N N . VAL A 1 594 ? 6.282 -6.349 -4.538 1.00 88.31 594 VAL A N 1
ATOM 4437 C CA . VAL A 1 594 ? 6.783 -7.400 -5.423 1.00 88.31 594 VAL A CA 1
ATOM 4438 C C . VAL A 1 594 ? 6.116 -7.407 -6.793 1.00 88.31 594 VAL A C 1
ATOM 4440 O O . VAL A 1 594 ? 5.046 -6.840 -6.984 1.00 88.31 594 VAL A O 1
ATOM 4443 N N . MET A 1 595 ? 6.765 -8.071 -7.744 1.00 87.00 595 MET A N 1
ATOM 4444 C CA . MET A 1 595 ? 6.291 -8.304 -9.109 1.00 87.00 595 MET A CA 1
ATOM 4445 C C . MET A 1 595 ? 6.626 -9.739 -9.518 1.00 87.00 595 MET A C 1
ATOM 4447 O O . MET A 1 595 ? 7.638 -10.288 -9.073 1.00 87.00 595 MET A O 1
ATOM 4451 N N . ALA A 1 596 ? 5.793 -10.337 -10.366 1.00 80.94 596 ALA A N 1
ATOM 4452 C CA . ALA A 1 596 ? 6.047 -11.644 -10.962 1.00 80.94 596 ALA A CA 1
ATOM 4453 C C . ALA A 1 596 ? 6.443 -11.468 -12.443 1.00 80.94 596 ALA A C 1
ATOM 4455 O O . ALA A 1 596 ? 5.631 -10.948 -13.208 1.00 80.94 596 ALA A O 1
ATOM 4456 N N . PRO A 1 597 ? 7.658 -11.873 -12.858 1.00 72.25 597 PRO A N 1
ATOM 4457 C CA . PRO A 1 597 ? 8.021 -12.010 -14.270 1.00 72.25 597 PRO A CA 1
ATOM 4458 C C . PRO A 1 597 ? 7.035 -12.905 -15.042 1.00 72.25 597 PRO A C 1
ATOM 4460 O O . PRO A 1 597 ? 6.522 -13.878 -14.483 1.00 72.25 597 PRO A O 1
ATOM 4463 N N . CYS A 1 598 ? 6.797 -12.620 -16.329 1.00 71.50 598 CYS A N 1
ATOM 4464 C CA . CYS A 1 598 ? 5.734 -13.273 -17.111 1.00 71.50 598 CYS A CA 1
ATOM 4465 C C . CYS A 1 598 ? 5.808 -14.814 -17.120 1.00 71.50 598 CYS A C 1
ATOM 4467 O O . CYS A 1 598 ? 4.773 -15.477 -17.157 1.00 71.50 598 CYS A O 1
ATOM 4469 N N . SER A 1 599 ? 7.010 -15.397 -17.057 1.00 62.97 599 SER A N 1
ATOM 4470 C CA . SER A 1 599 ? 7.207 -16.855 -17.080 1.00 62.97 599 SER A CA 1
ATOM 4471 C C . SER A 1 599 ? 7.580 -17.481 -15.726 1.00 62.97 599 SER A C 1
ATOM 4473 O O . SER A 1 599 ? 7.843 -18.680 -15.655 1.00 62.97 599 SER A O 1
ATOM 4475 N N . SER A 1 600 ? 7.583 -16.728 -14.616 1.00 55.03 600 SER A N 1
ATOM 4476 C CA . SER A 1 600 ? 8.025 -17.228 -13.296 1.00 55.03 600 SER A CA 1
ATOM 4477 C C . SER A 1 600 ? 6.959 -18.025 -12.521 1.00 55.03 600 SER A C 1
ATOM 4479 O O . SER A 1 600 ? 6.931 -17.995 -11.289 1.00 55.03 600 SER A O 1
ATOM 4481 N N . ALA A 1 601 ? 6.057 -18.717 -13.215 1.00 44.62 601 ALA A N 1
ATOM 4482 C CA . ALA A 1 601 ? 4.813 -19.268 -12.671 1.00 44.62 601 ALA A CA 1
ATOM 4483 C C . ALA A 1 601 ? 4.960 -20.495 -11.732 1.00 44.62 601 ALA A C 1
ATOM 4485 O O . ALA A 1 601 ? 3.954 -21.096 -11.358 1.00 44.62 601 ALA A O 1
ATOM 4486 N N . GLU A 1 602 ? 6.174 -20.898 -11.340 1.00 45.56 602 GLU A N 1
ATOM 4487 C CA . GLU A 1 602 ? 6.388 -22.205 -10.688 1.00 45.56 602 GLU A CA 1
ATOM 4488 C C . GLU A 1 602 ? 7.280 -22.206 -9.432 1.00 45.56 602 GLU A C 1
ATOM 4490 O O . GLU A 1 602 ? 7.503 -23.270 -8.857 1.00 45.56 602 GLU A O 1
ATOM 4495 N N . SER A 1 603 ? 7.784 -21.065 -8.933 1.00 46.47 603 SER A N 1
ATOM 4496 C CA . SER A 1 603 ? 8.567 -21.084 -7.678 1.00 46.47 603 SER A CA 1
ATOM 4497 C C . SER A 1 603 ? 8.510 -19.806 -6.836 1.00 46.47 603 SER A C 1
ATOM 4499 O O . SER A 1 603 ? 8.469 -18.690 -7.352 1.00 46.47 603 SER A O 1
ATOM 4501 N N . GLU A 1 604 ? 8.582 -19.968 -5.508 1.00 44.09 604 GLU A N 1
ATOM 4502 C CA . GLU A 1 604 ? 8.580 -18.854 -4.547 1.00 44.09 604 GLU A CA 1
ATOM 4503 C C . GLU A 1 604 ? 9.773 -17.894 -4.702 1.00 44.09 604 GLU A C 1
ATOM 4505 O O . GLU A 1 604 ? 9.674 -16.741 -4.287 1.00 44.09 604 GLU A O 1
ATOM 4510 N N . GLY A 1 605 ? 10.871 -18.346 -5.318 1.00 48.16 605 GLY A N 1
ATOM 4511 C CA . GLY A 1 605 ? 12.065 -17.540 -5.593 1.00 48.16 605 GLY A CA 1
ATOM 4512 C C . GLY A 1 605 ? 11.976 -16.645 -6.836 1.00 48.16 605 GLY A C 1
ATOM 4513 O O . GLY A 1 605 ? 12.925 -15.920 -7.113 1.00 48.16 605 GLY A O 1
ATOM 4514 N N . GLY A 1 606 ? 10.872 -16.687 -7.593 1.00 62.19 606 GLY A N 1
ATOM 4515 C CA . GLY A 1 606 ? 10.699 -15.893 -8.817 1.00 62.19 606 GLY A CA 1
ATOM 4516 C C . GLY A 1 606 ? 10.233 -14.446 -8.608 1.00 62.19 606 GLY A C 1
ATOM 4517 O O . GLY A 1 606 ? 10.277 -13.660 -9.550 1.00 62.19 606 GLY A O 1
ATOM 4518 N N . LEU A 1 607 ? 9.775 -14.079 -7.404 1.00 75.81 607 LEU A N 1
ATOM 4519 C CA . LEU A 1 607 ? 9.218 -12.749 -7.137 1.00 75.81 607 LEU A CA 1
ATOM 4520 C C . LEU A 1 607 ? 10.316 -11.692 -6.969 1.00 75.81 607 LEU A C 1
ATOM 4522 O O . LEU A 1 607 ? 11.157 -11.772 -6.073 1.00 75.81 607 LEU A O 1
ATOM 4526 N N . TRP A 1 608 ? 10.255 -10.647 -7.785 1.00 78.75 608 TRP A N 1
ATOM 4527 C CA . TRP A 1 608 ? 11.141 -9.493 -7.682 1.00 78.75 608 TRP A CA 1
ATOM 4528 C C . TRP A 1 608 ? 10.663 -8.524 -6.617 1.00 78.75 608 TRP A C 1
ATOM 4530 O O . TRP A 1 608 ? 9.504 -8.131 -6.644 1.00 78.75 608 TRP A O 1
ATOM 4540 N N . THR A 1 609 ? 11.553 -8.101 -5.717 1.00 78.88 609 THR A N 1
ATOM 4541 C CA . THR A 1 609 ? 11.262 -7.044 -4.737 1.00 78.88 609 THR A CA 1
ATOM 4542 C C . THR A 1 609 ? 11.658 -5.677 -5.285 1.00 78.88 609 THR A C 1
ATOM 4544 O O . THR A 1 609 ? 12.820 -5.460 -5.622 1.00 78.88 609 THR A O 1
ATOM 4547 N N . TRP A 1 610 ? 10.707 -4.747 -5.286 1.00 75.94 610 TRP A N 1
ATOM 4548 C CA . TRP A 1 610 ? 10.884 -3.342 -5.658 1.00 75.94 610 TRP A CA 1
ATOM 4549 C C . TRP A 1 610 ? 10.854 -2.452 -4.405 1.00 75.94 610 TRP A C 1
ATOM 4551 O O . TRP A 1 610 ? 10.333 -2.863 -3.365 1.00 75.94 610 TRP A O 1
ATOM 4561 N N . ARG A 1 611 ? 11.421 -1.239 -4.470 1.00 70.88 611 ARG A N 1
ATOM 4562 C CA . ARG A 1 611 ? 11.610 -0.308 -3.333 1.00 70.88 611 ARG A CA 1
ATOM 4563 C C . ARG A 1 611 ? 12.424 -0.887 -2.162 1.00 70.88 611 ARG A C 1
ATOM 4565 O O . ARG A 1 611 ? 12.365 -0.365 -1.050 1.00 70.88 611 ARG A O 1
ATOM 4572 N N . GLY A 1 612 ? 13.208 -1.937 -2.414 1.00 67.62 612 GLY A N 1
ATOM 4573 C CA . GLY A 1 612 ? 13.996 -2.648 -1.405 1.00 67.62 612 GLY A CA 1
ATOM 4574 C C . GLY A 1 612 ? 15.337 -1.997 -1.035 1.00 67.62 612 GLY A C 1
ATOM 4575 O O . GLY A 1 612 ? 15.692 -0.902 -1.483 1.00 67.62 612 GLY A O 1
ATOM 4576 N N . ASP A 1 613 ? 16.102 -2.736 -0.229 1.00 74.38 613 ASP A N 1
ATOM 4577 C CA . ASP A 1 613 ? 17.425 -2.386 0.315 1.00 74.38 613 ASP A CA 1
ATOM 4578 C C . ASP A 1 613 ? 18.514 -2.077 -0.721 1.00 74.38 613 ASP A C 1
ATOM 4580 O O . ASP A 1 613 ? 19.551 -1.533 -0.347 1.00 74.38 613 ASP A O 1
ATOM 4584 N N . ARG A 1 614 ? 18.319 -2.456 -1.990 1.00 86.75 614 ARG A N 1
ATOM 4585 C CA . ARG A 1 614 ? 19.300 -2.288 -3.067 1.00 86.75 614 ARG A CA 1
ATOM 4586 C C . ARG A 1 614 ? 18.659 -1.832 -4.370 1.00 86.75 614 ARG A C 1
ATOM 4588 O O . ARG A 1 614 ? 17.458 -2.018 -4.567 1.00 86.75 614 ARG A O 1
ATOM 4595 N N . THR A 1 615 ? 19.477 -1.287 -5.256 1.00 92.25 615 THR A N 1
ATOM 4596 C CA . THR A 1 615 ? 19.137 -1.023 -6.655 1.00 92.25 615 THR A CA 1
ATOM 4597 C C . THR A 1 615 ? 19.351 -2.298 -7.480 1.00 92.25 615 THR A C 1
ATOM 4599 O O . THR A 1 615 ? 20.284 -3.069 -7.234 1.00 92.25 615 THR A O 1
ATOM 4602 N N . LEU A 1 616 ? 18.471 -2.541 -8.446 1.00 92.81 616 LEU A N 1
ATOM 4603 C CA . LEU A 1 616 ? 18.561 -3.641 -9.402 1.00 92.81 616 LEU A CA 1
ATOM 4604 C C . LEU A 1 616 ? 19.329 -3.209 -10.658 1.00 92.81 616 LEU A C 1
ATOM 4606 O O . LEU A 1 616 ? 19.262 -2.054 -11.089 1.00 92.81 616 LEU A O 1
ATOM 4610 N N . LEU A 1 617 ? 20.047 -4.153 -11.260 1.00 94.06 617 LEU A N 1
ATOM 4611 C CA . LEU A 1 617 ? 20.926 -3.908 -12.400 1.00 94.06 617 LEU A CA 1
ATOM 4612 C C . LEU A 1 617 ? 20.384 -4.570 -13.674 1.00 94.06 617 LEU A C 1
ATOM 4614 O O . LEU A 1 617 ? 20.318 -5.797 -13.757 1.00 94.06 617 LEU A O 1
ATOM 4618 N N . MET A 1 618 ? 20.032 -3.761 -14.675 1.00 96.19 618 MET A N 1
ATOM 4619 C CA . MET A 1 618 ? 19.613 -4.219 -16.005 1.00 96.19 618 MET A CA 1
ATOM 4620 C C . MET A 1 618 ? 20.756 -4.035 -17.014 1.00 96.19 618 MET A C 1
ATOM 4622 O O . MET A 1 618 ? 21.210 -2.914 -17.254 1.00 96.19 618 MET A O 1
ATOM 4626 N N . GLY A 1 619 ? 21.217 -5.135 -17.610 1.00 95.75 619 GLY A N 1
ATOM 4627 C CA . GLY A 1 619 ? 22.273 -5.159 -18.623 1.00 95.75 619 GLY A CA 1
ATOM 4628 C C . GLY A 1 619 ? 21.710 -5.087 -20.041 1.00 95.75 619 GLY A C 1
ATOM 4629 O O . GLY A 1 619 ? 20.842 -5.879 -20.402 1.00 95.75 619 GLY A O 1
ATOM 4630 N N . ILE A 1 620 ? 22.212 -4.146 -20.842 1.00 93.62 620 ILE A N 1
ATOM 4631 C CA . ILE A 1 620 ? 21.796 -3.931 -22.237 1.00 93.62 620 ILE A CA 1
ATOM 4632 C C . ILE A 1 620 ? 22.466 -4.962 -23.155 1.00 93.62 620 ILE A C 1
ATOM 4634 O O . ILE A 1 620 ? 23.695 -4.992 -23.256 1.00 93.62 620 ILE A O 1
ATOM 4638 N N . LEU A 1 621 ? 21.669 -5.747 -23.881 1.00 92.19 621 LEU A N 1
ATOM 4639 C CA . LEU A 1 621 ? 22.122 -6.750 -24.843 1.00 92.19 621 LEU A CA 1
ATOM 4640 C C . LEU A 1 621 ? 21.597 -6.437 -26.255 1.00 92.19 621 LEU A C 1
ATOM 4642 O O . LEU A 1 621 ? 20.504 -6.838 -26.649 1.00 92.19 621 LEU A O 1
ATOM 4646 N N . ASN A 1 622 ? 22.403 -5.724 -27.040 1.00 85.56 622 ASN A N 1
ATOM 4647 C CA . ASN A 1 622 ? 22.048 -5.370 -28.415 1.00 85.56 622 ASN A CA 1
ATOM 4648 C C . ASN A 1 622 ? 22.196 -6.579 -29.353 1.00 85.56 622 ASN A C 1
ATOM 4650 O O . ASN A 1 622 ? 23.282 -7.144 -29.469 1.00 85.56 622 ASN A O 1
ATOM 4654 N N . ALA A 1 623 ? 21.129 -6.915 -30.073 1.00 83.38 623 ALA A N 1
ATOM 4655 C CA . ALA A 1 623 ? 21.085 -7.906 -31.146 1.00 83.38 623 ALA A CA 1
ATOM 4656 C C . ALA A 1 623 ? 21.074 -7.211 -32.527 1.00 83.38 623 ALA A C 1
ATOM 4658 O O . ALA A 1 623 ? 20.234 -7.497 -33.377 1.00 83.38 623 ALA A O 1
ATOM 4659 N N . THR A 1 624 ? 21.972 -6.241 -32.740 1.00 70.94 624 THR A N 1
ATOM 4660 C CA . THR A 1 624 ? 22.055 -5.435 -33.975 1.00 70.94 624 THR A CA 1
ATOM 4661 C C . THR A 1 624 ? 23.328 -5.733 -34.784 1.00 70.94 624 THR A C 1
ATOM 4663 O O . THR A 1 624 ? 24.403 -5.818 -34.186 1.00 70.94 624 THR A O 1
ATOM 4666 N N . PRO A 1 625 ? 23.263 -5.814 -36.133 1.00 58.75 625 PRO A N 1
ATOM 4667 C CA . PRO A 1 625 ? 24.434 -6.076 -36.979 1.00 58.75 625 PRO A CA 1
ATOM 4668 C C . PRO A 1 625 ? 25.557 -5.043 -36.843 1.00 58.75 625 PRO A C 1
ATOM 4670 O O . PRO A 1 625 ? 26.724 -5.402 -36.909 1.00 58.75 625 PRO A O 1
ATOM 4673 N N . ASP A 1 626 ? 25.238 -3.774 -36.571 1.00 52.88 626 ASP A N 1
ATOM 4674 C CA . ASP A 1 626 ? 26.243 -2.705 -36.424 1.00 52.88 626 ASP A CA 1
ATOM 4675 C C . ASP A 1 626 ? 27.115 -2.847 -35.158 1.00 52.88 626 ASP A C 1
ATOM 4677 O O . ASP A 1 626 ? 28.101 -2.130 -34.983 1.00 52.88 626 ASP A O 1
ATOM 4681 N N . SER A 1 627 ? 26.765 -3.781 -34.265 1.00 46.41 627 SER A N 1
ATOM 4682 C CA . SER A 1 627 ? 27.612 -4.209 -33.142 1.00 46.41 627 SER A CA 1
ATOM 4683 C C . SER A 1 627 ? 28.559 -5.362 -33.518 1.00 46.41 627 SER A C 1
ATOM 4685 O O . SER A 1 627 ? 29.463 -5.677 -32.743 1.00 46.41 627 SER A O 1
ATOM 4687 N N . PHE A 1 628 ? 28.346 -5.990 -34.681 1.00 46.78 628 PHE A N 1
ATOM 4688 C CA . PHE A 1 628 ? 28.920 -7.266 -35.117 1.00 46.78 628 PHE A CA 1
ATOM 4689 C C . PHE A 1 628 ? 29.173 -7.282 -36.637 1.00 46.78 628 PHE A C 1
ATOM 4691 O O . PHE A 1 628 ? 28.575 -8.061 -37.382 1.00 46.78 628 PHE A O 1
ATOM 4698 N N . SER A 1 629 ? 30.091 -6.440 -37.111 1.00 30.16 629 SER A N 1
ATOM 4699 C CA . SER A 1 629 ? 30.696 -6.654 -38.427 1.00 30.16 629 SER A CA 1
ATOM 4700 C C . SER A 1 629 ? 31.479 -7.976 -38.422 1.00 30.16 629 SER A C 1
ATOM 4702 O O . SER A 1 629 ? 32.352 -8.143 -37.571 1.00 30.16 629 SER A O 1
ATOM 4704 N N . ASP A 1 630 ? 31.173 -8.852 -39.389 1.00 34.31 630 ASP A N 1
ATOM 4705 C CA . ASP A 1 630 ? 31.946 -10.030 -39.847 1.00 34.31 630 ASP A CA 1
ATOM 4706 C C . ASP A 1 630 ? 31.362 -11.445 -39.609 1.00 34.31 630 ASP A C 1
ATOM 4708 O O . ASP A 1 630 ? 32.103 -12.430 -39.604 1.00 34.31 630 ASP A O 1
ATOM 4712 N N . GLY A 1 631 ? 30.032 -11.614 -39.555 1.00 34.97 631 GLY A N 1
ATOM 4713 C CA . GLY A 1 631 ? 29.452 -12.920 -39.916 1.00 34.97 631 GLY A CA 1
ATOM 4714 C C . GLY A 1 631 ? 27.949 -13.127 -39.702 1.00 34.97 631 GLY A C 1
ATOM 4715 O O . GLY A 1 631 ? 27.289 -12.350 -39.022 1.00 34.97 631 GLY A O 1
ATOM 4716 N N . GLY A 1 632 ? 27.408 -14.175 -40.340 1.00 44.38 632 GLY A N 1
ATOM 4717 C CA . GLY A 1 632 ? 25.963 -14.438 -40.443 1.00 44.38 632 GLY A CA 1
ATOM 4718 C C . GLY A 1 632 ? 25.270 -14.883 -39.146 1.00 44.38 632 GLY A C 1
ATOM 4719 O O . GLY A 1 632 ? 25.921 -15.109 -38.130 1.00 44.38 632 GLY A O 1
ATOM 4720 N N . ASP A 1 633 ? 23.946 -15.053 -39.218 1.00 47.72 633 ASP A N 1
ATOM 4721 C CA . ASP A 1 633 ? 22.975 -15.137 -38.107 1.00 47.72 633 ASP A CA 1
ATOM 4722 C C . ASP A 1 633 ? 23.413 -15.919 -36.850 1.00 47.72 633 ASP A C 1
ATOM 4724 O O . ASP A 1 633 ? 23.124 -15.499 -35.729 1.00 47.72 633 ASP A O 1
ATOM 4728 N N . HIS A 1 634 ? 24.141 -17.030 -37.002 1.00 49.78 634 HIS A N 1
ATOM 4729 C CA . HIS A 1 634 ? 24.657 -17.818 -35.876 1.00 49.78 634 HIS A CA 1
ATOM 4730 C C . HIS A 1 634 ? 25.682 -17.060 -35.010 1.00 49.78 634 HIS A C 1
ATOM 4732 O O . HIS A 1 634 ? 25.632 -17.145 -33.783 1.00 49.78 634 HIS A O 1
ATOM 4738 N N . LEU A 1 635 ? 26.565 -16.263 -35.621 1.00 53.16 635 LEU A N 1
ATOM 4739 C CA . LEU A 1 635 ? 27.615 -15.520 -34.912 1.00 53.16 635 LEU A CA 1
ATOM 4740 C C . LEU A 1 635 ? 27.042 -14.393 -34.042 1.00 53.16 635 LEU A C 1
ATOM 4742 O O . LEU A 1 635 ? 27.575 -14.119 -32.966 1.00 53.16 635 LEU A O 1
ATOM 4746 N N . GLY A 1 636 ? 25.916 -13.796 -34.449 1.00 72.56 636 GLY A N 1
ATOM 4747 C CA . GLY A 1 636 ? 25.182 -12.832 -33.624 1.00 72.56 636 GLY A CA 1
ATOM 4748 C C . GLY A 1 636 ? 24.601 -13.462 -32.352 1.00 72.56 636 GLY A C 1
ATOM 4749 O O . GLY A 1 636 ? 24.660 -12.855 -31.281 1.00 72.56 636 GLY A O 1
ATOM 4750 N N . VAL A 1 637 ? 24.099 -14.700 -32.437 1.00 84.94 637 VAL A N 1
ATOM 4751 C CA . VAL A 1 637 ? 23.558 -15.433 -31.278 1.00 84.94 637 VAL A CA 1
ATOM 4752 C C . VAL A 1 637 ? 24.671 -15.850 -30.315 1.00 84.94 637 VAL A C 1
ATOM 4754 O O . VAL A 1 637 ? 24.557 -15.589 -29.117 1.00 84.94 637 VAL A O 1
ATOM 4757 N N . ASP A 1 638 ? 25.768 -16.425 -30.813 1.00 84.12 638 ASP A N 1
ATOM 4758 C CA . ASP A 1 638 ? 26.894 -16.862 -29.971 1.00 84.12 638 ASP A CA 1
ATOM 4759 C C . ASP A 1 638 ? 27.587 -15.686 -29.261 1.00 84.12 638 ASP A C 1
ATOM 4761 O O . ASP A 1 638 ? 27.962 -15.786 -28.085 1.00 84.12 638 ASP A O 1
ATOM 4765 N N . ALA A 1 639 ? 27.707 -14.536 -29.933 1.00 83.75 639 ALA A N 1
ATOM 4766 C CA . ALA A 1 639 ? 28.217 -13.309 -29.327 1.00 83.75 639 ALA A CA 1
ATOM 4767 C C . ALA A 1 639 ? 27.261 -12.755 -28.254 1.00 83.75 639 ALA A C 1
ATOM 4769 O O . ALA A 1 639 ? 27.712 -12.368 -27.169 1.00 83.75 639 ALA A O 1
ATOM 4770 N N . ALA A 1 640 ? 25.947 -12.765 -28.509 1.00 87.81 640 ALA A N 1
ATOM 4771 C CA . ALA A 1 640 ? 24.941 -12.338 -27.539 1.00 87.81 640 ALA A CA 1
ATOM 4772 C C . ALA A 1 640 ? 24.920 -13.243 -26.292 1.00 87.81 640 ALA A C 1
ATOM 4774 O O . ALA A 1 640 ? 24.963 -12.732 -25.171 1.00 87.81 640 ALA A O 1
ATOM 4775 N N . LEU A 1 641 ? 24.961 -14.570 -26.470 1.00 90.31 641 LEU A N 1
ATOM 4776 C CA . LEU A 1 641 ? 25.131 -15.549 -25.387 1.00 90.31 641 LEU A CA 1
ATOM 4777 C C . LEU A 1 641 ? 26.398 -15.270 -24.571 1.00 90.31 641 LEU A C 1
ATOM 4779 O O . LEU A 1 641 ? 26.346 -15.179 -23.346 1.00 90.31 641 LEU A O 1
ATOM 4783 N N . SER A 1 642 ? 27.539 -15.094 -25.238 1.00 89.50 642 SER A N 1
ATOM 4784 C CA . SER A 1 642 ? 28.830 -14.848 -24.580 1.00 89.50 642 SER A CA 1
ATOM 4785 C C . SER A 1 642 ? 28.848 -13.532 -23.793 1.00 89.50 642 SER A C 1
ATOM 4787 O O . SER A 1 642 ? 29.468 -13.439 -22.732 1.00 89.50 642 SER A O 1
ATOM 4789 N N . SER A 1 643 ? 28.143 -12.508 -24.277 1.00 89.88 643 SER A N 1
ATOM 4790 C CA . SER A 1 643 ? 27.951 -11.251 -23.552 1.00 89.88 643 SER A CA 1
ATOM 4791 C C . SER A 1 643 ? 27.042 -11.433 -22.330 1.00 89.88 643 SER A C 1
ATOM 4793 O O . SER A 1 643 ? 27.424 -11.062 -21.220 1.00 89.88 643 SER A O 1
ATOM 4795 N N . ALA A 1 644 ? 25.889 -12.087 -22.501 1.00 91.81 644 ALA A N 1
ATOM 4796 C CA . ALA A 1 644 ? 24.940 -12.360 -21.423 1.00 91.81 644 ALA A CA 1
ATOM 4797 C C . ALA A 1 644 ? 25.549 -13.206 -20.297 1.00 91.81 644 ALA A C 1
ATOM 4799 O O . ALA A 1 644 ? 25.383 -12.870 -19.125 1.00 91.81 644 ALA A O 1
ATOM 4800 N N . ARG A 1 645 ? 26.311 -14.254 -20.642 1.00 91.38 645 ARG A N 1
ATOM 4801 C CA . ARG A 1 645 ? 27.045 -15.091 -19.679 1.00 91.38 645 ARG A CA 1
ATOM 4802 C C . ARG A 1 645 ? 27.931 -14.241 -18.773 1.00 91.38 645 ARG A C 1
ATOM 4804 O O . ARG A 1 645 ? 27.789 -14.350 -17.562 1.00 91.38 645 ARG A O 1
ATOM 4811 N N . ARG A 1 646 ? 28.755 -13.343 -19.335 1.00 89.56 646 ARG A N 1
ATOM 4812 C CA . ARG A 1 646 ? 29.600 -12.412 -18.556 1.00 89.56 646 ARG A CA 1
ATOM 4813 C C . ARG A 1 646 ? 28.778 -11.464 -17.681 1.00 89.56 646 ARG A C 1
ATOM 4815 O O . ARG A 1 646 ? 29.089 -11.287 -16.507 1.00 89.56 646 ARG A O 1
ATOM 4822 N N . MET A 1 647 ? 27.692 -10.891 -18.203 1.00 91.44 647 MET A N 1
ATOM 4823 C CA . MET A 1 647 ? 26.807 -10.024 -17.408 1.00 91.44 647 MET A CA 1
ATOM 4824 C C . MET A 1 647 ? 26.198 -10.763 -16.205 1.00 91.44 647 MET A C 1
ATOM 4826 O O . MET A 1 647 ? 26.080 -10.182 -15.126 1.00 91.44 647 MET A O 1
ATOM 4830 N N . VAL A 1 648 ? 25.851 -12.043 -16.360 1.00 88.94 648 VAL A N 1
ATOM 4831 C CA . VAL A 1 648 ? 25.309 -12.883 -15.281 1.00 88.94 648 VAL A CA 1
ATOM 4832 C C . VAL A 1 648 ? 26.396 -13.344 -14.303 1.00 88.94 648 VAL A C 1
ATOM 4834 O O . VAL A 1 648 ? 26.185 -13.226 -13.097 1.00 88.94 648 VAL A O 1
ATOM 4837 N N . SER A 1 649 ? 27.545 -13.834 -14.782 1.00 85.50 649 SER A N 1
ATOM 4838 C CA . SER A 1 649 ? 28.600 -14.422 -13.940 1.00 85.50 649 SER A CA 1
ATOM 4839 C C . SER A 1 649 ? 29.505 -13.389 -13.262 1.00 85.50 649 SER A C 1
ATOM 4841 O O . SER A 1 649 ? 29.812 -13.528 -12.081 1.00 85.50 649 SER A O 1
ATOM 4843 N N . GLU A 1 650 ? 29.925 -12.351 -13.985 1.00 79.62 650 GLU A N 1
ATOM 4844 C CA . GLU A 1 650 ? 30.839 -11.305 -13.504 1.00 79.62 650 GLU A CA 1
ATOM 4845 C C . GLU A 1 650 ? 30.038 -10.106 -12.984 1.00 79.62 650 GLU A C 1
ATOM 4847 O O . GLU A 1 650 ? 30.231 -9.640 -11.859 1.00 79.62 650 GLU A O 1
ATOM 4852 N N . GLY A 1 651 ? 29.088 -9.628 -13.792 1.00 74.88 651 GLY A N 1
ATOM 4853 C CA . GLY A 1 651 ? 28.255 -8.467 -13.475 1.00 74.88 651 GLY A CA 1
ATOM 4854 C C . GLY A 1 651 ? 27.179 -8.721 -12.415 1.00 74.88 651 GLY A C 1
ATOM 4855 O O . GLY A 1 651 ? 26.654 -7.766 -11.847 1.00 74.88 651 GLY A O 1
ATOM 4856 N N . ASN A 1 652 ? 26.857 -9.989 -12.126 1.00 84.81 652 ASN A N 1
ATOM 4857 C CA . ASN A 1 652 ? 25.743 -10.400 -11.263 1.00 84.81 652 ASN A CA 1
ATOM 4858 C C . ASN A 1 652 ? 24.402 -9.734 -11.649 1.00 84.81 652 ASN A C 1
ATOM 4860 O O . ASN A 1 652 ? 23.585 -9.435 -10.779 1.00 84.81 652 ASN A O 1
ATOM 4864 N N . VAL A 1 653 ? 24.173 -9.511 -12.948 1.00 90.50 653 VAL A N 1
ATOM 4865 C CA . VAL A 1 653 ? 23.005 -8.786 -13.473 1.00 90.50 653 VAL A CA 1
ATOM 4866 C C . VAL A 1 653 ? 21.679 -9.372 -12.964 1.00 90.50 653 VAL A C 1
ATOM 4868 O O . VAL A 1 653 ? 21.559 -10.584 -12.737 1.00 90.50 653 VAL A O 1
ATOM 4871 N N . ASP A 1 654 ? 20.686 -8.502 -12.779 1.00 90.00 654 ASP A N 1
ATOM 4872 C CA . ASP A 1 654 ? 19.335 -8.867 -12.341 1.00 90.00 654 ASP A CA 1
ATOM 4873 C C . ASP A 1 654 ? 18.376 -9.044 -13.524 1.00 90.00 654 ASP A C 1
ATOM 4875 O O . ASP A 1 654 ? 17.466 -9.868 -13.458 1.00 90.00 654 ASP A O 1
ATOM 4879 N N . VAL A 1 655 ? 18.603 -8.302 -14.615 1.00 92.56 655 VAL A N 1
ATOM 4880 C CA . VAL A 1 655 ? 17.795 -8.340 -15.844 1.00 92.56 655 VAL A CA 1
ATOM 4881 C C . VAL A 1 655 ? 18.687 -8.260 -17.077 1.00 92.56 655 VAL A C 1
ATOM 4883 O O . VAL A 1 655 ? 19.565 -7.401 -17.140 1.00 92.56 655 VAL A O 1
ATOM 4886 N N . LEU A 1 656 ? 18.434 -9.088 -18.085 1.00 94.50 656 LEU A N 1
ATOM 4887 C CA . LEU A 1 656 ? 18.996 -8.902 -19.427 1.00 94.50 656 LEU A CA 1
ATOM 4888 C C . LEU A 1 656 ? 17.951 -8.208 -20.297 1.00 94.50 656 LEU A C 1
ATOM 4890 O O . LEU A 1 656 ? 16.819 -8.672 -20.337 1.00 94.50 656 LEU A O 1
ATOM 4894 N N . ASP A 1 657 ? 18.298 -7.128 -20.986 1.00 96.56 657 ASP A N 1
ATOM 4895 C CA . ASP A 1 657 ? 17.368 -6.395 -21.852 1.00 96.56 657 ASP A CA 1
ATOM 4896 C C . ASP A 1 657 ? 17.829 -6.458 -23.310 1.00 96.56 657 ASP A C 1
ATOM 4898 O O . ASP A 1 657 ? 18.870 -5.905 -23.668 1.00 96.56 657 ASP A O 1
ATOM 4902 N N . VAL A 1 658 ? 17.082 -7.202 -24.126 1.00 95.69 658 VAL A N 1
ATOM 4903 C CA . VAL A 1 658 ? 17.434 -7.565 -25.504 1.00 95.69 658 VAL A CA 1
ATOM 4904 C C . VAL A 1 658 ? 16.797 -6.574 -26.472 1.00 95.69 658 VAL A C 1
ATOM 4906 O O . VAL A 1 658 ? 15.580 -6.438 -26.470 1.00 95.69 658 VAL A O 1
ATOM 4909 N N . GLY A 1 659 ? 17.590 -5.930 -27.332 1.00 92.56 659 GLY A N 1
ATOM 4910 C CA . GLY A 1 659 ? 17.091 -4.988 -28.346 1.00 92.56 659 GLY A CA 1
ATOM 4911 C C . GLY A 1 659 ? 17.544 -5.343 -29.763 1.00 92.56 659 GLY A C 1
ATOM 4912 O O . GLY A 1 659 ? 18.743 -5.433 -30.023 1.00 92.56 659 GLY A O 1
ATOM 4913 N N . GLY A 1 660 ? 16.602 -5.533 -30.695 1.00 86.25 660 GLY A N 1
ATOM 4914 C CA . GLY A 1 660 ? 16.884 -5.849 -32.113 1.00 86.25 660 GLY A CA 1
ATOM 4915 C C . GLY A 1 660 ? 17.078 -4.624 -33.021 1.00 86.25 660 GLY A C 1
ATOM 4916 O O . GLY A 1 660 ? 17.492 -4.750 -34.179 1.00 86.25 660 GLY A O 1
ATOM 4917 N N . MET A 1 661 ? 16.787 -3.434 -32.495 1.00 84.19 661 MET A N 1
ATOM 4918 C CA . MET A 1 661 ? 16.772 -2.155 -33.201 1.00 84.19 661 MET A CA 1
ATOM 4919 C C . MET A 1 661 ? 17.441 -1.080 -32.339 1.00 84.19 661 MET A C 1
ATOM 4921 O O . MET A 1 661 ? 17.290 -1.065 -31.121 1.00 84.19 661 MET A O 1
ATOM 4925 N N . SER A 1 662 ? 18.180 -0.163 -32.967 1.00 77.19 662 SER A N 1
ATOM 4926 C CA . SER A 1 662 ? 18.752 0.985 -32.259 1.00 77.19 662 SER A CA 1
ATOM 4927 C C . SER A 1 662 ? 17.709 2.092 -32.119 1.00 77.19 662 SER A C 1
ATOM 4929 O O . SER A 1 662 ? 17.178 2.576 -33.113 1.00 77.19 662 SER A O 1
ATOM 4931 N N . THR A 1 663 ? 17.456 2.530 -30.886 1.00 71.12 663 THR A N 1
ATOM 4932 C CA . THR A 1 663 ? 16.586 3.675 -30.561 1.00 71.12 663 THR A CA 1
ATOM 4933 C C . THR A 1 663 ? 17.370 4.991 -30.432 1.00 71.12 663 THR A C 1
ATOM 4935 O O . THR A 1 663 ? 16.848 6.000 -29.955 1.00 71.12 663 THR A O 1
ATOM 4938 N N . ALA A 1 664 ? 18.645 5.004 -30.843 1.00 72.69 664 ALA A N 1
ATOM 4939 C CA . ALA A 1 664 ? 19.488 6.195 -30.821 1.00 72.69 664 ALA A CA 1
ATOM 4940 C C . ALA A 1 664 ? 19.029 7.250 -31.856 1.00 72.69 664 ALA A C 1
ATOM 4942 O O . ALA A 1 664 ? 18.540 6.880 -32.926 1.00 72.69 664 ALA A O 1
ATOM 4943 N N . PRO A 1 665 ? 19.224 8.560 -31.595 1.00 65.62 665 PRO A N 1
ATOM 4944 C CA . PRO A 1 665 ? 18.889 9.609 -32.558 1.00 65.62 665 PRO A CA 1
ATOM 4945 C C . PRO A 1 665 ? 19.561 9.383 -33.919 1.00 65.62 665 PRO A C 1
ATOM 4947 O O . PRO A 1 665 ? 20.771 9.171 -33.986 1.00 65.62 665 PRO A O 1
ATOM 4950 N N . GLY A 1 666 ? 18.776 9.444 -34.995 1.00 64.25 666 GLY A N 1
ATOM 4951 C CA . GLY A 1 666 ? 19.229 9.225 -36.373 1.00 64.25 666 GLY A CA 1
ATOM 4952 C C . GLY A 1 666 ? 19.389 7.762 -36.811 1.00 64.25 666 GLY A C 1
ATOM 4953 O O . GLY A 1 666 ? 19.788 7.534 -37.950 1.00 64.25 666 GLY A O 1
ATOM 4954 N N . ALA A 1 667 ? 19.085 6.773 -35.963 1.00 71.56 667 ALA A N 1
ATOM 4955 C CA . ALA A 1 667 ? 19.122 5.364 -36.357 1.00 71.56 667 ALA A CA 1
ATOM 4956 C C . ALA A 1 667 ? 18.043 5.018 -37.405 1.00 71.56 667 ALA A C 1
ATOM 4958 O O . ALA A 1 667 ? 16.933 5.553 -37.379 1.00 71.56 667 ALA A O 1
ATOM 4959 N N . ALA A 1 668 ? 18.364 4.096 -38.317 1.00 70.19 668 ALA A N 1
ATOM 4960 C CA . ALA A 1 668 ? 17.419 3.601 -39.315 1.00 70.19 668 ALA A CA 1
ATOM 4961 C C . ALA A 1 668 ? 16.433 2.590 -38.701 1.00 70.19 668 ALA A C 1
ATOM 4963 O O . ALA A 1 668 ? 16.840 1.648 -38.018 1.00 70.19 668 ALA A O 1
ATOM 4964 N N . ASN A 1 669 ? 15.140 2.755 -38.992 1.00 72.38 669 ASN A N 1
ATOM 4965 C CA . ASN A 1 669 ? 14.111 1.787 -38.609 1.00 72.38 669 ASN A CA 1
ATOM 4966 C C . ASN A 1 669 ? 14.268 0.482 -39.402 1.00 72.38 669 ASN A C 1
ATOM 4968 O O . ASN A 1 669 ? 14.404 0.505 -40.626 1.00 72.38 669 ASN A O 1
ATOM 4972 N N . VAL A 1 670 ? 14.164 -0.654 -38.712 1.00 85.31 670 VAL A N 1
ATOM 4973 C CA . VAL A 1 670 ? 14.071 -1.985 -39.336 1.00 85.31 670 VAL A CA 1
ATOM 4974 C C . VAL A 1 670 ? 12.613 -2.419 -39.514 1.00 85.31 670 VAL A C 1
ATOM 4976 O O . VAL A 1 670 ? 11.710 -1.905 -38.842 1.00 85.31 670 VAL A O 1
ATOM 4979 N N . SER A 1 671 ? 12.358 -3.367 -40.422 1.00 90.00 671 SER A N 1
ATOM 4980 C CA . SER A 1 671 ? 11.039 -4.000 -40.522 1.00 90.00 671 SER A CA 1
ATOM 4981 C C . SER A 1 671 ? 10.747 -4.856 -39.287 1.00 90.00 671 SER A C 1
ATOM 4983 O O . SER A 1 671 ? 11.644 -5.231 -38.534 1.00 90.00 671 SER A O 1
ATOM 4985 N N . GLU A 1 672 ? 9.471 -5.148 -39.064 1.00 92.69 672 GLU A N 1
ATOM 4986 C CA . GLU A 1 672 ? 9.028 -5.931 -37.910 1.00 92.69 672 GLU A CA 1
ATOM 4987 C C . GLU A 1 672 ? 9.537 -7.378 -37.979 1.00 92.69 672 GLU A C 1
ATOM 4989 O O . GLU A 1 672 ? 10.022 -7.926 -36.992 1.00 92.69 672 GLU A O 1
ATOM 4994 N N . GLU A 1 673 ? 9.516 -7.970 -39.174 1.00 93.25 673 GLU A N 1
ATOM 4995 C CA . GLU A 1 673 ? 10.071 -9.293 -39.456 1.00 93.25 673 GLU A CA 1
ATOM 4996 C C . GLU A 1 673 ? 11.576 -9.366 -39.171 1.00 93.25 673 GLU A C 1
ATOM 4998 O O . GLU A 1 673 ? 12.059 -10.392 -38.695 1.00 93.25 673 GLU A O 1
ATOM 5003 N N . GLU A 1 674 ? 12.317 -8.295 -39.455 1.00 91.06 674 GLU A N 1
ATOM 5004 C CA . GLU A 1 674 ? 13.761 -8.217 -39.225 1.00 91.06 674 GLU A CA 1
ATOM 5005 C C . GLU A 1 674 ? 14.089 -8.060 -37.733 1.00 91.06 674 GLU A C 1
ATOM 5007 O O . GLU A 1 674 ? 14.992 -8.719 -37.220 1.00 91.06 674 GLU A O 1
ATOM 5012 N N . GLU A 1 675 ? 13.312 -7.258 -37.003 1.00 92.62 675 GLU A N 1
ATOM 5013 C CA . GLU A 1 675 ? 13.423 -7.148 -35.546 1.00 92.62 675 GLU A CA 1
ATOM 5014 C C . GLU A 1 675 ? 13.152 -8.505 -34.867 1.00 92.62 675 GLU A C 1
ATOM 5016 O O . GLU A 1 675 ? 13.953 -8.957 -34.046 1.00 92.62 675 GLU A O 1
ATOM 5021 N N . ILE A 1 676 ? 12.097 -9.217 -35.292 1.00 94.44 676 ILE A N 1
ATOM 5022 C CA . ILE A 1 676 ? 11.766 -10.578 -34.831 1.00 94.44 676 ILE A CA 1
ATOM 5023 C C . ILE A 1 676 ? 12.911 -11.560 -35.115 1.00 94.44 676 ILE A C 1
ATOM 5025 O O . ILE A 1 676 ? 13.301 -12.313 -34.217 1.00 94.44 676 ILE A O 1
ATOM 5029 N N . ARG A 1 677 ? 13.471 -11.552 -36.335 1.00 92.19 677 ARG A N 1
ATOM 5030 C CA . ARG A 1 677 ? 14.597 -12.423 -36.729 1.00 92.19 677 ARG A CA 1
ATOM 5031 C C . ARG A 1 677 ? 15.831 -12.232 -35.854 1.00 92.19 677 ARG A C 1
ATOM 5033 O O . ARG A 1 677 ? 16.523 -13.208 -35.593 1.00 92.19 677 ARG A O 1
ATOM 5040 N N . ARG A 1 678 ? 16.083 -11.014 -35.374 1.00 90.88 678 ARG A N 1
ATOM 5041 C CA . ARG A 1 678 ? 17.213 -10.705 -34.486 1.00 90.88 678 ARG A CA 1
ATOM 5042 C C . ARG A 1 678 ? 16.975 -11.161 -33.051 1.00 90.88 678 ARG A C 1
ATOM 5044 O O . ARG A 1 678 ? 17.838 -11.809 -32.464 1.00 90.88 678 ARG A O 1
ATOM 5051 N N . VAL A 1 679 ? 15.819 -10.833 -32.471 1.00 94.19 679 VAL A N 1
ATOM 5052 C CA . VAL A 1 679 ? 15.596 -11.034 -31.025 1.00 94.19 679 VAL A CA 1
ATOM 5053 C C . VAL A 1 679 ? 15.167 -12.455 -30.668 1.00 94.19 679 VAL A C 1
ATOM 5055 O O . VAL A 1 679 ? 15.622 -12.991 -29.659 1.00 94.19 679 VAL A O 1
ATOM 5058 N N . VAL A 1 680 ? 14.328 -13.107 -31.481 1.00 95.06 680 VAL A N 1
ATOM 5059 C CA . VAL A 1 680 ? 13.747 -14.417 -31.128 1.00 95.06 680 VAL A CA 1
ATOM 5060 C C . VAL A 1 680 ? 14.800 -15.529 -30.997 1.00 95.06 680 VAL A C 1
ATOM 5062 O O . VAL A 1 680 ? 14.730 -16.265 -30.008 1.00 95.06 680 VAL A O 1
ATOM 5065 N N . PRO A 1 681 ? 15.787 -15.681 -31.907 1.00 93.94 681 PRO A N 1
ATOM 5066 C CA . PRO A 1 681 ? 16.841 -16.685 -31.750 1.00 93.94 681 PRO A CA 1
ATOM 5067 C C . PRO A 1 681 ? 17.698 -16.443 -30.504 1.00 93.94 681 PRO A C 1
ATOM 5069 O O . PRO A 1 681 ? 17.970 -17.388 -29.765 1.00 93.94 681 PRO A O 1
ATOM 5072 N N . VAL A 1 682 ? 18.048 -15.181 -30.222 1.00 93.75 682 VAL A N 1
ATOM 5073 C CA . VAL A 1 682 ? 18.820 -14.793 -29.030 1.00 93.75 682 VAL A CA 1
ATOM 5074 C C . VAL A 1 682 ? 18.060 -15.147 -27.751 1.00 93.75 682 VAL A C 1
ATOM 5076 O O . VAL A 1 682 ? 18.621 -15.795 -26.871 1.00 93.75 682 VAL A O 1
ATOM 5079 N N . ILE A 1 683 ? 16.773 -14.800 -27.653 1.00 94.69 683 ILE A N 1
ATOM 5080 C CA . ILE A 1 683 ? 15.949 -15.106 -26.471 1.00 94.69 683 ILE A CA 1
ATOM 5081 C C . ILE A 1 683 ? 15.821 -16.624 -26.275 1.00 94.69 683 ILE A C 1
ATOM 5083 O O . ILE A 1 683 ? 16.036 -17.107 -25.163 1.00 94.69 683 ILE A O 1
ATOM 5087 N N . LYS A 1 684 ? 15.554 -17.395 -27.341 1.00 94.06 684 LYS A N 1
ATOM 5088 C CA . LYS A 1 684 ? 15.491 -18.868 -27.264 1.00 94.06 684 LYS A CA 1
ATOM 5089 C C . LYS A 1 684 ? 16.805 -19.475 -26.775 1.00 94.06 684 LYS A C 1
ATOM 5091 O O . LYS A 1 684 ? 16.779 -20.337 -25.900 1.00 94.06 684 LYS A O 1
ATOM 5096 N N . ALA A 1 685 ? 17.936 -19.001 -27.293 1.00 92.62 685 ALA A N 1
ATOM 5097 C CA . ALA A 1 685 ? 19.255 -19.467 -26.883 1.00 92.62 685 ALA A CA 1
ATOM 5098 C C . ALA A 1 685 ? 19.545 -19.136 -25.406 1.00 92.62 685 ALA A C 1
ATOM 5100 O O . ALA A 1 685 ? 19.945 -20.014 -24.645 1.00 92.62 685 ALA A O 1
ATOM 5101 N N . LEU A 1 686 ? 19.245 -17.911 -24.957 1.00 92.00 686 LEU A N 1
ATOM 5102 C CA . LEU A 1 686 ? 19.369 -17.503 -23.548 1.00 92.00 686 LEU A CA 1
ATOM 5103 C C . LEU A 1 686 ? 18.486 -18.334 -22.600 1.00 92.00 686 LEU A C 1
ATOM 5105 O O . LEU A 1 686 ? 18.816 -18.484 -21.426 1.00 92.00 686 LEU A O 1
ATOM 5109 N N . ARG A 1 687 ? 17.368 -18.890 -23.086 1.00 90.06 687 ARG A N 1
ATOM 5110 C CA . ARG A 1 687 ? 16.499 -19.804 -22.321 1.00 90.06 687 ARG A CA 1
ATOM 5111 C C . ARG A 1 687 ? 16.941 -21.259 -22.310 1.00 90.06 687 ARG A C 1
ATOM 5113 O O . ARG A 1 687 ? 16.405 -22.026 -21.516 1.00 90.06 687 ARG A O 1
ATOM 5120 N N . GLN A 1 688 ? 17.911 -21.622 -23.138 1.00 90.38 688 GLN A N 1
ATOM 5121 C CA . GLN A 1 688 ? 18.556 -22.935 -23.135 1.00 90.38 688 GLN A CA 1
ATOM 5122 C C . GLN A 1 688 ? 19.916 -22.906 -22.417 1.00 90.38 688 GLN A C 1
ATOM 5124 O O . GLN A 1 688 ? 20.506 -23.954 -22.178 1.00 90.38 688 GLN A O 1
ATOM 5129 N N . ASP A 1 689 ? 20.410 -21.719 -22.052 1.00 90.25 689 ASP A N 1
ATOM 5130 C CA . ASP A 1 689 ? 21.710 -21.534 -21.418 1.00 90.25 689 ASP A CA 1
ATOM 5131 C C . ASP A 1 689 ? 21.678 -21.783 -19.899 1.00 90.25 689 ASP A C 1
ATOM 5133 O O . ASP A 1 689 ? 20.941 -21.128 -19.158 1.00 90.25 689 ASP A O 1
ATOM 5137 N N . GLU A 1 690 ? 22.517 -22.703 -19.416 1.00 85.19 690 GLU A N 1
ATOM 5138 C CA . GLU A 1 690 ? 22.571 -23.105 -18.002 1.00 85.19 690 GLU A CA 1
ATOM 5139 C C . GLU A 1 690 ? 23.036 -21.990 -17.048 1.00 85.19 690 GLU A C 1
ATOM 5141 O O . GLU A 1 690 ? 22.652 -21.995 -15.878 1.00 85.19 690 GLU A O 1
ATOM 5146 N N . ILE A 1 691 ? 23.836 -21.022 -17.515 1.00 80.44 691 ILE A N 1
ATOM 5147 C CA . ILE A 1 691 ? 24.326 -19.910 -16.683 1.00 80.44 691 ILE A CA 1
ATOM 5148 C C . ILE A 1 691 ? 23.202 -18.887 -16.492 1.00 80.44 691 ILE A C 1
ATOM 5150 O O . ILE A 1 691 ? 22.962 -18.432 -15.374 1.00 80.44 691 ILE A O 1
ATOM 5154 N N . VAL A 1 692 ? 22.470 -18.562 -17.561 1.00 80.69 692 VAL A N 1
ATOM 5155 C CA . VAL A 1 692 ? 21.318 -17.639 -17.525 1.00 80.69 692 VAL A CA 1
ATOM 5156 C C . VAL A 1 692 ? 20.105 -18.258 -16.810 1.00 80.69 692 VAL A C 1
ATOM 5158 O O . VAL A 1 692 ? 19.315 -17.545 -16.183 1.00 80.69 692 VAL A O 1
ATOM 5161 N N . THR A 1 693 ? 19.947 -19.584 -16.869 1.00 78.88 693 THR A N 1
ATOM 5162 C CA . THR A 1 693 ? 18.807 -20.316 -16.280 1.00 78.88 693 THR A CA 1
ATOM 5163 C C . THR A 1 693 ? 19.123 -21.053 -14.973 1.00 78.88 693 THR A C 1
ATOM 5165 O O . THR A 1 693 ? 18.282 -21.809 -14.482 1.00 78.88 693 THR A O 1
ATOM 5168 N N . ALA A 1 694 ? 20.293 -20.799 -14.377 1.00 75.00 694 ALA A N 1
ATOM 5169 C CA . ALA A 1 694 ? 20.809 -21.502 -13.205 1.00 75.00 694 ALA A CA 1
ATOM 5170 C C . ALA A 1 694 ? 19.764 -21.688 -12.085 1.00 75.00 694 ALA A C 1
ATOM 5172 O O . ALA A 1 694 ? 19.082 -20.750 -11.653 1.00 75.00 694 ALA A O 1
ATOM 5173 N N . LYS A 1 695 ? 19.648 -22.923 -11.580 1.00 55.25 695 LYS A N 1
ATOM 5174 C CA . LYS A 1 695 ? 18.620 -23.319 -10.605 1.00 55.25 695 LYS A CA 1
ATOM 5175 C C . LYS A 1 695 ? 18.720 -22.485 -9.320 1.00 55.25 695 LYS A C 1
ATOM 5177 O O . LYS A 1 695 ? 19.668 -22.622 -8.555 1.00 55.25 695 LYS A O 1
ATOM 5182 N N . GLY A 1 696 ? 17.709 -21.649 -9.078 1.00 59.84 696 GLY A N 1
ATOM 5183 C CA . GLY A 1 696 ? 17.650 -20.711 -7.948 1.00 59.84 696 GLY A CA 1
ATOM 5184 C C . GLY A 1 696 ? 17.948 -19.246 -8.303 1.00 59.84 696 GLY A C 1
ATOM 5185 O O . GLY A 1 696 ? 17.632 -18.374 -7.500 1.00 59.84 696 GLY A O 1
ATOM 5186 N N . LYS A 1 697 ? 18.475 -18.954 -9.502 1.00 66.62 697 LYS A N 1
ATOM 5187 C CA . LYS A 1 697 ? 18.631 -17.591 -10.045 1.00 66.62 697 LYS A CA 1
ATOM 5188 C C . LYS A 1 697 ? 18.440 -17.575 -11.573 1.00 66.62 697 LYS A C 1
ATOM 5190 O O . LYS A 1 697 ? 19.352 -17.238 -12.319 1.00 66.62 697 LYS A O 1
ATOM 5195 N N . ARG A 1 698 ? 17.236 -17.920 -12.046 1.00 81.62 698 ARG A N 1
ATOM 5196 C CA . ARG A 1 698 ? 16.852 -17.750 -13.459 1.00 81.62 698 ARG A CA 1
ATOM 5197 C C . ARG A 1 698 ? 16.744 -16.257 -13.772 1.00 81.62 698 ARG A C 1
ATOM 5199 O O . ARG A 1 698 ? 15.781 -15.631 -13.334 1.00 81.62 698 ARG A O 1
ATOM 5206 N N . THR A 1 699 ? 17.686 -15.701 -14.528 1.00 87.25 699 THR A N 1
ATOM 5207 C CA . THR A 1 699 ? 17.700 -14.273 -14.881 1.00 87.25 699 THR A CA 1
ATOM 5208 C C . THR A 1 699 ? 16.566 -13.940 -15.861 1.00 87.25 699 THR A C 1
ATOM 5210 O O . THR A 1 699 ? 16.480 -14.552 -16.934 1.00 87.25 699 THR A O 1
ATOM 5213 N N . PRO A 1 700 ? 15.670 -12.992 -15.536 1.00 90.25 700 PRO A N 1
ATOM 5214 C CA . PRO A 1 700 ? 14.630 -12.561 -16.463 1.00 90.25 700 PRO A CA 1
ATOM 5215 C C . PRO A 1 700 ? 15.170 -11.789 -17.666 1.00 90.25 700 PRO A C 1
ATOM 5217 O O . PRO A 1 700 ? 16.208 -11.127 -17.597 1.00 90.25 700 PRO A O 1
ATOM 5220 N N . ILE A 1 701 ? 14.436 -11.897 -18.773 1.00 93.56 701 ILE A N 1
ATOM 5221 C CA . ILE A 1 701 ? 14.773 -11.275 -20.053 1.00 93.56 701 ILE A CA 1
ATOM 5222 C C . ILE A 1 701 ? 13.691 -10.256 -20.394 1.00 93.56 701 ILE A C 1
ATOM 5224 O O . ILE A 1 701 ? 12.524 -10.609 -20.532 1.00 93.56 701 ILE A O 1
ATOM 5228 N N . SER A 1 702 ? 14.091 -9.005 -20.537 1.00 96.25 702 SER A N 1
ATOM 5229 C CA . SER A 1 702 ? 13.289 -7.919 -21.075 1.00 96.25 702 SER A CA 1
ATOM 5230 C C . SER A 1 702 ? 13.499 -7.812 -22.592 1.00 96.25 702 SER A C 1
ATOM 5232 O O . SER A 1 702 ? 14.578 -8.146 -23.091 1.00 96.25 702 SER A O 1
ATOM 5234 N N . ILE A 1 703 ? 12.466 -7.395 -23.326 1.00 97.25 703 ILE A N 1
ATOM 5235 C CA . ILE A 1 703 ? 12.520 -7.095 -24.765 1.00 97.25 703 ILE A CA 1
ATOM 5236 C C . ILE A 1 703 ? 12.335 -5.584 -24.978 1.00 97.25 703 ILE A C 1
ATOM 5238 O O . ILE A 1 703 ? 11.254 -5.056 -24.726 1.00 97.25 703 ILE A O 1
ATOM 5242 N N . ASP A 1 704 ? 13.381 -4.901 -25.451 1.00 96.81 704 ASP A N 1
ATOM 5243 C CA . ASP A 1 704 ? 13.377 -3.481 -25.845 1.00 96.81 704 ASP A CA 1
ATOM 5244 C C . ASP A 1 704 ? 12.707 -3.353 -27.221 1.00 96.81 704 ASP A C 1
ATOM 5246 O O . ASP A 1 704 ? 13.346 -3.516 -28.265 1.00 96.81 704 ASP A O 1
ATOM 5250 N N . THR A 1 705 ? 11.384 -3.163 -27.215 1.00 95.81 705 THR A N 1
ATOM 5251 C CA . THR A 1 705 ? 10.563 -2.974 -28.417 1.00 95.81 705 THR A CA 1
ATOM 5252 C C . THR A 1 705 ? 9.283 -2.202 -28.103 1.00 95.81 705 THR A C 1
ATOM 5254 O O . THR A 1 705 ? 8.678 -2.354 -27.044 1.00 95.81 705 THR A O 1
ATOM 5257 N N . PHE A 1 706 ? 8.830 -1.415 -29.077 1.00 94.62 706 PHE A N 1
ATOM 5258 C CA . PHE A 1 706 ? 7.555 -0.695 -29.038 1.00 94.62 706 PHE A CA 1
ATOM 5259 C C . PHE A 1 706 ? 6.466 -1.348 -29.904 1.00 94.62 706 PHE A C 1
ATOM 5261 O O . PHE A 1 706 ? 5.421 -0.744 -30.123 1.00 94.62 706 PHE A O 1
ATOM 5268 N N . ARG A 1 707 ? 6.703 -2.553 -30.448 1.00 96.12 707 ARG A N 1
ATOM 5269 C CA . ARG A 1 707 ? 5.789 -3.235 -31.385 1.00 96.12 707 ARG A CA 1
ATOM 5270 C C . ARG A 1 707 ? 5.167 -4.473 -30.749 1.00 96.12 707 ARG A C 1
ATOM 5272 O O . ARG A 1 707 ? 5.878 -5.391 -30.334 1.00 96.12 707 ARG A O 1
ATOM 5279 N N . SER A 1 708 ? 3.840 -4.550 -30.726 1.00 97.31 708 SER A N 1
ATOM 5280 C CA . SER A 1 708 ? 3.093 -5.634 -30.074 1.00 97.31 708 SER A CA 1
ATOM 5281 C C . SER A 1 708 ? 3.390 -7.017 -30.659 1.00 97.31 708 SER A C 1
ATOM 5283 O O . SER A 1 708 ? 3.506 -7.985 -29.909 1.00 97.31 708 SER A O 1
ATOM 5285 N N . ARG A 1 709 ? 3.582 -7.147 -31.977 1.00 97.62 709 ARG A N 1
ATOM 5286 C CA . ARG A 1 709 ? 3.904 -8.440 -32.608 1.00 97.62 709 ARG A CA 1
ATOM 5287 C C . ARG A 1 709 ? 5.326 -8.910 -32.287 1.00 97.62 709 ARG A C 1
ATOM 5289 O O . ARG A 1 709 ? 5.522 -10.104 -32.065 1.00 97.62 709 ARG A O 1
ATOM 5296 N N . VAL A 1 710 ? 6.296 -7.991 -32.207 1.00 97.44 710 VAL A N 1
ATOM 5297 C CA . VAL A 1 710 ? 7.671 -8.298 -31.762 1.00 97.44 710 VAL A CA 1
ATOM 5298 C C . VAL A 1 710 ? 7.652 -8.729 -30.298 1.00 97.44 710 VAL A C 1
ATOM 5300 O O . VAL A 1 710 ? 8.189 -9.784 -29.967 1.00 97.44 710 VAL A O 1
ATOM 5303 N N . ALA A 1 711 ? 6.964 -7.969 -29.440 1.00 97.69 711 ALA A N 1
ATOM 5304 C CA . ALA A 1 711 ? 6.788 -8.300 -28.029 1.00 97.69 711 ALA A CA 1
ATOM 5305 C C . ALA A 1 711 ? 6.120 -9.674 -27.844 1.00 97.69 711 ALA A C 1
ATOM 5307 O O . ALA A 1 711 ? 6.617 -10.491 -27.072 1.00 97.69 711 ALA A O 1
ATOM 5308 N N . ARG A 1 712 ? 5.056 -9.983 -28.599 1.00 97.50 712 ARG A N 1
ATOM 5309 C CA . ARG A 1 712 ? 4.384 -11.294 -28.567 1.00 97.50 712 ARG A CA 1
ATOM 5310 C C . ARG A 1 712 ? 5.344 -12.425 -28.948 1.00 97.50 712 ARG A C 1
ATOM 5312 O O . ARG A 1 712 ? 5.488 -13.371 -28.180 1.00 97.50 712 ARG A O 1
ATOM 5319 N N . ALA A 1 713 ? 6.061 -12.296 -30.066 1.00 97.62 713 ALA A N 1
ATOM 5320 C CA . ALA A 1 713 ? 7.031 -13.300 -30.511 1.00 97.62 713 ALA A CA 1
ATOM 5321 C C . ALA A 1 713 ? 8.205 -13.479 -29.522 1.00 97.62 713 ALA A C 1
ATOM 5323 O O . ALA A 1 713 ? 8.696 -14.592 -29.331 1.00 97.62 713 ALA A O 1
ATOM 5324 N N . ALA A 1 714 ? 8.642 -12.402 -28.865 1.00 96.75 714 ALA A N 1
ATOM 5325 C CA . ALA A 1 714 ? 9.666 -12.435 -27.823 1.00 96.75 714 ALA A CA 1
ATOM 5326 C C . ALA A 1 714 ? 9.174 -13.121 -26.535 1.00 96.75 714 ALA A C 1
ATOM 5328 O O . ALA A 1 714 ? 9.906 -13.922 -25.954 1.00 96.75 714 ALA A O 1
ATOM 5329 N N . LEU A 1 715 ? 7.936 -12.865 -26.102 1.00 95.06 715 LEU A N 1
ATOM 5330 C CA . LEU A 1 715 ? 7.316 -13.534 -24.950 1.00 95.06 715 LEU A CA 1
ATOM 5331 C C . LEU A 1 715 ? 7.089 -15.028 -25.222 1.00 95.06 715 LEU A C 1
ATOM 5333 O O . LEU A 1 715 ? 7.436 -15.857 -24.384 1.00 95.06 715 LEU A O 1
ATOM 5337 N N . GLU A 1 716 ? 6.629 -15.394 -26.421 1.00 94.62 716 GLU A N 1
ATOM 5338 C CA . GLU A 1 716 ? 6.529 -16.791 -26.881 1.00 94.62 716 GLU A CA 1
ATOM 5339 C C . GLU A 1 716 ? 7.902 -17.487 -26.971 1.00 94.62 716 GLU A C 1
ATOM 5341 O O . GLU A 1 716 ? 8.014 -18.690 -26.736 1.00 94.62 716 GLU A O 1
ATOM 5346 N N . ALA A 1 717 ? 8.971 -16.738 -27.260 1.00 94.62 717 ALA A N 1
ATOM 5347 C CA . ALA A 1 717 ? 10.355 -17.210 -27.178 1.00 94.62 717 ALA A CA 1
ATOM 5348 C C . ALA A 1 717 ? 10.879 -17.344 -25.732 1.00 94.62 717 ALA A C 1
ATOM 5350 O O . ALA A 1 717 ? 11.930 -17.952 -25.519 1.00 94.62 717 ALA A O 1
ATOM 5351 N N . GLY A 1 718 ? 10.154 -16.804 -24.748 1.00 91.94 718 GLY A N 1
ATOM 5352 C CA . GLY A 1 718 ? 10.449 -16.897 -23.321 1.00 91.94 718 GLY A CA 1
ATOM 5353 C C . GLY A 1 718 ? 10.916 -15.599 -22.657 1.00 91.94 718 GLY A C 1
ATOM 5354 O O . GLY A 1 718 ? 11.503 -15.676 -21.575 1.00 91.94 718 GLY A O 1
ATOM 5355 N N . ALA A 1 719 ? 10.711 -14.420 -23.250 1.00 93.81 719 ALA A N 1
ATOM 5356 C CA . ALA A 1 719 ? 10.885 -13.149 -22.538 1.00 93.81 719 ALA A CA 1
ATOM 5357 C C . ALA A 1 719 ? 9.926 -13.038 -21.329 1.00 93.81 719 ALA A C 1
ATOM 5359 O O . ALA A 1 719 ? 8.959 -13.785 -21.197 1.00 93.81 719 ALA A O 1
ATOM 5360 N N . ASP A 1 720 ? 10.232 -12.125 -20.412 1.00 92.25 720 ASP A N 1
ATOM 5361 C CA . ASP A 1 720 ? 9.558 -11.946 -19.121 1.00 92.25 720 ASP A CA 1
ATOM 5362 C C . ASP A 1 720 ? 8.948 -10.556 -18.913 1.00 92.25 720 ASP A C 1
ATOM 5364 O O . ASP A 1 720 ? 8.102 -10.408 -18.031 1.00 92.25 720 ASP A O 1
ATOM 5368 N N . ILE A 1 721 ? 9.443 -9.546 -19.637 1.00 95.38 721 ILE A N 1
ATOM 5369 C CA . ILE A 1 721 ? 9.138 -8.121 -19.455 1.00 95.38 721 ILE A CA 1
ATOM 5370 C C . ILE A 1 721 ? 9.146 -7.454 -20.832 1.00 95.38 721 ILE A C 1
ATOM 5372 O O . ILE A 1 721 ? 10.032 -7.731 -21.638 1.00 95.38 721 ILE A O 1
ATOM 5376 N N . ILE A 1 722 ? 8.199 -6.556 -21.092 1.00 98.06 722 ILE A N 1
ATOM 5377 C CA . ILE A 1 722 ? 8.230 -5.656 -22.252 1.00 98.06 722 ILE A CA 1
ATOM 5378 C C . ILE A 1 722 ? 8.900 -4.343 -21.827 1.00 98.06 722 ILE A C 1
ATOM 5380 O O . ILE A 1 722 ? 8.525 -3.773 -20.806 1.00 98.06 722 ILE A O 1
ATOM 5384 N N . ASN A 1 723 ? 9.855 -3.831 -22.595 1.00 98.00 723 ASN A N 1
ATOM 5385 C CA . ASN A 1 723 ? 10.441 -2.508 -22.389 1.00 98.00 723 ASN A CA 1
ATOM 5386 C C . ASN A 1 723 ? 10.063 -1.600 -23.566 1.00 98.00 723 ASN A C 1
ATOM 5388 O O . ASN A 1 723 ? 10.673 -1.668 -24.630 1.00 98.00 723 ASN A O 1
ATOM 5392 N N . ASP A 1 724 ? 9.023 -0.780 -23.382 1.00 97.62 724 ASP A N 1
ATOM 5393 C CA . ASP A 1 724 ? 8.479 0.076 -24.434 1.00 97.62 724 ASP A CA 1
ATOM 5394 C C . ASP A 1 724 ? 8.941 1.530 -24.264 1.00 97.62 724 ASP A C 1
ATOM 5396 O O . ASP A 1 724 ? 8.425 2.310 -23.450 1.00 97.62 724 ASP A O 1
ATOM 5400 N N . VAL A 1 725 ? 9.883 1.915 -25.126 1.00 95.31 725 VAL A N 1
ATOM 5401 C CA . VAL A 1 725 ? 10.428 3.276 -25.231 1.00 95.31 725 VAL A CA 1
ATOM 5402 C C . VAL A 1 725 ? 9.395 4.347 -25.626 1.00 95.31 725 VAL A C 1
ATOM 5404 O O . VAL A 1 725 ? 9.712 5.536 -25.629 1.00 95.31 725 VAL A O 1
ATOM 5407 N N . THR A 1 726 ? 8.166 3.967 -25.974 1.00 95.06 726 THR A N 1
ATOM 5408 C CA . THR A 1 726 ? 7.061 4.857 -26.373 1.00 95.06 726 THR A CA 1
ATOM 5409 C C . THR A 1 726 ? 5.869 4.824 -25.418 1.00 95.06 726 THR A C 1
ATOM 5411 O O . THR A 1 726 ? 4.945 5.620 -25.592 1.00 95.06 726 THR A O 1
ATOM 5414 N N . ALA A 1 727 ? 5.884 3.951 -24.405 1.00 96.50 727 ALA A N 1
ATOM 5415 C CA . ALA A 1 727 ? 4.804 3.770 -23.433 1.00 96.50 727 ALA A CA 1
ATOM 5416 C C . ALA A 1 727 ? 3.402 3.595 -24.067 1.00 96.50 727 ALA A C 1
ATOM 5418 O O . ALA A 1 727 ? 2.435 4.247 -23.670 1.00 96.50 727 ALA A O 1
ATOM 5419 N N . GLY A 1 728 ? 3.301 2.741 -25.086 1.00 95.69 728 GLY A N 1
ATOM 5420 C CA . GLY A 1 728 ? 2.082 2.416 -25.824 1.00 95.69 728 GLY A CA 1
ATOM 5421 C C . GLY A 1 728 ? 1.667 3.447 -26.873 1.00 95.69 728 GLY A C 1
ATOM 5422 O O . GLY A 1 728 ? 0.636 3.261 -27.516 1.00 95.69 728 GLY A O 1
ATOM 5423 N N . ARG A 1 729 ? 2.428 4.536 -27.074 1.00 94.44 729 ARG A N 1
ATOM 5424 C CA . ARG A 1 729 ? 2.070 5.588 -28.047 1.00 94.44 729 ARG A CA 1
ATOM 5425 C C . ARG A 1 729 ? 2.327 5.193 -29.503 1.00 94.44 729 ARG A C 1
ATOM 5427 O O . ARG A 1 729 ? 1.610 5.684 -30.369 1.00 94.44 729 ARG A O 1
ATOM 5434 N N . ALA A 1 730 ? 3.325 4.350 -29.788 1.00 93.19 730 ALA A N 1
ATOM 5435 C CA . ALA A 1 730 ? 3.595 3.898 -31.158 1.00 93.19 730 ALA A CA 1
ATOM 5436 C C . ALA A 1 730 ? 2.694 2.729 -31.590 1.00 93.19 730 ALA A C 1
ATOM 5438 O O . ALA A 1 730 ? 2.232 2.709 -32.728 1.00 93.19 730 ALA A O 1
ATOM 5439 N N . ASP A 1 731 ? 2.419 1.791 -30.681 1.00 95.69 731 ASP A N 1
ATOM 5440 C CA . ASP A 1 731 ? 1.493 0.677 -30.898 1.00 95.69 731 ASP A CA 1
ATOM 5441 C C . ASP A 1 731 ? 0.647 0.425 -29.635 1.00 95.69 731 ASP A C 1
ATOM 5443 O O . ASP A 1 731 ? 1.077 -0.297 -28.731 1.00 95.69 731 ASP A O 1
ATOM 5447 N N . PRO A 1 732 ? -0.577 0.978 -29.552 1.00 96.44 732 PRO A N 1
ATOM 5448 C CA . PRO A 1 732 ? -1.453 0.785 -28.397 1.00 96.44 732 PRO A CA 1
ATOM 5449 C C . PRO A 1 732 ? -1.795 -0.681 -28.090 1.00 96.44 732 PRO A C 1
ATOM 5451 O O . PRO A 1 732 ? -2.133 -0.998 -26.947 1.00 96.44 732 PRO A O 1
ATOM 5454 N N . ALA A 1 733 ? -1.684 -1.599 -29.061 1.00 97.75 733 ALA A N 1
ATOM 5455 C CA . ALA A 1 733 ? -1.967 -3.017 -28.839 1.00 97.75 733 ALA A CA 1
ATOM 5456 C C . ALA A 1 733 ? -0.935 -3.695 -27.918 1.00 97.75 733 ALA A C 1
ATOM 5458 O O . ALA A 1 733 ? -1.225 -4.755 -27.359 1.00 97.75 733 ALA A O 1
ATOM 5459 N N . ILE A 1 734 ? 0.237 -3.085 -27.693 1.00 98.25 734 ILE A N 1
ATOM 5460 C CA . ILE A 1 734 ? 1.243 -3.600 -26.751 1.00 98.25 734 ILE A CA 1
ATOM 5461 C C . ILE A 1 734 ? 0.752 -3.546 -25.295 1.00 98.25 734 ILE A C 1
ATOM 5463 O O . ILE A 1 734 ? 1.089 -4.419 -24.494 1.00 98.25 734 ILE A O 1
ATOM 5467 N N . LEU A 1 735 ? -0.115 -2.580 -24.965 1.00 98.19 735 LEU A N 1
ATOM 5468 C CA . LEU A 1 735 ? -0.744 -2.469 -23.647 1.00 98.19 735 LEU A CA 1
ATOM 5469 C C . LEU A 1 735 ? -1.787 -3.579 -23.451 1.00 98.19 735 LEU A C 1
ATOM 5471 O O . LEU A 1 735 ? -1.803 -4.236 -22.411 1.00 98.19 735 LEU A O 1
ATOM 5475 N N . THR A 1 736 ? -2.600 -3.850 -24.477 1.00 96.88 736 THR A N 1
ATOM 5476 C CA . THR A 1 736 ? -3.551 -4.973 -24.483 1.00 96.88 736 THR A CA 1
ATOM 5477 C C . THR A 1 736 ? -2.824 -6.312 -24.353 1.00 96.88 736 THR A C 1
ATOM 5479 O O . THR A 1 736 ? -3.206 -7.132 -23.524 1.00 96.88 736 THR A O 1
ATOM 5482 N N . LEU A 1 737 ? -1.721 -6.514 -25.084 1.00 97.00 737 LEU A N 1
ATOM 5483 C CA . LEU A 1 737 ? -0.865 -7.701 -24.967 1.00 97.00 737 LEU A CA 1
ATOM 5484 C C . LEU A 1 737 ? -0.335 -7.897 -23.535 1.00 97.00 737 LEU A C 1
ATOM 5486 O O . LEU A 1 737 ? -0.396 -9.004 -22.996 1.00 97.00 737 LEU A O 1
ATOM 5490 N N . ALA A 1 738 ? 0.173 -6.830 -22.909 1.00 96.06 738 ALA A N 1
ATOM 5491 C CA . ALA A 1 738 ? 0.663 -6.876 -21.532 1.00 96.06 738 ALA A CA 1
ATOM 5492 C C . ALA A 1 738 ? -0.456 -7.227 -20.531 1.00 96.06 738 ALA A C 1
ATOM 5494 O O . ALA A 1 738 ? -0.222 -7.974 -19.577 1.00 96.06 738 ALA A O 1
ATOM 5495 N N . ALA A 1 739 ? -1.680 -6.742 -20.767 1.00 93.44 739 ALA A N 1
ATOM 5496 C CA . ALA A 1 739 ? -2.859 -7.067 -19.969 1.00 93.44 739 ALA A CA 1
ATOM 5497 C C . ALA A 1 739 ? -3.324 -8.525 -20.155 1.00 93.44 739 ALA A C 1
ATOM 5499 O O . ALA A 1 739 ? -3.557 -9.213 -19.160 1.00 93.44 739 ALA A O 1
ATOM 5500 N N . GLU A 1 740 ? -3.419 -9.003 -21.402 1.00 91.44 740 GLU A N 1
ATOM 5501 C CA . GLU A 1 740 ? -3.807 -10.376 -21.774 1.00 91.44 740 GLU A CA 1
ATOM 5502 C C . GLU A 1 740 ? -2.892 -11.422 -21.132 1.00 91.44 740 GLU A C 1
ATOM 5504 O O . GLU A 1 740 ? -3.363 -12.374 -20.506 1.00 91.44 740 GLU A O 1
ATOM 5509 N N . LEU A 1 741 ? -1.578 -11.237 -21.284 1.00 90.88 741 LEU A N 1
ATOM 5510 C CA . LEU A 1 741 ? -0.566 -12.184 -20.816 1.00 90.88 741 LEU A CA 1
ATOM 5511 C C . LEU A 1 741 ? -0.201 -11.990 -19.338 1.00 90.88 741 LEU A C 1
ATOM 5513 O O . LEU A 1 741 ? 0.522 -12.806 -18.773 1.00 90.88 741 LEU A O 1
ATOM 5517 N N . GLY A 1 742 ? -0.679 -10.916 -18.700 1.00 90.38 742 GLY A N 1
ATOM 5518 C CA . GLY A 1 742 ? -0.261 -10.550 -17.348 1.00 90.38 742 GLY A CA 1
ATOM 5519 C C . GLY A 1 742 ? 1.236 -10.237 -17.257 1.00 90.38 742 GLY A C 1
ATOM 5520 O O . GLY A 1 742 ? 1.833 -10.438 -16.199 1.00 90.38 742 GLY A O 1
ATOM 5521 N N . CYS A 1 743 ? 1.835 -9.738 -18.339 1.00 92.31 743 CYS A N 1
ATOM 5522 C CA . CYS A 1 743 ? 3.260 -9.434 -18.436 1.00 92.31 743 CYS A CA 1
ATOM 5523 C C . CYS A 1 743 ? 3.591 -8.065 -17.807 1.00 92.31 743 CYS A C 1
ATOM 5525 O O . CYS A 1 743 ? 2.850 -7.101 -18.027 1.00 92.31 743 CYS A O 1
ATOM 5527 N N . PRO A 1 744 ? 4.704 -7.935 -17.062 1.00 95.00 744 PRO A N 1
ATOM 5528 C CA . PRO A 1 744 ? 5.296 -6.643 -16.736 1.00 95.00 744 PRO A CA 1
ATOM 5529 C C . PRO A 1 744 ? 5.675 -5.820 -17.975 1.00 95.00 744 PRO A C 1
ATOM 5531 O O . PRO A 1 744 ? 6.159 -6.371 -18.968 1.00 95.00 744 PRO A O 1
ATOM 5534 N N . ILE A 1 745 ? 5.501 -4.501 -17.900 1.00 97.69 745 ILE A N 1
ATOM 5535 C CA . ILE A 1 745 ? 5.853 -3.547 -18.955 1.00 97.69 745 ILE A CA 1
ATOM 5536 C C . ILE A 1 745 ? 6.500 -2.277 -18.379 1.00 97.69 745 ILE A C 1
ATOM 5538 O O . ILE A 1 745 ? 6.010 -1.690 -17.411 1.00 97.69 745 ILE A O 1
ATOM 5542 N N . VAL A 1 746 ? 7.605 -1.848 -18.992 1.00 98.31 746 VAL A N 1
ATOM 5543 C CA . VAL A 1 746 ? 8.232 -0.540 -18.769 1.00 98.31 746 VAL A CA 1
ATOM 5544 C C . VAL A 1 746 ? 7.591 0.477 -19.707 1.00 98.31 746 VAL A C 1
ATOM 5546 O O . VAL A 1 746 ? 7.562 0.279 -20.919 1.00 98.31 746 VAL A O 1
ATOM 5549 N N . LEU A 1 747 ? 7.094 1.570 -19.134 1.00 98.44 747 LEU A N 1
ATOM 5550 C CA . LEU A 1 747 ? 6.529 2.719 -19.827 1.00 98.44 747 LEU A CA 1
ATOM 5551 C C . LEU A 1 747 ? 7.538 3.872 -19.776 1.00 98.44 747 LEU A C 1
ATOM 5553 O O . LEU A 1 747 ? 7.652 4.558 -18.755 1.00 98.44 747 LEU A O 1
ATOM 5557 N N . MET A 1 748 ? 8.276 4.094 -20.867 1.00 97.94 748 MET A N 1
ATOM 5558 C CA . MET A 1 748 ? 9.219 5.213 -20.952 1.00 97.94 748 MET A CA 1
ATOM 5559 C C . MET A 1 748 ? 8.582 6.479 -21.547 1.00 97.94 748 MET A C 1
ATOM 5561 O O . MET A 1 748 ? 7.892 6.453 -22.572 1.00 97.94 748 MET A O 1
ATOM 5565 N N . HIS A 1 749 ? 8.875 7.633 -20.952 1.00 97.00 749 HIS A N 1
ATOM 5566 C CA . HIS A 1 749 ? 8.495 8.925 -21.518 1.00 97.00 749 HIS A CA 1
ATOM 5567 C C . HIS A 1 749 ? 9.459 9.383 -22.627 1.00 97.00 749 HIS A C 1
ATOM 5569 O O . HIS A 1 749 ? 10.656 9.605 -22.424 1.00 97.00 749 HIS A O 1
ATOM 5575 N N . SER A 1 750 ? 8.888 9.604 -23.806 1.00 94.62 750 SER A N 1
ATOM 5576 C CA . SER A 1 750 ? 9.553 10.043 -25.030 1.00 94.62 750 SER A CA 1
ATOM 5577 C C . SER A 1 750 ? 8.570 10.836 -25.894 1.00 94.62 750 SER A C 1
ATOM 5579 O O . SER A 1 750 ? 7.365 10.572 -25.872 1.00 94.62 750 SER A O 1
ATOM 5581 N N . ARG A 1 751 ? 9.087 11.786 -26.681 1.00 92.62 751 ARG A N 1
ATOM 5582 C CA . ARG A 1 751 ? 8.314 12.558 -27.662 1.00 92.62 751 ARG A CA 1
ATOM 5583 C C . ARG A 1 751 ? 8.898 12.339 -29.058 1.00 92.62 751 ARG A C 1
ATOM 5585 O O . ARG A 1 751 ? 10.109 12.465 -29.236 1.00 92.62 751 ARG A O 1
ATOM 5592 N N . GLY A 1 752 ? 8.038 12.063 -30.038 1.00 87.56 752 GLY A N 1
ATOM 5593 C CA . GLY A 1 752 ? 8.442 11.763 -31.416 1.00 87.56 752 GLY A CA 1
ATOM 5594 C C . GLY A 1 752 ? 9.225 10.454 -31.557 1.00 87.56 752 GLY A C 1
ATOM 5595 O O . GLY A 1 752 ? 9.085 9.536 -30.754 1.00 87.56 752 GLY A O 1
ATOM 5596 N N . ASP A 1 753 ? 10.053 10.388 -32.596 1.00 82.56 753 ASP A N 1
ATOM 5597 C CA . ASP A 1 753 ? 10.850 9.225 -33.000 1.00 82.56 753 ASP A CA 1
ATOM 5598 C C . ASP A 1 753 ? 12.359 9.547 -33.082 1.00 82.56 753 ASP A C 1
ATOM 5600 O O . ASP A 1 753 ? 12.796 10.664 -32.791 1.00 82.56 753 ASP A O 1
ATOM 5604 N N . ALA A 1 754 ? 13.175 8.582 -33.523 1.00 77.94 754 ALA A N 1
ATOM 5605 C CA . ALA A 1 754 ? 14.620 8.746 -33.720 1.00 77.94 754 ALA A CA 1
ATOM 5606 C C . ALA A 1 754 ? 15.020 9.913 -34.646 1.00 77.94 754 ALA A C 1
ATOM 5608 O O . ALA A 1 754 ? 16.135 10.424 -34.521 1.00 77.94 754 ALA A O 1
ATOM 5609 N N . SER A 1 755 ? 14.136 10.366 -35.540 1.00 77.69 755 SER A N 1
ATOM 5610 C CA . SER A 1 755 ? 14.387 11.474 -36.472 1.00 77.69 755 SER A CA 1
ATOM 5611 C C . SER A 1 755 ? 13.948 12.844 -35.932 1.00 77.69 755 SER A C 1
ATOM 5613 O O . SER A 1 755 ? 14.469 13.884 -36.349 1.00 77.69 755 SER A O 1
ATOM 5615 N N . SER A 1 756 ? 12.999 12.861 -34.992 1.00 83.69 756 SER A N 1
ATOM 5616 C CA . SER A 1 756 ? 12.279 14.064 -34.558 1.00 83.69 756 SER A CA 1
ATOM 5617 C C . SER A 1 756 ? 12.470 14.426 -33.082 1.00 83.69 756 SER A C 1
ATOM 5619 O O . SER A 1 756 ? 12.378 15.609 -32.747 1.00 83.69 756 SER A O 1
ATOM 5621 N N . MET A 1 757 ? 12.816 13.471 -32.207 1.00 83.50 757 MET A N 1
ATOM 5622 C CA . MET A 1 757 ? 12.827 13.661 -30.747 1.00 83.50 757 MET A CA 1
ATOM 5623 C C . MET A 1 757 ? 13.664 14.854 -30.262 1.00 83.50 757 MET A C 1
ATOM 5625 O O . MET A 1 757 ? 13.251 15.571 -29.353 1.00 83.50 757 MET A O 1
ATOM 5629 N N . ASN A 1 758 ? 14.804 15.135 -30.901 1.00 81.75 758 ASN A N 1
ATOM 5630 C CA . ASN A 1 758 ? 15.682 16.247 -30.513 1.00 81.75 758 ASN A CA 1
ATOM 5631 C C . ASN A 1 758 ? 15.022 17.624 -30.712 1.00 81.75 758 ASN A C 1
ATOM 5633 O O . ASN A 1 758 ? 15.343 18.563 -29.992 1.00 81.75 758 ASN A O 1
ATOM 5637 N N . LYS A 1 759 ? 14.084 17.751 -31.661 1.00 84.69 759 LYS A N 1
ATOM 5638 C CA . LYS A 1 759 ? 13.338 18.997 -31.915 1.00 84.69 759 LYS A CA 1
ATOM 5639 C C . LYS A 1 759 ? 12.213 19.219 -30.896 1.00 84.69 759 LYS A C 1
ATOM 5641 O O . LYS A 1 759 ? 11.774 20.349 -30.719 1.00 84.69 759 LYS A O 1
ATOM 5646 N N . LEU A 1 760 ? 11.772 18.152 -30.223 1.00 88.06 760 LEU A N 1
ATOM 5647 C CA . LEU A 1 760 ? 10.654 18.131 -29.270 1.00 88.06 760 LEU A CA 1
ATOM 5648 C C . LEU A 1 760 ? 11.101 18.249 -27.800 1.00 88.06 760 LEU A C 1
ATOM 5650 O O . LEU A 1 760 ? 10.274 18.163 -26.889 1.00 88.06 760 LEU A O 1
ATOM 5654 N N . ALA A 1 761 ? 12.397 18.481 -27.570 1.00 87.12 761 ALA A N 1
ATOM 5655 C CA . ALA A 1 761 ? 13.029 18.630 -26.259 1.00 87.12 761 ALA A CA 1
ATOM 5656 C C . ALA A 1 761 ? 12.739 19.988 -25.578 1.00 87.12 761 ALA A C 1
ATOM 5658 O O . ALA A 1 761 ? 13.621 20.589 -24.971 1.00 87.12 761 ALA A O 1
ATOM 5659 N N . GLN A 1 762 ? 11.513 20.500 -25.708 1.00 86.00 762 GLN A N 1
ATOM 5660 C CA . GLN A 1 762 ? 11.097 21.809 -25.204 1.00 86.00 762 GLN A CA 1
ATOM 5661 C C . GLN A 1 762 ? 10.117 21.644 -24.035 1.00 86.00 762 GLN A C 1
ATOM 5663 O O . GLN A 1 762 ? 9.014 21.125 -24.209 1.00 86.00 762 GLN A O 1
ATOM 5668 N N . TYR A 1 763 ? 10.526 22.105 -22.849 1.00 88.12 763 TYR A N 1
ATOM 5669 C CA . TYR A 1 763 ? 9.725 22.086 -21.612 1.00 88.12 763 TYR A CA 1
ATOM 5670 C C . TYR A 1 763 ? 9.662 23.462 -20.923 1.00 88.12 763 TYR A C 1
ATOM 5672 O O . TYR A 1 763 ? 9.151 23.581 -19.819 1.00 88.12 763 TYR A O 1
ATOM 5680 N N . ALA A 1 764 ? 10.175 24.520 -21.561 1.00 76.19 764 ALA A N 1
ATOM 5681 C CA . ALA A 1 764 ? 10.270 25.858 -20.965 1.00 76.19 764 ALA A CA 1
ATOM 5682 C C . ALA A 1 764 ? 8.912 26.555 -20.734 1.00 76.19 764 ALA A C 1
ATOM 5684 O O . ALA A 1 764 ? 8.858 27.557 -20.029 1.00 76.19 764 ALA A O 1
ATOM 5685 N N . GLN A 1 765 ? 7.831 26.045 -21.335 1.00 75.44 765 GLN A N 1
ATOM 5686 C CA . GLN A 1 765 ? 6.457 26.515 -21.105 1.00 75.44 765 GLN A CA 1
ATOM 5687 C C . GLN A 1 765 ? 5.729 25.720 -20.007 1.00 75.44 765 GLN A C 1
ATOM 5689 O O . GLN A 1 765 ? 4.603 26.058 -19.659 1.00 75.44 765 GLN A O 1
ATOM 5694 N N . GLU A 1 766 ? 6.355 24.672 -19.463 1.00 77.69 766 GLU A N 1
ATOM 5695 C CA . GLU A 1 766 ? 5.777 23.838 -18.411 1.00 77.69 766 GLU A CA 1
ATOM 5696 C C . GLU A 1 766 ? 6.018 24.476 -17.040 1.00 77.69 766 GLU A C 1
ATOM 5698 O O . GLU A 1 766 ? 7.159 24.761 -16.666 1.00 77.69 766 GLU A O 1
ATOM 5703 N N . GLU A 1 767 ? 4.964 24.650 -16.244 1.00 75.75 767 GLU A N 1
ATOM 5704 C CA . GLU A 1 767 ? 5.111 25.072 -14.852 1.00 75.75 767 GLU A CA 1
ATOM 5705 C C . GLU A 1 767 ? 5.783 23.941 -14.050 1.00 75.75 767 GLU A C 1
ATOM 5707 O O . GLU A 1 767 ? 5.246 22.840 -13.920 1.00 75.75 767 GLU A O 1
ATOM 5712 N N . GLY A 1 768 ? 7.012 24.183 -13.576 1.00 79.06 768 GLY A N 1
ATOM 5713 C CA . GLY A 1 768 ? 7.896 23.148 -13.015 1.00 79.06 768 GLY A CA 1
ATOM 5714 C C . GLY A 1 768 ? 8.802 22.437 -14.038 1.00 79.06 768 GLY A C 1
ATOM 5715 O O . GLY A 1 768 ? 9.435 21.433 -13.704 1.00 79.06 768 GLY A O 1
ATOM 5716 N N . GLY A 1 769 ? 8.887 22.940 -15.274 1.00 90.38 769 GLY A N 1
ATOM 5717 C CA . GLY A 1 769 ? 9.880 22.540 -16.274 1.00 90.38 769 GLY A CA 1
ATOM 5718 C C . GLY A 1 769 ? 9.825 21.065 -16.686 1.00 90.38 769 GLY A C 1
ATOM 5719 O O . GLY A 1 769 ? 8.765 20.434 -16.721 1.00 90.38 769 GLY A O 1
ATOM 5720 N N . VAL A 1 770 ? 10.995 20.499 -17.009 1.00 93.44 770 VAL A N 1
ATOM 5721 C CA . VAL A 1 770 ? 11.111 19.135 -17.555 1.00 93.44 770 VAL A CA 1
ATOM 5722 C C . VAL A 1 770 ? 10.540 18.062 -16.624 1.00 93.44 770 VAL A C 1
ATOM 5724 O O . VAL A 1 770 ? 9.879 17.146 -17.101 1.00 93.44 770 VAL A O 1
ATOM 5727 N N . VAL A 1 771 ? 10.727 18.182 -15.305 1.00 92.69 771 VAL A N 1
ATOM 5728 C CA . VAL A 1 771 ? 10.236 17.200 -14.318 1.00 92.69 771 VAL A CA 1
ATOM 5729 C C . VAL A 1 771 ? 8.705 17.165 -14.310 1.00 92.69 771 VAL A C 1
ATOM 5731 O O . VAL A 1 771 ? 8.113 16.085 -14.327 1.00 92.69 771 VAL A O 1
ATOM 5734 N N . SER A 1 772 ? 8.067 18.338 -14.350 1.00 90.06 772 SER A N 1
ATOM 5735 C CA . SER A 1 772 ? 6.607 18.480 -14.392 1.00 90.06 772 SER A CA 1
ATOM 5736 C C . SER A 1 772 ? 6.013 17.918 -15.690 1.00 90.06 772 SER A C 1
ATOM 5738 O O . SER A 1 772 ? 5.115 17.074 -15.645 1.00 90.06 772 SER A O 1
ATOM 5740 N N . GLY A 1 773 ? 6.584 18.286 -16.845 1.00 92.38 773 GLY A N 1
ATOM 5741 C CA . GLY A 1 773 ? 6.158 17.765 -18.150 1.00 92.38 773 GLY A CA 1
ATOM 5742 C C . GLY A 1 773 ? 6.314 16.243 -18.272 1.00 92.38 773 GLY A C 1
ATOM 5743 O O . GLY A 1 773 ? 5.380 15.559 -18.689 1.00 92.38 773 GLY A O 1
ATOM 5744 N N . VAL A 1 774 ? 7.454 15.693 -17.826 1.00 94.75 774 VAL A N 1
ATOM 5745 C CA . VAL A 1 774 ? 7.694 14.236 -17.761 1.00 94.75 774 VAL A CA 1
ATOM 5746 C C . VAL A 1 774 ? 6.657 13.546 -16.868 1.00 94.75 774 VAL A C 1
ATOM 5748 O O . VAL A 1 774 ? 6.113 12.517 -17.266 1.00 94.75 774 VAL A O 1
ATOM 5751 N N . ARG A 1 775 ? 6.368 14.092 -15.674 1.00 92.31 775 ARG A N 1
ATOM 5752 C CA . ARG A 1 775 ? 5.382 13.514 -14.743 1.00 92.31 775 ARG A CA 1
ATOM 5753 C C . ARG A 1 775 ? 3.992 13.465 -15.380 1.00 92.31 775 ARG A C 1
ATOM 5755 O O . ARG A 1 775 ? 3.380 12.402 -15.369 1.00 92.31 775 ARG A O 1
ATOM 5762 N N . ARG A 1 776 ? 3.520 14.553 -15.997 1.00 90.81 776 ARG A N 1
ATOM 5763 C CA . ARG A 1 776 ? 2.202 14.595 -16.658 1.00 90.81 776 ARG A CA 1
ATOM 5764 C C . ARG A 1 776 ? 2.075 13.573 -17.796 1.00 90.81 776 ARG A C 1
ATOM 5766 O O . ARG A 1 776 ? 1.121 12.800 -17.815 1.00 90.81 776 ARG A O 1
ATOM 5773 N N . GLU A 1 777 ? 3.043 13.512 -18.709 1.00 93.69 777 GLU A N 1
ATOM 5774 C CA . GLU A 1 777 ? 2.985 12.586 -19.857 1.00 93.69 777 GLU A CA 1
ATOM 5775 C C . GLU A 1 777 ? 3.125 11.110 -19.428 1.00 93.69 777 GLU A C 1
ATOM 5777 O O . GLU A 1 777 ? 2.543 10.210 -20.046 1.00 93.69 777 GLU A O 1
ATOM 5782 N N . LEU A 1 778 ? 3.818 10.833 -18.316 1.00 94.88 778 LEU A N 1
ATOM 5783 C CA . LEU A 1 778 ? 3.794 9.511 -17.680 1.00 94.88 778 LEU A CA 1
ATOM 5784 C C . LEU A 1 778 ? 2.439 9.196 -17.021 1.00 94.88 778 LEU A C 1
ATOM 5786 O O . LEU A 1 778 ? 1.988 8.060 -17.147 1.00 94.88 778 LEU A O 1
ATOM 5790 N N . VAL A 1 779 ? 1.756 10.157 -16.382 1.00 92.88 779 VAL A N 1
ATOM 5791 C CA . VAL A 1 779 ? 0.393 9.960 -15.831 1.00 92.88 779 VAL A CA 1
ATOM 5792 C C . VAL A 1 779 ? -0.588 9.571 -16.938 1.00 92.88 779 VAL A C 1
ATOM 5794 O O . VAL A 1 779 ? -1.375 8.640 -16.774 1.00 92.88 779 VAL A O 1
ATOM 5797 N N . GLU A 1 780 ? -0.521 10.224 -18.099 1.00 92.50 780 GLU A N 1
ATOM 5798 C CA . GLU A 1 780 ? -1.323 9.860 -19.276 1.00 92.50 780 GLU A CA 1
ATOM 5799 C C . GLU A 1 780 ? -1.022 8.435 -19.765 1.00 92.50 780 GLU A C 1
ATOM 5801 O O . GLU A 1 780 ? -1.945 7.662 -20.034 1.00 92.50 780 GLU A O 1
ATOM 5806 N N . SER A 1 781 ? 0.259 8.059 -19.798 1.00 95.50 781 SER A N 1
ATOM 5807 C CA . SER A 1 781 ? 0.714 6.717 -20.188 1.00 95.50 781 SER A CA 1
ATOM 5808 C C . SER A 1 781 ? 0.227 5.632 -19.214 1.00 95.50 781 SER A C 1
ATOM 5810 O O . SER A 1 781 ? -0.273 4.586 -19.632 1.00 95.50 781 SER A O 1
ATOM 5812 N N . VAL A 1 782 ? 0.304 5.893 -17.904 1.00 95.31 782 VAL A N 1
ATOM 5813 C CA . VAL A 1 782 ? -0.224 5.012 -16.849 1.00 95.31 782 VAL A CA 1
ATOM 5814 C C . VAL A 1 782 ? -1.744 4.895 -16.951 1.00 95.31 782 VAL A C 1
ATOM 5816 O O . VAL A 1 782 ? -2.266 3.782 -16.889 1.00 95.31 782 VAL A O 1
ATOM 5819 N N . ARG A 1 783 ? -2.466 6.004 -17.176 1.00 93.00 783 ARG A N 1
ATOM 5820 C CA . ARG A 1 783 ? -3.925 5.996 -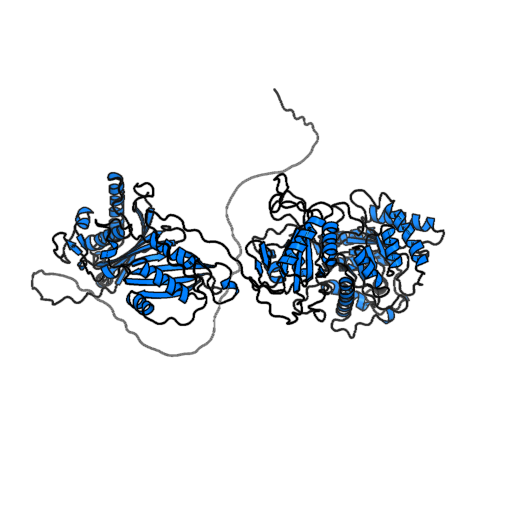17.385 1.00 93.00 783 ARG A CA 1
ATOM 5821 C C . ARG A 1 783 ? -4.306 5.102 -18.568 1.00 93.00 783 ARG A C 1
ATOM 5823 O O . ARG A 1 783 ? -5.226 4.296 -18.441 1.00 93.00 783 ARG A O 1
ATOM 5830 N N . ALA A 1 784 ? -3.586 5.203 -19.687 1.00 94.69 784 ALA A N 1
ATOM 5831 C CA . ALA A 1 784 ? -3.810 4.365 -20.865 1.00 94.69 784 ALA A CA 1
ATOM 5832 C C . ALA A 1 784 ? -3.566 2.873 -20.576 1.00 94.69 784 ALA A C 1
ATOM 5834 O O . ALA A 1 784 ? -4.409 2.043 -20.913 1.00 94.69 784 ALA A O 1
ATOM 5835 N N . ALA A 1 785 ? -2.468 2.528 -19.896 1.00 96.50 785 ALA A N 1
ATOM 5836 C CA . ALA A 1 785 ? -2.140 1.141 -19.566 1.00 96.50 785 ALA A CA 1
ATOM 5837 C C . ALA A 1 785 ? -3.132 0.509 -18.571 1.00 96.50 785 ALA A C 1
ATOM 5839 O O . ALA A 1 785 ? -3.596 -0.610 -18.795 1.00 96.50 785 ALA A O 1
ATOM 5840 N N . LEU A 1 786 ? -3.520 1.233 -17.514 1.00 94.12 786 LEU A N 1
ATOM 5841 C CA . LEU A 1 786 ? -4.538 0.768 -16.563 1.00 94.12 786 LEU A CA 1
ATOM 5842 C C . LEU A 1 786 ? -5.901 0.590 -17.258 1.00 94.12 786 LEU A C 1
ATOM 5844 O O . LEU A 1 786 ? -6.557 -0.430 -17.056 1.00 94.12 786 LEU A O 1
ATOM 5848 N N . LYS A 1 787 ? -6.292 1.515 -18.150 1.00 92.12 787 LYS A N 1
ATOM 5849 C CA . LYS A 1 787 ? -7.527 1.415 -18.954 1.00 92.12 787 LYS A CA 1
ATOM 5850 C C . LYS A 1 787 ? -7.504 0.262 -19.968 1.00 92.12 787 LYS A C 1
ATOM 5852 O O . LYS A 1 787 ? -8.547 -0.329 -20.223 1.00 92.12 787 LYS A O 1
ATOM 5857 N N . ALA A 1 788 ? -6.335 -0.098 -20.501 1.00 93.75 788 ALA A N 1
ATOM 5858 C CA . ALA A 1 788 ? -6.141 -1.312 -21.303 1.00 93.75 788 ALA A CA 1
ATOM 5859 C C . ALA A 1 788 ? -6.193 -2.610 -20.465 1.00 93.75 788 ALA A C 1
ATOM 5861 O O . ALA A 1 788 ? -6.119 -3.708 -21.010 1.00 93.75 788 ALA A O 1
ATOM 5862 N N . GLY A 1 789 ? -6.324 -2.502 -19.138 1.00 92.56 789 GLY A N 1
ATOM 5863 C CA . GLY A 1 789 ? -6.441 -3.625 -18.215 1.00 92.56 789 GLY A CA 1
ATOM 5864 C C . GLY A 1 789 ? -5.113 -4.125 -17.644 1.00 92.56 789 GLY A C 1
ATOM 5865 O O . GLY A 1 789 ? -5.127 -5.123 -16.912 1.00 92.56 789 GLY A O 1
ATOM 5866 N N . VAL A 1 790 ? -3.982 -3.465 -17.927 1.00 95.06 790 VAL A N 1
ATOM 5867 C CA . VAL A 1 790 ? -2.680 -3.807 -17.327 1.00 95.06 790 VAL A CA 1
ATOM 5868 C C . VAL A 1 790 ? -2.762 -3.575 -15.819 1.00 95.06 790 VAL A C 1
ATOM 5870 O O . VAL A 1 790 ? -3.282 -2.560 -15.363 1.00 95.06 790 VAL A O 1
ATOM 5873 N N . LYS A 1 791 ? -2.280 -4.526 -15.013 1.00 94.12 791 LYS A N 1
ATOM 5874 C CA . LYS A 1 791 ? -2.342 -4.404 -13.548 1.00 94.12 791 LYS A CA 1
ATOM 5875 C C . LYS A 1 791 ? -1.247 -3.466 -13.054 1.00 94.12 791 LYS A C 1
ATOM 5877 O O . LYS A 1 791 ? -0.132 -3.502 -13.566 1.00 94.12 791 LYS A O 1
ATOM 5882 N N . ARG A 1 792 ? -1.522 -2.671 -12.020 1.00 94.25 792 ARG A N 1
ATOM 5883 C CA . ARG A 1 792 ? -0.569 -1.683 -11.477 1.00 94.25 792 ARG A CA 1
ATOM 5884 C C . ARG A 1 792 ? 0.751 -2.323 -11.045 1.00 94.25 792 ARG A C 1
ATOM 5886 O O . ARG A 1 792 ? 1.814 -1.757 -11.269 1.00 94.25 792 ARG A O 1
ATOM 5893 N N . TRP A 1 793 ? 0.696 -3.538 -10.499 1.00 93.44 793 TRP A N 1
ATOM 5894 C CA . TRP A 1 793 ? 1.877 -4.322 -10.126 1.00 93.44 793 TRP A CA 1
ATOM 5895 C C . TRP A 1 793 ? 2.745 -4.801 -11.303 1.00 93.44 793 TRP A C 1
ATOM 5897 O O . TRP A 1 793 ? 3.835 -5.308 -11.056 1.00 93.44 793 TRP A O 1
ATOM 5907 N N . ASN A 1 794 ? 2.290 -4.648 -12.550 1.00 94.38 794 ASN A N 1
ATOM 5908 C CA . ASN A 1 794 ? 3.044 -4.941 -13.772 1.00 94.38 794 ASN A CA 1
ATOM 5909 C C . ASN A 1 794 ? 3.663 -3.688 -14.414 1.00 94.38 794 ASN A C 1
ATOM 5911 O O . ASN A 1 794 ? 4.363 -3.816 -15.411 1.00 94.38 794 ASN A O 1
ATOM 5915 N N . LEU A 1 795 ? 3.415 -2.488 -13.886 1.00 95.69 795 LEU A N 1
ATOM 5916 C CA . LEU A 1 795 ? 3.881 -1.241 -14.491 1.00 95.69 795 LEU A CA 1
ATOM 5917 C C . LEU A 1 795 ? 5.202 -0.771 -13.873 1.00 95.69 795 LEU A C 1
ATOM 5919 O O . LEU A 1 795 ? 5.312 -0.635 -12.654 1.00 95.69 795 LEU A O 1
ATOM 5923 N N . ILE A 1 796 ? 6.176 -0.471 -14.730 1.00 96.12 796 ILE A N 1
ATOM 5924 C CA . ILE A 1 796 ? 7.454 0.176 -14.400 1.00 96.12 796 ILE A CA 1
ATOM 5925 C C . ILE A 1 796 ? 7.525 1.484 -15.190 1.00 96.12 796 ILE A C 1
ATOM 5927 O O . ILE A 1 796 ? 7.096 1.525 -16.339 1.00 96.12 796 ILE A O 1
ATOM 5931 N N . LEU A 1 797 ? 8.052 2.557 -14.604 1.00 97.31 797 LEU A N 1
ATOM 5932 C CA . LEU A 1 797 ? 8.181 3.857 -15.274 1.00 97.31 797 LEU A CA 1
ATOM 5933 C C . LEU A 1 797 ? 9.644 4.139 -15.632 1.00 97.31 797 LEU A C 1
ATOM 5935 O O . LEU A 1 797 ? 10.521 3.823 -14.833 1.00 97.31 797 LEU A O 1
ATOM 5939 N N . ASP A 1 798 ? 9.911 4.791 -16.766 1.00 98.06 798 ASP A N 1
ATOM 5940 C CA . ASP A 1 798 ? 11.221 5.401 -17.066 1.00 98.06 798 ASP A CA 1
ATOM 5941 C C . ASP A 1 798 ? 11.027 6.863 -17.541 1.00 98.06 798 ASP A C 1
ATOM 5943 O O . ASP A 1 798 ? 10.247 7.123 -18.463 1.00 98.06 798 ASP A O 1
ATOM 5947 N N . PRO A 1 799 ? 11.704 7.863 -16.939 1.00 97.12 799 PRO A N 1
ATOM 5948 C CA . PRO A 1 799 ? 11.582 9.272 -17.337 1.00 97.12 799 PRO A CA 1
ATOM 5949 C C . PRO A 1 799 ? 12.168 9.592 -18.730 1.00 97.12 799 PRO A C 1
ATOM 5951 O O . PRO A 1 799 ? 11.976 10.695 -19.261 1.00 97.12 799 PRO A O 1
ATOM 5954 N N . GLY A 1 800 ? 12.887 8.645 -19.333 1.00 95.88 800 GLY A N 1
ATOM 5955 C CA . GLY A 1 800 ? 13.456 8.705 -20.671 1.00 95.88 800 GLY A CA 1
ATOM 5956 C C . GLY A 1 800 ? 14.673 9.611 -20.757 1.00 95.88 800 GLY A C 1
ATOM 5957 O O . GLY A 1 800 ? 14.684 10.567 -21.536 1.00 95.88 800 GLY A O 1
ATOM 5958 N N . ILE A 1 801 ? 15.709 9.322 -19.964 1.00 94.81 801 ILE A N 1
ATOM 5959 C CA . ILE A 1 801 ? 16.977 10.066 -20.014 1.00 94.81 801 ILE A CA 1
ATOM 5960 C C . ILE A 1 801 ? 17.592 9.968 -21.423 1.00 94.81 801 ILE A C 1
ATOM 5962 O O . ILE A 1 801 ? 17.839 8.888 -21.972 1.00 94.81 801 ILE A O 1
ATOM 5966 N N . GLY A 1 802 ? 17.840 11.129 -22.023 1.00 88.81 802 GLY A N 1
ATOM 5967 C CA . GLY A 1 802 ? 18.350 11.308 -23.381 1.00 88.81 802 GLY A CA 1
ATOM 5968 C C . GLY A 1 802 ? 17.322 11.146 -24.505 1.00 88.81 802 GLY A C 1
ATOM 5969 O O . GLY A 1 802 ? 17.739 11.122 -25.658 1.00 88.81 802 GLY A O 1
ATOM 5970 N N . PHE A 1 803 ? 16.023 11.033 -24.207 1.00 91.31 803 PHE A N 1
ATOM 5971 C CA . PHE A 1 803 ? 14.954 10.880 -25.204 1.00 91.31 803 PHE A CA 1
ATOM 5972 C C . PHE A 1 803 ? 14.036 12.102 -25.217 1.00 91.31 803 PHE A C 1
ATOM 5974 O O . PHE A 1 803 ? 13.203 12.245 -24.324 1.00 91.31 803 PHE A O 1
ATOM 5981 N N . ALA A 1 804 ? 14.191 12.986 -26.206 1.00 91.75 804 ALA A N 1
ATOM 5982 C CA . ALA A 1 804 ? 13.550 14.307 -26.223 1.00 91.75 804 ALA A CA 1
ATOM 5983 C C . ALA A 1 804 ? 13.834 15.145 -24.955 1.00 91.75 804 ALA A C 1
ATOM 5985 O O . ALA A 1 804 ? 12.941 15.789 -24.428 1.00 91.75 804 ALA A O 1
ATOM 5986 N N . LYS A 1 805 ? 15.080 15.146 -24.457 1.00 93.06 805 LYS A N 1
ATOM 5987 C CA . LYS A 1 805 ? 15.601 16.133 -23.489 1.00 93.06 805 LYS A CA 1
ATOM 5988 C C . LYS A 1 805 ? 16.981 16.590 -23.950 1.00 93.06 805 LYS A C 1
ATOM 5990 O O . LYS A 1 805 ? 17.780 15.755 -24.382 1.00 93.06 805 LYS A O 1
ATOM 5995 N N . ASP A 1 806 ? 17.265 17.880 -23.839 1.00 89.75 806 ASP A N 1
ATOM 5996 C CA . ASP A 1 806 ? 18.572 18.475 -24.118 1.00 89.75 806 ASP A CA 1
ATOM 5997 C C . ASP A 1 806 ? 19.553 18.262 -22.944 1.00 89.75 806 ASP A C 1
ATOM 5999 O O . ASP A 1 806 ? 19.251 17.559 -21.976 1.00 89.75 806 ASP A O 1
ATOM 6003 N N . CYS A 1 807 ? 20.773 18.807 -23.017 1.00 89.56 807 CYS A N 1
ATOM 6004 C CA . CYS A 1 807 ? 21.773 18.577 -21.966 1.00 89.56 807 CYS A CA 1
ATOM 6005 C C . CYS A 1 807 ? 21.318 19.117 -20.598 1.00 89.56 807 CYS A C 1
ATOM 6007 O O . CYS A 1 807 ? 21.543 18.458 -19.582 1.00 89.56 807 CYS A O 1
ATOM 6009 N N . GLN A 1 808 ? 20.655 20.277 -20.583 1.00 90.12 808 GLN A N 1
ATOM 6010 C CA . GLN A 1 808 ? 20.153 20.912 -19.368 1.00 90.12 808 GLN A CA 1
ATOM 6011 C C . GLN A 1 808 ? 18.960 20.140 -18.785 1.00 90.12 808 GLN A C 1
ATOM 6013 O O . GLN A 1 808 ? 19.001 19.744 -17.620 1.00 90.12 808 GLN A O 1
ATOM 6018 N N . GLY A 1 809 ? 17.954 19.814 -19.601 1.00 92.31 809 GLY A N 1
ATOM 6019 C CA . GLY A 1 809 ? 16.782 19.051 -19.175 1.00 92.31 809 GLY A CA 1
ATOM 6020 C C . GLY A 1 809 ? 17.119 17.643 -18.676 1.00 92.31 809 GLY A C 1
ATOM 6021 O O . GLY A 1 809 ? 16.468 17.144 -17.766 1.00 92.31 809 GLY A O 1
ATOM 6022 N N . ASN A 1 810 ? 18.173 16.998 -19.192 1.00 94.25 810 ASN A N 1
ATOM 6023 C CA . ASN A 1 810 ? 18.653 15.729 -18.624 1.00 94.25 810 ASN A CA 1
ATOM 6024 C C . ASN A 1 810 ? 19.249 15.893 -17.215 1.00 94.25 810 ASN A C 1
ATOM 6026 O O . ASN A 1 810 ? 19.056 15.015 -16.376 1.00 94.25 810 ASN A O 1
ATOM 6030 N N . LEU A 1 811 ? 19.957 16.993 -16.940 1.00 93.25 811 LEU A N 1
ATOM 6031 C CA . LEU A 1 811 ? 20.508 17.279 -15.610 1.00 93.25 811 LEU A CA 1
ATOM 6032 C C . LEU A 1 811 ? 19.413 17.642 -14.604 1.00 93.25 811 LEU A C 1
ATOM 6034 O O . LEU A 1 811 ? 19.409 17.112 -13.495 1.00 93.25 811 LEU A O 1
ATOM 6038 N N . GLU A 1 812 ? 18.471 18.495 -15.001 1.00 93.44 812 GLU A N 1
ATOM 6039 C CA . GLU A 1 812 ? 17.304 18.857 -14.188 1.00 93.44 812 GLU A CA 1
ATOM 6040 C C . GLU A 1 812 ? 16.453 17.627 -13.855 1.00 93.44 812 GLU A C 1
ATOM 6042 O O . GLU A 1 812 ? 16.085 17.421 -12.701 1.00 93.44 812 GLU A O 1
ATOM 6047 N N . LEU A 1 813 ? 16.214 16.754 -14.838 1.00 94.81 813 LEU A N 1
ATOM 6048 C CA . LEU A 1 813 ? 15.447 15.525 -14.649 1.00 94.81 813 LEU A CA 1
ATOM 6049 C C . LEU A 1 813 ? 16.164 14.506 -13.752 1.00 94.81 813 LEU A C 1
ATOM 6051 O O . LEU A 1 813 ? 15.501 13.844 -12.959 1.00 94.81 813 LEU A O 1
ATOM 6055 N N . LEU A 1 814 ? 17.500 14.406 -13.822 1.00 94.62 814 LEU A N 1
ATOM 6056 C CA . LEU A 1 814 ? 18.297 13.589 -12.895 1.00 94.62 814 LEU A CA 1
ATOM 6057 C C . LEU A 1 814 ? 18.284 14.143 -11.461 1.00 94.62 814 LEU A C 1
ATOM 6059 O O . LEU A 1 814 ? 18.216 13.364 -10.511 1.00 94.62 814 LEU A O 1
ATOM 6063 N N . ALA A 1 815 ? 18.332 15.466 -11.292 1.00 92.88 815 ALA A N 1
ATOM 6064 C CA . ALA A 1 815 ? 18.238 16.104 -9.979 1.00 92.88 815 ALA A CA 1
ATOM 6065 C C . ALA A 1 815 ? 16.830 15.960 -9.369 1.00 92.88 815 ALA A C 1
ATOM 6067 O O . ALA A 1 815 ? 16.699 15.687 -8.177 1.00 92.88 815 ALA A O 1
ATOM 6068 N N . GLY A 1 816 ? 15.786 16.083 -10.194 1.00 92.12 816 GLY A N 1
ATOM 6069 C CA . GLY A 1 816 ? 14.378 16.001 -9.799 1.00 92.12 816 GLY A CA 1
ATOM 6070 C C . GLY A 1 816 ? 13.776 14.591 -9.747 1.00 92.12 816 GLY A C 1
ATOM 6071 O O . GLY A 1 816 ? 12.570 14.470 -9.541 1.00 92.12 816 GLY A O 1
ATOM 6072 N N . LEU A 1 817 ? 14.564 13.514 -9.907 1.00 92.06 817 LEU A N 1
ATOM 6073 C CA . LEU A 1 817 ? 14.045 12.131 -9.906 1.00 92.06 817 LEU A CA 1
ATOM 6074 C C . LEU A 1 817 ? 13.176 11.822 -8.679 1.00 92.06 817 LEU A C 1
ATOM 6076 O O . LEU A 1 817 ? 12.152 11.152 -8.810 1.00 92.06 817 LEU A O 1
ATOM 6080 N N . GLY A 1 818 ? 13.561 12.337 -7.505 1.00 87.62 818 GLY A N 1
ATOM 6081 C CA . GLY A 1 818 ? 12.823 12.166 -6.250 1.00 87.62 818 GLY A CA 1
ATOM 6082 C C . GLY A 1 818 ? 11.367 12.637 -6.324 1.00 87.62 818 GLY A C 1
ATOM 6083 O O . GLY A 1 818 ? 10.494 12.012 -5.728 1.00 87.62 818 GLY A O 1
ATOM 6084 N N . GLU A 1 819 ? 11.087 13.685 -7.101 1.00 86.94 819 GLU A N 1
ATOM 6085 C CA . GLU A 1 819 ? 9.762 14.303 -7.225 1.00 86.94 819 GLU A CA 1
ATOM 6086 C C . GLU A 1 819 ? 8.831 13.552 -8.190 1.00 86.94 819 GLU A C 1
ATOM 6088 O O . GLU A 1 819 ? 7.608 13.631 -8.055 1.00 86.94 819 GLU A O 1
ATOM 6093 N N . LEU A 1 820 ? 9.376 12.773 -9.134 1.00 87.75 820 LEU A N 1
ATOM 6094 C CA . LEU A 1 820 ? 8.589 12.069 -10.160 1.00 87.75 820 LEU A CA 1
ATOM 6095 C C . LEU A 1 820 ? 7.593 11.059 -9.581 1.00 87.75 820 LEU A C 1
ATOM 6097 O O . LEU A 1 820 ? 6.509 10.903 -10.128 1.00 87.75 820 LEU A O 1
ATOM 6101 N N . THR A 1 821 ? 7.948 10.388 -8.480 1.00 86.00 821 THR A N 1
ATOM 6102 C CA . THR A 1 821 ? 7.098 9.376 -7.812 1.00 86.00 821 THR A CA 1
ATOM 6103 C C . THR A 1 821 ? 6.793 9.720 -6.349 1.00 86.00 821 THR A C 1
ATOM 6105 O O . THR A 1 821 ? 6.300 8.875 -5.592 1.00 86.00 821 THR A O 1
ATOM 6108 N N . ALA A 1 822 ? 7.099 10.957 -5.938 1.00 79.19 822 ALA A N 1
ATOM 6109 C CA . ALA A 1 822 ? 6.775 11.474 -4.613 1.00 79.19 822 ALA A CA 1
ATOM 6110 C C . ALA A 1 822 ? 5.250 11.614 -4.429 1.00 79.19 822 ALA A C 1
ATOM 6112 O O . ALA A 1 822 ? 4.583 12.070 -5.367 1.00 79.19 822 ALA A O 1
ATOM 6113 N N . PRO A 1 823 ? 4.717 11.299 -3.229 1.00 70.25 823 PRO A N 1
ATOM 6114 C CA . PRO A 1 823 ? 3.334 11.578 -2.857 1.00 70.25 823 PRO A CA 1
ATOM 6115 C C . PRO A 1 823 ? 2.976 13.061 -2.966 1.00 70.25 823 PRO A C 1
ATOM 6117 O O . PRO A 1 823 ? 3.564 13.892 -2.270 1.00 70.25 823 PRO A O 1
ATOM 6120 N N . ARG A 1 824 ? 1.973 13.398 -3.783 1.00 67.81 824 ARG A N 1
ATOM 6121 C CA . ARG A 1 824 ? 1.403 14.755 -3.850 1.00 67.81 824 ARG A CA 1
ATOM 6122 C C . ARG A 1 824 ? 0.098 14.808 -3.057 1.00 67.81 824 ARG A C 1
ATOM 6124 O O . ARG A 1 824 ? -0.971 14.437 -3.523 1.00 67.81 824 ARG A O 1
ATOM 6131 N N . HIS A 1 825 ? 0.199 15.221 -1.796 1.00 54.97 825 HIS A N 1
ATOM 6132 C CA . HIS A 1 825 ? -0.926 15.224 -0.857 1.00 54.97 825 HIS A CA 1
ATOM 6133 C C . HIS A 1 825 ? -1.996 16.261 -1.247 1.00 54.97 825 HIS A C 1
ATOM 6135 O O . HIS A 1 825 ? -1.826 17.450 -0.990 1.00 54.97 825 HIS A O 1
ATOM 6141 N N . GLY A 1 826 ? -3.109 15.809 -1.835 1.00 48.78 826 GLY A N 1
ATOM 6142 C CA . GLY A 1 826 ? -4.264 16.659 -2.165 1.00 48.78 826 GLY A CA 1
ATOM 6143 C C . GLY A 1 826 ? -4.096 17.536 -3.412 1.00 48.78 826 GLY A C 1
ATOM 6144 O O . GLY A 1 826 ? -4.939 18.389 -3.669 1.00 48.78 826 GLY A O 1
ATOM 6145 N N . GLN A 1 827 ? -3.031 17.326 -4.189 1.00 48.62 827 GLN A N 1
ATOM 6146 C CA . GLN A 1 827 ? -2.859 17.896 -5.525 1.00 48.62 827 GLN A CA 1
ATOM 6147 C C . GLN A 1 827 ? -2.830 16.745 -6.528 1.00 48.62 827 GLN A C 1
ATOM 6149 O O . GLN A 1 827 ? -1.776 16.155 -6.764 1.00 48.62 827 GLN A O 1
ATOM 6154 N N . ALA A 1 828 ? -3.990 16.408 -7.091 1.00 53.72 828 ALA A N 1
ATOM 6155 C CA . ALA A 1 828 ? -4.063 15.438 -8.173 1.00 53.72 828 ALA A CA 1
ATOM 6156 C C . ALA A 1 828 ? -3.308 15.975 -9.403 1.00 53.72 828 ALA A C 1
ATOM 6158 O O . ALA A 1 828 ? -3.515 17.118 -9.811 1.00 53.72 828 ALA A O 1
ATOM 6159 N N . ASP A 1 829 ? -2.462 15.151 -10.029 1.00 51.94 829 ASP A N 1
ATOM 6160 C CA . ASP A 1 829 ? -1.713 15.502 -11.254 1.00 51.94 829 ASP A CA 1
ATOM 6161 C C . ASP A 1 829 ? -2.607 15.536 -12.522 1.00 51.94 829 ASP A C 1
ATOM 6163 O O . ASP A 1 829 ? -2.170 15.240 -13.635 1.00 51.94 829 ASP A O 1
ATOM 6167 N N . GLY A 1 830 ? -3.894 15.832 -12.354 1.00 51.59 830 GLY A N 1
ATOM 6168 C CA . GLY A 1 830 ? -4.924 15.818 -13.383 1.00 51.59 830 GLY A CA 1
ATOM 6169 C C . GLY A 1 830 ? -6.319 15.762 -12.765 1.00 51.59 830 GLY A C 1
ATOM 6170 O O . GLY A 1 830 ? -6.479 15.736 -11.548 1.00 51.59 830 GLY A O 1
ATOM 6171 N N . GLN A 1 831 ? -7.339 15.724 -13.617 1.00 46.72 831 GLN A N 1
ATOM 6172 C CA . GLN A 1 831 ? -8.719 15.517 -13.186 1.00 46.72 831 GLN A CA 1
ATOM 6173 C C . GLN A 1 831 ? -8.866 14.096 -12.608 1.00 46.72 831 GLN A C 1
ATOM 6175 O O . GLN A 1 831 ? -8.475 13.122 -13.258 1.00 46.72 831 GLN A O 1
ATOM 6180 N N . GLU A 1 832 ? -9.377 13.977 -11.377 1.00 55.31 832 GLU A N 1
ATOM 6181 C CA . GLU A 1 832 ? -9.697 12.676 -10.781 1.00 55.31 832 GLU A CA 1
ATOM 6182 C C . GLU A 1 832 ? -10.942 12.103 -11.465 1.00 55.31 832 GLU A C 1
ATOM 6184 O O . GLU A 1 832 ? -12.070 12.514 -11.192 1.00 55.31 832 GLU A O 1
ATOM 6189 N N . ASP A 1 833 ? -10.734 11.132 -12.354 1.00 59.12 833 ASP A N 1
ATOM 6190 C CA . ASP A 1 833 ? -11.807 10.273 -12.845 1.00 59.12 833 ASP A CA 1
ATOM 6191 C C . ASP A 1 833 ? -12.289 9.404 -11.669 1.00 59.12 833 ASP A C 1
ATOM 6193 O O . ASP A 1 833 ? -11.726 8.343 -11.403 1.00 59.12 833 ASP A O 1
ATOM 6197 N N . VAL A 1 834 ? -13.325 9.843 -10.948 1.00 61.06 834 VAL A N 1
ATOM 6198 C CA . VAL A 1 834 ? -13.906 9.102 -9.803 1.00 61.06 834 VAL A CA 1
ATOM 6199 C C . VAL A 1 834 ? -14.301 7.672 -10.211 1.00 61.06 834 VAL A C 1
ATOM 6201 O O . VAL A 1 834 ? -14.113 6.718 -9.458 1.00 61.06 834 VAL A O 1
ATOM 6204 N N . GLU A 1 835 ? -14.757 7.510 -11.453 1.00 66.19 835 GLU A N 1
ATOM 6205 C CA . GLU A 1 835 ? -15.122 6.233 -12.074 1.00 66.19 835 GLU A CA 1
ATOM 6206 C C . GLU A 1 835 ? -13.904 5.464 -1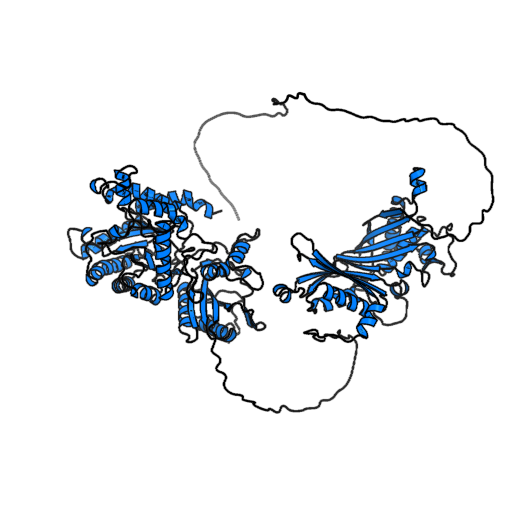2.645 1.00 66.19 835 GLU A C 1
ATOM 6208 O O . GLU A 1 835 ? -13.961 4.247 -12.810 1.00 66.19 835 GLU A O 1
ATOM 6213 N N . GLY A 1 836 ? -12.774 6.136 -12.907 1.00 67.12 836 GLY A N 1
ATOM 6214 C CA . GLY A 1 836 ? -11.599 5.599 -13.612 1.00 67.12 836 GLY A CA 1
ATOM 6215 C C . GLY A 1 836 ? -10.376 5.285 -12.726 1.00 67.12 836 GLY A C 1
ATOM 6216 O O . GLY A 1 836 ? -10.305 5.701 -11.568 1.00 67.12 836 GLY A O 1
ATOM 6217 N N . PRO A 1 837 ? -9.384 4.526 -13.236 1.00 76.00 837 PRO A N 1
ATOM 6218 C CA . PRO A 1 837 ? -8.205 4.123 -12.463 1.00 76.00 837 PRO A CA 1
ATOM 6219 C C . PRO A 1 837 ? -7.349 5.309 -11.991 1.00 76.00 837 PRO A C 1
ATOM 6221 O O . PRO A 1 837 ? -7.132 6.276 -12.726 1.00 76.00 837 PRO A O 1
ATOM 6224 N N . ARG A 1 838 ? -6.770 5.203 -10.787 1.00 82.75 838 ARG A N 1
ATOM 6225 C CA . ARG A 1 838 ? -5.932 6.251 -10.179 1.00 82.75 838 ARG A CA 1
ATOM 6226 C C . ARG A 1 838 ? -4.563 6.323 -10.865 1.00 82.75 838 ARG A C 1
ATOM 6228 O O . ARG A 1 838 ? -3.646 5.575 -10.522 1.00 82.75 838 ARG A O 1
ATOM 6235 N N . ALA A 1 839 ? -4.411 7.228 -11.826 1.00 77.81 839 ALA A N 1
ATOM 6236 C CA . ALA A 1 839 ? -3.220 7.320 -12.678 1.00 77.81 839 ALA A CA 1
ATOM 6237 C C . ALA A 1 839 ? -2.008 8.073 -12.073 1.00 77.81 839 ALA A C 1
ATOM 6239 O O . ALA A 1 839 ? -1.007 8.255 -12.761 1.00 77.81 839 ALA A O 1
ATOM 6240 N N . GLU A 1 840 ? -2.070 8.512 -10.811 1.00 84.69 840 GLU A N 1
ATOM 6241 C CA . GLU A 1 840 ? -0.950 9.177 -10.122 1.00 84.69 840 GLU A CA 1
ATOM 6242 C C . GLU A 1 840 ? 0.311 8.297 -10.051 1.00 84.69 840 GLU A C 1
ATOM 6244 O O . GLU A 1 840 ? 0.218 7.102 -9.771 1.00 84.69 840 GLU A O 1
ATOM 6249 N N . LEU A 1 841 ? 1.498 8.899 -10.209 1.00 89.31 841 LEU A N 1
ATOM 6250 C CA . LEU A 1 841 ? 2.789 8.181 -10.214 1.00 89.31 841 LEU A CA 1
ATOM 6251 C C . LEU A 1 841 ? 3.336 7.840 -8.818 1.00 89.31 841 LEU A C 1
ATOM 6253 O O . LEU A 1 841 ? 4.448 7.314 -8.698 1.00 89.31 841 LEU A O 1
ATOM 6257 N N . ASP A 1 842 ? 2.573 8.141 -7.765 1.00 86.69 842 ASP A N 1
ATOM 6258 C CA . ASP A 1 842 ? 2.854 7.747 -6.387 1.00 86.69 842 ASP A CA 1
ATOM 6259 C C . ASP A 1 842 ? 3.391 6.314 -6.333 1.00 86.69 842 ASP A C 1
ATOM 6261 O O . ASP A 1 842 ? 2.719 5.371 -6.753 1.00 86.69 842 ASP A O 1
ATOM 6265 N N . ASN A 1 843 ? 4.557 6.131 -5.712 1.00 85.00 843 ASN A N 1
ATOM 6266 C CA . ASN A 1 843 ? 5.062 4.814 -5.310 1.00 85.00 843 ASN A CA 1
ATOM 6267 C C . ASN A 1 843 ? 5.433 3.808 -6.421 1.00 85.00 843 ASN A C 1
ATOM 6269 O O . ASN A 1 843 ? 5.938 2.735 -6.072 1.00 85.00 843 ASN A O 1
ATOM 6273 N N . PHE A 1 844 ? 5.254 4.134 -7.706 1.00 91.19 844 PHE A N 1
ATOM 6274 C CA . PHE A 1 844 ? 5.624 3.253 -8.823 1.00 91.19 844 PHE A CA 1
ATOM 6275 C C . PHE A 1 844 ? 7.119 2.890 -8.822 1.00 91.19 844 PHE A C 1
ATOM 6277 O O . PHE A 1 844 ? 7.947 3.695 -8.372 1.00 91.19 844 PHE A O 1
ATOM 6284 N N . PRO A 1 845 ? 7.488 1.698 -9.327 1.00 92.56 845 PRO A N 1
ATOM 6285 C CA . PRO A 1 845 ? 8.882 1.351 -9.532 1.00 92.56 845 PRO A CA 1
ATOM 6286 C C . PRO A 1 845 ? 9.477 2.147 -10.696 1.00 92.56 845 PRO A C 1
ATOM 6288 O O . PRO A 1 845 ? 8.852 2.283 -11.751 1.00 92.56 845 PRO A O 1
ATOM 6291 N N . LEU A 1 846 ? 10.688 2.669 -10.497 1.00 94.44 846 LEU A N 1
ATOM 6292 C CA . LEU A 1 846 ? 11.341 3.575 -11.445 1.00 94.44 846 LEU A CA 1
ATOM 6293 C C . LEU A 1 846 ? 12.616 2.945 -12.026 1.00 94.44 846 LEU A C 1
ATOM 6295 O O . LEU A 1 846 ? 13.538 2.581 -11.292 1.00 94.44 846 LEU A O 1
ATOM 6299 N N . LEU A 1 847 ? 12.671 2.839 -13.348 1.00 97.00 847 LEU A N 1
ATOM 6300 C CA . LEU A 1 847 ? 13.830 2.430 -14.134 1.00 97.00 847 LEU A CA 1
ATOM 6301 C C . LEU A 1 847 ? 14.481 3.677 -14.740 1.00 97.00 847 LEU A C 1
ATOM 6303 O O . LEU A 1 847 ? 13.783 4.586 -15.176 1.00 97.00 847 LEU A O 1
ATOM 6307 N N . VAL A 1 848 ? 15.814 3.753 -14.756 1.00 97.69 848 VAL A N 1
ATOM 6308 C CA . VAL A 1 848 ? 16.530 4.858 -15.420 1.00 97.69 848 VAL A CA 1
ATOM 6309 C C . VAL A 1 848 ? 17.725 4.331 -16.213 1.00 97.69 848 VAL A C 1
ATOM 6311 O O . VAL A 1 848 ? 18.588 3.636 -15.675 1.00 97.69 848 VAL A O 1
ATOM 6314 N N . GLY A 1 849 ? 17.815 4.694 -17.495 1.00 96.75 849 GLY A N 1
ATOM 6315 C CA . GLY A 1 849 ? 18.947 4.354 -18.369 1.00 96.75 849 GLY A CA 1
ATOM 6316 C C . GLY A 1 849 ? 19.895 5.522 -18.685 1.00 96.75 849 GLY A C 1
ATOM 6317 O O . GLY A 1 849 ? 19.845 6.034 -19.805 1.00 96.75 849 GLY A O 1
ATOM 6318 N N . PRO A 1 850 ? 20.802 5.947 -17.780 1.00 95.25 850 PRO A N 1
ATOM 6319 C CA . PRO A 1 850 ? 21.739 7.049 -18.044 1.00 95.25 850 PRO A CA 1
ATOM 6320 C C . PRO A 1 850 ? 22.953 6.637 -18.903 1.00 95.25 850 PRO A C 1
ATOM 6322 O O . PRO A 1 850 ? 23.729 7.489 -19.338 1.00 95.25 850 PRO A O 1
ATOM 6325 N N . SER A 1 851 ? 23.155 5.334 -19.128 1.00 93.06 851 SER A N 1
ATOM 6326 C CA . SER A 1 851 ? 24.413 4.779 -19.637 1.00 93.06 851 SER A CA 1
ATOM 6327 C C . SER A 1 851 ? 24.788 5.254 -21.039 1.00 93.06 851 SER A C 1
ATOM 6329 O O . SER A 1 851 ? 24.010 5.143 -21.986 1.00 93.06 851 SER A O 1
ATOM 6331 N N . ARG A 1 852 ? 26.022 5.765 -21.162 1.00 89.75 852 ARG A N 1
ATOM 6332 C CA . ARG A 1 852 ? 26.660 6.222 -22.413 1.00 89.75 852 ARG A CA 1
ATOM 6333 C C . ARG A 1 852 ? 25.884 7.301 -23.195 1.00 89.75 852 ARG A C 1
ATOM 6335 O O . ARG A 1 852 ? 26.231 7.588 -24.344 1.00 89.75 852 ARG A O 1
ATOM 6342 N N . LYS A 1 853 ? 24.879 7.949 -22.596 1.00 90.81 853 LYS A N 1
ATOM 6343 C CA . LYS A 1 853 ? 24.048 8.991 -23.232 1.00 90.81 853 LYS A CA 1
ATOM 6344 C C . LYS A 1 853 ? 24.868 10.230 -23.631 1.00 90.81 853 LYS A C 1
ATOM 6346 O O . LYS A 1 853 ? 25.912 10.513 -23.047 1.00 90.81 853 LYS A O 1
ATOM 6351 N N . ARG A 1 854 ? 24.397 10.985 -24.635 1.00 88.56 854 ARG A N 1
ATOM 6352 C CA . ARG A 1 854 ? 25.137 12.120 -25.234 1.00 88.56 854 ARG A CA 1
ATOM 6353 C C . ARG A 1 854 ? 25.508 13.208 -24.222 1.00 88.56 854 ARG A C 1
ATOM 6355 O O . ARG A 1 854 ? 26.664 13.612 -24.209 1.00 88.56 854 ARG A O 1
ATOM 6362 N N . PHE A 1 855 ? 24.579 13.607 -23.347 1.00 90.12 855 PHE A N 1
ATOM 6363 C CA . PHE A 1 855 ? 24.816 14.648 -22.334 1.00 90.12 855 PHE A CA 1
ATOM 6364 C C . PHE A 1 855 ? 26.006 14.320 -21.409 1.00 90.12 855 PHE A C 1
ATOM 6366 O O . PHE A 1 855 ? 26.777 15.209 -21.061 1.00 90.12 855 PHE A O 1
ATOM 6373 N N . VAL A 1 856 ? 26.224 13.036 -21.090 1.00 90.88 856 VAL A N 1
ATOM 6374 C CA . VAL A 1 856 ? 27.391 12.576 -20.318 1.00 90.88 856 VAL A CA 1
ATOM 6375 C C . VAL A 1 856 ? 28.688 12.871 -21.075 1.00 90.88 856 VAL A C 1
ATOM 6377 O O . VAL A 1 856 ? 29.626 13.413 -20.500 1.00 90.88 856 VAL A O 1
ATOM 6380 N N . GLY A 1 857 ? 28.738 12.559 -22.375 1.00 89.19 857 GLY A N 1
ATOM 6381 C CA . GLY A 1 857 ? 29.900 12.844 -23.223 1.00 89.19 857 GLY A CA 1
ATOM 6382 C C . GLY A 1 857 ? 30.179 14.338 -23.373 1.00 89.19 857 GLY A C 1
ATOM 6383 O O . GLY A 1 857 ? 31.339 14.740 -23.323 1.00 89.19 857 GLY A O 1
ATOM 6384 N N . THR A 1 858 ? 29.128 15.154 -23.500 1.00 88.00 858 THR A N 1
ATOM 6385 C CA . THR A 1 858 ? 29.226 16.620 -23.511 1.00 88.00 858 THR A CA 1
ATOM 6386 C C . THR A 1 858 ? 29.847 17.136 -22.214 1.00 88.00 858 THR A C 1
ATOM 6388 O O . THR A 1 858 ? 30.836 17.853 -22.268 1.00 88.00 858 THR A O 1
ATOM 6391 N N . LEU A 1 859 ? 29.341 16.727 -21.047 1.00 89.38 859 LEU A N 1
ATOM 6392 C CA . LEU A 1 859 ? 29.831 17.224 -19.755 1.00 89.38 859 LEU A CA 1
ATOM 6393 C C . LEU A 1 859 ? 31.264 16.781 -19.435 1.00 89.38 859 LEU A C 1
ATOM 6395 O O . LEU A 1 859 ? 32.034 17.576 -18.900 1.00 89.38 859 LEU A O 1
ATOM 6399 N N . VAL A 1 860 ? 31.644 15.546 -19.785 1.00 88.38 860 VAL A N 1
ATOM 6400 C CA . VAL A 1 860 ? 33.029 15.067 -19.609 1.00 88.38 860 VAL A CA 1
ATOM 6401 C C . VAL A 1 860 ? 33.995 15.847 -20.508 1.00 88.38 860 VAL A C 1
ATOM 6403 O O . VAL A 1 860 ? 35.076 16.207 -20.053 1.00 88.38 860 VAL A O 1
ATOM 6406 N N . GLY A 1 861 ? 33.604 16.162 -21.748 1.00 84.69 861 GLY A N 1
ATOM 6407 C CA . GLY A 1 861 ? 34.436 16.944 -22.671 1.00 84.69 861 GLY A CA 1
ATOM 6408 C C . GLY A 1 861 ? 34.544 18.437 -22.334 1.00 84.69 861 GLY A C 1
ATOM 6409 O O . GLY A 1 861 ? 35.501 19.085 -22.750 1.00 84.69 861 GLY A O 1
ATOM 6410 N N . THR A 1 862 ? 33.589 18.999 -21.583 1.00 83.75 862 THR A N 1
ATOM 6411 C CA . THR A 1 862 ? 33.462 20.459 -21.382 1.00 83.75 862 THR A CA 1
ATOM 6412 C C . THR A 1 862 ? 33.611 20.920 -19.931 1.00 83.75 862 THR A C 1
ATOM 6414 O O . THR A 1 862 ? 33.522 22.118 -19.653 1.00 83.75 862 THR A O 1
ATOM 6417 N N . GLY A 1 863 ? 33.761 19.997 -18.979 1.00 73.81 863 GLY A N 1
ATOM 6418 C CA . GLY A 1 863 ? 33.953 20.266 -17.547 1.00 73.81 863 GLY A CA 1
ATOM 6419 C C . GLY A 1 863 ? 32.723 20.784 -16.785 1.00 73.81 863 GLY A C 1
ATOM 6420 O O . GLY A 1 863 ? 32.649 20.587 -15.573 1.00 73.81 863 GLY A O 1
ATOM 6421 N N . ARG A 1 864 ? 31.761 21.427 -17.467 1.00 74.00 864 ARG A N 1
ATOM 6422 C CA . ARG A 1 864 ? 30.403 21.757 -16.969 1.00 74.00 864 ARG A CA 1
ATOM 6423 C C . ARG A 1 864 ? 29.466 22.362 -18.026 1.00 74.00 864 ARG A C 1
ATOM 6425 O O . ARG A 1 864 ? 28.279 22.513 -17.751 1.00 74.00 864 ARG A O 1
ATOM 6432 N N . SER A 1 865 ? 29.980 22.790 -19.183 1.00 75.94 865 SER A N 1
ATOM 6433 C CA . SER A 1 865 ? 29.195 23.564 -20.153 1.00 75.94 865 SER A CA 1
ATOM 6434 C C . SER A 1 865 ? 28.147 22.703 -20.860 1.00 75.94 865 SER A C 1
ATOM 6436 O O . SER A 1 865 ? 28.489 21.734 -21.541 1.00 75.94 865 SER A O 1
ATOM 6438 N N . VAL A 1 866 ? 26.877 23.094 -20.727 1.00 75.12 866 VAL A N 1
ATOM 6439 C CA . VAL A 1 866 ? 25.720 22.432 -21.358 1.00 75.12 866 VAL A CA 1
ATOM 6440 C C . VAL A 1 866 ? 25.479 22.872 -22.810 1.00 75.12 866 VAL A C 1
ATOM 6442 O O . VAL A 1 866 ? 24.772 22.183 -23.537 1.00 75.12 866 VAL A O 1
ATOM 6445 N N . ASN A 1 867 ? 26.111 23.970 -23.249 1.00 66.94 867 ASN A N 1
ATOM 6446 C CA . ASN A 1 867 ? 25.904 24.611 -24.559 1.00 66.94 867 ASN A CA 1
ATOM 6447 C C . ASN A 1 867 ? 27.032 24.327 -25.573 1.00 66.94 867 ASN A C 1
ATOM 6449 O O . ASN A 1 867 ? 27.259 25.119 -26.484 1.00 66.94 867 ASN A O 1
ATOM 6453 N N . ALA A 1 868 ? 27.803 23.255 -25.387 1.00 61.22 868 ALA A N 1
ATOM 6454 C CA . ALA A 1 868 ? 28.936 22.956 -26.261 1.00 61.22 868 ALA A CA 1
ATOM 6455 C C . ALA A 1 868 ? 28.523 22.269 -27.571 1.00 61.22 868 ALA A C 1
ATOM 6457 O O . ALA A 1 868 ? 27.572 21.485 -27.612 1.00 61.22 868 ALA A O 1
ATOM 6458 N N . GLU A 1 869 ? 29.296 22.529 -28.625 1.00 58.41 869 GLU A N 1
ATOM 6459 C CA . GLU A 1 869 ? 29.127 21.902 -29.934 1.00 58.41 869 GLU A CA 1
ATOM 6460 C C . GLU A 1 869 ? 29.332 20.378 -29.890 1.00 58.41 869 GLU A C 1
ATOM 6462 O O . GLU A 1 869 ? 30.027 19.823 -29.035 1.00 58.41 869 GLU A O 1
ATOM 6467 N N . GLU A 1 870 ? 28.728 19.685 -30.858 1.00 56.09 870 GLU A N 1
ATOM 6468 C CA . GLU A 1 870 ? 28.734 18.220 -30.970 1.00 56.09 870 GLU A CA 1
ATOM 6469 C C . GLU A 1 870 ? 30.143 17.612 -31.050 1.00 56.09 870 GLU A C 1
ATOM 6471 O O . GLU A 1 870 ? 30.376 16.513 -30.548 1.00 56.09 870 GLU A O 1
ATOM 6476 N N . THR A 1 871 ? 31.087 18.367 -31.607 1.00 59.56 871 THR A N 1
ATOM 6477 C CA . THR A 1 871 ? 32.510 18.038 -31.768 1.00 59.56 871 THR A CA 1
ATOM 6478 C C . THR A 1 871 ? 33.278 17.886 -30.452 1.00 59.56 871 THR A C 1
ATOM 6480 O O . THR A 1 871 ? 34.350 17.287 -30.451 1.00 59.56 871 THR A O 1
ATOM 6483 N N . VAL A 1 872 ? 32.746 18.387 -29.330 1.00 66.56 872 VAL A N 1
ATOM 6484 C CA . VAL A 1 872 ? 33.403 18.347 -28.006 1.00 66.56 872 VAL A CA 1
ATOM 6485 C C . VAL A 1 872 ? 32.948 17.137 -27.167 1.00 66.56 872 VAL A C 1
ATOM 6487 O O . VAL A 1 872 ? 33.502 16.861 -26.104 1.00 66.56 872 VAL A O 1
ATOM 6490 N N . ALA A 1 873 ? 31.937 16.382 -27.611 1.00 74.69 873 ALA A N 1
ATOM 6491 C CA . ALA A 1 873 ? 31.386 15.273 -26.834 1.00 74.69 873 ALA A CA 1
ATOM 6492 C C . ALA A 1 873 ? 32.243 13.994 -26.930 1.00 74.69 873 ALA A C 1
ATOM 6494 O O . ALA A 1 873 ? 32.354 13.379 -27.988 1.00 74.69 873 ALA A O 1
ATOM 6495 N N . VAL A 1 874 ? 32.755 13.525 -25.787 1.00 84.50 874 VAL A N 1
ATOM 6496 C CA . VAL A 1 874 ? 33.567 12.294 -25.666 1.00 84.50 874 VAL A CA 1
ATOM 6497 C C . VAL A 1 874 ? 32.844 11.067 -26.265 1.00 84.50 874 VAL A C 1
ATOM 6499 O O . VAL A 1 874 ? 31.629 10.944 -26.051 1.00 84.50 874 VAL A O 1
ATOM 6502 N N . PRO A 1 875 ? 33.521 10.140 -26.981 1.00 85.31 875 PRO A N 1
ATOM 6503 C CA . PRO A 1 875 ? 32.905 8.958 -27.599 1.00 85.31 875 PRO A CA 1
ATOM 6504 C C . PRO A 1 875 ? 32.132 8.054 -26.629 1.00 85.31 875 PRO A C 1
ATOM 6506 O O . PRO A 1 875 ? 32.447 7.955 -25.447 1.00 85.31 875 PRO A O 1
ATOM 6509 N N . ALA A 1 876 ? 31.117 7.338 -27.127 1.00 84.56 876 ALA A N 1
ATOM 6510 C CA . ALA A 1 876 ? 30.188 6.578 -26.280 1.00 84.56 876 ALA A CA 1
ATOM 6511 C C . ALA A 1 876 ? 30.860 5.533 -25.365 1.00 84.56 876 ALA A C 1
ATOM 6513 O O . ALA A 1 876 ? 30.423 5.364 -24.229 1.00 84.56 876 ALA A O 1
ATOM 6514 N N . LYS A 1 877 ? 31.925 4.867 -25.836 1.00 84.00 877 LYS A N 1
ATOM 6515 C CA . LYS A 1 877 ? 32.676 3.848 -25.075 1.00 84.00 877 LYS A CA 1
ATOM 6516 C C . LYS A 1 877 ? 33.517 4.435 -23.929 1.00 84.00 877 LYS A C 1
ATOM 6518 O O . LYS A 1 877 ? 33.811 3.727 -22.979 1.00 84.00 877 LYS A O 1
ATOM 6523 N N . GLU A 1 878 ? 33.852 5.722 -23.980 1.00 87.25 878 GLU A N 1
ATOM 6524 C CA . GLU A 1 878 ? 34.692 6.407 -22.982 1.00 87.25 878 GLU A CA 1
ATOM 6525 C C . GLU A 1 878 ? 33.865 7.086 -21.869 1.00 87.25 878 GLU A C 1
ATOM 6527 O O . GLU A 1 878 ? 34.403 7.609 -20.895 1.00 87.25 878 GLU A O 1
ATOM 6532 N N . ARG A 1 879 ? 32.527 7.035 -21.952 1.00 91.12 879 ARG A N 1
ATOM 6533 C CA . ARG A 1 879 ? 31.592 7.666 -20.996 1.00 91.12 879 ARG A CA 1
ATOM 6534 C C . ARG A 1 879 ? 31.385 6.873 -19.694 1.00 91.12 879 ARG A C 1
ATOM 6536 O O . ARG A 1 879 ? 30.440 7.172 -18.961 1.00 91.12 879 ARG A O 1
ATOM 6543 N N . ALA A 1 880 ? 32.214 5.873 -19.392 1.00 91.12 880 ALA A N 1
ATOM 6544 C CA . ALA A 1 880 ? 32.025 4.969 -18.251 1.00 91.12 880 ALA A CA 1
ATOM 6545 C C . ALA A 1 880 ? 32.014 5.708 -16.896 1.00 91.12 880 ALA A C 1
ATOM 6547 O O . ALA A 1 880 ? 31.060 5.580 -16.133 1.00 91.12 880 ALA A O 1
ATOM 6548 N N . TRP A 1 881 ? 33.001 6.571 -16.628 1.00 94.31 881 TRP A N 1
ATOM 6549 C CA . TRP A 1 881 ? 33.077 7.333 -15.369 1.00 94.31 881 TRP A CA 1
ATOM 6550 C C . TRP A 1 881 ? 31.974 8.389 -15.222 1.00 94.31 881 TRP A C 1
ATOM 6552 O O . TRP A 1 881 ? 31.409 8.556 -14.142 1.00 94.31 881 TRP A O 1
ATOM 6562 N N . GLY A 1 882 ? 31.598 9.059 -16.315 1.00 94.19 882 GLY A N 1
ATOM 6563 C CA . GLY A 1 882 ? 30.436 9.953 -16.311 1.00 94.19 882 GLY A CA 1
ATOM 6564 C C . GLY A 1 882 ? 29.117 9.195 -16.098 1.00 94.19 882 GLY A C 1
ATOM 6565 O O . GLY A 1 882 ? 28.219 9.685 -15.415 1.00 94.19 882 GLY A O 1
ATOM 6566 N N . THR A 1 883 ? 29.021 7.962 -16.609 1.00 96.00 883 THR A N 1
ATOM 6567 C CA . THR A 1 883 ? 27.899 7.054 -16.329 1.00 96.00 883 THR A CA 1
ATOM 6568 C C . THR A 1 883 ? 27.882 6.649 -14.854 1.00 96.00 883 THR A C 1
ATOM 6570 O O . THR A 1 883 ? 26.814 6.693 -14.254 1.00 96.00 883 THR A O 1
ATOM 6573 N N . ALA A 1 884 ? 29.032 6.343 -14.242 1.00 97.00 884 ALA A N 1
ATOM 6574 C CA . ALA A 1 884 ? 29.132 6.044 -12.809 1.00 97.00 884 ALA A CA 1
ATOM 6575 C C . ALA A 1 884 ? 28.574 7.184 -11.941 1.00 97.00 884 ALA A C 1
ATOM 6577 O O . ALA A 1 884 ? 27.791 6.942 -11.023 1.00 97.00 884 ALA A O 1
ATOM 6578 N N . ALA A 1 885 ? 28.918 8.436 -12.263 1.00 96.00 885 ALA A N 1
ATOM 6579 C CA . ALA A 1 885 ? 28.383 9.605 -11.567 1.00 96.00 885 ALA A CA 1
ATOM 6580 C C . ALA A 1 885 ? 26.852 9.712 -11.706 1.00 96.00 885 ALA A C 1
ATOM 6582 O O . ALA A 1 885 ? 26.154 9.903 -10.709 1.00 96.00 885 ALA A O 1
ATOM 6583 N N . ALA A 1 886 ? 26.315 9.524 -12.917 1.00 96.62 886 ALA A N 1
ATOM 6584 C CA . ALA A 1 886 ? 24.872 9.556 -13.161 1.00 96.62 886 ALA A CA 1
ATOM 6585 C C . ALA A 1 886 ? 24.123 8.388 -12.487 1.00 96.62 886 ALA A C 1
ATOM 6587 O O . ALA A 1 886 ? 23.043 8.595 -11.940 1.00 96.62 886 ALA A O 1
ATOM 6588 N N . VAL A 1 887 ? 24.698 7.180 -12.469 1.00 97.81 887 VAL A N 1
ATOM 6589 C CA . VAL A 1 887 ? 24.155 6.010 -11.753 1.00 97.81 887 VAL A CA 1
ATOM 6590 C C . VAL A 1 887 ? 24.148 6.256 -10.245 1.00 97.81 887 VAL A C 1
ATOM 6592 O O . VAL A 1 887 ? 23.123 6.035 -9.608 1.00 97.81 887 VAL A O 1
ATOM 6595 N N . SER A 1 888 ? 25.232 6.790 -9.676 1.00 96.69 888 SER A N 1
ATOM 6596 C CA . SER A 1 888 ? 25.286 7.159 -8.255 1.00 96.69 888 SER A CA 1
ATOM 6597 C C . SER A 1 888 ? 24.211 8.192 -7.889 1.00 96.69 888 SER A C 1
ATOM 6599 O O . SER A 1 888 ? 23.519 8.026 -6.886 1.00 96.69 888 SER A O 1
ATOM 6601 N N . ALA A 1 889 ? 23.976 9.198 -8.743 1.00 95.06 889 ALA A N 1
ATOM 6602 C CA . ALA A 1 889 ? 22.881 10.157 -8.568 1.00 95.06 889 ALA A CA 1
ATOM 6603 C C . ALA A 1 889 ? 21.487 9.502 -8.663 1.00 95.06 889 ALA A C 1
ATOM 6605 O O . ALA A 1 889 ? 20.611 9.806 -7.853 1.00 95.06 889 ALA A O 1
ATOM 6606 N N . CYS A 1 890 ? 21.288 8.553 -9.590 1.00 95.62 890 CYS A N 1
ATOM 6607 C CA . CYS A 1 890 ? 20.050 7.771 -9.679 1.00 95.62 890 CYS A CA 1
ATOM 6608 C C . CYS A 1 890 ? 19.771 7.023 -8.366 1.00 95.62 890 CYS A C 1
ATOM 6610 O O . CYS A 1 890 ? 18.673 7.137 -7.823 1.00 95.62 890 CYS A O 1
ATOM 6612 N N . VAL A 1 891 ? 20.766 6.323 -7.809 1.00 94.00 891 VAL A N 1
ATOM 6613 C CA . VAL A 1 891 ? 20.647 5.644 -6.505 1.00 94.00 891 VAL A CA 1
ATOM 6614 C C . VAL A 1 891 ? 20.409 6.651 -5.370 1.00 94.00 891 VAL A C 1
ATOM 6616 O O . VAL A 1 891 ? 19.537 6.438 -4.526 1.00 94.00 891 VAL A O 1
ATOM 6619 N N . GLY A 1 892 ? 21.127 7.777 -5.383 1.00 92.44 892 GLY A N 1
ATOM 6620 C CA . GLY A 1 892 ? 21.029 8.851 -4.391 1.00 92.44 892 GLY A CA 1
ATOM 6621 C C . GLY A 1 892 ? 19.670 9.548 -4.319 1.00 92.44 892 GLY A C 1
ATOM 6622 O O . GLY A 1 892 ? 19.323 10.073 -3.265 1.00 92.44 892 GLY A O 1
ATOM 6623 N N . SER A 1 893 ? 18.859 9.482 -5.381 1.00 90.38 893 SER A N 1
ATOM 6624 C CA . SER A 1 893 ? 17.459 9.938 -5.355 1.00 90.38 893 SER A CA 1
ATOM 6625 C C . SER A 1 893 ? 16.575 9.159 -4.367 1.00 90.38 893 SER A C 1
ATOM 6627 O O . SER A 1 893 ? 15.496 9.621 -4.000 1.00 90.38 893 SER A O 1
ATOM 6629 N N . GLY A 1 894 ? 16.981 7.943 -3.981 1.00 87.50 894 GLY A N 1
ATOM 6630 C CA . GLY A 1 894 ? 16.217 7.044 -3.114 1.00 87.50 894 GLY A CA 1
ATOM 6631 C C . GLY A 1 894 ? 14.944 6.449 -3.736 1.00 87.50 894 GLY A C 1
ATOM 6632 O O . GLY A 1 894 ? 14.285 5.638 -3.073 1.00 87.50 894 GLY A O 1
ATOM 6633 N N . VAL A 1 895 ? 14.585 6.815 -4.973 1.00 88.12 895 VAL A N 1
ATOM 6634 C CA . VAL A 1 895 ? 13.349 6.371 -5.652 1.00 88.12 895 VAL A CA 1
ATOM 6635 C C . VAL A 1 895 ? 13.578 5.530 -6.908 1.00 88.12 895 VAL A C 1
ATOM 6637 O O . VAL A 1 895 ? 12.647 4.852 -7.326 1.00 88.12 895 VAL A O 1
ATOM 6640 N N . VAL A 1 896 ? 14.781 5.542 -7.493 1.00 93.12 896 VAL A N 1
ATOM 6641 C CA . VAL A 1 896 ? 15.137 4.632 -8.596 1.00 93.12 896 VAL A CA 1
ATOM 6642 C C . VAL A 1 896 ? 15.270 3.209 -8.066 1.00 93.12 896 VAL A C 1
ATOM 6644 O O . VAL A 1 896 ? 15.929 2.974 -7.055 1.00 93.12 896 VAL A O 1
ATOM 6647 N N . ASP A 1 897 ? 14.668 2.251 -8.758 1.00 92.75 897 ASP A N 1
ATOM 6648 C CA . ASP A 1 897 ? 14.698 0.834 -8.408 1.00 92.75 897 ASP A CA 1
ATOM 6649 C C . ASP A 1 897 ? 15.566 0.009 -9.364 1.00 92.75 897 ASP A C 1
ATOM 6651 O O . ASP A 1 897 ? 16.247 -0.903 -8.903 1.00 92.75 897 ASP A O 1
ATOM 6655 N N . VAL A 1 898 ? 15.596 0.345 -10.660 1.00 95.19 898 VAL A N 1
ATOM 6656 C CA . VAL A 1 898 ? 16.451 -0.302 -11.675 1.00 95.19 898 VAL A CA 1
ATOM 6657 C C . VAL A 1 898 ? 17.312 0.743 -12.379 1.00 95.19 898 VAL A C 1
ATOM 6659 O O . VAL A 1 898 ? 16.814 1.791 -12.787 1.00 95.19 898 VAL A O 1
ATOM 6662 N N . VAL A 1 899 ? 18.587 0.430 -12.613 1.00 97.12 899 VAL A N 1
ATOM 6663 C CA . VAL A 1 899 ? 19.427 1.177 -13.563 1.00 97.12 899 VAL A CA 1
ATOM 6664 C C . VAL A 1 899 ? 19.795 0.316 -14.771 1.00 97.12 899 VAL A C 1
ATOM 6666 O O . VAL A 1 899 ? 20.212 -0.834 -14.624 1.00 97.12 899 VAL A O 1
ATOM 6669 N N . ARG A 1 900 ? 19.630 0.878 -15.976 1.00 97.56 900 ARG A N 1
ATOM 6670 C CA . ARG A 1 900 ? 19.875 0.205 -17.265 1.00 97.56 900 ARG A CA 1
ATOM 6671 C C . ARG A 1 900 ? 21.214 0.642 -17.864 1.00 97.56 900 ARG A C 1
ATOM 6673 O O . ARG A 1 900 ? 21.411 1.829 -18.150 1.00 97.56 900 ARG A O 1
ATOM 6680 N N . VAL A 1 901 ? 22.148 -0.298 -18.037 1.00 96.19 901 VAL A N 1
ATOM 6681 C CA . VAL A 1 901 ? 23.557 0.005 -18.359 1.00 96.19 901 VAL A CA 1
ATOM 6682 C C . VAL A 1 901 ? 24.215 -0.978 -19.333 1.00 96.19 901 VAL A C 1
ATOM 6684 O O . VAL A 1 901 ? 23.824 -2.136 -19.439 1.00 96.19 901 VAL A O 1
ATOM 6687 N N . HIS A 1 902 ? 25.261 -0.510 -20.021 1.00 91.75 902 HIS A N 1
ATOM 6688 C CA . HIS A 1 902 ? 26.134 -1.351 -20.852 1.00 91.75 902 HIS A CA 1
ATOM 6689 C C . HIS A 1 902 ? 27.283 -1.978 -20.039 1.00 91.75 902 HIS A C 1
ATOM 6691 O O . HIS A 1 902 ? 27.602 -3.152 -20.198 1.00 91.75 902 HIS A O 1
ATOM 6697 N N . ASP A 1 903 ? 27.911 -1.175 -19.177 1.00 91.62 903 ASP A N 1
ATOM 6698 C CA . ASP A 1 903 ? 29.148 -1.489 -18.450 1.00 91.62 903 ASP A CA 1
ATOM 6699 C C . ASP A 1 903 ? 28.814 -2.157 -17.100 1.00 91.62 903 ASP A C 1
ATOM 6701 O O . ASP A 1 903 ? 28.874 -1.548 -16.032 1.00 91.62 903 ASP A O 1
ATOM 6705 N N . VAL A 1 904 ? 28.289 -3.388 -17.168 1.00 92.75 904 VAL A N 1
ATOM 6706 C CA . VAL A 1 904 ? 27.599 -4.049 -16.040 1.00 92.75 904 VAL A CA 1
ATOM 6707 C C . VAL A 1 904 ? 28.519 -4.291 -14.838 1.00 92.75 904 VAL A C 1
ATOM 6709 O O . VAL A 1 904 ? 28.102 -4.041 -13.708 1.00 92.75 904 VAL A O 1
ATOM 6712 N N . ALA A 1 905 ? 29.754 -4.753 -15.050 1.00 91.00 905 ALA A N 1
ATOM 6713 C CA . ALA A 1 905 ? 30.671 -5.095 -13.958 1.00 91.00 905 ALA A CA 1
ATOM 6714 C C . ALA A 1 905 ? 31.104 -3.853 -13.160 1.00 91.00 905 ALA A C 1
ATOM 6716 O O . ALA A 1 905 ? 31.090 -3.861 -11.931 1.00 91.00 905 ALA A O 1
ATOM 6717 N N . GLU A 1 906 ? 31.407 -2.761 -13.855 1.00 93.62 906 GLU A N 1
ATOM 6718 C CA . GLU A 1 906 ? 31.791 -1.480 -13.272 1.00 93.62 906 GLU A CA 1
ATOM 6719 C C . GLU A 1 906 ? 30.607 -0.827 -12.547 1.00 93.62 906 GLU A C 1
ATOM 6721 O O . GLU A 1 906 ? 30.743 -0.338 -11.424 1.00 93.62 906 GLU A O 1
ATOM 6726 N N . MET A 1 907 ? 29.418 -0.840 -13.159 1.00 96.06 907 MET A N 1
ATOM 6727 C CA . MET A 1 907 ? 28.233 -0.223 -12.556 1.00 96.06 907 MET A CA 1
ATOM 6728 C C . MET A 1 907 ? 27.697 -1.022 -11.361 1.00 96.06 907 MET A C 1
ATOM 6730 O O . MET A 1 907 ? 27.172 -0.408 -10.434 1.00 96.06 907 MET A O 1
ATOM 6734 N N . ARG A 1 908 ? 27.886 -2.350 -11.310 1.00 95.50 908 ARG A N 1
ATOM 6735 C CA . ARG A 1 908 ? 27.622 -3.180 -10.116 1.00 95.50 908 ARG A CA 1
ATOM 6736 C C . ARG A 1 908 ? 28.354 -2.641 -8.885 1.00 95.50 908 ARG A C 1
ATOM 6738 O O . ARG A 1 908 ? 27.760 -2.549 -7.809 1.00 95.50 908 ARG A O 1
ATOM 6745 N N . ASP A 1 909 ? 29.618 -2.259 -9.037 1.00 95.31 909 ASP A N 1
ATOM 6746 C CA . ASP A 1 909 ? 30.440 -1.771 -7.923 1.00 95.31 909 ASP A CA 1
ATOM 6747 C C . ASP A 1 909 ? 30.032 -0.354 -7.506 1.00 95.31 909 ASP A C 1
ATOM 6749 O O . ASP A 1 909 ? 29.892 -0.077 -6.312 1.00 95.31 909 ASP A O 1
ATOM 6753 N N . VAL A 1 910 ? 29.718 0.511 -8.477 1.00 96.75 910 VAL A N 1
ATOM 6754 C CA . VAL A 1 910 ? 29.145 1.846 -8.226 1.00 96.75 910 VAL A CA 1
ATOM 6755 C C . VAL A 1 910 ? 27.830 1.743 -7.449 1.00 96.75 910 VAL A C 1
ATOM 6757 O O . VAL A 1 910 ? 27.664 2.431 -6.444 1.00 96.75 910 VAL A O 1
ATOM 6760 N N . ILE A 1 911 ? 26.914 0.865 -7.873 1.00 95.25 911 ILE A N 1
ATOM 6761 C CA . ILE A 1 911 ? 25.633 0.613 -7.193 1.00 95.25 911 ILE A CA 1
ATOM 6762 C C . ILE A 1 911 ? 25.867 0.087 -5.779 1.00 95.25 911 ILE A C 1
ATOM 6764 O O . ILE A 1 911 ? 25.257 0.588 -4.841 1.00 95.25 911 ILE A O 1
ATOM 6768 N N . SER A 1 912 ? 26.778 -0.873 -5.604 1.00 93.38 912 SER A N 1
ATOM 6769 C CA . SER A 1 912 ? 27.067 -1.475 -4.295 1.00 93.38 912 SER A CA 1
ATOM 6770 C C . SER A 1 912 ? 27.550 -0.436 -3.277 1.00 93.38 912 SER A C 1
ATOM 6772 O O . SER A 1 912 ? 27.125 -0.448 -2.120 1.00 93.38 912 SER A O 1
ATOM 6774 N N . VAL A 1 913 ? 28.402 0.501 -3.708 1.00 94.81 913 VAL A N 1
ATOM 6775 C CA . VAL A 1 913 ? 28.855 1.624 -2.873 1.00 94.81 913 VAL A CA 1
ATOM 6776 C C . VAL A 1 913 ? 27.728 2.639 -2.655 1.00 94.81 913 VAL A C 1
ATOM 6778 O O . VAL A 1 913 ? 27.500 3.055 -1.519 1.00 94.81 913 VAL A O 1
ATOM 6781 N N . ALA A 1 914 ? 26.992 3.013 -3.704 1.00 94.94 914 ALA A N 1
ATOM 6782 C CA . ALA A 1 914 ? 25.919 4.002 -3.622 1.00 94.94 914 ALA A CA 1
ATOM 6783 C C . ALA A 1 914 ? 24.748 3.534 -2.737 1.00 94.94 914 ALA A C 1
ATOM 6785 O O . ALA A 1 914 ? 24.282 4.297 -1.895 1.00 94.94 914 ALA A O 1
ATOM 6786 N N . ASP A 1 915 ? 24.319 2.273 -2.829 1.00 92.88 915 ASP A N 1
ATOM 6787 C CA . ASP A 1 915 ? 23.315 1.693 -1.927 1.00 92.88 915 ASP A CA 1
ATOM 6788 C C . ASP A 1 915 ? 23.812 1.707 -0.470 1.00 92.88 915 ASP A C 1
ATOM 6790 O O . ASP A 1 915 ? 23.060 2.054 0.446 1.00 92.88 915 ASP A O 1
ATOM 6794 N N . GLY A 1 916 ? 25.100 1.416 -0.249 1.00 91.19 916 GLY A N 1
ATOM 6795 C CA . GLY A 1 916 ? 25.749 1.504 1.062 1.00 91.19 916 GLY A CA 1
ATOM 6796 C C . GLY A 1 916 ? 25.788 2.919 1.658 1.00 91.19 916 GLY A C 1
ATOM 6797 O O . GLY A 1 916 ? 25.770 3.058 2.884 1.00 91.19 916 GLY A O 1
ATOM 6798 N N . ILE A 1 917 ? 25.801 3.955 0.814 1.00 91.31 917 ILE A N 1
ATOM 6799 C CA . ILE A 1 917 ? 25.714 5.370 1.210 1.00 91.31 917 ILE A CA 1
ATOM 6800 C C . ILE A 1 917 ? 24.251 5.773 1.453 1.00 91.31 917 ILE A C 1
ATOM 6802 O O . ILE A 1 917 ? 23.924 6.277 2.526 1.00 91.31 917 ILE A O 1
ATOM 6806 N N . TYR A 1 918 ? 23.370 5.546 0.476 1.00 88.88 918 TYR A N 1
ATOM 6807 C CA . TYR A 1 918 ? 22.051 6.185 0.407 1.00 88.88 918 TYR A CA 1
ATOM 6808 C C . TYR A 1 918 ? 20.893 5.336 0.955 1.00 88.88 918 TYR A C 1
ATOM 6810 O O . TYR A 1 918 ? 19.933 5.893 1.486 1.00 88.88 918 TYR A O 1
ATOM 6818 N N . ARG A 1 919 ? 20.952 3.996 0.885 1.00 82.31 919 ARG A N 1
ATOM 6819 C CA . ARG A 1 919 ? 19.850 3.113 1.341 1.00 82.31 919 ARG A CA 1
ATOM 6820 C C . ARG A 1 919 ? 19.990 2.628 2.786 1.00 82.31 919 ARG A C 1
ATOM 6822 O O . ARG A 1 919 ? 19.053 2.047 3.333 1.00 82.31 919 ARG A O 1
ATOM 6829 N N . ARG A 1 920 ? 21.123 2.904 3.441 1.00 61.81 920 ARG A N 1
ATOM 6830 C CA . ARG A 1 920 ? 21.459 2.407 4.791 1.00 61.81 920 ARG A CA 1
ATOM 6831 C C . ARG A 1 920 ? 20.430 2.774 5.874 1.00 61.81 920 ARG A C 1
ATOM 6833 O O . ARG A 1 920 ? 20.268 2.015 6.823 1.00 61.81 920 ARG A O 1
ATOM 6840 N N . ALA A 1 921 ? 19.711 3.886 5.703 1.00 49.91 921 ALA A N 1
ATOM 6841 C CA . ALA A 1 921 ? 18.681 4.377 6.625 1.00 49.91 921 ALA A CA 1
ATOM 6842 C C . ALA A 1 921 ? 17.327 3.632 6.560 1.00 49.91 921 ALA A C 1
ATOM 6844 O O . ALA A 1 921 ? 16.438 3.940 7.342 1.00 49.91 921 ALA A O 1
ATOM 6845 N N . ARG A 1 922 ? 17.139 2.659 5.650 1.00 49.94 922 ARG A N 1
ATOM 6846 C CA . ARG A 1 922 ? 15.917 1.820 5.592 1.00 49.94 922 ARG A CA 1
ATOM 6847 C C . ARG A 1 922 ? 15.995 0.532 6.427 1.00 49.94 922 ARG A C 1
ATOM 6849 O O . ARG A 1 922 ? 15.052 -0.248 6.416 1.00 49.94 922 ARG A O 1
ATOM 6856 N N . ARG A 1 923 ? 17.117 0.293 7.119 1.00 34.25 923 ARG A N 1
ATOM 6857 C CA . ARG A 1 923 ? 17.393 -0.927 7.910 1.00 34.25 923 ARG A CA 1
ATOM 6858 C C . ARG A 1 923 ? 17.289 -0.749 9.432 1.00 34.25 923 ARG A C 1
ATOM 6860 O O . ARG A 1 923 ? 17.643 -1.676 10.158 1.00 34.25 923 ARG A O 1
ATOM 6867 N N . SER A 1 924 ? 16.888 0.432 9.896 1.00 26.22 924 SER A N 1
ATOM 6868 C CA . SER A 1 924 ? 16.789 0.814 11.313 1.00 26.22 924 SER A CA 1
ATOM 6869 C C . SER A 1 924 ? 15.341 1.004 11.735 1.00 26.22 924 SER A C 1
ATOM 6871 O O . SER A 1 924 ? 14.696 1.839 11.061 1.00 26.22 924 SER A O 1
#

Secondary structure (DSSP, 8-state):
----------------------------------------------------------------------------------EEEEEEEEEEEE--SB-TTSSBPP-EEEEEEEEEEE--HHHHHHT-GGGS--HHHHHHHHHHHHHHHHHHHHHHTS-S--SHHHHHHHHHHHHHHHS--SEEEEEEEEET-STT-SEEEEEEEEESTTEEETTSPBPPTT----SSHHHHHTEEE-TT-TTGGG-EEEEEEEEEEE---SSGGGGTSPEEEEEEEEEE--HHHHS--SS--------HHHHHHHHHHHHHH---SSHHHHHHHHHHHHHHH-TT--EEEEEEEEETSSTTSSEEEEEEEEEHHHHHHHHHS-----S-----------------------------------------EEEEEEEEE-SSSHHHHHHHHHHHHHTSTTEEEEEE--EEEE--SS-SSSPPEEEEEEEEEE-S-HHHHHHHHHHHHHHHTPPPSS-TTS-PPPTT---S-EEEEEEETT--EEETTTEEES-TTGGG-HHHHHHHHHH-TTPBPTTT--BHHHHHHHHHT-TT---SSS-EEEE--TT-TT-GGGPEEESSSS-EEEEEEE--GGG-TT--HHHHHHHHHHHHHHHHHTS--SEEEEESS--STTPPPPPHHHHHHHHHHHHHHHHH-TTTT-TT----EEEE-S-HHHHHHHHHTT--EEEETTTTSS-THHHHHHHHHT--EEEE---S-TTTGGGG---TTSTTHHHHHHHHHHHHHHHHHHHTT--GGGEEEE--TTSS--HHHHHHHHHTHHHHTS--TT--SS---TTS-----TT--EEE--TT-HHHHHHHHHTT-SS--GGGSPPGGG-HHHHHHHHHHHHHTS-EEEEEES-HHHHHHHHHHHHHHHTGGG--